Protein 5XGU (pdb70)

Nearest PDB structures (foldseek):
  5xgu-assembly2_B  TM=1.002E+00  e=0.000E+00  Escherichia coli DEC6A
  5xgu-assembly1_A  TM=9.906E-01  e=0.000E+00  Escherichia coli DEC6A
  7tuv-assembly1_A  TM=8.312E-01  e=2.327E-43  Trypanosoma brucei
  5c0w-assembly1_J  TM=7.962E-01  e=3.388E-43  Saccharomyces cerevisiae S288C
  7aju-assembly1_EK  TM=7.962E-01  e=3.575E-43  Saccharomyces cerevisiae S288C

Sequence (1250 aa):
GTVIGHRDGYGFLRDLYLSSEQMKTCIHGDQVLAEARIVRVLVPKTSQIVGRYFTEAGVGFVVPDDSRLSFDILIPPDQIMGARMGFVVVVELTQRPTRRTKAVGKIVEVLGDNMGTGMAVDIALRTHEIPYIWPQAVEQQVAGLKEEVPEEAKAGRVDLRDLPLVTIDGEDARDFDDAVYCEKKRGGGWRLWVAIADVSYYVRPSTPLDREARNRGTSVYFPSQVIPMLPEVLSNGLCSLNPQVDRLCMVCEMTVSSKGRLTGYKFYEAVMSSHARLTYTKVWHILQGDQDLREQYAPLVKHLEELHNLYKVLDKAREERGGISEEAKFIFNAERRIERIEQTQRNDAHKLIEECMILANISAARFVEKAKEPALFRIHDKPSTEAITSFRSVLAELGLELPGGNKPEPRDYAELLESVADRPDAEMLQTMLLRSMKQAIYDPENRGHFGLALQSYAHFTSPIRRYPDLTLHRAIKYLLAKEQGHQGNTTETGGYHYSMEEMLQLGQHCSMAERRADEATRDVADWLKCDFMLDQVGNVFKGVISSVTGFGFFVRLDDLFIDGLVHVSSLDNDYYRFDQVGQRLMGESSGQTYRLGDRVEVRVEAVNMDERKIDFSLIHHHHHHGTVIGHRDGYGFLRVDLYLSSEQMKTCIHGDQVLAQPLGVREARIVRVLVPKTSQIVGRYFTEAGVGFVVPDDSRLSFDILIPPDQIMGARMGFVVVVELTQRPTRRTKAVGKIVEVLGDNMGTGMAVDIALRTHEIPYIWPQAVEQQVAGLKEEVPEEAKAGRVDLRDLPLVTIDGEDARDFDDAVYCEKKRGGGWRLWVAIADVSYYVRPSTPLDREARNRGTSVYFPSQVIPMLPEVLSNGLCSLNPQVDRLCMVCEMTVSSKGRLTGYKFYEAVMSSHARLTYTKVWHILQGDQDLREQYAPLVKHLEELHNLYKVLDKAREERGGIEEAKFIFNAERRIERIEQTQRNDAHKLIEECMILANISAARFVEKAKEPALFRIHDKPSTEAITSFRSVLAELGLELPGGNKPEPRDYAELLESVADRPDAEMLQTMLLRSMKQAIYDPENRGHFGLALQSYAHFTSPIRRYPDLTLHRAIKYLLAKEQGHQGNTTETGGYHYSMEEMLQLGQHCSMAERRADEATRDVADWLKCDFMLDQVGNVFKGVISSVTGFGFFVRLDDLFIDGLVHVSSLDNDYYRFDQVGQRLMGESSGQTYRLGDRVEVRVEAVNMDERKIDFSLI

Radius of gyration: 38.17 Å; Cα contacts (8 Å, |Δi|>4): 2650; chains: 2; bounding box: 74×113×99 Å

Solvent-accessible surface area: 60170 Å² total; per-residue (Å²): 20,45,0,59,2,40,116,99,21,55,0,63,17,189,138,84,82,0,31,53,85,29,19,83,63,3,5,29,13,0,84,0,105,47,150,22,186,28,110,179,54,101,77,64,78,116,24,87,13,5,0,73,12,44,62,115,105,70,75,4,31,0,60,10,60,28,37,95,24,47,40,53,0,57,2,49,114,116,63,38,109,57,8,162,125,11,27,4,0,0,0,65,34,75,106,72,12,66,144,217,80,125,0,29,1,69,6,54,58,46,41,12,94,120,74,10,3,23,17,2,1,52,13,2,6,35,48,36,92,6,26,71,124,53,54,130,45,1,95,114,50,21,82,64,65,130,160,135,9,44,120,127,17,25,80,90,28,66,87,18,76,137,26,25,0,3,0,1,20,28,98,125,28,139,43,10,8,16,0,1,8,1,69,148,67,235,90,40,9,26,75,0,23,0,0,0,0,0,0,0,50,26,0,75,37,79,30,30,2,11,135,13,0,84,68,7,2,21,9,6,118,9,25,49,69,69,14,16,1,0,8,86,95,1,6,63,20,17,0,0,0,30,52,142,61,38,14,1,0,0,0,0,25,1,27,1,30,61,155,5,108,25,86,24,50,116,11,28,42,0,2,0,18,0,67,9,48,0,12,38,58,67,0,71,73,0,32,116,44,57,129,106,25,72,120,117,28,57,114,14,14,164,49,2,57,21,3,26,70,0,14,116,36,7,61,111,13,24,112,129,71,1,7,35,129,165,119,34,90,32,38,64,55,102,110,76,65,11,97,114,20,63,82,44,140,135,25,28,0,48,63,0,14,56,11,1,19,12,11,0,5,10,0,0,0,69,21,1,53,91,49,157,12,19,3,6,14,23,0,18,35,95,2,41,108,112,13,6,77,24,8,63,54,6,0,68,111,46,68,37,148,7,47,43,49,138,92,0,61,11,99,18,1,24,97,7,30,142,75,1,66,131,72,144,31,7,134,14,2,70,42,8,4,130,132,23,27,86,141,28,44,10,30,17,101,36,97,10,20,10,15,24,18,21,126,9,13,0,23,0,6,8,0,5,85,35,5,5,0,0,2,4,0,0,1,0,3,21,18,35,20,69,117,151,60,50,162,42,80,79,17,132,33,1,1,53,54,11,38,79,118,67,1,94,113,6,1,134,36,2,7,65,1,50,106,36,8,90,98,0,24,169,48,0,17,52,19,0,33,4,21,36,0,78,118,40,72,35,69,77,41,148,1,51,1,18,38,16,30,45,95,0,0,64,0,91,1,62,119,27,23,0,46,0,24,0,74,40,92,57,20,86,159,27,173,29,141,61,22,132,63,4,49,44,0,53,8,136,99,50,60,55,61,30,27,4,26,53,210,16,79,0,98,1,83,41,25,72,48,102,75,50,91,10,64,5,24,41,141,164,179,120,45,47,92,4,49,0,50,4,36,134,96,23,58,0,64,0,115,97,113,21,81,0,29,60,96,36,19,106,53,4,0,26,29,0,61,0,22,1,49,46,63,43,154,141,60,3,119,28,60,145,55,74,79,66,23,70,39,68,2,4,0,83,16,43,59,119,98,72,72,4,35,0,62,10,47,28,33,81,15,49,41,50,0,58,2,50,124,118,63,25,114,60,12,161,125,17,28,14,0,1,0,73,13,83,103,72,11,60,151,221,78,120,0,25,1,65,3,60,60,50,44,13,103,131,78,14,4,30,16,0,2,51,8,1,5,15,31,24,81,7,23,74,122,51,52,132,37,2,99,119,63,24,86,62,62,148,152,138,11,66,114,147,11,28,79,92,27,66,87,17,85,132,28,24,0,4,0,1,19,28,97,134,30,136,29,10,6,14,0,1,10,1,71,152,68,232,89,37,9,23,72,0,24,0,0,0,0,0,0,0,54,31,0,77,31,84,34,31,4,3,129,10,0,75,66,6,2,18,6,5,95,12,21,112,65,67,14,15,1,0,11,84,63,1,3,56,20,10,0,0,0,32,53,126,60,37,18,2,0,0,0,0,27,0,26,1,31,70,143,5,92,17,30,25,66,117,10,28,34,0,3,0,19,1,58,8,50,0,12,43,57,66,0,57,73,0,31,113,45,56,130,107,24,69,118,118,29,43,104,14,7,119,50,2,64,19,2,22,57,0,15,107,31,6,64,112,8,37,117,110,63,0,8,59,165,117,35,96,41,39,71,48,98,119,66,83,15,101,128,19,60,79,56,114,127,7,34,0,45,66,1,13,54,10,0,19,10,11,0,5,8,0,0,0,106,30,1,58,100,32,144,10,17,3,7,12,23,0,19,31,105,8,39,98,126,27,18,81,46,8,63,58,8,0,68,133,47,71,34,146,7,45,40,52,126,166,4,77,12,130,23,2,17,86,7,39,124,74,2,63,131,71,147,33,9,97,7,2,63,34,12,1,107,139,14,29,88,109,19,50,10,29,16,101,36,98,10,22,7,12,22,16,18,134,8,13,0,22,0,5,8,0,1,80,32,0,5,0,0,2,4,0,0,1,0,5,19,4,45,24,90,120,158,57,82,176,33,79,77,24,157,29,1,1,54,51,2,46,91,129,58,0,93,122,3,1,133,56,2,6,63,0,44,101,34,9,71,64,0,37,132,47,1,24,47,5,1,34,4,19,48,0,83,118,45,75,33,68,69,39,144,1,20,1,21,37,13,29,46,95,0,0,55,0,93,2,62,104,28,12,1,61,3,30,0,76,33,94,59,18,94,157,28,155,44,124,76,63,134,73,13,51,14,2,80,3,107,101,57,55,58,77,22,50,4,20,48,217,23,86,0,100,1,87,41,20,73,48,87,63,36,110,8,64,5,22,36,134

Secondary structure (DSSP, 8-state):
-TT-EEEEEEE-TTS-EEEE--EEE-TTGGGT--TT-EEEEEE----BEEEEEEEE---S-EEEEEEEETTEEEEEESSTTS-S-EEE-GGG-TT--TT-EEEEEEEE---SSS-EEEEEEEEEES--SHHHHHHHHHHHTT---SPPHHHHHHHHT--SS--HHHHTTSEE-TTS--BEEE-TT-----EEEEEEEPTTSSEEEEEEEE-HHHHS-TTSHHHHHHHHH-B-EEETTEEE-SS-HHIIIIISS--BTSEEEEEEEEEEE-TTS-EEEEEEEEEEEEBS-EEEHHHHHHHHHT-HHHHHHTHHHHHHHHHHHHHHHHHHHHHHHHT----EEEEE-TTSSEEEEEE----HHHHHHHHHHHHHHHHHHHHHHHTT----EEEBPPPPHHHHHHHHHHHHHTT----STTS--HHHHHHHHHHTTTSTTHHHHHHHHHHHSPPPEEESS---BTTTTBSS----S-TTTBHHHHHHHHHHHHHHHHHTT--SSB-TTS-BPPPHHHHHHHHHHHHHHHHHHHHHHHHHHHHHHHHHTGGGTT-EEEEEEEEEETTEEEEEETTT--EEEEEGGGSPSS-EEEETTTTEEEETTT--EEETT-EEEEEEEEEETTTTEEEEEE-/-BEEE-TTS-EEE--EEEPTTGGGT--TT-EEE------EEEE-----EEEEEEEETTEEEEEESSTTS-S-EEE-GGGSTT--TT-EEEEEEEE---SSS-EEEEEEEEEES--SHHHHHHHHHHHTT---SPPHHHHHHHHT--SS--HHHHTTSEE-TTS--BEEE-TT-----EEEEEEEPTTSSEEEEEEEE-HHHHS-TTSHHHHHHHHH-B-EEETTEEE-SS-HHHHTTTTS--BTSEEEEEEEEEEE-TTS-EEEEEEEEEEEEBS-EEEHHHHHHHHHT-HHHHHHTHHHHHHHHHHHHHHHHHHHHHHHHT-----EEEEE-TTSSEEEEEEPP--HHHHHHHHHHHHHHHHHHHHHHHHT----EEEBPPPPHHHHHHHHHHHHHTT----STTS--HHHHHHHHHHHTTSTTHHHHHHHHHHTSPPPEEESS---BTTTTBSS----S-TTTBHHHHHHHHHHHHHHHHHTT--SSB-TTS-BPPPHHHHHHHHHHHHHHHHHHHHHHHHHHHHHHHHHHGGGTT-EEEEEEEEEETTEEEEEETTT--EEEEEGGGS-SS-EEEETTTTEEEETTT--EEETT-EEEEEEEEEETTTTEEEEEE-

B-factor: mean 28.17, std 14.7, range [9.32, 106.05]

Structure (mmCIF, N/CA/C/O backbone):
data_5XGU
#
_entry.id   5XGU
#
_cell.length_a   73.691
_cell.length_b   120.863
_cell.length_c   83.626
_cell.angle_alpha   90.00
_cell.angle_beta   91.61
_cell.angle_gamma   90.00
#
_symmetry.space_group_name_H-M   'P 1 21 1'
#
loop_
_entity.id
_entity.type
_entity.pdbx_description
1 polymer 'Ribonuclease R'
2 non-polymer 'MAGNESIUM ION'
3 water water
#
loop_
_atom_site.group_PDB
_atom_site.id
_atom_site.type_symbol
_atom_site.label_atom_id
_atom_site.label_alt_id
_atom_site.label_comp_id
_atom_site.label_asym_id
_atom_site.label_entity_id
_atom_site.label_seq_id
_atom_site.pdbx_PDB_ins_code
_atom_site.Cartn_x
_atom_site.Cartn_y
_atom_site.Cartn_z
_atom_site.occupancy
_atom_site.B_iso_or_equiv
_atom_site.auth_seq_id
_atom_site.auth_comp_id
_atom_site.auth_asym_id
_atom_site.auth_atom_id
_atom_site.pdbx_PDB_model_num
ATOM 1 N N . GLY A 1 7 ? -30.318 19.460 -57.955 1.00 44.86 1 GLY B N 1
ATOM 2 C CA . GLY A 1 7 ? -30.560 19.899 -56.594 1.00 42.14 1 GLY B CA 1
ATOM 3 C C . GLY A 1 7 ? -30.233 18.838 -55.562 1.00 44.91 1 GLY B C 1
ATOM 4 O O . GLY A 1 7 ? -30.127 17.655 -55.887 1.00 44.57 1 GLY B O 1
ATOM 5 N N . THR A 1 8 ? -30.070 19.263 -54.312 1.00 43.36 2 THR B N 1
ATOM 6 C CA . THR A 1 8 ? -29.757 18.368 -53.206 1.00 45.75 2 THR B CA 1
ATOM 7 C C . THR A 1 8 ? -30.879 18.429 -52.182 1.00 44.27 2 THR B C 1
ATOM 8 O O . THR A 1 8 ? -31.351 19.518 -51.835 1.00 45.00 2 THR B O 1
ATOM 12 N N . VAL A 1 9 ? -31.305 17.264 -51.709 1.00 36.63 3 VAL B N 1
ATOM 13 C CA . VAL A 1 9 ? -32.413 17.173 -50.767 1.00 30.99 3 VAL B CA 1
ATOM 14 C C . VAL A 1 9 ? -31.914 1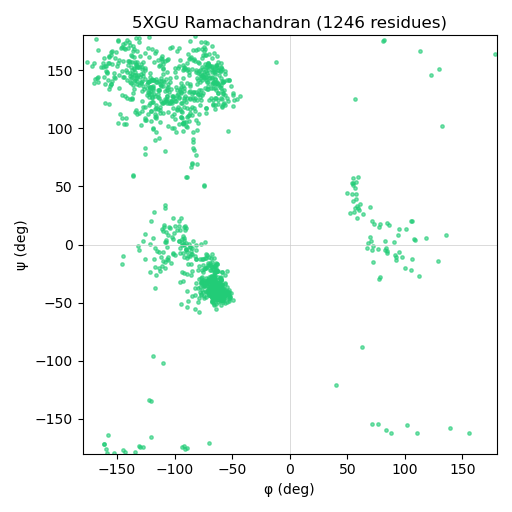7.498 -49.365 1.00 35.23 3 VAL B C 1
ATOM 15 O O . VAL A 1 9 ? -30.913 16.940 -48.901 1.00 34.43 3 VAL B O 1
ATOM 19 N N . ILE A 1 10 ? -32.611 18.406 -48.691 1.00 36.94 4 ILE B N 1
ATOM 20 C CA . ILE A 1 10 ? -32.355 18.736 -47.295 1.00 31.26 4 ILE B CA 1
ATOM 21 C C . ILE A 1 10 ? -33.565 18.270 -46.499 1.00 29.75 4 ILE B C 1
ATOM 22 O O . ILE A 1 10 ? -34.670 18.801 -46.664 1.00 32.68 4 ILE B O 1
ATOM 27 N N . GLY A 1 11 ? -33.366 17.272 -45.648 1.00 27.77 5 GLY B N 1
ATOM 28 C CA . GLY A 1 11 ? -34.453 16.742 -44.857 1.00 29.94 5 GLY B CA 1
ATOM 29 C C . GLY A 1 11 ? -34.847 17.670 -43.726 1.00 32.06 5 GLY B C 1
ATOM 30 O O . GLY A 1 11 ? -34.152 18.625 -43.379 1.00 30.13 5 GLY B O 1
ATOM 31 N N . HIS A 1 12 ? -36.008 17.378 -43.148 1.00 35.44 6 HIS B N 1
ATOM 32 C CA . HIS A 1 12 ? -36.500 18.086 -41.977 1.00 34.87 6 HIS B CA 1
ATOM 33 C C . HIS A 1 12 ? -37.251 17.096 -41.105 1.00 36.28 6 HIS B C 1
ATOM 34 O O . HIS A 1 12 ? -37.928 16.200 -41.616 1.00 31.50 6 HIS B O 1
ATOM 41 N N . ARG A 1 13 ? -37.132 17.263 -39.786 1.00 37.19 7 ARG B N 1
ATOM 42 C CA . ARG A 1 13 ? -37.696 16.280 -38.869 1.00 39.99 7 ARG B CA 1
ATOM 43 C C . ARG A 1 13 ? -39.217 16.223 -38.930 1.00 44.41 7 ARG B C 1
ATOM 44 O O . ARG A 1 13 ? -39.804 15.227 -38.494 1.00 49.32 7 ARG B O 1
ATOM 52 N N . ASP A 1 14 ? -39.871 17.250 -39.467 1.00 44.62 8 ASP B N 1
ATOM 53 C CA . ASP A 1 14 ? -41.326 17.272 -39.534 1.00 47.48 8 ASP B CA 1
ATOM 54 C C . ASP A 1 14 ? -41.885 16.578 -40.771 1.00 44.50 8 ASP B C 1
ATOM 55 O O . ASP A 1 14 ? -43.110 16.503 -40.916 1.00 44.73 8 ASP B O 1
ATOM 60 N N . GLY A 1 15 ? -41.033 16.071 -41.666 1.00 33.35 9 GLY B N 1
ATOM 61 C CA . GLY A 1 15 ? -41.454 15.230 -42.769 1.00 24.09 9 GLY B CA 1
ATOM 62 C C . GLY A 1 15 ? -41.287 15.858 -44.139 1.00 33.17 9 GLY B C 1
ATOM 63 O O . GLY A 1 15 ? -41.140 15.130 -45.127 1.00 43.81 9 GLY B O 1
ATOM 64 N N . TYR A 1 16 ? -41.326 17.182 -44.225 1.00 32.52 10 TYR B N 1
ATOM 65 C CA . TYR A 1 16 ? -41.112 17.859 -45.493 1.00 34.77 10 TYR B CA 1
ATOM 66 C C . TYR A 1 16 ? -39.620 18.084 -45.723 1.00 35.73 10 TYR B C 1
ATOM 67 O O . TYR A 1 16 ? -38.781 17.797 -44.866 1.00 33.87 10 TYR B O 1
ATOM 76 N N . GLY A 1 17 ? -39.287 18.605 -46.904 1.00 26.18 11 GLY B N 1
ATOM 77 C CA . GLY A 1 17 ? -37.903 18.807 -47.273 1.00 27.93 11 GLY B CA 1
ATOM 78 C C . GLY A 1 17 ? -37.712 20.081 -48.071 1.00 41.59 11 GLY B C 1
ATOM 79 O O . GLY A 1 17 ? -38.656 20.832 -48.320 1.00 45.62 11 GLY B O 1
ATOM 80 N N . PHE A 1 18 ? -36.461 20.308 -48.460 1.00 28.38 12 PHE B N 1
ATOM 81 C CA . PHE A 1 18 ? -36.087 21.430 -49.303 1.00 34.32 12 PHE B CA 1
ATOM 82 C C . PHE A 1 18 ? -35.157 20.939 -50.402 1.00 37.02 12 PHE B C 1
ATOM 83 O O . PHE A 1 18 ? -34.498 19.904 -50.272 1.00 36.61 12 PHE B O 1
ATOM 91 N N . LEU A 1 19 ? -35.114 21.695 -51.494 1.00 32.98 13 LEU B N 1
ATOM 92 C CA . LEU A 1 19 ? -34.179 21.452 -52.580 1.00 43.40 13 LEU B CA 1
ATOM 93 C C . LEU A 1 19 ? -33.176 22.595 -52.633 1.00 50.58 13 LEU B C 1
ATOM 94 O O . LEU A 1 19 ? -33.548 23.763 -52.473 1.00 54.70 13 LEU B O 1
ATOM 99 N N . ARG A 1 20 ? -31.907 22.249 -52.850 1.00 51.03 14 ARG B N 1
ATOM 100 C CA . ARG A 1 20 ? -30.787 23.189 -52.754 1.00 54.15 14 ARG B CA 1
ATOM 101 C C . ARG A 1 20 ? -30.658 23.741 -51.338 1.00 57.22 14 ARG B C 1
ATOM 102 O O . ARG A 1 20 ? -29.857 24.642 -51.083 1.00 57.37 14 ARG B O 1
ATOM 110 N N . ASP A 1 27 ? -34.161 28.145 -51.778 1.00 63.74 21 ASP B N 1
ATOM 111 C CA . ASP A 1 27 ? -34.615 26.766 -51.640 1.00 63.41 21 ASP B CA 1
ATOM 112 C C . ASP A 1 27 ? -36.050 26.596 -52.119 1.00 63.95 21 ASP B C 1
ATOM 113 O O . ASP A 1 27 ? -36.860 27.518 -52.032 1.00 68.73 21 ASP B O 1
ATOM 118 N N . LEU A 1 28 ? -36.357 25.406 -52.625 1.00 57.29 22 LEU B N 1
ATOM 119 C CA . LEU A 1 28 ? -37.705 25.045 -53.030 1.00 51.65 22 LEU B CA 1
ATOM 120 C C . LEU A 1 28 ? -38.264 24.013 -52.059 1.00 48.12 22 LEU B C 1
ATOM 121 O O . LEU A 1 28 ? -37.517 23.247 -51.446 1.00 44.79 22 LEU B O 1
ATOM 126 N N . TYR A 1 29 ? -39.586 24.002 -51.920 1.00 47.66 23 TYR B N 1
ATOM 127 C CA . TYR A 1 29 ? -40.251 23.200 -50.901 1.00 49.40 23 TYR B CA 1
ATOM 128 C C . TYR A 1 29 ? -40.575 21.810 -51.436 1.00 52.30 23 TYR B C 1
ATOM 129 O O . TYR A 1 29 ? -41.218 21.673 -52.482 1.00 55.66 23 TYR B O 1
ATOM 138 N N . LEU A 1 30 ? -40.125 20.786 -50.716 1.00 47.43 24 LEU B N 1
ATOM 139 C CA . LEU A 1 30 ? -40.481 19.401 -50.996 1.00 41.26 24 LEU B CA 1
ATOM 140 C C . LEU A 1 30 ? -41.512 18.955 -49.968 1.00 38.29 24 LEU B C 1
ATOM 141 O O . LEU A 1 30 ? -41.245 18.995 -48.761 1.00 37.63 24 LEU B O 1
ATOM 146 N N . SER A 1 31 ? -42.681 18.535 -50.442 1.00 38.89 25 SER B N 1
ATOM 147 C CA . SER A 1 31 ? -43.758 18.151 -49.543 1.00 42.17 25 SER B CA 1
ATOM 148 C C . SER A 1 31 ? -43.423 16.850 -48.817 1.00 42.09 25 SER B C 1
ATOM 149 O O . SER A 1 31 ? -42.518 16.104 -49.201 1.00 40.44 25 SER B O 1
ATOM 152 N N . SER A 1 32 ? -44.178 16.585 -47.746 1.00 47.03 26 SER B N 1
ATOM 153 C CA . SER A 1 32 ? -44.015 15.333 -47.015 1.00 48.91 26 SER B CA 1
ATOM 154 C C . SER A 1 32 ? -44.279 14.128 -47.906 1.00 45.83 26 SER B C 1
ATOM 155 O O . SER A 1 32 ? -43.693 13.060 -47.696 1.00 46.46 26 SER B O 1
ATOM 158 N N . GLU A 1 33 ? -45.156 14.277 -48.901 1.00 51.22 27 GLU B N 1
ATOM 159 C CA . GLU A 1 33 ? -45.387 13.198 -49.855 1.00 57.47 27 GLU B CA 1
ATOM 160 C C . GLU A 1 33 ? -44.166 12.977 -50.738 1.00 52.54 27 GLU B C 1
ATOM 161 O O . GLU A 1 33 ? -43.805 11.833 -51.037 1.00 46.65 27 GLU B O 1
ATOM 167 N N . GLN A 1 34 ? -43.523 14.065 -51.165 1.00 49.45 28 GLN B N 1
ATOM 168 C CA . GLN A 1 34 ? -42.275 13.954 -51.909 1.00 44.24 28 GLN B CA 1
ATOM 169 C C . GLN A 1 34 ? -41.204 13.249 -51.089 1.00 34.93 28 GLN B C 1
ATOM 170 O O . GLN A 1 34 ? -40.459 12.411 -51.612 1.00 34.34 28 GLN B O 1
ATOM 176 N N . MET A 1 35 ? -41.113 13.576 -49.803 1.00 27.83 29 MET B N 1
ATOM 177 C CA . MET A 1 35 ? -40.102 13.001 -48.927 1.00 26.63 29 MET B CA 1
ATOM 178 C C . MET A 1 35 ? -40.432 11.583 -48.485 1.00 30.43 29 MET B C 1
ATOM 179 O O . MET A 1 35 ? -39.653 10.995 -47.727 1.00 35.11 29 MET B O 1
ATOM 184 N N . LYS A 1 36 ? -41.560 11.022 -48.927 1.00 32.98 30 LYS B N 1
ATOM 185 C CA . LYS A 1 36 ? -41.859 9.631 -48.606 1.00 39.36 30 LYS B CA 1
ATOM 186 C C . LYS A 1 36 ? -40.868 8.682 -49.266 1.00 38.49 30 LYS B C 1
ATOM 187 O O . LYS A 1 36 ? -40.639 7.578 -48.761 1.00 43.41 30 LYS B O 1
ATOM 193 N N . THR A 1 37 ? -40.271 9.092 -50.386 1.00 25.85 31 THR B N 1
ATOM 194 C CA . THR A 1 37 ? -39.259 8.296 -51.063 1.00 30.88 31 THR B CA 1
ATOM 195 C C . THR A 1 37 ? -37.895 8.970 -51.128 1.00 30.56 31 THR B C 1
ATOM 196 O O . THR A 1 37 ? -36.913 8.299 -51.467 1.00 39.47 31 THR B O 1
ATOM 200 N N . CYS A 1 38 ? -37.803 10.261 -50.824 1.00 30.91 32 CYS B N 1
ATOM 201 C CA . CYS A 1 38 ? -36.523 10.953 -50.765 1.00 28.91 32 CYS B CA 1
ATOM 202 C C . CYS A 1 38 ? -35.963 10.907 -49.352 1.00 28.81 32 CYS B C 1
ATOM 203 O O . CYS A 1 38 ? -36.707 10.854 -48.369 1.00 34.22 32 CYS B O 1
ATOM 206 N N . ILE A 1 39 ? -34.635 10.933 -49.254 1.00 23.17 33 ILE B N 1
ATOM 207 C CA . ILE A 1 39 ? -33.975 11.021 -47.963 1.00 22.27 33 ILE B CA 1
ATOM 208 C C . ILE A 1 39 ? -32.963 12.155 -48.003 1.00 21.14 33 ILE B C 1
ATOM 209 O O . ILE A 1 39 ? -32.477 12.558 -49.063 1.00 25.58 33 ILE B O 1
ATOM 214 N N . HIS A 1 40 ? -32.665 12.674 -46.814 1.00 16.50 34 HIS B N 1
ATOM 215 C CA . HIS A 1 40 ? -31.731 13.781 -46.636 1.00 20.21 34 HIS B CA 1
ATOM 216 C C . HIS A 1 40 ? -30.428 13.540 -47.388 1.00 23.40 34 HIS B C 1
ATOM 217 O O . HIS A 1 40 ? -29.776 12.507 -47.211 1.00 29.82 34 HIS B O 1
ATOM 224 N N . GLY A 1 41 ? -30.070 14.489 -48.251 1.00 28.19 35 GLY B N 1
ATOM 225 C CA . GLY A 1 41 ? -28.833 14.434 -48.997 1.00 28.51 35 GLY B CA 1
ATOM 226 C C . GLY A 1 41 ? -28.945 13.903 -50.412 1.00 31.40 35 GLY B C 1
ATOM 227 O O . GLY A 1 41 ? -27.966 14.003 -51.165 1.00 31.92 35 GLY B O 1
ATOM 228 N N . ASP A 1 42 ? -30.091 13.335 -50.794 1.00 30.11 36 ASP B N 1
ATOM 229 C CA . ASP A 1 42 ? -30.272 12.846 -52.158 1.00 30.08 36 ASP B CA 1
ATOM 230 C C . ASP A 1 42 ? -29.982 13.947 -53.172 1.00 28.48 36 ASP B C 1
ATOM 231 O O . ASP A 1 42 ? -30.319 15.114 -52.960 1.00 30.88 36 ASP B O 1
ATOM 236 N N . GLN A 1 43 ? -29.350 13.566 -54.281 1.00 32.12 37 GLN B N 1
ATOM 237 C CA . GLN A 1 43 ? -29.149 14.457 -55.419 1.00 38.03 37 GLN B CA 1
ATOM 238 C C . GLN A 1 43 ? -30.177 14.108 -56.489 1.00 32.90 37 GLN B C 1
ATOM 239 O O . GLN A 1 43 ? -30.180 12.988 -57.011 1.00 29.54 37 GLN B O 1
ATOM 245 N N . VAL A 1 44 ? -31.051 15.060 -56.807 1.00 28.32 38 VAL B N 1
ATOM 246 C CA . VAL A 1 44 ? -32.211 14.813 -57.647 1.00 42.97 38 VAL B CA 1
ATOM 247 C C . VAL A 1 44 ? -32.324 15.922 -58.688 1.00 53.61 38 VAL B C 1
ATOM 248 O O . VAL A 1 44 ? -31.499 16.832 -58.757 1.00 52.44 38 VAL B O 1
ATOM 252 N N . LEU A 1 45 ? -33.367 15.822 -59.507 1.00 56.88 39 LEU B N 1
ATOM 253 C CA . LEU A 1 45 ? -33.831 16.927 -60.331 1.00 54.69 39 LEU B CA 1
ATOM 254 C C . LEU A 1 45 ? -35.348 16.972 -60.244 1.00 51.04 39 LEU B C 1
ATOM 255 O O . LEU A 1 45 ? -36.010 15.931 -60.284 1.00 42.27 39 LEU B O 1
ATOM 260 N N . ALA A 1 46 ? -35.889 18.178 -60.114 1.00 52.40 40 ALA B N 1
ATOM 261 C CA . ALA A 1 46 ? -37.315 18.349 -59.870 1.00 49.57 40 ALA B CA 1
ATOM 262 C C . ALA A 1 46 ? -37.986 19.202 -60.944 1.00 48.06 40 ALA B C 1
ATOM 263 O O . ALA A 1 46 ? -37.324 19.942 -61.672 1.00 43.70 40 ALA B O 1
ATOM 265 N N . GLU A 1 58 ? -43.220 25.001 -54.520 1.00 60.73 52 GLU B N 1
ATOM 266 C CA . GLU A 1 58 ? -43.074 23.554 -54.409 1.00 63.01 52 GLU B CA 1
ATOM 267 C C . GLU A 1 58 ? -42.488 22.950 -55.679 1.00 65.64 52 GLU B C 1
ATOM 268 O O . GLU A 1 58 ? -42.581 23.533 -56.760 1.00 64.38 52 GLU B O 1
ATOM 274 N N . ALA A 1 59 ? -41.885 21.772 -55.538 1.00 63.15 53 ALA B N 1
ATOM 275 C CA . ALA A 1 59 ? -41.325 21.045 -56.666 1.00 57.06 53 ALA B CA 1
ATOM 276 C C . ALA A 1 59 ? -41.715 19.579 -56.553 1.00 55.26 53 ALA B C 1
ATOM 277 O O . ALA A 1 59 ? -42.106 19.100 -55.485 1.00 51.17 53 ALA B O 1
ATOM 279 N N . ARG A 1 60 ? -41.612 18.869 -57.674 1.00 56.71 54 ARG B N 1
ATOM 280 C CA . ARG A 1 60 ? -41.861 17.434 -57.724 1.00 62.22 54 ARG B CA 1
ATOM 281 C C . ARG A 1 60 ? -40.595 16.735 -58.196 1.00 60.23 54 ARG B C 1
ATOM 282 O O . ARG A 1 60 ? -40.089 17.035 -59.282 1.00 58.90 54 ARG B O 1
ATOM 290 N N . ILE A 1 61 ? -40.088 15.805 -57.380 1.00 54.26 55 ILE B N 1
ATOM 291 C CA . ILE A 1 61 ? -38.909 15.039 -57.766 1.00 51.81 55 ILE B CA 1
ATOM 292 C C . ILE A 1 61 ? -39.202 14.277 -59.046 1.00 48.49 55 ILE B C 1
ATOM 293 O O . ILE A 1 61 ? -40.184 13.530 -59.136 1.00 44.07 55 ILE B O 1
ATOM 298 N N . VAL A 1 62 ? -38.353 14.471 -60.049 1.00 45.92 56 VAL B N 1
ATOM 299 C CA . VAL A 1 62 ? -38.507 13.763 -61.314 1.00 50.86 56 VAL B CA 1
ATOM 300 C C . VAL A 1 62 ? -37.663 12.499 -61.340 1.00 49.82 56 VAL B C 1
ATOM 301 O O . VAL A 1 62 ? -38.166 11.412 -61.631 1.00 57.77 56 VAL B O 1
ATOM 305 N N . ARG A 1 63 ? -36.376 12.616 -61.020 1.00 38.57 57 ARG B N 1
ATOM 306 C CA . ARG A 1 63 ? -35.471 11.475 -61.043 1.00 43.43 57 ARG B CA 1
ATOM 307 C C . ARG A 1 63 ? -34.403 11.665 -59.978 1.00 44.38 57 ARG B C 1
ATOM 308 O O . ARG A 1 63 ? -33.846 12.758 -59.847 1.00 43.99 57 ARG B O 1
ATOM 316 N N . VAL A 1 64 ? -34.127 10.607 -59.218 1.00 42.23 58 VAL B N 1
ATOM 317 C CA . VAL A 1 64 ? -32.970 10.617 -58.332 1.00 45.33 58 VAL B CA 1
ATOM 318 C C . VAL A 1 64 ? -31.715 10.500 -59.185 1.00 49.07 58 VAL B C 1
ATOM 319 O O . VAL A 1 64 ? -31.515 9.502 -59.886 1.00 49.85 58 VAL B O 1
ATOM 323 N N . LEU A 1 65 ? -30.872 11.531 -59.143 1.00 45.50 59 LEU B N 1
ATOM 324 C CA . LEU A 1 65 ? -29.603 11.484 -59.862 1.00 46.59 59 LEU B CA 1
ATOM 325 C C . LEU A 1 65 ? -28.575 10.669 -59.087 1.00 43.51 59 LEU B C 1
ATOM 326 O O . LEU A 1 65 ? -28.040 9.676 -59.591 1.00 43.10 59 LEU B O 1
ATOM 331 N N . VAL A 1 66 ? -28.293 11.079 -57.854 1.00 39.41 60 VAL B N 1
ATOM 332 C CA . VAL A 1 66 ? -27.375 10.360 -56.976 1.00 38.33 60 VAL B CA 1
ATOM 333 C C . VAL A 1 66 ? -28.093 10.064 -55.666 1.00 31.20 60 VAL B C 1
ATOM 334 O O . VAL A 1 66 ? -28.357 10.991 -54.886 1.00 34.42 60 VAL B O 1
ATOM 338 N N . PRO A 1 67 ? -28.439 8.810 -55.384 1.00 32.36 61 PRO B N 1
ATOM 339 C CA . PRO A 1 67 ? -28.999 8.491 -54.067 1.00 35.94 61 PRO B CA 1
ATOM 340 C C . PRO A 1 67 ? -27.948 8.669 -52.985 1.00 34.91 61 PRO B C 1
ATOM 341 O O . PRO A 1 67 ? -26.761 8.411 -53.198 1.00 34.80 61 PRO B O 1
ATOM 345 N N . LYS A 1 68 ? -28.392 9.136 -51.821 1.00 34.74 62 LYS B N 1
ATOM 346 C CA . LYS A 1 68 ? -27.509 9.333 -50.673 1.00 37.74 62 LYS B CA 1
ATOM 347 C C . LYS A 1 68 ? -27.291 7.978 -50.013 1.00 35.39 62 LYS B C 1
ATOM 348 O O . LYS A 1 68 ? -28.171 7.465 -49.320 1.00 32.52 62 LYS B O 1
ATOM 354 N N . THR A 1 69 ? -26.113 7.390 -50.226 1.00 28.69 63 THR B N 1
ATOM 355 C CA . THR A 1 69 ? -25.824 6.038 -49.763 1.00 31.32 63 THR B CA 1
ATOM 356 C C . THR A 1 69 ? -24.802 5.998 -48.632 1.00 31.71 63 THR B C 1
ATOM 357 O O . THR A 1 69 ? -24.290 4.920 -48.312 1.00 36.90 63 THR B O 1
ATOM 361 N N . SER A 1 70 ? -24.502 7.136 -48.013 1.00 22.90 64 SER B N 1
ATOM 362 C CA . SER A 1 70 ? -23.556 7.155 -46.908 1.00 25.47 64 SER B CA 1
ATOM 363 C C . SER A 1 70 ? -24.125 6.417 -45.696 1.00 29.71 64 SER B C 1
ATOM 364 O O . SER A 1 70 ? -25.333 6.198 -45.576 1.00 29.28 64 SER B O 1
ATOM 367 N N . GLN A 1 71 ? -23.228 6.025 -44.793 1.00 23.38 65 GLN B N 1
ATOM 368 C CA . GLN A 1 71 ? -23.638 5.335 -43.580 1.00 22.31 65 GLN B CA 1
ATOM 369 C C . GLN A 1 71 ? -24.371 6.292 -42.648 1.00 23.28 65 GLN B C 1
ATOM 370 O O . GLN A 1 71 ? -24.171 7.509 -42.686 1.00 27.70 65 GLN B O 1
ATOM 376 N N . ILE A 1 72 ? -25.228 5.728 -41.802 1.00 18.26 66 ILE B N 1
ATOM 377 C CA . ILE A 1 72 ? -26.134 6.499 -40.958 1.00 15.56 66 ILE B CA 1
ATOM 378 C C . ILE A 1 72 ? -25.871 6.128 -39.505 1.00 15.46 66 ILE B C 1
ATOM 379 O O . ILE A 1 72 ? -26.007 4.959 -39.123 1.00 15.70 66 ILE B O 1
ATOM 384 N N . VAL A 1 73 ? -25.499 7.118 -38.698 1.00 15.10 67 VAL B N 1
ATOM 385 C CA . VAL A 1 73 ? -25.297 6.919 -37.267 1.00 14.99 67 VAL B CA 1
ATOM 386 C C . VAL A 1 73 ? -26.631 7.088 -36.557 1.00 15.20 67 VAL B C 1
ATOM 387 O O . VAL A 1 73 ? -27.394 8.013 -36.852 1.00 15.22 67 VAL B O 1
ATOM 391 N N . GLY A 1 74 ? -26.915 6.196 -35.618 1.00 15.37 68 GLY B N 1
ATOM 392 C CA . GLY A 1 74 ? -28.143 6.290 -34.866 1.00 15.59 68 GLY B CA 1
ATOM 393 C C . GLY A 1 74 ? -28.064 5.481 -33.592 1.00 15.64 68 GLY B C 1
ATOM 394 O O . GLY A 1 74 ? -27.005 4.971 -33.221 1.00 18.94 68 GLY B O 1
ATOM 395 N N . ARG A 1 75 ? -29.209 5.366 -32.923 1.00 15.89 69 ARG B N 1
ATOM 396 C CA . ARG A 1 75 ? -29.322 4.599 -31.693 1.00 16.44 69 ARG B CA 1
ATOM 397 C C . ARG A 1 75 ? -30.319 3.464 -31.879 1.00 16.48 69 ARG B C 1
ATOM 398 O O . ARG A 1 75 ? -31.402 3.659 -32.443 1.00 16.76 69 ARG B O 1
ATOM 406 N N . TYR A 1 76 ? -29.945 2.287 -31.387 1.00 16.60 70 TYR B N 1
ATOM 407 C CA . TYR A 1 76 ? -30.715 1.065 -31.576 1.00 17.57 70 TYR B CA 1
ATOM 408 C C . TYR A 1 76 ? -31.733 0.884 -30.456 1.00 22.35 70 TYR B C 1
ATOM 409 O O . TYR A 1 76 ? -31.441 1.140 -29.285 1.00 22.88 70 TYR B O 1
ATOM 418 N N . PHE A 1 77 ? -32.933 0.444 -30.832 1.00 20.08 71 PHE B N 1
ATOM 419 C CA . PHE A 1 77 ? -33.995 0.117 -29.891 1.00 21.49 71 PHE B CA 1
ATOM 420 C C . PHE A 1 77 ? -34.763 -1.080 -30.430 1.00 24.11 71 PHE B C 1
ATOM 421 O O . PHE A 1 77 ? -34.585 -1.490 -31.579 1.00 19.20 71 PHE B O 1
ATOM 429 N N . THR A 1 78 ? -35.629 -1.647 -29.592 1.00 25.04 72 THR B N 1
ATOM 430 C CA . THR A 1 78 ? -36.497 -2.730 -30.022 1.00 25.98 72 THR B CA 1
ATOM 431 C C . THR A 1 78 ? -37.949 -2.387 -29.723 1.00 37.29 72 THR B C 1
ATOM 432 O O . THR A 1 78 ? -38.254 -1.634 -28.794 1.00 38.29 72 THR B O 1
ATOM 436 N N . GLU A 1 79 ? -38.836 -2.955 -30.536 1.00 39.50 73 GLU B N 1
ATOM 437 C CA . GLU A 1 79 ? -40.274 -2.721 -30.442 1.00 44.62 73 GLU B CA 1
ATOM 438 C C . GLU A 1 79 ? -40.952 -4.014 -30.866 1.00 41.82 73 GLU B C 1
ATOM 439 O O . GLU A 1 79 ? -40.853 -4.405 -32.034 1.00 38.23 73 GLU B O 1
ATOM 445 N N . ALA A 1 80 ? -41.620 -4.680 -29.922 1.00 45.14 74 ALA B N 1
ATOM 446 C CA . ALA A 1 80 ? -42.211 -5.998 -30.163 1.00 39.39 74 ALA B CA 1
ATOM 447 C C . ALA A 1 80 ? -41.164 -6.972 -30.698 1.00 36.82 74 ALA B C 1
ATOM 448 O O . ALA A 1 80 ? -41.404 -7.723 -31.645 1.00 36.15 74 ALA B O 1
ATOM 450 N N . GLY A 1 81 ? -39.979 -6.948 -30.089 1.00 44.98 75 GLY B N 1
ATOM 451 C CA . GLY A 1 81 ? -38.862 -7.741 -30.556 1.00 47.41 75 GLY B CA 1
ATOM 452 C C . GLY A 1 81 ? -38.220 -7.261 -31.837 1.00 46.96 75 GLY B C 1
ATOM 453 O O . GLY A 1 81 ? -37.108 -7.703 -32.153 1.00 43.85 75 GLY B O 1
ATOM 454 N N . VAL A 1 82 ? -38.874 -6.379 -32.588 1.00 39.81 76 VAL B N 1
ATOM 455 C CA . VAL A 1 82 ? -38.309 -5.846 -33.823 1.00 24.67 76 VAL B CA 1
ATOM 456 C C . VAL A 1 82 ? -37.336 -4.729 -33.473 1.00 23.53 76 VAL B C 1
ATOM 457 O O . VAL A 1 82 ? -37.701 -3.761 -32.797 1.00 26.74 76 VAL B O 1
ATOM 461 N N . GLY A 1 83 ? -36.097 -4.863 -33.931 1.00 21.13 77 GLY B N 1
ATOM 462 C CA . GLY A 1 83 ? -35.100 -3.839 -33.714 1.00 20.90 77 GLY B CA 1
ATOM 463 C C . GLY A 1 83 ? -35.168 -2.754 -34.771 1.00 19.51 77 GLY B C 1
ATOM 464 O O . GLY A 1 83 ? -35.574 -2.987 -35.908 1.00 19.81 77 GLY B O 1
ATOM 465 N N . PHE A 1 84 ? -34.769 -1.549 -34.378 1.00 19.05 78 PHE B N 1
ATOM 466 C CA . PHE A 1 84 ? -34.763 -0.425 -35.301 1.00 18.86 78 PHE B CA 1
ATOM 467 C C . PHE A 1 84 ? -33.775 0.610 -34.791 1.00 18.28 78 PHE B C 1
ATOM 468 O O . PHE A 1 84 ? -33.378 0.596 -33.622 1.00 18.07 78 PHE B O 1
ATOM 476 N N . VAL A 1 85 ? -33.377 1.507 -35.684 1.00 18.04 79 VAL B N 1
ATOM 477 C CA . VAL A 1 85 ? -32.404 2.541 -35.364 1.00 18.69 79 VAL B CA 1
ATOM 478 C C . VAL A 1 85 ? -33.031 3.899 -35.644 1.00 21.44 79 VAL B C 1
ATOM 479 O O . VAL A 1 85 ? -33.629 4.110 -36.705 1.00 17.61 79 VAL B O 1
ATOM 483 N N . VAL A 1 86 ? -32.914 4.801 -34.680 1.00 17.11 80 VAL B N 1
ATOM 484 C CA . VAL A 1 86 ? -33.356 6.184 -34.813 1.00 16.96 80 VAL B CA 1
ATOM 485 C C . VAL A 1 86 ? -32.150 7.012 -35.233 1.00 16.50 80 VAL B C 1
ATOM 486 O O . VAL A 1 86 ? -31.172 7.082 -34.475 1.00 16.72 80 VAL B O 1
ATOM 490 N N . PRO A 1 87 ? -32.162 7.620 -36.418 1.00 16.47 81 PRO B N 1
ATOM 491 C CA . PRO A 1 87 ? -30.995 8.395 -36.864 1.00 16.04 81 PRO B CA 1
ATOM 492 C C . PRO A 1 87 ? -30.640 9.523 -35.904 1.00 19.64 81 PRO B C 1
ATOM 493 O O . PRO A 1 87 ? -31.518 10.200 -35.364 1.00 20.64 81 PRO B O 1
ATOM 497 N N . ASP A 1 88 ? -29.335 9.711 -35.700 1.00 18.97 82 ASP B N 1
ATOM 498 C CA . ASP A 1 88 ? -28.856 10.816 -34.875 1.00 20.45 82 ASP B CA 1
ATOM 499 C C . ASP A 1 88 ? -29.229 12.162 -35.480 1.00 21.24 82 ASP B C 1
ATOM 500 O O . ASP A 1 88 ? -29.539 13.109 -34.748 1.00 20.43 82 ASP B O 1
ATOM 505 N N . ASP A 1 89 ? -29.211 12.261 -36.808 1.00 19.48 83 ASP B N 1
ATOM 506 C CA . ASP A 1 89 ? -29.620 13.466 -37.525 1.00 20.27 83 ASP B CA 1
ATOM 507 C C . ASP A 1 89 ? -31.127 13.397 -37.750 1.00 23.22 83 ASP B C 1
ATOM 508 O O . ASP A 1 89 ? -31.605 12.567 -38.529 1.00 17.72 83 ASP B O 1
ATOM 513 N N . SER A 1 90 ? -31.875 14.275 -37.073 1.00 26.06 84 SER B N 1
ATOM 514 C CA . SER A 1 90 ? -33.332 14.234 -37.146 1.00 24.23 84 SER B CA 1
ATOM 515 C C . SER A 1 90 ? -33.867 14.604 -38.525 1.00 22.68 84 SER B C 1
ATOM 516 O O . SER A 1 90 ? -35.043 14.347 -38.807 1.00 24.15 84 SER B O 1
ATOM 519 N N . ARG A 1 91 ? -33.042 15.209 -39.385 1.00 20.88 85 ARG B N 1
ATOM 520 C CA . ARG A 1 91 ? -33.465 15.464 -40.756 1.00 22.05 85 ARG B CA 1
ATOM 521 C C . ARG A 1 91 ? -33.633 14.177 -41.549 1.00 22.85 85 ARG B C 1
ATOM 522 O O . ARG A 1 91 ? -34.306 14.183 -42.585 1.00 20.97 85 ARG B O 1
ATOM 530 N N . LEU A 1 92 ? -33.025 13.082 -41.091 1.00 23.65 86 LEU B N 1
ATOM 531 C CA . LEU A 1 92 ? -33.333 11.740 -41.584 1.00 23.68 86 LEU B CA 1
ATOM 532 C C . LEU A 1 92 ? -34.553 11.272 -40.796 1.00 23.46 86 LEU B C 1
ATOM 533 O O . LEU A 1 92 ? -34.462 10.566 -39.789 1.00 19.01 86 LEU B O 1
ATOM 538 N N . SER A 1 93 ? -35.722 11.696 -41.270 1.00 23.78 87 SER B N 1
ATOM 539 C CA . SER A 1 93 ? -36.945 11.702 -40.466 1.00 24.79 87 SER B CA 1
ATOM 540 C C . SER A 1 93 ? -37.714 10.386 -40.600 1.00 22.27 87 SER B C 1
ATOM 541 O O . SER A 1 93 ? -38.885 10.353 -40.973 1.00 26.29 87 SER B O 1
ATOM 544 N N . PHE A 1 94 ? -37.041 9.290 -40.257 1.00 18.04 88 PHE B N 1
ATOM 545 C CA . PHE A 1 94 ? -37.657 7.973 -40.358 1.00 18.33 88 PHE B CA 1
ATOM 546 C C . PHE A 1 94 ? -36.865 6.981 -39.520 1.00 23.26 88 PHE B C 1
ATOM 547 O O . PHE A 1 94 ? -35.677 7.174 -39.256 1.00 18.97 88 PHE B O 1
ATOM 555 N N . ASP A 1 95 ? -37.545 5.912 -39.109 1.00 18.61 89 ASP B N 1
ATOM 556 C CA . ASP A 1 95 ? -36.906 4.800 -38.421 1.00 19.49 89 ASP B CA 1
ATOM 557 C C . ASP A 1 95 ? -36.390 3.787 -39.435 1.00 18.74 89 ASP B C 1
ATOM 558 O O . ASP A 1 95 ? -36.939 3.643 -40.530 1.00 19.05 89 ASP B O 1
ATOM 563 N N . ILE A 1 96 ? -35.329 3.079 -39.057 1.00 18.55 90 ILE B N 1
ATOM 564 C CA . ILE A 1 96 ? -34.690 2.081 -39.912 1.00 18.68 90 ILE B CA 1
ATOM 565 C C . ILE A 1 96 ? -34.825 0.729 -39.227 1.00 18.98 90 ILE B C 1
ATOM 566 O O . ILE A 1 96 ? -34.207 0.495 -38.182 1.00 18.75 90 ILE B O 1
ATOM 571 N N . LEU A 1 97 ? -35.612 -0.168 -39.813 1.00 19.50 91 LEU B N 1
ATOM 572 C CA . LEU A 1 97 ? -35.726 -1.511 -39.262 1.00 19.82 91 LEU B CA 1
ATOM 573 C C . LEU A 1 97 ? -34.432 -2.282 -39.487 1.00 19.66 91 LEU B C 1
ATOM 574 O O . LEU A 1 97 ? -33.841 -2.233 -40.567 1.00 19.60 91 LEU B O 1
ATOM 579 N N . ILE A 1 98 ? -33.990 -2.998 -38.460 1.00 19.62 92 ILE B N 1
ATOM 580 C CA . ILE A 1 98 ? -32.815 -3.854 -38.543 1.00 19.52 92 ILE B CA 1
ATOM 581 C C . ILE A 1 98 ? -33.263 -5.291 -38.301 1.00 20.03 92 ILE B C 1
ATOM 582 O O . ILE A 1 98 ? -33.752 -5.605 -37.210 1.00 20.13 92 ILE B O 1
ATOM 587 N N . PRO A 1 99 ? -33.134 -6.193 -39.273 1.00 20.37 93 PRO B N 1
ATOM 588 C CA . PRO A 1 99 ? -33.490 -7.590 -39.025 1.00 20.86 93 PRO B CA 1
ATOM 589 C C . PRO A 1 99 ? -32.576 -8.191 -37.977 1.00 20.65 93 PRO B C 1
ATOM 590 O O . PRO A 1 99 ? -31.411 -7.766 -37.817 1.00 20.19 93 PRO B O 1
ATOM 594 N N . PRO A 1 100 ? -33.050 -9.209 -37.249 1.00 23.61 94 PRO B N 1
ATOM 595 C CA . PRO A 1 100 ? -32.303 -9.686 -36.071 1.00 26.28 94 PRO B CA 1
ATOM 596 C C . PRO A 1 100 ? -30.943 -10.291 -36.374 1.00 29.65 94 PRO B C 1
ATOM 597 O O . PRO A 1 100 ? -30.091 -10.327 -35.475 1.00 27.40 94 PRO B O 1
ATOM 601 N N . ASP A 1 101 ? -30.710 -10.781 -37.586 1.00 20.91 95 ASP B N 1
ATOM 602 C CA . ASP A 1 101 ? -29.400 -11.315 -37.937 1.00 33.74 95 ASP B CA 1
ATOM 603 C C . ASP A 1 101 ? -28.425 -10.229 -38.370 1.00 32.93 95 ASP B C 1
ATOM 604 O O . ASP A 1 101 ? -27.286 -10.544 -38.734 1.00 32.20 95 ASP B O 1
ATOM 609 N N . GLN A 1 102 ? -28.838 -8.960 -38.319 1.00 29.88 96 GLN B N 1
ATOM 610 C CA . GLN A 1 102 ? -28.040 -7.848 -38.821 1.00 25.38 96 GLN B CA 1
ATOM 611 C C . GLN A 1 102 ? -27.710 -6.823 -37.743 1.00 22.23 96 GLN B C 1
ATOM 612 O O . GLN A 1 102 ? -27.395 -5.675 -38.072 1.00 21.68 96 GLN B O 1
ATOM 618 N N . ILE A 1 103 ? -27.780 -7.191 -36.461 1.00 22.00 97 ILE B N 1
ATOM 619 C CA . ILE A 1 103 ? -27.618 -6.193 -35.406 1.00 20.30 97 ILE B CA 1
ATOM 620 C C . ILE A 1 103 ? -26.234 -6.197 -34.770 1.00 24.92 97 ILE B C 1
ATOM 621 O O . ILE A 1 103 ? -25.944 -5.303 -33.960 1.00 26.92 97 ILE B O 1
ATOM 626 N N . MET A 1 104 ? -25.375 -7.165 -35.096 1.00 24.43 98 MET B N 1
ATOM 627 C CA . MET A 1 104 ? -23.994 -7.179 -34.606 1.00 25.42 98 MET B CA 1
ATOM 628 C C . MET A 1 104 ? -23.920 -7.141 -33.082 1.00 28.61 98 MET B C 1
ATOM 629 O O . MET A 1 104 ? -22.986 -6.571 -32.513 1.00 33.79 98 MET B O 1
ATOM 634 N N . GLY A 1 105 ? -24.905 -7.723 -32.404 1.00 28.52 99 GLY B N 1
ATOM 635 C CA . GLY A 1 105 ? -24.908 -7.686 -30.956 1.00 32.04 99 GLY B CA 1
ATOM 636 C C . GLY A 1 105 ? -25.210 -6.335 -30.352 1.00 36.45 99 GLY B C 1
ATOM 637 O O . GLY A 1 105 ? -24.877 -6.101 -29.187 1.00 39.40 99 GLY B O 1
ATOM 638 N N . ALA A 1 106 ? -25.825 -5.430 -31.112 1.00 33.51 100 ALA B N 1
ATOM 639 C CA . ALA A 1 106 ? -26.229 -4.144 -30.562 1.00 25.28 100 ALA B CA 1
ATOM 640 C C . ALA A 1 106 ? -27.244 -4.343 -29.443 1.00 25.54 100 ALA B C 1
ATOM 641 O O . ALA A 1 106 ? -28.010 -5.310 -29.431 1.00 27.11 100 ALA B O 1
ATOM 643 N N . ARG A 1 107 ? -27.239 -3.417 -28.491 1.00 25.67 101 ARG B N 1
ATOM 644 C CA . ARG A 1 107 ? -28.151 -3.463 -27.362 1.00 25.86 101 ARG B CA 1
ATOM 645 C C . ARG A 1 107 ? -28.972 -2.184 -27.305 1.00 24.44 101 ARG B C 1
ATOM 646 O O . ARG A 1 107 ? -28.609 -1.160 -27.891 1.00 25.91 101 ARG B O 1
ATOM 654 N N . MET A 1 108 ? -30.088 -2.269 -26.583 1.00 25.01 102 MET B N 1
ATOM 655 C CA . MET A 1 108 ? -30.970 -1.128 -26.367 1.00 22.73 102 MET B CA 1
ATOM 656 C C . MET A 1 108 ? -30.179 0.118 -25.989 1.00 30.60 102 MET B C 1
ATOM 657 O O . MET A 1 108 ? -29.389 0.105 -25.041 1.00 31.15 102 MET B O 1
ATOM 662 N N . GLY A 1 109 ? -30.388 1.195 -26.746 1.00 23.72 103 GLY B N 1
ATOM 663 C CA . GLY A 1 109 ? -29.752 2.465 -26.467 1.00 27.32 103 GLY B CA 1
ATOM 664 C C . GLY A 1 109 ? -28.345 2.630 -26.998 1.00 24.60 103 GLY B C 1
ATOM 665 O O . GLY A 1 109 ? -27.771 3.716 -26.848 1.00 25.45 103 GLY B O 1
ATOM 666 N N . PHE A 1 110 ? -27.766 1.601 -27.612 1.00 21.96 104 PHE B N 1
ATOM 667 C CA . PHE A 1 110 ? -26.414 1.722 -28.140 1.00 20.18 104 PHE B CA 1
ATOM 668 C C . PHE A 1 110 ? -26.387 2.637 -29.358 1.00 22.66 104 PHE B C 1
ATOM 669 O O . PHE A 1 110 ? -27.313 2.640 -30.173 1.00 20.28 104 PHE B O 1
ATOM 677 N N . VAL A 1 111 ? -25.316 3.415 -29.482 1.00 21.18 105 VAL B N 1
ATOM 678 C CA . VAL A 1 111 ? -25.054 4.139 -30.721 1.00 17.83 105 VAL B CA 1
ATOM 679 C C . VAL A 1 111 ? -24.445 3.167 -31.721 1.00 16.35 105 VAL B C 1
ATOM 680 O O . VAL A 1 111 ? -23.502 2.433 -31.398 1.00 16.24 105 VAL B O 1
ATOM 684 N N . VAL A 1 112 ? -25.001 3.135 -32.932 1.00 16.71 106 VAL B N 1
ATOM 685 C CA . VAL A 1 112 ? -24.586 2.191 -33.961 1.00 15.57 106 VAL B CA 1
ATOM 686 C C . VAL A 1 112 ? -24.469 2.926 -35.290 1.00 16.82 106 VAL B C 1
ATOM 687 O O . VAL A 1 112 ? -24.937 4.055 -35.450 1.00 15.36 106 VAL B O 1
ATOM 691 N N . VAL A 1 113 ? -23.831 2.260 -36.249 1.00 17.05 107 VAL B N 1
ATOM 692 C CA . VAL A 1 113 ? -23.665 2.762 -37.607 1.00 15.55 107 VAL B CA 1
ATOM 693 C C . VAL A 1 113 ? -24.389 1.808 -38.545 1.00 16.01 107 VAL B C 1
ATOM 694 O O . VAL A 1 113 ? -24.159 0.594 -38.499 1.00 16.25 107 VAL B O 1
ATOM 698 N N . VAL A 1 114 ? -25.264 2.354 -39.388 1.00 17.76 108 VAL B N 1
ATOM 699 C CA . VAL A 1 114 ? -26.160 1.564 -40.226 1.00 16.62 108 VAL B CA 1
ATOM 700 C C . VAL A 1 114 ? -25.817 1.795 -41.690 1.00 16.63 108 VAL B C 1
ATOM 701 O O . VAL A 1 114 ? -25.527 2.922 -42.102 1.00 16.34 108 VAL B O 1
ATOM 705 N N . GLU A 1 115 ? -25.851 0.725 -42.477 1.00 16.99 109 GLU B N 1
ATOM 706 C CA . GLU A 1 115 ? -25.857 0.829 -43.928 1.00 17.13 109 GLU B CA 1
ATOM 707 C C . GLU A 1 115 ? -27.245 0.441 -44.414 1.00 17.60 109 GLU B C 1
ATOM 708 O O . GLU A 1 115 ? -27.741 -0.641 -44.083 1.00 17.97 109 GLU B O 1
ATOM 714 N N . LEU A 1 116 ? -27.871 1.329 -45.182 1.00 17.61 110 LEU B N 1
ATOM 715 C CA . LEU A 1 116 ? -29.213 1.080 -45.690 1.00 22.13 110 LEU B CA 1
ATOM 716 C C . LEU A 1 116 ? -29.215 -0.104 -46.644 1.00 24.19 110 LEU B C 1
ATOM 717 O O . LEU A 1 116 ? -28.353 -0.209 -47.523 1.00 22.39 110 LEU B O 1
ATOM 722 N N . THR A 1 117 ? -30.193 -0.992 -46.475 1.00 18.97 111 THR B N 1
ATOM 723 C CA . THR A 1 117 ? -30.452 -2.042 -47.447 1.00 19.67 111 THR B CA 1
ATOM 724 C C . THR A 1 117 ? -31.735 -1.822 -48.234 1.00 26.01 111 THR B C 1
ATOM 725 O O . THR A 1 117 ? -31.878 -2.391 -49.320 1.00 26.98 111 THR B O 1
ATOM 729 N N . GLN A 1 118 ? -32.660 -1.013 -47.719 1.00 20.33 112 GLN B N 1
ATOM 730 C CA . GLN A 1 118 ? -33.869 -0.636 -48.443 1.00 20.13 112 GLN B CA 1
ATOM 731 C C . GLN A 1 118 ? -34.242 0.790 -48.072 1.00 20.76 112 GLN B C 1
ATOM 732 O O . GLN A 1 118 ? -34.337 1.122 -46.887 1.00 21.55 112 GLN B O 1
ATOM 738 N N . ARG A 1 119 ? -34.452 1.625 -49.082 1.00 21.80 113 ARG B N 1
ATOM 739 C CA . ARG A 1 119 ? -34.915 2.974 -48.833 1.00 21.79 113 ARG B CA 1
ATOM 740 C C . ARG A 1 119 ? -36.380 2.951 -48.405 1.00 21.19 113 ARG B C 1
ATOM 741 O O . ARG A 1 119 ? -37.125 2.032 -48.755 1.00 21.21 113 ARG B O 1
ATOM 749 N N . PRO A 1 120 ? -36.815 3.943 -47.634 1.00 20.94 114 PRO B N 1
ATOM 750 C CA . PRO A 1 120 ? -38.237 4.021 -47.278 1.00 22.09 114 PRO B CA 1
ATOM 751 C C . PRO A 1 120 ? -39.089 4.287 -48.508 1.00 20.45 114 PRO B C 1
ATOM 752 O O . PRO A 1 120 ? -38.648 4.918 -49.471 1.00 22.62 114 PRO B O 1
ATOM 756 N N . THR A 1 121 ? -40.314 3.765 -48.480 1.00 20.99 115 THR B N 1
ATOM 757 C CA . THR A 1 121 ? -41.292 4.088 -49.514 1.00 25.77 115 THR B CA 1
ATOM 758 C C . THR A 1 121 ? -42.582 4.559 -48.861 1.00 25.21 115 THR B C 1
ATOM 759 O O . THR A 1 121 ? -42.640 4.722 -47.638 1.00 26.12 115 THR B O 1
ATOM 763 N N . ARG A 1 122 ? -43.621 4.777 -49.669 1.00 30.96 116 ARG B N 1
ATOM 764 C CA . ARG A 1 122 ? -44.902 5.207 -49.122 1.00 28.20 116 ARG B CA 1
ATOM 765 C C . ARG A 1 122 ? -45.483 4.173 -48.167 1.00 30.40 116 ARG B C 1
ATOM 766 O O . ARG A 1 122 ? -46.148 4.533 -47.189 1.00 30.09 116 ARG B O 1
ATOM 774 N N . ARG A 1 123 ? -45.227 2.891 -48.417 1.00 25.17 117 ARG B N 1
ATOM 775 C CA . ARG A 1 123 ? -45.890 1.816 -47.697 1.00 25.12 117 ARG B CA 1
ATOM 776 C C . ARG A 1 123 ? -44.947 0.954 -46.872 1.00 26.02 117 ARG B C 1
ATOM 777 O O . ARG A 1 123 ? -45.413 0.037 -46.186 1.00 33.63 117 ARG B O 1
ATOM 785 N N . THR A 1 124 ? -43.642 1.205 -46.925 1.00 23.78 118 THR B N 1
ATOM 786 C CA . THR A 1 124 ? -42.678 0.406 -46.186 1.00 22.99 118 THR B CA 1
ATOM 787 C C . THR A 1 124 ? -41.653 1.323 -45.538 1.00 21.73 118 THR B C 1
ATOM 788 O O . THR A 1 124 ? -41.350 2.404 -46.049 1.00 21.40 118 THR B O 1
ATOM 792 N N . LYS A 1 125 ? -41.120 0.878 -44.407 1.00 21.52 119 LYS B N 1
ATOM 793 C CA . LYS A 1 125 ? -40.076 1.618 -43.719 1.00 22.99 119 LYS B CA 1
ATOM 794 C C . LYS A 1 125 ? -38.708 1.256 -44.285 1.00 21.75 119 LYS B C 1
ATOM 795 O O . LYS A 1 125 ? -38.533 0.232 -44.951 1.00 20.89 119 LYS B O 1
ATOM 801 N N . ALA A 1 126 ? -37.739 2.128 -44.023 1.00 20.03 120 ALA B N 1
ATOM 802 C CA . ALA A 1 126 ? -36.359 1.841 -44.381 1.00 19.71 120 ALA B CA 1
ATOM 803 C C . ALA A 1 126 ? -35.862 0.615 -43.625 1.00 19.79 120 ALA B C 1
ATOM 804 O O . ALA A 1 126 ? -36.304 0.321 -42.512 1.00 19.88 120 ALA B O 1
ATOM 806 N N . VAL A 1 127 ? -34.940 -0.110 -44.250 1.00 19.78 121 VAL B N 1
ATOM 807 C CA . VAL A 1 127 ? -34.307 -1.276 -43.649 1.00 19.83 121 VAL B CA 1
ATOM 808 C C . VAL A 1 127 ? -32.800 -1.097 -43.754 1.00 19.37 121 VAL B C 1
ATOM 809 O O . VAL A 1 127 ? -32.300 -0.531 -44.731 1.00 19.19 121 VAL B O 1
ATOM 813 N N . GLY A 1 128 ? -32.077 -1.575 -42.746 1.00 19.18 122 GLY B N 1
ATOM 814 C CA . GLY A 1 128 ? -30.637 -1.453 -42.758 1.00 18.76 122 GLY B CA 1
ATOM 815 C C . GLY A 1 128 ? -29.982 -2.608 -42.035 1.00 18.82 122 GLY B C 1
ATOM 816 O O . GLY A 1 128 ? -30.646 -3.481 -41.471 1.00 19.17 122 GLY B O 1
ATOM 817 N N . LYS A 1 129 ? -28.656 -2.609 -42.075 1.00 19.57 123 LYS B N 1
ATOM 818 C CA . LYS A 1 129 ? -27.840 -3.526 -41.296 1.00 18.46 123 LYS B CA 1
ATOM 819 C C . LYS A 1 129 ? -26.854 -2.709 -40.480 1.00 17.91 123 LYS B C 1
ATOM 820 O O . LYS A 1 129 ? -26.350 -1.686 -40.948 1.00 18.04 123 LYS B O 1
ATOM 826 N N . ILE A 1 130 ? -26.598 -3.146 -39.256 1.00 18.81 124 ILE B N 1
ATOM 827 C CA . ILE A 1 130 ? -25.609 -2.480 -38.418 1.00 17.34 124 ILE B CA 1
ATOM 828 C C . ILE A 1 130 ? -24.228 -2.996 -38.794 1.00 19.29 124 ILE B C 1
ATOM 829 O O . ILE A 1 130 ? -23.985 -4.210 -38.822 1.00 22.17 124 ILE B O 1
ATOM 834 N N . VAL A 1 131 ? -23.329 -2.070 -39.118 1.00 21.38 125 VAL B N 1
ATOM 835 C CA . VAL A 1 131 ? -21.972 -2.404 -39.534 1.00 20.47 125 VAL B CA 1
ATOM 836 C C . VAL A 1 131 ? -20.932 -1.981 -38.514 1.00 22.29 125 VAL B C 1
ATOM 837 O O . VAL A 1 131 ? -19.766 -2.389 -38.636 1.00 24.76 125 VAL B O 1
ATOM 841 N N . GLU A 1 132 ? -21.309 -1.188 -37.515 1.00 19.91 126 GLU B N 1
ATOM 842 C CA . GLU A 1 132 ? -20.394 -0.768 -36.467 1.00 24.79 126 GLU B CA 1
ATOM 843 C C . GLU A 1 132 ? -21.215 -0.421 -35.235 1.00 20.55 126 GLU B C 1
ATOM 844 O O . GLU A 1 132 ? -22.274 0.202 -35.346 1.00 20.16 126 GLU B O 1
ATOM 850 N N . VAL A 1 133 ? -20.732 -0.841 -34.069 1.00 17.00 127 VAL B N 1
ATOM 851 C CA . VAL A 1 133 ? -21.379 -0.558 -32.794 1.00 15.46 127 VAL B CA 1
ATOM 852 C C . VAL A 1 133 ? -20.431 0.303 -31.972 1.00 26.89 127 VAL B C 1
ATOM 853 O O . VAL A 1 133 ? -19.304 -0.113 -31.679 1.00 26.14 127 VAL B O 1
ATOM 857 N N . LEU A 1 134 ? -20.885 1.500 -31.607 1.00 21.90 128 LEU B N 1
ATOM 858 C CA . LEU A 1 134 ? -20.071 2.419 -30.822 1.00 20.54 128 LEU B CA 1
ATOM 859 C C . LEU A 1 134 ? -20.313 2.298 -29.326 1.00 22.43 128 LEU B C 1
ATOM 860 O O . LEU A 1 134 ? -19.432 2.662 -28.539 1.00 24.20 128 LEU B O 1
ATOM 865 N N . GLY A 1 135 ? -21.478 1.806 -28.915 1.00 26.19 129 GLY B N 1
ATOM 866 C CA . GLY A 1 135 ? -21.730 1.572 -27.508 1.00 25.47 129 GLY B CA 1
ATOM 867 C C . GLY A 1 135 ? -22.577 2.632 -26.838 1.00 24.32 129 GLY B C 1
ATOM 868 O O . GLY A 1 135 ? -23.344 3.342 -27.496 1.00 22.02 129 GLY B O 1
ATOM 869 N N . ASP A 1 136 ? -22.431 2.757 -25.517 1.00 19.23 130 ASP B N 1
ATOM 870 C CA . ASP A 1 136 ? -23.318 3.589 -24.717 1.00 21.56 130 ASP B CA 1
ATOM 871 C C . ASP A 1 136 ? -22.585 4.621 -23.865 1.00 17.15 130 ASP B C 1
ATOM 872 O O . ASP A 1 136 ? -23.217 5.265 -23.020 1.00 23.73 130 ASP B O 1
ATOM 877 N N . ASN A 1 137 ? -21.279 4.796 -24.056 1.00 20.86 131 ASN B N 1
ATOM 878 C CA . ASN A 1 137 ? -20.519 5.808 -23.318 1.00 21.46 131 ASN B CA 1
ATOM 879 C C . ASN A 1 137 ? -20.673 7.140 -24.043 1.00 16.61 131 ASN B C 1
ATOM 880 O O . ASN A 1 137 ? -19.862 7.509 -24.894 1.00 19.36 131 ASN B O 1
ATOM 885 N N . MET A 1 138 ? -21.726 7.879 -23.685 1.00 18.73 132 MET B N 1
ATOM 886 C CA . MET A 1 138 ? -22.104 9.114 -24.376 1.00 26.54 132 MET B CA 1
ATOM 887 C C . MET A 1 138 ? -21.246 10.268 -23.865 1.00 26.94 132 MET B C 1
ATOM 888 O O . MET A 1 138 ? -21.682 11.119 -23.085 1.00 32.46 132 MET B O 1
ATOM 893 N N . GLY A 1 139 ? -20.003 10.307 -24.335 1.00 21.91 133 GLY B N 1
ATOM 894 C CA . GLY A 1 139 ? -19.083 11.351 -23.928 1.00 15.90 133 GLY B CA 1
ATOM 895 C C . GLY A 1 139 ? -18.569 12.180 -25.087 1.00 14.65 133 GLY B C 1
ATOM 896 O O . GLY A 1 139 ? -19.114 12.117 -26.191 1.00 12.39 133 GLY B O 1
ATOM 897 N N . THR A 1 140 ? -17.512 12.960 -24.846 1.00 14.03 134 THR B N 1
ATOM 898 C CA . THR A 1 140 ? -16.973 13.824 -25.893 1.00 13.81 134 THR B CA 1
ATOM 899 C C . THR A 1 140 ? -16.395 13.004 -27.039 1.00 15.37 134 THR B C 1
ATOM 900 O O . THR A 1 140 ? -16.574 13.351 -28.212 1.00 15.60 134 THR B O 1
ATOM 904 N N . GLY A 1 141 ? -15.686 11.918 -26.717 1.00 11.91 135 GLY B N 1
ATOM 905 C CA . GLY A 1 141 ? -15.161 11.054 -27.764 1.00 11.99 135 GLY B CA 1
ATOM 906 C C . GLY A 1 141 ? -16.255 10.487 -28.647 1.00 15.72 135 GLY B C 1
ATOM 907 O O . GLY A 1 141 ? -16.106 10.418 -29.870 1.00 14.37 135 GLY B O 1
ATOM 908 N N . MET A 1 142 ? -17.373 10.081 -28.038 1.00 13.47 136 MET B N 1
ATOM 909 C CA . MET A 1 142 ? -18.520 9.608 -28.808 1.00 17.12 136 MET B CA 1
ATOM 910 C C . MET A 1 142 ? -19.054 10.698 -29.731 1.00 14.92 136 MET B C 1
ATOM 911 O O . MET A 1 142 ? -19.370 10.433 -30.897 1.00 13.27 136 MET B O 1
ATOM 916 N N . ALA A 1 143 ? -19.164 11.931 -29.227 1.00 13.13 137 ALA B N 1
ATOM 917 C CA . ALA A 1 143 ? -19.650 13.025 -30.062 1.00 12.67 137 ALA B CA 1
ATOM 918 C C . ALA A 1 143 ? -18.736 13.249 -31.260 1.00 14.68 137 ALA B C 1
ATOM 919 O O . ALA A 1 143 ? -19.214 13.483 -32.377 1.00 12.44 137 ALA B O 1
ATOM 921 N N . VAL A 1 144 ? -17.420 13.172 -31.052 1.00 12.29 138 VAL B N 1
ATOM 922 C CA . VAL A 1 144 ? -16.482 13.295 -32.164 1.00 12.23 138 VAL B CA 1
ATOM 923 C C . VAL A 1 144 ? -16.637 12.119 -33.121 1.00 12.26 138 VAL B C 1
ATOM 924 O O . VAL A 1 144 ? -16.683 12.297 -34.345 1.00 14.52 138 VAL B O 1
ATOM 928 N N . ASP A 1 145 ? -16.723 10.899 -32.578 1.00 14.49 139 ASP B N 1
ATOM 929 C CA . ASP A 1 145 ? -16.934 9.717 -33.414 1.00 12.70 139 ASP B CA 1
ATOM 930 C C . ASP A 1 145 ? -18.195 9.852 -34.260 1.00 13.32 139 ASP B C 1
ATOM 931 O O . ASP A 1 145 ? -18.204 9.487 -35.442 1.00 13.06 139 ASP B O 1
ATOM 936 N N . ILE A 1 146 ? -19.272 10.366 -33.666 1.00 14.40 140 ILE B N 1
ATOM 937 C CA . ILE A 1 146 ? -20.520 10.541 -34.403 1.00 16.42 140 ILE B CA 1
ATOM 938 C C . ILE A 1 146 ? -20.350 11.586 -35.499 1.00 14.30 140 ILE B C 1
ATOM 939 O O . ILE A 1 146 ? -20.760 11.378 -36.647 1.00 13.88 140 ILE B O 1
ATOM 944 N N . ALA A 1 147 ? -19.724 12.718 -35.164 1.00 12.76 141 ALA B N 1
ATOM 945 C CA . ALA A 1 147 ? -19.569 13.797 -36.135 1.00 12.63 141 ALA B CA 1
ATOM 946 C C . ALA A 1 147 ? -18.697 13.373 -37.310 1.00 14.13 141 ALA B C 1
ATOM 947 O O . ALA A 1 147 ? -18.960 13.758 -38.456 1.00 14.56 141 ALA B O 1
ATOM 949 N N . LEU A 1 148 ? -17.645 12.591 -37.048 1.00 12.54 142 LEU B N 1
ATOM 950 C CA . LEU A 1 148 ? -16.783 12.124 -38.131 1.00 14.38 142 LEU B CA 1
ATOM 951 C C . LEU A 1 148 ? -17.559 11.271 -39.124 1.00 15.32 142 LEU B C 1
ATOM 952 O O . LEU A 1 148 ? -17.389 11.407 -40.341 1.00 16.40 142 LEU B O 1
ATOM 957 N N . ARG A 1 149 ? -18.415 10.385 -38.621 1.00 13.13 143 ARG B N 1
ATOM 958 C CA . ARG A 1 149 ? -19.163 9.495 -39.500 1.00 13.48 143 ARG B CA 1
ATOM 959 C C . ARG A 1 149 ? -20.338 10.207 -40.158 1.00 15.21 143 ARG B C 1
ATOM 960 O O . ARG A 1 149 ? -20.593 10.008 -41.352 1.00 16.51 143 ARG B O 1
ATOM 968 N N . THR A 1 150 ? -21.056 11.043 -39.406 1.00 13.73 144 THR B N 1
ATOM 969 C CA . THR A 1 150 ? -22.184 11.771 -39.980 1.00 14.29 144 THR B CA 1
ATOM 970 C C . THR A 1 150 ? -21.729 12.675 -41.121 1.00 18.08 144 THR B C 1
ATOM 971 O O . THR A 1 150 ? -22.353 12.714 -42.186 1.00 14.16 144 THR B O 1
ATOM 975 N N . HIS A 1 151 ? -20.629 13.397 -40.923 1.00 13.89 145 HIS B N 1
ATOM 976 C CA . HIS A 1 151 ? -20.148 14.343 -41.920 1.00 14.40 145 HIS B CA 1
ATOM 977 C C . HIS A 1 151 ? -19.145 13.734 -42.891 1.00 14.00 145 HIS B C 1
ATOM 978 O O . HIS A 1 151 ? -18.660 14.443 -43.781 1.00 15.77 145 HIS B O 1
ATOM 985 N N . GLU A 1 152 ? -18.832 12.444 -42.744 1.00 13.18 146 GLU B N 1
ATOM 986 C CA . GLU A 1 152 ? -17.939 11.721 -43.652 1.00 13.19 146 GLU B CA 1
ATOM 987 C C . GLU A 1 152 ? -16.571 12.393 -43.749 1.00 21.87 146 GLU B C 1
ATOM 988 O O . GLU A 1 152 ? -16.032 12.615 -44.836 1.00 17.35 146 GLU B O 1
ATOM 994 N N . ILE A 1 153 ? -16.001 12.708 -42.595 1.00 13.87 147 ILE B N 1
ATOM 995 C CA . ILE A 1 153 ? -14.687 13.335 -42.516 1.00 13.27 147 ILE B CA 1
ATOM 996 C C . ILE A 1 153 ? -13.646 12.226 -42.385 1.00 16.43 147 ILE B C 1
ATOM 997 O O . ILE A 1 153 ? -13.763 11.390 -41.474 1.00 14.79 147 ILE B O 1
ATOM 1002 N N . PRO A 1 154 ? -12.649 12.168 -43.264 1.00 12.59 148 PRO B N 1
ATOM 1003 C CA . PRO A 1 154 ? -11.649 11.095 -43.175 1.00 15.75 148 PRO B CA 1
ATOM 1004 C C . PRO A 1 154 ? -10.815 11.230 -41.911 1.00 12.21 148 PRO B C 1
ATOM 1005 O O . PRO A 1 154 ? -10.419 12.331 -41.524 1.00 16.17 148 PRO B O 1
ATOM 1009 N N . TYR A 1 155 ? -10.545 10.096 -41.263 1.00 12.34 149 TYR B N 1
ATOM 1010 C CA . TYR A 1 155 ? -9.756 10.136 -40.036 1.00 12.17 149 TYR B CA 1
ATOM 1011 C C . TYR A 1 155 ? -8.862 8.913 -39.869 1.00 16.28 149 TYR B C 1
ATOM 1012 O O . TYR A 1 155 ? -7.929 8.938 -39.059 1.00 19.24 149 TYR B O 1
ATOM 1021 N N . ILE A 1 156 ? -9.132 7.840 -40.608 1.00 13.74 150 ILE B N 1
ATOM 1022 C CA . ILE A 1 156 ? -8.272 6.660 -40.573 1.00 13.86 150 ILE B CA 1
ATOM 1023 C C . ILE A 1 156 ? -7.114 6.861 -41.540 1.00 16.04 150 ILE B C 1
ATOM 1024 O O . ILE A 1 156 ? -7.321 7.198 -42.710 1.00 19.25 150 ILE B O 1
ATOM 1029 N N . TRP A 1 157 ? -5.893 6.642 -41.062 1.00 13.93 151 TRP B N 1
ATOM 1030 C CA . TRP A 1 157 ? -4.729 6.719 -41.939 1.00 13.41 151 TRP B CA 1
ATOM 1031 C C . TRP A 1 157 ? -4.641 5.453 -42.779 1.00 17.34 151 TRP B C 1
ATOM 1032 O O . TRP A 1 157 ? -4.625 4.348 -42.218 1.00 17.15 151 TRP B O 1
ATOM 1043 N N . PRO A 1 158 ? -4.609 5.559 -44.106 1.00 17.51 152 PRO B N 1
ATOM 1044 C CA . PRO A 1 158 ? -4.365 4.370 -44.935 1.00 19.90 152 PRO B CA 1
ATOM 1045 C C . PRO A 1 158 ? -3.019 3.732 -44.620 1.00 21.99 152 PRO B C 1
ATOM 1046 O O . PRO A 1 158 ? -2.060 4.408 -44.240 1.00 17.32 152 PRO B O 1
ATOM 1050 N N . GLN A 1 159 ? -2.958 2.409 -44.787 1.00 21.45 153 GLN B N 1
ATOM 1051 C CA . GLN A 1 159 ? -1.713 1.692 -44.532 1.00 22.67 153 GLN B CA 1
ATOM 1052 C C . GLN A 1 159 ? -0.578 2.209 -45.408 1.00 21.70 153 GLN B C 1
ATOM 1053 O O . GLN A 1 159 ? 0.576 2.244 -44.969 1.00 24.55 153 GLN B O 1
ATOM 1059 N N . ALA A 1 160 ? -0.885 2.631 -46.639 1.00 18.27 154 ALA B N 1
ATOM 1060 C CA . ALA A 1 160 ? 0.154 3.160 -47.516 1.00 23.88 154 ALA B CA 1
ATOM 1061 C C . ALA A 1 160 ? 0.707 4.481 -47.001 1.00 19.97 154 ALA B C 1
ATOM 1062 O O . ALA A 1 160 ? 1.878 4.797 -47.243 1.00 18.67 154 ALA B O 1
ATOM 1064 N N . VAL A 1 161 ? -0.109 5.267 -46.298 1.00 18.97 155 VAL B N 1
ATOM 1065 C CA . VAL A 1 161 ? 0.393 6.501 -45.701 1.00 15.40 155 VAL B CA 1
ATOM 1066 C C . VAL A 1 161 ? 1.289 6.182 -44.512 1.00 22.95 155 VAL B C 1
ATOM 1067 O O . VAL A 1 161 ? 2.381 6.745 -44.368 1.00 18.17 155 VAL B O 1
ATOM 1071 N N . GLU A 1 162 ? 0.843 5.263 -43.648 1.00 23.02 156 GLU B N 1
ATOM 1072 C CA . GLU A 1 162 ? 1.671 4.817 -42.531 1.00 28.03 156 GLU B CA 1
ATOM 1073 C C . GLU A 1 162 ? 3.029 4.324 -43.011 1.00 28.37 156 GLU B C 1
ATOM 1074 O O . GLU A 1 162 ? 4.063 4.625 -42.402 1.00 28.74 156 GLU B O 1
ATOM 1080 N N . GLN A 1 163 ? 3.044 3.565 -44.108 1.00 24.60 157 GLN B N 1
ATOM 1081 C CA . GLN A 1 163 ? 4.302 3.056 -44.643 1.00 30.49 157 GLN B CA 1
ATOM 1082 C C . GLN A 1 163 ? 5.167 4.182 -45.197 1.00 30.89 157 GLN B C 1
ATOM 1083 O O . GLN A 1 163 ? 6.395 4.154 -45.052 1.00 27.11 157 GLN B O 1
ATOM 1089 N N . GLN A 1 164 ? 4.551 5.183 -45.833 1.00 26.07 158 GLN B N 1
ATOM 1090 C CA . GLN A 1 164 ? 5.339 6.280 -46.385 1.00 22.18 158 GLN B CA 1
ATOM 1091 C C . GLN A 1 164 ? 5.995 7.105 -45.282 1.00 21.88 158 GLN B C 1
ATOM 1092 O O . GLN A 1 164 ? 7.168 7.479 -45.397 1.00 28.03 158 GLN B O 1
ATOM 1098 N N . VAL A 1 165 ? 5.261 7.397 -44.204 1.00 21.89 159 VAL B N 1
ATOM 1099 C CA . VAL A 1 165 ? 5.837 8.188 -43.123 1.00 24.24 159 VAL B CA 1
ATOM 1100 C C . VAL A 1 165 ? 6.834 7.379 -42.305 1.00 27.32 159 VAL B C 1
ATOM 1101 O O . VAL A 1 165 ? 7.680 7.961 -41.617 1.00 28.65 159 VAL B O 1
ATOM 1105 N N . ALA A 1 166 ? 6.767 6.046 -42.369 1.00 29.87 160 ALA B N 1
ATOM 1106 C CA . ALA A 1 166 ? 7.714 5.223 -41.625 1.00 33.36 160 ALA B CA 1
ATOM 1107 C C . ALA A 1 166 ? 9.118 5.314 -42.208 1.00 37.24 160 ALA B C 1
ATOM 1108 O O . ALA A 1 166 ? 10.102 5.142 -41.480 1.00 37.17 160 ALA B O 1
ATOM 1110 N N . GLY A 1 167 ? 9.234 5.584 -43.506 1.00 33.91 161 GLY B N 1
ATOM 1111 C CA . GLY A 1 167 ? 10.523 5.694 -44.155 1.00 36.09 161 GLY B CA 1
ATOM 1112 C C . GLY A 1 167 ? 11.230 7.019 -43.997 1.00 35.02 161 GLY B C 1
ATOM 1113 O O . GLY A 1 167 ? 12.335 7.182 -44.520 1.00 36.24 161 GLY B O 1
ATOM 1114 N N . LEU A 1 168 ? 10.632 7.974 -43.288 1.00 28.26 162 LEU B N 1
ATOM 1115 C CA . LEU A 1 168 ? 11.238 9.287 -43.121 1.00 27.08 162 LEU B CA 1
ATOM 1116 C C . LEU A 1 168 ? 12.312 9.260 -42.041 1.00 25.19 162 LEU B C 1
ATOM 1117 O O . LEU A 1 168 ? 12.164 8.599 -41.010 1.00 25.92 162 LEU B O 1
ATOM 1122 N N . LYS A 1 169 ? 13.396 9.992 -42.287 1.00 30.13 163 LYS B N 1
ATOM 1123 C CA . LYS A 1 169 ? 14.472 10.126 -41.320 1.00 32.64 163 LYS B CA 1
ATOM 1124 C C . LYS A 1 169 ? 14.148 11.230 -40.315 1.00 33.11 163 LYS B C 1
ATOM 1125 O O . LYS A 1 169 ? 13.235 12.038 -40.505 1.00 33.37 163 LYS B O 1
ATOM 1131 N N . GLU A 1 170 ? 14.931 11.266 -39.234 1.00 26.52 164 GLU B N 1
ATOM 1132 C CA . GLU A 1 170 ? 14.698 12.233 -38.167 1.00 29.49 164 GLU B CA 1
ATOM 1133 C C . GLU A 1 170 ? 15.224 13.620 -38.512 1.00 23.53 164 GLU B C 1
ATOM 1134 O O . GLU A 1 170 ? 14.682 14.621 -38.030 1.00 27.02 164 GLU B O 1
ATOM 1140 N N . GLU A 1 171 ? 16.277 13.700 -39.319 1.00 26.79 165 GLU B N 1
ATOM 1141 C CA . GLU A 1 171 ? 16.941 14.958 -39.610 1.00 29.63 165 GLU B CA 1
ATOM 1142 C C . GLU A 1 171 ? 17.045 15.160 -41.113 1.00 28.63 165 GLU B C 1
ATOM 1143 O O . GLU A 1 171 ? 17.003 14.209 -41.898 1.00 29.46 165 GLU B O 1
ATOM 1149 N N . VAL A 1 172 ? 17.188 16.423 -41.499 1.00 23.05 166 VAL B N 1
ATOM 1150 C CA . VAL A 1 172 ? 17.411 16.795 -42.891 1.00 24.40 166 VAL B CA 1
ATOM 1151 C C . VAL A 1 172 ? 18.835 16.407 -43.271 1.00 27.82 166 VAL B C 1
ATOM 1152 O O . VAL A 1 172 ? 19.793 16.923 -42.678 1.00 24.94 166 VAL B O 1
ATOM 1156 N N . PRO A 1 173 ? 19.024 15.509 -44.234 1.00 23.75 167 PRO B N 1
ATOM 1157 C CA . PRO A 1 173 ? 20.384 15.168 -44.658 1.00 28.33 167 PRO B CA 1
ATOM 1158 C C . PRO A 1 173 ? 21.031 16.328 -45.396 1.00 27.57 167 PRO B C 1
ATOM 1159 O O . PRO A 1 173 ? 20.356 17.172 -45.989 1.00 22.78 167 PRO B O 1
ATOM 1163 N N . GLU A 1 174 ? 22.366 16.359 -45.349 1.00 25.79 168 GLU B N 1
ATOM 1164 C CA . GLU A 1 174 ? 23.104 17.476 -45.929 1.00 23.32 168 GLU B CA 1
ATOM 1165 C C . GLU A 1 174 ? 22.814 17.642 -47.415 1.00 22.82 168 GLU B C 1
ATOM 1166 O O . GLU A 1 174 ? 22.775 18.772 -47.915 1.00 28.69 168 GLU B O 1
ATOM 1172 N N . GLU A 1 175 ? 22.599 16.537 -48.136 1.00 25.78 169 GLU B N 1
ATOM 1173 C CA . GLU A 1 175 ? 22.385 16.627 -49.577 1.00 25.92 169 GLU B CA 1
ATOM 1174 C C . GLU A 1 175 ? 21.099 17.372 -49.916 1.00 28.27 169 GLU B C 1
ATOM 1175 O O . GLU A 1 175 ? 21.014 18.011 -50.970 1.00 26.50 169 GLU B O 1
ATOM 1181 N N . ALA A 1 176 ? 20.093 17.309 -49.041 1.00 27.42 170 ALA B N 1
ATOM 1182 C CA . ALA A 1 176 ? 18.855 18.040 -49.285 1.00 27.23 170 ALA B CA 1
ATOM 1183 C C . ALA A 1 176 ? 19.026 19.542 -49.106 1.00 28.49 170 ALA B C 1
ATOM 1184 O O . ALA A 1 176 ? 18.205 20.312 -49.614 1.00 30.48 170 ALA B O 1
ATOM 1186 N N . LYS A 1 177 ? 20.070 19.975 -48.400 1.00 25.36 171 LYS B N 1
ATOM 1187 C CA . LYS A 1 177 ? 20.311 21.394 -48.179 1.00 21.98 171 LYS B CA 1
ATOM 1188 C C . LYS A 1 177 ? 21.092 22.047 -49.309 1.00 28.11 171 LYS B C 1
ATOM 1189 O O . LYS A 1 177 ? 21.094 23.280 -49.409 1.00 23.33 171 LYS B O 1
ATOM 1195 N N . ALA A 1 178 ? 21.747 21.258 -50.159 1.00 28.78 172 ALA B N 1
ATOM 1196 C CA . ALA A 1 178 ? 22.579 21.820 -51.214 1.00 33.43 172 ALA B CA 1
ATOM 1197 C C . ALA A 1 178 ? 21.742 22.626 -52.200 1.00 30.25 172 ALA B C 1
ATOM 1198 O O . ALA A 1 178 ? 20.638 22.226 -52.579 1.00 28.77 172 ALA B O 1
ATOM 1200 N N . GLY A 1 179 ? 22.280 23.772 -52.614 1.00 25.64 173 GLY B N 1
ATOM 1201 C CA . GLY A 1 179 ? 21.620 24.627 -53.576 1.00 27.65 173 GLY B CA 1
ATOM 1202 C C . GLY A 1 179 ? 20.573 25.556 -53.006 1.00 30.92 173 GLY B C 1
ATOM 1203 O O . GLY A 1 179 ? 20.031 26.381 -53.752 1.00 37.07 173 GLY B O 1
ATOM 1204 N N . ARG A 1 180 ? 20.268 25.455 -51.718 1.00 28.18 174 ARG B N 1
ATOM 1205 C CA . ARG A 1 180 ? 19.259 26.303 -51.106 1.00 24.56 174 ARG B CA 1
ATOM 1206 C C . ARG A 1 180 ? 19.889 27.559 -50.521 1.00 25.07 174 ARG B C 1
ATOM 1207 O O . ARG A 1 180 ? 21.064 27.575 -50.145 1.00 26.21 174 ARG B O 1
ATOM 1215 N N . VAL A 1 181 ? 19.087 28.623 -50.461 1.00 22.45 175 VAL B N 1
ATOM 1216 C CA . VAL A 1 181 ? 19.502 29.831 -49.763 1.00 20.17 175 VAL B CA 1
ATOM 1217 C C . VAL A 1 181 ? 19.713 29.505 -48.293 1.00 21.11 175 VAL B C 1
ATOM 1218 O O . VAL A 1 181 ? 18.857 28.889 -47.647 1.00 22.33 175 VAL B O 1
ATOM 1222 N N . ASP A 1 182 ? 20.862 29.907 -47.756 1.00 15.46 176 ASP B N 1
ATOM 1223 C CA . ASP A 1 182 ? 21.220 29.600 -46.375 1.00 19.98 176 ASP B CA 1
ATOM 1224 C C . ASP A 1 182 ? 20.743 30.736 -45.474 1.00 20.58 176 ASP B C 1
ATOM 1225 O O . ASP A 1 182 ? 21.347 31.813 -45.448 1.00 17.66 176 ASP B O 1
ATOM 1230 N N . LEU A 1 183 ? 19.665 30.490 -44.728 1.00 17.45 177 LEU B N 1
ATOM 1231 C CA . LEU A 1 183 ? 19.130 31.454 -43.772 1.00 20.66 177 LEU B CA 1
ATOM 1232 C C . LEU A 1 183 ? 19.358 31.024 -42.326 1.00 20.93 177 LEU B C 1
ATOM 1233 O O . LEU A 1 183 ? 18.708 31.551 -41.418 1.00 19.74 177 LEU B O 1
ATOM 1238 N N . ARG A 1 184 ? 20.271 30.081 -42.090 1.00 15.53 178 ARG B N 1
ATOM 1239 C CA . ARG A 1 184 ? 20.417 29.521 -40.751 1.00 17.67 178 ARG B CA 1
ATOM 1240 C C . ARG A 1 184 ? 20.966 30.528 -39.746 1.00 16.45 178 ARG B C 1
ATOM 1241 O O . ARG A 1 184 ? 20.810 30.321 -38.538 1.00 20.66 178 ARG B O 1
ATOM 1249 N N . ASP A 1 185 ? 21.587 31.611 -40.207 1.00 19.98 179 ASP B N 1
ATOM 1250 C CA . ASP A 1 185 ? 22.050 32.671 -39.322 1.00 24.64 179 ASP B CA 1
ATOM 1251 C C . ASP A 1 185 ? 21.055 33.817 -39.199 1.00 23.53 179 ASP B C 1
ATOM 1252 O O . ASP A 1 185 ? 21.307 34.761 -38.445 1.00 23.11 179 ASP B O 1
ATOM 1257 N N . LEU A 1 186 ? 19.944 33.760 -39.921 1.00 21.19 180 LEU B N 1
ATOM 1258 C CA . LEU A 1 186 ? 18.901 34.771 -39.798 1.00 18.24 180 LEU B CA 1
ATOM 1259 C C . LEU A 1 186 ? 18.072 34.499 -38.546 1.00 15.46 180 LEU B C 1
ATOM 1260 O O . LEU A 1 186 ? 17.673 33.354 -38.314 1.00 15.67 180 LEU B O 1
ATOM 1265 N N . PRO A 1 187 ? 17.796 35.521 -37.705 1.00 14.75 181 PRO B N 1
ATOM 1266 C CA . PRO A 1 187 ? 17.057 35.312 -36.453 1.00 18.73 181 PRO B CA 1
ATOM 1267 C C . PRO A 1 187 ? 15.558 35.071 -36.639 1.00 19.27 181 PRO B C 1
ATOM 1268 O O . PRO A 1 187 ? 14.724 35.702 -35.992 1.00 14.97 181 PRO B O 1
ATOM 1272 N N . LEU A 1 188 ? 15.216 34.141 -37.528 1.00 14.02 182 LEU B N 1
ATOM 1273 C CA . LEU A 1 188 ? 13.828 33.718 -37.660 1.00 12.54 182 LEU B CA 1
ATOM 1274 C C . LEU A 1 188 ? 13.365 33.032 -36.383 1.00 10.74 182 LEU B C 1
ATOM 1275 O O . LEU A 1 188 ? 14.099 32.242 -35.783 1.00 15.56 182 LEU B O 1
ATOM 1280 N N . VAL A 1 189 ? 12.136 33.339 -35.964 1.00 14.92 183 VAL B N 1
ATOM 1281 C CA . VAL A 1 189 ? 11.533 32.720 -34.792 1.00 10.30 183 VAL B CA 1
ATOM 1282 C C . VAL A 1 189 ? 10.125 32.271 -35.153 1.00 9.65 183 VAL B C 1
ATOM 1283 O O . VAL A 1 189 ? 9.504 32.781 -36.088 1.00 11.60 183 VAL B O 1
ATOM 1287 N N . THR A 1 190 ? 9.626 31.300 -34.395 1.00 9.96 184 THR B N 1
ATOM 1288 C CA . THR A 1 190 ? 8.238 30.871 -34.494 1.00 11.12 184 THR B CA 1
ATOM 1289 C C . THR A 1 190 ? 7.460 31.424 -33.309 1.00 10.54 184 THR B C 1
ATOM 1290 O O . THR A 1 190 ? 7.990 31.528 -32.199 1.00 13.71 184 THR B O 1
ATOM 1294 N N . ILE A 1 191 ? 6.213 31.809 -33.554 1.00 9.66 185 ILE B N 1
ATOM 1295 C CA . ILE A 1 191 ? 5.342 32.354 -32.520 1.00 9.45 185 ILE B CA 1
ATOM 1296 C C . ILE A 1 191 ? 4.007 31.636 -32.651 1.00 18.10 185 ILE B C 1
ATOM 1297 O O . ILE A 1 191 ? 3.295 31.815 -33.649 1.00 12.81 185 ILE B O 1
ATOM 1302 N N . ASP A 1 192 ? 3.672 30.818 -31.656 1.00 14.51 186 ASP B N 1
ATOM 1303 C CA . ASP A 1 192 ? 2.488 29.971 -31.702 1.00 15.16 186 ASP B CA 1
ATOM 1304 C C . ASP A 1 192 ? 1.917 29.841 -30.300 1.00 20.33 186 ASP B C 1
ATOM 1305 O O . ASP A 1 192 ? 2.545 30.228 -29.315 1.00 21.51 186 ASP B O 1
ATOM 1310 N N . GLY A 1 193 ? 0.718 29.272 -30.218 1.00 14.73 187 GLY B N 1
ATOM 1311 C CA . GLY A 1 193 ? 0.127 28.998 -28.924 1.00 18.82 187 GLY B CA 1
ATOM 1312 C C . GLY A 1 193 ? 0.935 27.994 -28.123 1.00 15.96 187 GLY B C 1
ATOM 1313 O O . GLY A 1 193 ? 1.768 27.254 -28.649 1.00 20.78 187 GLY B O 1
ATOM 1314 N N . GLU A 1 194 ? 0.665 27.971 -26.813 1.00 21.77 188 GLU B N 1
ATOM 1315 C CA . GLU A 1 194 ? 1.381 27.068 -25.915 1.00 23.32 188 GLU B CA 1
ATOM 1316 C C . GLU A 1 194 ? 1.192 25.610 -26.317 1.00 19.40 188 GLU B C 1
ATOM 1317 O O . GLU A 1 194 ? 2.113 24.796 -26.180 1.00 20.91 188 GLU B O 1
ATOM 1323 N N . ASP A 1 195 ? 0.010 25.263 -26.817 1.00 22.90 189 ASP B N 1
ATOM 1324 C CA . ASP A 1 195 ? -0.337 23.876 -27.094 1.00 29.55 189 ASP B CA 1
ATOM 1325 C C . ASP A 1 195 ? 0.023 23.435 -28.506 1.00 29.87 189 ASP B C 1
ATOM 1326 O O . ASP A 1 195 ? -0.141 22.254 -28.829 1.00 25.40 189 ASP B O 1
ATOM 1331 N N . ALA A 1 196 ? 0.515 24.339 -29.348 1.00 25.40 190 ALA B N 1
ATOM 1332 C CA . ALA A 1 196 ? 0.888 23.970 -30.705 1.00 24.18 190 ALA B CA 1
ATOM 1333 C C . ALA A 1 196 ? 2.159 23.127 -30.711 1.00 21.40 190 ALA B C 1
ATOM 1334 O O . ALA A 1 196 ? 3.045 23.289 -29.869 1.00 24.75 190 ALA B O 1
ATOM 1336 N N . ARG A 1 197 ? 2.237 22.211 -31.680 1.00 22.23 191 ARG B N 1
ATOM 1337 C CA . ARG A 1 197 ? 3.436 21.418 -31.910 1.00 20.30 191 ARG B CA 1
ATOM 1338 C C . ARG A 1 197 ? 3.856 21.390 -33.372 1.00 23.55 191 ARG B C 1
ATOM 1339 O O . ARG A 1 197 ? 4.874 20.769 -33.696 1.00 26.69 191 ARG B O 1
ATOM 1347 N N . ASP A 1 198 ? 3.105 22.035 -34.260 1.00 24.68 192 ASP B N 1
ATOM 1348 C CA . ASP A 1 198 ? 3.431 22.114 -35.681 1.00 24.90 192 ASP B CA 1
ATOM 1349 C C . ASP A 1 198 ? 3.621 23.587 -36.033 1.00 28.56 192 ASP B C 1
ATOM 1350 O O . ASP A 1 198 ? 2.646 24.317 -36.242 1.00 33.53 192 ASP B O 1
ATOM 1355 N N . PHE A 1 199 ? 4.873 24.028 -36.090 1.00 18.71 193 PHE B N 1
ATOM 1356 C CA . PHE A 1 199 ? 5.203 25.416 -36.408 1.00 15.27 193 PHE B CA 1
ATOM 1357 C C . PHE A 1 199 ? 5.618 25.463 -37.872 1.00 20.82 193 PHE B C 1
ATOM 1358 O O . PHE A 1 199 ? 6.751 25.119 -38.216 1.00 26.62 193 PHE B O 1
ATOM 1366 N N . ASP A 1 200 ? 4.703 25.881 -38.743 1.00 18.84 194 ASP B N 1
ATOM 1367 C CA . ASP A 1 200 ? 5.017 25.924 -40.164 1.00 26.67 194 ASP B CA 1
ATOM 1368 C C . ASP A 1 200 ? 5.210 27.342 -40.688 1.00 17.46 194 ASP B C 1
ATOM 1369 O O . ASP A 1 200 ? 5.304 27.530 -41.904 1.00 15.12 194 ASP B O 1
ATOM 1374 N N . ASP A 1 201 ? 5.305 28.342 -39.807 1.00 15.42 195 ASP B N 1
ATOM 1375 C CA . ASP A 1 201 ? 5.717 29.675 -40.230 1.00 11.12 195 ASP B CA 1
ATOM 1376 C C . ASP A 1 201 ? 6.687 30.277 -39.222 1.00 11.60 195 ASP B C 1
ATOM 1377 O O . ASP A 1 201 ? 6.566 30.061 -38.012 1.00 14.19 195 ASP B O 1
ATOM 1382 N N . ALA A 1 202 ? 7.663 31.020 -39.741 1.00 10.85 196 ALA B N 1
ATOM 1383 C CA . ALA A 1 202 ? 8.616 31.756 -38.927 1.00 11.11 196 ALA B CA 1
ATOM 1384 C C . ALA A 1 202 ? 8.811 33.128 -39.550 1.00 13.38 196 ALA B C 1
ATOM 1385 O O . ALA A 1 202 ? 8.636 33.300 -40.759 1.00 13.38 196 ALA B O 1
ATOM 1387 N N . VAL A 1 203 ? 9.170 34.107 -38.720 1.00 10.72 197 VAL B N 1
ATOM 1388 C CA . VAL A 1 203 ? 9.227 35.495 -39.163 1.00 13.84 197 VAL B CA 1
ATOM 1389 C C . VAL A 1 203 ? 10.502 36.167 -38.678 1.00 9.63 197 VAL B C 1
ATOM 1390 O O . VAL A 1 203 ? 11.067 35.814 -37.637 1.00 12.68 197 VAL B O 1
ATOM 1394 N N . TYR A 1 204 ? 10.936 37.163 -39.447 1.00 12.19 198 TYR B N 1
ATOM 1395 C CA . TYR A 1 204 ? 12.036 38.051 -39.103 1.00 11.61 198 TYR B CA 1
ATOM 1396 C C . TYR A 1 204 ? 11.913 39.293 -39.971 1.00 11.20 198 TYR B C 1
ATOM 1397 O O . TYR A 1 204 ? 11.511 39.205 -41.133 1.00 13.97 198 TYR B O 1
ATOM 1406 N N . CYS A 1 205 ? 12.259 40.451 -39.410 1.00 15.27 199 CYS B N 1
ATOM 1407 C CA . CYS A 1 205 ? 12.229 41.658 -40.223 1.00 11.68 199 CYS B CA 1
ATOM 1408 C C . CYS A 1 205 ? 13.293 42.639 -39.751 1.00 10.02 199 CYS B C 1
ATOM 1409 O O . CYS A 1 205 ? 13.736 42.609 -38.600 1.00 15.87 199 CYS B O 1
ATOM 1412 N N . GLU A 1 206 ? 13.697 43.509 -40.678 1.00 15.36 200 GLU B N 1
ATOM 1413 C CA . GLU A 1 206 ? 14.681 44.556 -40.448 1.00 18.81 200 GLU B CA 1
ATOM 1414 C C . GLU A 1 206 ? 14.165 45.867 -41.016 1.00 14.84 200 GLU B C 1
ATOM 1415 O O . GLU A 1 206 ? 13.352 45.888 -41.943 1.00 15.98 200 GLU B O 1
ATOM 1421 N N . LYS A 1 207 ? 14.671 46.969 -40.469 1.00 22.57 201 LYS B N 1
ATOM 1422 C CA . LYS A 1 207 ? 14.445 48.263 -41.094 1.00 25.47 201 LYS B CA 1
ATOM 1423 C C . LYS A 1 207 ? 15.149 48.311 -42.443 1.00 25.59 201 LYS B C 1
ATOM 1424 O O . LYS A 1 207 ? 16.265 47.807 -42.598 1.00 21.14 201 LYS B O 1
ATOM 1430 N N . LYS A 1 208 ? 14.487 48.914 -43.425 1.00 23.71 202 LYS B N 1
ATOM 1431 C CA . LYS A 1 208 ? 15.032 49.007 -44.771 1.00 25.58 202 LYS B CA 1
ATOM 1432 C C . LYS A 1 208 ? 15.761 50.333 -44.945 1.00 28.93 202 LYS B C 1
ATOM 1433 O O . LYS A 1 208 ? 15.301 51.374 -44.468 1.00 31.01 202 LYS B O 1
ATOM 1439 N N . ARG A 1 209 ? 16.909 50.281 -45.617 1.00 41.14 203 ARG B N 1
ATOM 1440 C CA . ARG A 1 209 ? 17.701 51.481 -45.858 1.00 46.57 203 ARG B CA 1
ATOM 1441 C C . ARG A 1 209 ? 16.873 52.508 -46.620 1.00 41.72 203 ARG B C 1
ATOM 1442 O O . ARG A 1 209 ? 16.384 52.233 -47.719 1.00 42.35 203 ARG B O 1
ATOM 1450 N N . GLY A 1 210 ? 16.702 53.686 -46.024 1.00 46.05 204 GLY B N 1
ATOM 1451 C CA . GLY A 1 210 ? 15.915 54.740 -46.624 1.00 47.06 204 GLY B CA 1
ATOM 1452 C C . GLY A 1 210 ? 14.446 54.737 -46.262 1.00 46.25 204 GLY B C 1
ATOM 1453 O O . GLY A 1 210 ? 13.700 55.585 -46.770 1.00 48.52 204 GLY B O 1
ATOM 1454 N N . GLY A 1 211 ? 14.002 53.818 -45.409 1.00 39.58 205 GLY B N 1
ATOM 1455 C CA . GLY A 1 211 ? 12.612 53.785 -44.999 1.00 30.04 205 GLY B CA 1
ATOM 1456 C C . GLY A 1 211 ? 11.927 52.463 -45.279 1.00 29.77 205 GLY B C 1
ATOM 1457 O O . GLY A 1 211 ? 12.226 51.795 -46.273 1.00 24.18 205 GLY B O 1
ATOM 1458 N N . GLY A 1 212 ? 11.005 52.077 -44.409 1.00 24.37 206 GLY B N 1
ATOM 1459 C CA . GLY A 1 212 ? 10.289 50.833 -44.581 1.00 22.72 206 GLY B CA 1
ATOM 1460 C C . GLY A 1 212 ? 11.009 49.654 -43.956 1.00 21.14 206 GLY B C 1
ATOM 1461 O O . GLY A 1 212 ? 11.905 49.797 -43.118 1.00 20.63 206 GLY B O 1
ATOM 1462 N N . TRP A 1 213 ? 10.608 48.460 -44.388 1.00 19.00 207 TRP B N 1
ATOM 1463 C CA . TRP A 1 213 ? 11.086 47.227 -43.784 1.00 19.17 207 TRP B CA 1
ATOM 1464 C C . TRP A 1 213 ? 11.376 46.186 -44.852 1.00 15.63 207 TRP B C 1
ATOM 1465 O O . TRP A 1 213 ? 10.840 46.228 -45.963 1.00 19.21 207 TRP B O 1
ATOM 1476 N N . ARG A 1 214 ? 12.242 45.245 -44.492 1.00 18.75 208 ARG B N 1
ATOM 1477 C CA . ARG A 1 214 ? 12.412 43.994 -45.214 1.00 15.75 208 ARG B CA 1
ATOM 1478 C C . ARG A 1 214 ? 11.941 42.867 -44.306 1.00 17.52 208 ARG B C 1
ATOM 1479 O O . ARG A 1 214 ? 12.395 42.759 -43.163 1.00 16.51 208 ARG B O 1
ATOM 1487 N N . LEU A 1 215 ? 11.022 42.045 -44.805 1.00 13.58 209 LEU B N 1
ATOM 1488 C CA . LEU A 1 215 ? 10.376 41.007 -44.013 1.00 14.17 209 LEU B CA 1
ATOM 1489 C C . LEU A 1 215 ? 10.606 39.647 -44.654 1.00 9.92 209 LEU B C 1
ATOM 1490 O O . LEU A 1 215 ? 10.390 39.483 -45.858 1.00 13.32 209 LEU B O 1
ATOM 1495 N N . TRP A 1 216 ? 11.038 38.681 -43.844 1.00 11.42 210 TRP B N 1
ATOM 1496 C CA . TRP A 1 216 ? 11.157 37.286 -44.248 1.00 11.30 210 TRP B CA 1
ATOM 1497 C C . TRP A 1 216 ? 10.041 36.481 -43.596 1.00 13.84 210 TRP B C 1
ATOM 1498 O O . TRP A 1 216 ? 9.897 36.498 -42.368 1.00 13.05 210 TRP B O 1
ATOM 1509 N N . VAL A 1 217 ? 9.263 35.774 -44.409 1.00 13.52 211 VAL B N 1
ATOM 1510 C CA . VAL A 1 217 ? 8.275 34.816 -43.927 1.00 10.59 211 VAL B CA 1
ATOM 1511 C C . VAL A 1 217 ? 8.699 33.452 -44.450 1.00 10.77 211 VAL B C 1
ATOM 1512 O O . VAL A 1 217 ? 8.636 33.197 -45.660 1.00 13.39 211 VAL B O 1
ATOM 1516 N N . ALA A 1 218 ? 9.152 32.585 -43.550 1.00 11.05 212 ALA B N 1
ATOM 1517 C CA . ALA A 1 218 ? 9.614 31.251 -43.906 1.00 9.68 212 ALA B CA 1
ATOM 1518 C C . ALA A 1 218 ? 8.540 30.232 -43.553 1.00 14.97 212 ALA B C 1
ATOM 1519 O O . ALA A 1 218 ? 8.062 30.200 -42.416 1.00 12.43 212 ALA B O 1
ATOM 1521 N N . ILE A 1 219 ? 8.172 29.400 -44.525 1.00 11.22 213 ILE B N 1
ATOM 1522 C CA . ILE A 1 219 ? 7.105 28.420 -44.373 1.00 12.06 213 ILE B CA 1
ATOM 1523 C C . ILE A 1 219 ? 7.699 27.026 -44.502 1.00 15.11 213 ILE B C 1
ATOM 1524 O O . ILE A 1 219 ? 8.570 26.793 -45.346 1.00 14.96 213 ILE B O 1
ATOM 1529 N N . ALA A 1 220 ? 7.233 26.102 -43.659 1.00 10.63 214 ALA B N 1
ATOM 1530 C CA . ALA A 1 220 ? 7.646 24.709 -43.767 1.00 11.73 214 ALA B CA 1
ATOM 1531 C C . ALA A 1 220 ? 7.472 24.209 -45.196 1.00 15.06 214 ALA B C 1
ATOM 1532 O O . ALA A 1 220 ? 6.458 24.474 -45.848 1.00 13.65 214 ALA B O 1
ATOM 1534 N N . ASP A 1 221 ? 8.482 23.486 -45.685 1.00 12.90 215 ASP B N 1
ATOM 1535 C CA . ASP A 1 221 ? 8.526 23.052 -47.083 1.00 13.94 215 ASP B CA 1
ATOM 1536 C C . ASP A 1 221 ? 7.742 21.748 -47.240 1.00 15.34 215 ASP B C 1
ATOM 1537 O O . ASP A 1 221 ? 8.287 20.674 -47.502 1.00 12.87 215 ASP B O 1
ATOM 1542 N N . VAL A 1 222 ? 6.420 21.865 -47.092 1.00 13.20 216 VAL B N 1
ATOM 1543 C CA . VAL A 1 222 ? 5.572 20.676 -47.062 1.00 11.29 216 VAL B CA 1
ATOM 1544 C C . VAL A 1 222 ? 5.544 19.995 -48.425 1.00 13.84 216 VAL B C 1
ATOM 1545 O O . VAL A 1 222 ? 5.563 18.762 -48.511 1.00 15.13 216 VAL B O 1
ATOM 1549 N N . SER A 1 223 ? 5.528 20.777 -49.511 1.00 11.29 217 SER B N 1
ATOM 1550 C CA . SER A 1 223 ? 5.480 20.174 -50.841 1.00 12.59 217 SER B CA 1
ATOM 1551 C C . SER A 1 223 ? 6.773 19.453 -51.197 1.00 18.27 217 SER B C 1
ATOM 1552 O O . SER A 1 223 ? 6.772 18.628 -52.118 1.00 18.67 217 SER B O 1
ATOM 1555 N N . TYR A 1 224 ? 7.870 19.737 -50.494 1.00 14.38 218 TYR B N 1
ATOM 1556 C CA . TYR A 1 224 ? 9.072 18.932 -50.673 1.00 18.47 218 TYR B CA 1
ATOM 1557 C C . TYR A 1 224 ? 8.863 17.521 -50.141 1.00 16.22 218 TYR B C 1
ATOM 1558 O O . TYR A 1 224 ? 9.355 16.550 -50.727 1.00 16.63 218 TYR B O 1
ATOM 1567 N N . TYR A 1 225 ? 8.133 17.388 -49.034 1.00 14.07 219 TYR B N 1
ATOM 1568 C CA . TYR A 1 225 ? 7.930 16.094 -48.400 1.00 18.25 219 TYR B CA 1
ATOM 1569 C C . TYR A 1 225 ? 6.674 15.382 -48.879 1.00 15.61 219 TYR B C 1
ATOM 1570 O O . TYR A 1 225 ? 6.616 14.149 -48.806 1.00 18.66 219 TYR B O 1
ATOM 1579 N N . VAL A 1 226 ? 5.682 16.118 -49.371 1.00 12.44 220 VAL B N 1
ATOM 1580 C CA . VAL A 1 226 ? 4.423 15.553 -49.844 1.00 15.28 220 VAL B CA 1
ATOM 1581 C C . VAL A 1 226 ? 4.346 15.847 -51.338 1.00 19.37 220 VAL B C 1
ATOM 1582 O O . VAL A 1 226 ? 3.951 16.948 -51.742 1.00 15.63 220 VAL B O 1
ATOM 1586 N N . ARG A 1 227 ? 4.747 14.833 -52.197 1.00 14.77 221 ARG B N 1
ATOM 1587 C CA . ARG A 1 227 ? 4.814 14.920 -53.650 1.00 18.40 221 ARG B CA 1
ATOM 1588 C C . ARG A 1 227 ? 3.494 14.474 -54.275 1.00 16.81 221 ARG B C 1
ATOM 1589 O O . ARG A 1 227 ? 2.772 13.656 -53.696 1.00 18.93 221 ARG B O 1
ATOM 1597 N N . PRO A 1 228 ? 3.153 14.996 -55.456 1.00 20.71 222 PRO B N 1
ATOM 1598 C CA . PRO A 1 228 ? 1.854 14.670 -56.060 1.00 17.07 222 PRO B CA 1
ATOM 1599 C C . PRO A 1 228 ? 1.663 13.172 -56.261 1.00 19.86 222 PRO B C 1
ATOM 1600 O O . PRO A 1 228 ? 2.592 12.449 -56.630 1.00 17.61 222 PRO B O 1
ATOM 1604 N N . SER A 1 229 ? 0.439 12.716 -55.988 1.00 23.67 223 SER B N 1
ATOM 1605 C CA . SER A 1 229 ? -0.048 11.354 -56.202 1.00 26.44 223 SER B CA 1
ATOM 1606 C C . SER A 1 229 ? 0.580 10.325 -55.269 1.00 29.89 223 SER B C 1
ATOM 1607 O O . SER A 1 229 ? 0.337 9.124 -55.437 1.00 27.90 223 SER B O 1
ATOM 1610 N N . THR A 1 230 ? 1.377 10.752 -54.294 1.00 18.62 224 THR B N 1
ATOM 1611 C CA . THR A 1 230 ? 1.848 9.846 -53.261 1.00 17.94 224 THR B CA 1
ATOM 1612 C C . THR A 1 230 ? 0.716 9.560 -52.276 1.00 16.94 224 THR B C 1
ATOM 1613 O O . THR A 1 230 ? -0.280 10.286 -52.241 1.00 17.21 224 THR B O 1
ATOM 1617 N N . PRO A 1 231 ? 0.838 8.499 -51.467 1.00 18.64 225 PRO B N 1
ATOM 1618 C CA . PRO A 1 231 ? -0.185 8.262 -50.434 1.00 17.07 225 PRO B CA 1
ATOM 1619 C C . PRO A 1 231 ? -0.434 9.468 -49.543 1.00 14.33 225 PRO B C 1
ATOM 1620 O O . PRO A 1 231 ? -1.593 9.800 -49.266 1.00 15.70 225 PRO B O 1
ATOM 1624 N N . LEU A 1 232 ? 0.632 10.137 -49.095 1.00 15.41 226 LEU B N 1
ATOM 1625 C CA . LEU A 1 232 ? 0.474 11.338 -48.281 1.00 12.07 226 LEU B CA 1
ATOM 1626 C C . LEU A 1 232 ? -0.331 12.405 -49.010 1.00 14.18 226 LEU B C 1
ATOM 1627 O O . LEU A 1 232 ? -1.201 13.050 -48.413 1.00 13.19 226 LEU B O 1
ATOM 1632 N N . ASP A 1 233 ? -0.057 12.602 -50.303 1.00 14.43 227 ASP B N 1
ATOM 1633 C CA . ASP A 1 233 ? -0.763 13.627 -51.065 1.00 16.13 227 ASP B CA 1
ATOM 1634 C C . ASP A 1 233 ? -2.231 13.266 -51.248 1.00 14.39 227 ASP B C 1
ATOM 1635 O O . ASP A 1 233 ? -3.115 14.112 -51.063 1.00 14.18 227 ASP B O 1
ATOM 1640 N N . ARG A 1 234 ? -2.508 12.016 -51.627 1.00 13.45 228 ARG B N 1
ATOM 1641 C CA . ARG A 1 234 ? -3.887 11.610 -51.871 1.00 16.08 228 ARG B CA 1
ATOM 1642 C C . ARG A 1 234 ? -4.730 11.752 -50.613 1.00 16.92 228 ARG B C 1
ATOM 1643 O O . ARG A 1 234 ? -5.886 12.186 -50.677 1.00 13.78 228 ARG B O 1
ATOM 1651 N N . GLU A 1 235 ? -4.166 11.413 -49.453 1.00 12.31 229 GLU B N 1
ATOM 1652 C CA . GLU A 1 235 ? -4.933 11.540 -48.222 1.00 13.67 229 GLU B CA 1
ATOM 1653 C C . GLU A 1 235 ? -5.018 12.988 -47.756 1.00 13.19 229 GLU B C 1
ATOM 1654 O O . GLU A 1 235 ? -6.032 13.384 -47.172 1.00 13.81 229 GLU B O 1
ATOM 1660 N N . ALA A 1 236 ? -3.984 13.793 -48.016 1.00 13.44 230 ALA B N 1
ATOM 1661 C CA . ALA A 1 236 ? -4.072 15.221 -47.724 1.00 13.51 230 ALA B CA 1
ATOM 1662 C C . ALA A 1 236 ? -5.177 15.872 -48.545 1.00 14.86 230 ALA B C 1
ATOM 1663 O O . ALA A 1 236 ? -5.980 16.653 -48.020 1.00 13.80 230 ALA B O 1
ATOM 1665 N N . ARG A 1 237 ? -5.234 15.556 -49.842 1.00 13.89 231 ARG B N 1
ATOM 1666 C CA . ARG A 1 237 ? -6.305 16.073 -50.689 1.00 11.69 231 ARG B CA 1
ATOM 1667 C C . ARG A 1 237 ? -7.664 15.596 -50.196 1.00 19.13 231 ARG B C 1
ATOM 1668 O O . ARG A 1 237 ? -8.618 16.379 -50.112 1.00 16.71 231 ARG B O 1
ATOM 1676 N N . ASN A 1 238 ? -7.766 14.302 -49.873 1.00 12.03 232 ASN B N 1
ATOM 1677 C CA . ASN A 1 238 ? -9.000 13.734 -49.336 1.00 12.33 232 ASN B CA 1
ATOM 1678 C C . ASN A 1 238 ? -9.504 14.541 -48.143 1.00 13.12 232 ASN B C 1
ATOM 1679 O O . ASN A 1 238 ? -10.692 14.873 -48.053 1.00 12.65 232 ASN B O 1
ATOM 1684 N N . ARG A 1 239 ? -8.601 14.889 -47.228 1.00 11.78 233 ARG B N 1
ATOM 1685 C CA . ARG A 1 239 ? -8.999 15.642 -46.044 1.00 11.60 233 ARG B CA 1
ATOM 1686 C C . ARG A 1 239 ? -9.215 17.120 -46.352 1.00 11.41 233 ARG B C 1
ATOM 1687 O O . ARG A 1 239 ? -10.116 17.744 -45.783 1.00 12.31 233 ARG B O 1
ATOM 1695 N N . GLY A 1 240 ? -8.403 17.697 -47.237 1.00 14.01 234 GLY B N 1
ATOM 1696 C CA . GLY A 1 240 ? -8.572 19.082 -47.646 1.00 11.16 234 GLY B CA 1
ATOM 1697 C C . GLY A 1 240 ? -8.076 20.109 -46.647 1.00 13.12 234 GLY B C 1
ATOM 1698 O O . GLY A 1 240 ? -7.651 21.207 -47.028 1.00 10.76 234 GLY B O 1
ATOM 1699 N N . THR A 1 241 ? -8.125 19.760 -45.364 1.00 11.96 235 THR B N 1
ATOM 1700 C CA . THR A 1 241 ? -7.792 20.664 -44.272 1.00 11.31 235 THR B CA 1
ATOM 1701 C C . THR A 1 241 ? -7.756 19.866 -42.978 1.00 10.71 235 THR B C 1
ATOM 1702 O O . THR A 1 241 ? -8.419 18.832 -42.857 1.00 10.88 235 THR B O 1
ATOM 1706 N N . SER A 1 242 ? -6.975 20.352 -42.019 1.00 12.55 236 SER B N 1
ATOM 1707 C CA . SER A 1 242 ? -7.087 19.846 -40.661 1.00 15.19 236 SER B CA 1
ATOM 1708 C C . SER A 1 242 ? -8.448 20.223 -40.085 1.00 14.44 236 SER B C 1
ATOM 1709 O O . SER A 1 242 ? -9.044 21.237 -40.458 1.00 11.31 236 SER B O 1
ATOM 1712 N N . VAL A 1 243 ? -8.946 19.389 -39.176 1.00 10.68 237 VAL B N 1
ATOM 1713 C CA . VAL A 1 243 ? -10.234 19.602 -38.521 1.00 11.14 237 VAL B CA 1
ATOM 1714 C C . VAL A 1 243 ? -9.977 19.749 -37.028 1.00 11.43 237 VAL B C 1
ATOM 1715 O O . VAL A 1 243 ? -9.411 18.846 -36.401 1.00 13.16 237 VAL B O 1
ATOM 1719 N N . TYR A 1 244 ? -10.400 20.875 -36.457 1.00 12.52 238 TYR B N 1
ATOM 1720 C CA . TYR A 1 244 ? -10.095 21.206 -35.065 1.00 14.69 238 TYR B CA 1
ATOM 1721 C C . TYR A 1 244 ? -11.362 21.075 -34.224 1.00 10.68 238 TYR B C 1
ATOM 1722 O O . TYR A 1 244 ? -12.035 22.059 -33.913 1.00 12.66 238 TYR B O 1
ATOM 1731 N N . PHE A 1 245 ? -11.687 19.836 -33.858 1.00 11.14 239 PHE B N 1
ATOM 1732 C CA . PHE A 1 245 ? -12.725 19.616 -32.867 1.00 10.83 239 PHE B CA 1
ATOM 1733 C C . PHE A 1 245 ? -12.264 20.172 -31.523 1.00 15.41 239 PHE B C 1
ATOM 1734 O O . PHE A 1 245 ? -11.065 20.192 -31.230 1.00 14.89 239 PHE B O 1
ATOM 1742 N N . PRO A 1 246 ? -13.191 20.624 -30.683 1.00 14.81 240 PRO B N 1
ATOM 1743 C CA . PRO A 1 246 ? -12.829 20.880 -29.284 1.00 14.71 240 PRO B CA 1
ATOM 1744 C C . PRO A 1 246 ? -12.307 19.598 -28.654 1.00 10.71 240 PRO B C 1
ATOM 1745 O O . PRO A 1 246 ? -13.005 18.582 -28.605 1.00 17.01 240 PRO B O 1
ATOM 1749 N N . SER A 1 247 ? -11.051 19.645 -28.211 1.00 13.85 241 SER B N 1
ATOM 1750 C CA . SER A 1 247 ? -10.291 18.591 -27.534 1.00 18.65 241 SER B CA 1
ATOM 1751 C C . SER A 1 247 ? -9.662 17.578 -28.487 1.00 18.78 241 SER B C 1
ATOM 1752 O O . SER A 1 247 ? -9.045 16.624 -27.997 1.00 16.95 241 SER B O 1
ATOM 1755 N N . GLN A 1 248 ? -9.776 17.732 -29.807 1.00 13.84 242 GLN B N 1
ATOM 1756 C CA . GLN A 1 248 ? -9.209 16.720 -30.701 1.00 13.10 242 GLN B CA 1
ATOM 1757 C C . GLN A 1 248 ? -9.015 17.294 -32.094 1.00 18.07 242 GLN B C 1
ATOM 1758 O O . GLN A 1 248 ? -9.983 17.725 -32.725 1.00 15.54 242 GLN B O 1
ATOM 1764 N N . VAL A 1 249 ? -7.780 17.263 -32.588 1.00 16.18 243 VAL B N 1
ATOM 1765 C CA . VAL A 1 249 ? -7.467 17.689 -33.947 1.00 14.77 243 VAL B CA 1
ATOM 1766 C C . VAL A 1 249 ? -7.381 16.458 -34.841 1.00 13.36 243 VAL B C 1
ATOM 1767 O O . VAL A 1 249 ? -6.753 15.453 -34.479 1.00 12.41 243 VAL B O 1
ATOM 1771 N N . ILE A 1 250 ? -8.037 16.523 -35.995 1.00 10.82 244 ILE B N 1
ATOM 1772 C CA . ILE A 1 250 ? -7.851 15.528 -37.048 1.00 12.40 244 ILE B CA 1
ATOM 1773 C C . ILE A 1 250 ? -6.956 16.175 -38.095 1.00 10.88 244 ILE B C 1
ATOM 1774 O O . ILE A 1 250 ? -7.439 16.973 -38.910 1.00 13.64 244 ILE B O 1
ATOM 1779 N N . PRO A 1 251 ? -5.663 15.876 -38.108 1.00 12.05 245 PRO B N 1
ATOM 1780 C CA . PRO A 1 251 ? -4.743 16.632 -38.959 1.00 12.88 245 PRO B CA 1
ATOM 1781 C C . PRO A 1 251 ? -4.794 16.187 -40.410 1.00 10.86 245 PRO B C 1
ATOM 1782 O O . PRO A 1 251 ? -5.058 15.025 -40.729 1.00 11.06 245 PRO B O 1
ATOM 1786 N N . MET A 1 252 ? -4.529 17.149 -41.294 1.00 11.12 246 MET B N 1
ATOM 1787 C CA . MET A 1 252 ? -4.450 16.849 -42.718 1.00 10.88 246 MET B CA 1
ATOM 1788 C C . MET A 1 252 ? -3.288 15.919 -43.029 1.00 12.19 246 MET B C 1
ATOM 1789 O O . MET A 1 252 ? -3.379 15.104 -43.953 1.00 12.67 246 MET B O 1
ATOM 1794 N N . LEU A 1 253 ? -2.199 16.018 -42.271 1.00 10.88 247 LEU B N 1
ATOM 1795 C CA . LEU A 1 253 ? -1.006 15.205 -42.447 1.00 11.33 247 LEU B CA 1
ATOM 1796 C C . LEU A 1 253 ? -0.657 14.519 -41.136 1.00 13.60 247 LEU B C 1
ATOM 1797 O O . LEU A 1 253 ? -0.949 15.051 -40.059 1.00 11.56 247 LEU B O 1
ATOM 1802 N N . PRO A 1 254 ? -0.046 13.331 -41.195 1.00 12.21 248 PRO B N 1
ATOM 1803 C CA . PRO A 1 254 ? 0.266 12.597 -39.961 1.00 15.07 248 PRO B CA 1
ATOM 1804 C C . PRO A 1 254 ? 1.110 13.406 -38.988 1.00 17.27 248 PRO B C 1
ATOM 1805 O O . PRO A 1 254 ? 1.965 14.206 -39.377 1.00 16.01 248 PRO B O 1
ATOM 1809 N N . GLU A 1 255 ? 0.867 13.163 -37.697 1.00 16.19 249 GLU B N 1
ATOM 1810 C CA . GLU A 1 255 ? 1.505 13.943 -36.642 1.00 18.24 249 GLU B CA 1
ATOM 1811 C C . GLU A 1 255 ? 3.025 13.816 -36.667 1.00 17.17 249 GLU B C 1
ATOM 1812 O O . GLU A 1 255 ? 3.731 14.775 -36.336 1.00 22.00 249 GLU B O 1
ATOM 1818 N N . VAL A 1 256 ? 3.550 12.651 -37.057 1.00 19.39 250 VAL B N 1
ATOM 1819 C CA . VAL A 1 256 ? 5.001 12.477 -37.083 1.00 18.00 250 VAL B CA 1
ATOM 1820 C C . VAL A 1 256 ? 5.637 13.391 -38.125 1.00 21.07 250 VAL B C 1
ATOM 1821 O O . VAL A 1 256 ? 6.767 13.863 -37.944 1.00 18.46 250 VAL B O 1
ATOM 1825 N N . LEU A 1 257 ? 4.925 13.673 -39.215 1.00 17.92 251 LEU B N 1
ATOM 1826 C CA . LEU A 1 257 ? 5.432 14.596 -40.224 1.00 16.82 251 LEU B CA 1
ATOM 1827 C C . LEU A 1 257 ? 5.183 16.047 -39.831 1.00 14.23 251 LEU B C 1
ATOM 1828 O O . LEU A 1 257 ? 6.074 16.892 -39.974 1.00 13.34 251 LEU B O 1
ATOM 1833 N N . SER A 1 258 ? 3.981 16.347 -39.327 1.00 13.68 252 SER B N 1
ATOM 1834 C CA . SER A 1 258 ? 3.622 17.723 -39.002 1.00 17.27 252 SER B CA 1
ATOM 1835 C C . SER A 1 258 ? 4.485 18.272 -37.874 1.00 20.72 252 SER B C 1
ATOM 1836 O O . SER A 1 258 ? 4.831 19.458 -37.871 1.00 24.84 252 SER B O 1
ATOM 1839 N N . ASN A 1 259 ? 4.838 17.427 -36.910 1.00 15.70 253 ASN B N 1
ATOM 1840 C CA . ASN A 1 259 ? 5.623 17.852 -35.761 1.00 19.59 253 ASN B CA 1
ATOM 1841 C C . ASN A 1 259 ? 7.119 17.659 -35.958 1.00 21.39 253 ASN B C 1
ATOM 1842 O O . ASN A 1 259 ? 7.900 18.112 -35.113 1.00 22.54 253 ASN B O 1
ATOM 1847 N N . GLY A 1 260 ? 7.535 17.012 -37.044 1.00 19.78 254 GLY B N 1
ATOM 1848 C CA . GLY A 1 260 ? 8.938 16.733 -37.278 1.00 18.12 254 GLY B CA 1
ATOM 1849 C C . GLY A 1 260 ? 9.560 17.521 -38.413 1.00 17.97 254 GLY B C 1
ATOM 1850 O O . GLY A 1 260 ? 9.887 18.700 -38.251 1.00 17.57 254 GLY B O 1
ATOM 1851 N N . LEU A 1 261 ? 9.739 16.876 -39.569 1.00 17.01 255 LEU B N 1
ATOM 1852 C CA . LEU A 1 261 ? 10.430 17.516 -40.684 1.00 15.39 255 LEU B CA 1
ATOM 1853 C C . LEU A 1 261 ? 9.664 18.707 -41.251 1.00 15.64 255 LEU B C 1
ATOM 1854 O O . LEU A 1 261 ? 10.283 19.588 -41.859 1.00 18.99 255 LEU B O 1
ATOM 1859 N N . CYS A 1 262 ? 8.343 18.757 -41.073 1.00 16.52 256 CYS B N 1
ATOM 1860 C CA . CYS A 1 262 ? 7.534 19.872 -41.551 1.00 18.03 256 CYS B CA 1
ATOM 1861 C C . CYS A 1 262 ? 7.197 20.865 -40.446 1.00 21.41 256 CYS B C 1
ATOM 1862 O O . CYS A 1 262 ? 6.282 21.679 -40.609 1.00 23.60 256 CYS B O 1
ATOM 1865 N N . SER A 1 263 ? 7.900 20.804 -39.322 1.00 17.69 257 SER B N 1
ATOM 1866 C CA . SER A 1 263 ? 7.777 21.800 -38.271 1.00 19.38 257 SER B CA 1
ATOM 1867 C C . SER A 1 263 ? 9.092 22.555 -38.162 1.00 20.02 257 SER B C 1
ATOM 1868 O O . SER A 1 263 ? 10.165 21.943 -38.142 1.00 18.33 257 SER B O 1
ATOM 1871 N N . LEU A 1 264 ? 9.007 23.882 -38.101 1.00 18.10 258 LEU B N 1
ATOM 1872 C CA . LEU A 1 264 ? 10.196 24.723 -37.970 1.00 16.71 258 LEU B CA 1
ATOM 1873 C C . LEU A 1 264 ? 10.631 24.743 -36.503 1.00 18.43 258 LEU B C 1
ATOM 1874 O O . LEU A 1 264 ? 10.536 25.747 -35.793 1.00 18.03 258 LEU B O 1
ATOM 1879 N N . ASN A 1 265 ? 11.127 23.592 -36.056 1.00 19.28 259 ASN B N 1
ATOM 1880 C CA . ASN A 1 265 ? 11.460 23.408 -34.655 1.00 19.76 259 ASN B CA 1
ATOM 1881 C C . ASN A 1 265 ? 12.719 24.200 -34.293 1.00 17.85 259 ASN B C 1
ATOM 1882 O O . ASN A 1 265 ? 13.551 24.490 -35.158 1.00 22.27 259 ASN B O 1
ATOM 1887 N N . PRO A 1 266 ? 12.872 24.575 -33.021 1.00 18.30 260 PRO B N 1
ATOM 1888 C CA . PRO A 1 266 ? 13.958 25.496 -32.648 1.00 21.66 260 PRO B CA 1
ATOM 1889 C C . PRO A 1 266 ? 15.330 24.840 -32.738 1.00 25.67 260 PRO B C 1
ATOM 1890 O O . PRO A 1 266 ? 15.532 23.716 -32.272 1.00 21.66 260 PRO B O 1
ATOM 1894 N N . GLN A 1 267 ? 16.270 25.563 -33.351 1.00 20.64 261 GLN B N 1
ATOM 1895 C CA . GLN A 1 267 ? 17.691 25.210 -33.351 1.00 21.88 261 GLN B CA 1
ATOM 1896 C C . GLN A 1 267 ? 17.946 23.853 -34.004 1.00 25.93 261 GLN B C 1
ATOM 1897 O O . GLN A 1 267 ? 18.830 23.098 -33.592 1.00 24.03 261 GLN B O 1
ATOM 1903 N N . VAL A 1 268 ? 17.165 23.542 -35.034 1.00 19.77 262 VAL B N 1
ATOM 1904 C CA . VAL A 1 268 ? 17.421 22.399 -35.903 1.00 22.71 262 VAL B CA 1
ATOM 1905 C C . VAL A 1 268 ? 17.252 22.856 -37.344 1.00 18.31 262 VAL B C 1
ATOM 1906 O O . VAL A 1 268 ? 16.369 23.666 -37.651 1.00 18.14 262 VAL B O 1
ATOM 1910 N N . ASP A 1 269 ? 18.111 22.349 -38.226 1.00 18.02 263 ASP B N 1
ATOM 1911 C CA . ASP A 1 269 ? 18.025 22.704 -39.635 1.00 18.28 263 ASP B CA 1
ATOM 1912 C C . ASP A 1 269 ? 16.715 22.204 -40.228 1.00 19.13 263 ASP B C 1
ATOM 1913 O O . ASP A 1 269 ? 16.323 21.052 -40.022 1.00 18.90 263 ASP B O 1
ATOM 1918 N N . ARG A 1 270 ? 16.035 23.082 -40.961 1.00 17.06 264 ARG B N 1
ATOM 1919 C CA . ARG A 1 270 ? 14.762 22.757 -41.584 1.00 15.06 264 ARG B CA 1
ATOM 1920 C C . ARG A 1 270 ? 14.724 23.338 -42.988 1.00 19.18 264 ARG B C 1
ATOM 1921 O O . ARG A 1 270 ? 15.190 24.457 -43.219 1.00 16.69 264 ARG B O 1
ATOM 1929 N N . LEU A 1 271 ? 14.179 22.565 -43.921 1.00 17.21 265 LEU B N 1
ATOM 1930 C CA . LEU A 1 271 ? 13.879 23.084 -45.244 1.00 14.62 265 LEU B CA 1
ATOM 1931 C C . LEU A 1 271 ? 12.646 23.972 -45.173 1.00 21.36 265 LEU B C 1
ATOM 1932 O O . LEU A 1 271 ? 11.714 23.713 -44.407 1.00 18.75 265 LEU B O 1
ATOM 1937 N N . CYS A 1 272 ? 12.647 25.033 -45.973 1.00 17.07 266 CYS B N 1
ATOM 1938 C CA . CYS A 1 272 ? 11.537 25.972 -45.923 1.00 14.77 266 CYS B CA 1
ATOM 1939 C C . CYS A 1 272 ? 11.365 26.638 -47.280 1.00 16.06 266 CYS B C 1
ATOM 1940 O O . CYS A 1 272 ? 12.264 26.619 -48.126 1.00 17.08 266 CYS B O 1
ATOM 1943 N N . MET A 1 273 ? 10.176 27.198 -47.489 1.00 16.05 267 MET B N 1
ATOM 1944 C CA . MET A 1 273 ? 9.885 28.045 -48.638 1.00 13.03 267 MET B CA 1
ATOM 1945 C C . MET A 1 273 ? 9.666 29.457 -48.122 1.00 16.28 267 MET B C 1
ATOM 1946 O O . MET A 1 273 ? 8.808 29.683 -47.261 1.00 18.18 267 MET B O 1
ATOM 1951 N N . VAL A 1 274 ? 10.445 30.400 -48.643 1.00 16.79 268 VAL B N 1
ATOM 1952 C CA . VAL A 1 274 ? 10.557 31.738 -48.078 1.00 16.62 268 VAL B CA 1
ATOM 1953 C C . VAL A 1 274 ? 9.926 32.740 -49.030 1.00 16.83 268 VAL B C 1
ATOM 1954 O O . VAL A 1 274 ? 10.118 32.665 -50.250 1.00 16.54 268 VAL B O 1
ATOM 1958 N N . CYS A 1 275 ? 9.169 33.674 -48.470 1.00 12.54 269 CYS B N 1
ATOM 1959 C CA . CYS A 1 275 ? 8.742 34.871 -49.179 1.00 16.13 269 CYS B CA 1
ATOM 1960 C C . CYS A 1 275 ? 9.440 36.051 -48.516 1.00 20.10 269 CYS B C 1
ATOM 1961 O O . CYS A 1 275 ? 9.229 36.311 -47.327 1.00 15.37 269 CYS B O 1
ATOM 1964 N N . GLU A 1 276 ? 10.305 36.728 -49.265 1.00 19.19 270 GLU B N 1
ATOM 1965 C CA . GLU A 1 276 ? 11.082 37.855 -48.760 1.00 13.22 270 GLU B CA 1
ATOM 1966 C C . GLU A 1 276 ? 10.541 39.129 -49.392 1.00 13.59 270 GLU B C 1
ATOM 1967 O O . GLU A 1 276 ? 10.507 39.249 -50.621 1.00 15.60 270 GLU B O 1
ATOM 1973 N N . MET A 1 277 ? 10.121 40.075 -48.555 1.00 13.95 271 MET B N 1
ATOM 1974 C CA . MET A 1 277 ? 9.323 41.203 -49.004 1.00 13.41 271 MET B CA 1
ATOM 1975 C C . MET A 1 277 ? 9.932 42.514 -48.538 1.00 16.56 271 MET B C 1
ATOM 1976 O O . MET A 1 277 ? 10.583 42.583 -47.493 1.00 16.93 271 MET B O 1
ATOM 1981 N N . THR A 1 278 ? 9.705 43.559 -49.325 1.00 17.82 272 THR B N 1
ATOM 1982 C CA . THR A 1 278 ? 9.985 44.920 -48.901 1.00 18.41 272 THR B CA 1
ATOM 1983 C C . THR A 1 278 ? 8.667 45.653 -48.703 1.00 15.12 272 THR B C 1
ATOM 1984 O O . THR A 1 278 ? 7.711 45.455 -49.461 1.00 17.11 272 THR B O 1
ATOM 1988 N N . VAL A 1 279 ? 8.618 46.471 -47.656 1.00 16.59 273 VAL B N 1
ATOM 1989 C CA . VAL A 1 279 ? 7.418 47.180 -47.240 1.00 15.77 273 VAL B CA 1
ATOM 1990 C C . VAL A 1 279 ? 7.785 48.647 -47.078 1.00 15.46 273 VAL B C 1
ATOM 1991 O O . VAL A 1 279 ? 8.863 48.967 -46.568 1.00 16.84 273 VAL B O 1
ATOM 1995 N N . SER A 1 280 ? 6.900 49.536 -47.521 1.00 19.97 274 SER B N 1
ATOM 1996 C CA . SER A 1 280 ? 7.173 50.961 -47.417 1.00 25.59 274 SER B CA 1
ATOM 1997 C C . SER A 1 280 ? 7.014 51.433 -45.974 1.00 29.76 274 SER B C 1
ATOM 1998 O O . SER A 1 280 ? 6.507 50.719 -45.105 1.00 20.76 274 SER B O 1
ATOM 2001 N N . SER A 1 281 ? 7.445 52.673 -45.728 1.00 24.27 275 SER B N 1
ATOM 2002 C CA . SER A 1 281 ? 7.251 53.274 -44.414 1.00 25.13 275 SER B CA 1
ATOM 2003 C C . SER A 1 281 ? 5.775 53.445 -44.079 1.00 22.36 275 SER B C 1
ATOM 2004 O O . SER A 1 281 ? 5.435 53.634 -42.905 1.00 25.85 275 SER B O 1
ATOM 2007 N N . LYS A 1 282 ? 4.896 53.381 -45.078 1.00 18.80 276 LYS B N 1
ATOM 2008 C CA . LYS A 1 282 ? 3.457 53.471 -44.876 1.00 28.58 276 LYS B CA 1
ATOM 2009 C C . LYS A 1 282 ? 2.775 52.108 -44.910 1.00 23.71 276 LYS B C 1
ATOM 2010 O O . LYS A 1 282 ? 1.542 52.042 -44.934 1.00 22.60 276 LYS B O 1
ATOM 2016 N N . GLY A 1 283 ? 3.546 51.023 -44.903 1.00 21.76 277 GLY B N 1
ATOM 2017 C CA . GLY A 1 283 ? 2.968 49.702 -44.770 1.00 17.79 277 GLY B CA 1
ATOM 2018 C C . GLY A 1 283 ? 2.479 49.078 -46.052 1.00 23.78 277 GLY B C 1
ATOM 2019 O O . GLY A 1 283 ? 1.677 48.141 -46.003 1.00 20.74 277 GLY B O 1
ATOM 2020 N N . ARG A 1 284 ? 2.938 49.565 -47.201 1.00 22.42 278 ARG B N 1
ATOM 2021 C CA . ARG A 1 284 ? 2.538 49.028 -48.492 1.00 22.28 278 ARG B CA 1
ATOM 2022 C C . ARG A 1 284 ? 3.606 48.076 -49.012 1.00 13.65 278 ARG B C 1
ATOM 2023 O O . ARG A 1 284 ? 4.804 48.365 -48.935 1.00 18.54 278 ARG B O 1
ATOM 2031 N N . LEU A 1 285 ? 3.161 46.937 -49.531 1.00 12.33 279 LEU B N 1
ATOM 2032 C CA . LEU A 1 285 ? 4.070 45.983 -50.151 1.00 19.08 279 LEU B CA 1
ATOM 2033 C C . LEU A 1 285 ? 4.702 46.602 -51.391 1.00 19.89 279 LEU B C 1
ATOM 2034 O O . LEU A 1 285 ? 3.998 46.994 -52.327 1.00 23.67 279 LEU B O 1
ATOM 2039 N N . THR A 1 286 ? 6.032 46.711 -51.394 1.00 20.44 280 THR B N 1
ATOM 2040 C CA . THR A 1 286 ? 6.747 47.276 -52.529 1.00 23.49 280 THR B CA 1
ATOM 2041 C C . THR A 1 286 ? 7.469 46.235 -53.371 1.00 27.13 280 THR B C 1
ATOM 2042 O O . THR A 1 286 ? 7.932 46.566 -54.466 1.00 26.52 280 THR B O 1
ATOM 2046 N N . GLY A 1 287 ? 7.573 44.999 -52.904 1.00 21.30 281 GLY B N 1
ATOM 2047 C CA . GLY A 1 287 ? 8.246 43.973 -53.676 1.00 19.84 281 GLY B CA 1
ATOM 2048 C C . GLY A 1 287 ? 8.276 42.672 -52.905 1.00 21.22 281 GLY B C 1
ATOM 2049 O O . GLY A 1 287 ? 8.061 42.638 -51.688 1.00 17.76 281 GLY B O 1
ATOM 2050 N N . TYR A 1 288 ? 8.554 41.598 -53.638 1.00 17.97 282 TYR B N 1
ATOM 2051 C CA . TYR A 1 288 ? 8.586 40.269 -53.046 1.00 18.53 282 TYR B CA 1
ATOM 2052 C C . TYR A 1 288 ? 9.448 39.354 -53.901 1.00 18.85 282 TYR B C 1
ATOM 2053 O O . TYR A 1 288 ? 9.638 39.585 -55.100 1.00 19.31 282 TYR B O 1
ATOM 2062 N N . LYS A 1 289 ? 9.967 38.309 -53.258 1.00 16.71 283 LYS B N 1
ATOM 2063 C CA . LYS A 1 289 ? 10.675 37.225 -53.924 1.00 26.56 283 LYS B CA 1
ATOM 2064 C C . LYS A 1 289 ? 10.384 35.930 -53.183 1.00 24.13 283 LYS B C 1
ATOM 2065 O O . LYS A 1 289 ? 10.174 35.927 -51.967 1.00 20.37 283 LYS B O 1
ATOM 2071 N N . PHE A 1 290 ? 10.376 34.827 -53.925 1.00 17.35 284 PHE B N 1
ATOM 2072 C CA . PHE A 1 290 ? 10.212 33.496 -53.358 1.00 14.48 284 PHE B CA 1
ATOM 2073 C C . PHE A 1 290 ? 11.455 32.670 -53.645 1.00 19.25 284 PHE B C 1
ATOM 2074 O O . PHE A 1 290 ? 12.037 32.770 -54.731 1.00 20.97 284 PHE B O 1
ATOM 2082 N N . TYR A 1 291 ? 11.862 31.859 -52.672 1.00 14.76 285 TYR B N 1
ATOM 2083 C CA . TYR A 1 291 ? 12.974 30.947 -52.892 1.00 16.86 285 TYR B CA 1
ATOM 2084 C C . TYR A 1 291 ? 12.942 29.831 -51.861 1.00 20.64 285 TYR B C 1
ATOM 2085 O O . TYR A 1 291 ? 12.405 29.990 -50.760 1.00 19.63 285 TYR B O 1
ATOM 2094 N N . GLU A 1 292 ? 13.518 28.695 -52.244 1.00 20.51 286 GLU B N 1
ATOM 2095 C CA . GLU A 1 292 ? 13.713 27.585 -51.327 1.00 19.93 286 GLU B CA 1
ATOM 2096 C C . GLU A 1 292 ? 14.949 27.837 -50.478 1.00 20.78 286 GLU B C 1
ATOM 2097 O O . GLU A 1 292 ? 15.976 28.307 -50.977 1.00 21.24 286 GLU B O 1
ATOM 2103 N N . ALA A 1 293 ? 14.850 27.524 -49.190 1.00 16.54 287 ALA B N 1
ATOM 2104 C CA . ALA A 1 293 ? 15.918 27.840 -48.259 1.00 16.68 287 ALA B CA 1
ATOM 2105 C C . ALA A 1 293 ? 16.061 26.731 -47.229 1.00 16.92 287 ALA B C 1
ATOM 2106 O O . ALA A 1 293 ? 15.275 25.782 -47.177 1.00 19.34 287 ALA B O 1
ATOM 2108 N N . VAL A 1 294 ? 17.107 26.858 -46.418 1.00 15.86 288 VAL B N 1
ATOM 2109 C CA . VAL A 1 294 ? 17.277 26.079 -45.201 1.00 15.24 288 VAL B CA 1
ATOM 2110 C C . VAL A 1 294 ? 17.444 27.070 -44.059 1.00 19.14 288 VAL B C 1
ATOM 2111 O O . VAL A 1 294 ? 18.120 28.095 -44.209 1.00 20.66 288 VAL B O 1
ATOM 2115 N N . MET A 1 295 ? 16.798 26.789 -42.933 1.00 19.14 289 MET B N 1
ATOM 2116 C CA . MET A 1 295 ? 16.781 27.716 -41.814 1.00 18.02 289 MET B CA 1
ATOM 2117 C C . MET A 1 295 ? 17.015 26.956 -40.520 1.00 15.00 289 MET B C 1
ATOM 2118 O O . MET A 1 295 ? 17.007 25.723 -40.481 1.00 17.91 289 MET B O 1
ATOM 2123 N N . SER A 1 296 ? 17.219 27.718 -39.448 1.00 16.47 290 SER B N 1
ATOM 2124 C CA . SER A 1 296 ? 17.313 27.175 -38.094 1.00 17.67 290 SER B CA 1
ATOM 2125 C C . SER A 1 296 ? 16.624 28.182 -37.180 1.00 16.90 290 SER B C 1
ATOM 2126 O O . SER A 1 296 ? 17.184 29.245 -36.892 1.00 18.66 290 SER B O 1
ATOM 2129 N N . SER A 1 297 ? 15.407 27.855 -36.747 1.00 16.86 291 SER B N 1
ATOM 2130 C CA . SER A 1 297 ? 14.657 28.759 -35.885 1.00 17.74 291 SER B CA 1
ATOM 2131 C C . SER A 1 297 ? 15.462 29.095 -34.639 1.00 17.38 291 SER B C 1
ATOM 2132 O O . SER A 1 297 ? 15.973 28.205 -33.953 1.00 22.02 291 SER B O 1
ATOM 2135 N N . HIS A 1 298 ? 15.581 30.390 -34.356 1.00 13.45 292 HIS B N 1
ATOM 2136 C CA . HIS A 1 298 ? 16.357 30.840 -33.210 1.00 17.68 292 HIS B CA 1
ATOM 2137 C C . HIS A 1 298 ? 15.589 30.755 -31.899 1.00 21.23 292 HIS B C 1
ATOM 2138 O O . HIS A 1 298 ? 16.208 30.872 -30.836 1.00 15.19 292 HIS B O 1
ATOM 2145 N N . ALA A 1 299 ? 14.272 30.549 -31.944 1.00 17.20 293 ALA B N 1
ATOM 2146 C CA . ALA A 1 299 ? 13.489 30.373 -30.728 1.00 16.75 293 ALA B CA 1
ATOM 2147 C C . ALA A 1 299 ? 12.090 29.898 -31.084 1.00 15.95 293 ALA B C 1
ATOM 2148 O O . ALA A 1 299 ? 11.518 30.335 -32.087 1.00 14.74 293 ALA B O 1
ATOM 2150 N N . ARG A 1 300 ? 11.552 29.003 -30.257 1.00 12.10 294 ARG B N 1
ATOM 2151 C CA . ARG A 1 300 ? 10.129 28.684 -30.257 1.00 15.26 294 ARG B CA 1
ATOM 2152 C C . ARG A 1 300 ? 9.474 29.559 -29.195 1.00 15.65 294 ARG B C 1
ATOM 2153 O O . ARG A 1 300 ? 9.688 29.357 -27.994 1.00 16.28 294 ARG B O 1
ATOM 2161 N N . LEU A 1 301 ? 8.689 30.537 -29.632 1.00 9.66 295 LEU B N 1
ATOM 2162 C CA . LEU A 1 301 ? 8.051 31.484 -28.734 1.00 11.12 295 LEU B CA 1
ATOM 2163 C C . LEU A 1 301 ? 6.545 31.269 -28.727 1.00 13.75 295 LEU B C 1
ATOM 2164 O O . LEU A 1 301 ? 5.976 30.656 -29.634 1.00 17.22 295 LEU B O 1
ATOM 2169 N N . THR A 1 302 ? 5.905 31.767 -27.676 1.00 12.30 296 THR B N 1
ATOM 2170 C CA . THR A 1 302 ? 4.455 31.819 -27.602 1.00 13.50 296 THR B CA 1
ATOM 2171 C C . THR A 1 302 ? 3.991 33.253 -27.798 1.00 17.67 296 THR B C 1
ATOM 2172 O O . THR A 1 302 ? 4.761 34.204 -27.640 1.00 11.51 296 THR B O 1
ATOM 2176 N N . TYR A 1 303 ? 2.717 33.401 -28.165 1.00 10.56 297 TYR B N 1
ATOM 2177 C CA . TYR A 1 303 ? 2.139 34.737 -28.243 1.00 11.91 297 TYR B CA 1
ATOM 2178 C C . TYR A 1 303 ? 2.228 35.439 -26.897 1.00 13.64 297 TYR B C 1
ATOM 2179 O O . TYR A 1 303 ? 2.528 36.638 -26.829 1.00 12.78 297 TYR B O 1
ATOM 2188 N N . THR A 1 304 ? 1.979 34.698 -25.815 1.00 14.85 298 THR B N 1
ATOM 2189 C CA . THR A 1 304 ? 2.043 35.266 -24.473 1.00 13.61 298 THR B CA 1
ATOM 2190 C C . THR A 1 304 ? 3.433 35.816 -24.177 1.00 14.02 298 THR B C 1
ATOM 2191 O O . THR A 1 304 ? 3.577 36.938 -23.678 1.00 15.28 298 THR B O 1
ATOM 2195 N N . LYS A 1 305 ? 4.472 35.039 -24.495 1.00 13.34 299 LYS B N 1
ATOM 2196 C CA . LYS A 1 305 ? 5.838 35.488 -24.245 1.00 12.48 299 LYS B CA 1
ATOM 2197 C C . LYS A 1 305 ? 6.177 36.724 -25.069 1.00 12.87 299 LYS B C 1
ATOM 2198 O O . LYS A 1 305 ? 6.779 37.673 -24.554 1.00 10.83 299 LYS B O 1
ATOM 2204 N N . VAL A 1 306 ? 5.798 36.734 -26.349 1.00 10.70 300 VAL B N 1
ATOM 2205 C CA . VAL A 1 306 ? 6.124 37.876 -27.199 1.00 9.78 300 VAL B CA 1
ATOM 2206 C C . VAL A 1 306 ? 5.411 39.130 -26.705 1.00 11.76 300 VAL B C 1
ATOM 2207 O O . VAL A 1 306 ? 6.006 40.210 -26.637 1.00 9.94 300 VAL B O 1
ATOM 2211 N N . TRP A 1 307 ? 4.132 39.009 -26.336 1.00 13.28 301 TRP B N 1
ATOM 2212 C CA . TRP A 1 307 ? 3.405 40.178 -25.848 1.00 11.01 301 TRP B CA 1
ATOM 2213 C C . TRP A 1 307 ? 4.016 40.715 -24.558 1.00 10.81 301 TRP B C 1
ATOM 2214 O O . TRP A 1 307 ? 4.164 41.931 -24.393 1.00 14.08 301 TRP B O 1
ATOM 2225 N N . HIS A 1 308 ? 4.393 39.825 -23.638 1.00 11.19 302 HIS B N 1
ATOM 2226 C CA . HIS A 1 308 ? 5.027 40.269 -22.399 1.00 11.06 302 HIS B CA 1
ATOM 2227 C C . HIS A 1 308 ? 6.358 40.956 -22.675 1.00 10.27 302 HIS B C 1
ATOM 2228 O O . HIS A 1 308 ? 6.693 41.956 -22.031 1.00 11.74 302 HIS B O 1
ATOM 2235 N N . ILE A 1 309 ? 7.130 40.433 -23.635 1.00 10.98 303 ILE B N 1
ATOM 2236 C CA . ILE A 1 309 ? 8.386 41.072 -24.024 1.00 12.01 303 ILE B CA 1
ATOM 2237 C C . ILE A 1 309 ? 8.126 42.484 -24.534 1.00 14.84 303 ILE B C 1
ATOM 2238 O O . ILE A 1 309 ? 8.801 43.442 -24.137 1.00 15.41 303 ILE B O 1
ATOM 2243 N N . LEU A 1 310 ? 7.131 42.638 -25.411 1.00 14.22 304 LEU B N 1
ATOM 2244 C CA . LEU A 1 310 ? 6.825 43.958 -25.953 1.00 13.25 304 LEU B CA 1
ATOM 2245 C C . LEU A 1 310 ? 6.315 44.907 -24.877 1.00 12.75 304 LEU B C 1
ATOM 2246 O O . LEU A 1 310 ? 6.503 46.125 -24.988 1.00 15.35 304 LEU B O 1
ATOM 2251 N N . GLN A 1 311 ? 5.677 44.374 -23.834 1.00 13.33 305 GLN B N 1
ATOM 2252 C CA . GLN A 1 311 ? 5.219 45.184 -22.714 1.00 16.70 305 GLN B CA 1
ATOM 2253 C C . GLN A 1 311 ? 6.337 45.562 -21.752 1.00 20.24 305 GLN B C 1
ATOM 2254 O O . GLN A 1 311 ? 6.122 46.423 -20.891 1.00 22.05 305 GLN B O 1
ATOM 2260 N N . GLY A 1 312 ? 7.502 44.941 -21.860 1.00 12.40 306 GLY B N 1
ATOM 2261 C CA . GLY A 1 312 ? 8.643 45.276 -21.040 1.00 14.41 306 GLY B CA 1
ATOM 2262 C C . GLY A 1 312 ? 9.008 44.292 -19.935 1.00 18.20 306 GLY B C 1
ATOM 2263 O O . GLY A 1 312 ? 9.717 44.687 -18.999 1.00 16.61 306 GLY B O 1
ATOM 2264 N N . ASP A 1 313 ? 8.566 43.038 -20.017 1.00 14.18 307 ASP B N 1
ATOM 2265 C CA . ASP A 1 313 ? 8.820 42.086 -18.941 1.00 13.94 307 ASP B CA 1
ATOM 2266 C C . ASP A 1 313 ? 10.314 41.824 -18.791 1.00 15.94 307 ASP B C 1
ATOM 2267 O O . ASP A 1 313 ? 10.992 41.453 -19.752 1.00 16.55 307 ASP B O 1
ATOM 2272 N N . GLN A 1 314 ? 10.822 42.000 -17.570 1.00 13.45 308 GLN B N 1
ATOM 2273 C CA . GLN A 1 314 ? 12.265 41.944 -17.353 1.00 14.43 308 GLN B CA 1
ATOM 2274 C C . GLN A 1 314 ? 12.818 40.542 -17.585 1.00 13.26 308 GLN B C 1
ATOM 2275 O O . GLN A 1 314 ? 13.816 40.371 -18.295 1.00 15.62 308 GLN B O 1
ATOM 2281 N N . ASP A 1 315 ? 12.188 39.526 -16.987 1.00 16.32 309 ASP B N 1
ATOM 2282 C CA . ASP A 1 315 ? 12.738 38.175 -17.057 1.00 18.18 309 ASP B CA 1
ATOM 2283 C C . ASP A 1 315 ? 12.777 37.663 -18.492 1.00 20.15 309 ASP B C 1
ATOM 2284 O O . ASP A 1 315 ? 13.778 37.080 -18.926 1.00 14.52 309 ASP B O 1
ATOM 2289 N N . LEU A 1 316 ? 11.695 37.869 -19.247 1.00 16.46 310 LEU B N 1
ATOM 2290 C CA . LEU A 1 316 ? 11.672 37.398 -20.630 1.00 15.72 310 LEU B CA 1
ATOM 2291 C C . LEU A 1 316 ? 12.617 38.206 -21.512 1.00 15.65 310 LEU B C 1
ATOM 2292 O O . LEU A 1 316 ? 13.279 37.646 -22.395 1.00 14.39 310 LEU B O 1
ATOM 2297 N N . ARG A 1 317 ? 12.702 39.520 -21.290 1.00 12.05 311 ARG B N 1
ATOM 2298 C CA . ARG A 1 317 ? 13.625 40.324 -22.086 1.00 14.32 311 ARG B CA 1
ATOM 2299 C C . ARG A 1 317 ? 15.078 39.993 -21.764 1.00 14.25 311 ARG B C 1
ATOM 2300 O O . ARG A 1 317 ? 15.951 40.161 -22.621 1.00 16.75 311 ARG B O 1
ATOM 2308 N N . GLU A 1 318 ? 15.358 39.517 -20.551 1.00 16.77 312 GLU B N 1
ATOM 2309 C CA . GLU A 1 318 ? 16.706 39.044 -20.254 1.00 14.70 312 GLU B CA 1
ATOM 2310 C C . GLU A 1 318 ? 16.954 37.667 -20.856 1.00 15.15 312 GLU B C 1
ATOM 2311 O O . GLU A 1 318 ? 18.021 37.420 -21.429 1.00 19.12 312 GLU B O 1
ATOM 2317 N N . GLN A 1 319 ? 15.977 36.763 -20.743 1.00 15.79 313 GLN B N 1
ATOM 2318 C CA . GLN A 1 319 ? 16.148 35.411 -21.269 1.00 17.91 313 GLN B CA 1
ATOM 2319 C C . GLN A 1 319 ? 16.319 35.418 -22.783 1.00 18.69 313 GLN B C 1
ATOM 2320 O O . GLN A 1 319 ? 17.145 34.675 -23.326 1.00 17.74 313 GLN B O 1
ATOM 2326 N N . TYR A 1 320 ? 15.546 36.249 -23.480 1.00 14.53 314 TYR B N 1
ATOM 2327 C CA . TYR A 1 320 ? 15.578 36.323 -24.936 1.00 12.88 314 TYR B CA 1
ATOM 2328 C C . TYR A 1 320 ? 16.232 37.611 -25.424 1.00 11.93 314 TYR B C 1
ATOM 2329 O O . TYR A 1 320 ? 15.856 38.147 -26.468 1.00 13.91 314 TYR B O 1
ATOM 2338 N N . ALA A 1 321 ? 17.225 38.101 -24.681 1.00 16.21 315 ALA B N 1
ATOM 2339 C CA . ALA A 1 321 ? 17.850 39.393 -24.965 1.00 15.61 315 ALA B CA 1
ATOM 2340 C C . ALA A 1 321 ? 18.268 39.588 -26.419 1.00 15.64 315 ALA B C 1
ATOM 2341 O O . ALA A 1 321 ? 17.957 40.651 -26.983 1.00 15.13 315 ALA B O 1
ATOM 2343 N N . PRO A 1 322 ? 18.949 38.643 -27.083 1.00 15.65 316 PRO B N 1
ATOM 2344 C CA . PRO A 1 322 ? 19.371 38.896 -28.473 1.00 19.92 316 PRO B CA 1
ATOM 2345 C C . PRO A 1 322 ? 18.219 39.056 -29.447 1.00 15.81 316 PRO B C 1
ATOM 2346 O O . PRO A 1 322 ? 18.432 39.571 -30.552 1.00 14.91 316 PRO B O 1
ATOM 2350 N N . LEU A 1 323 ? 17.013 38.623 -29.085 1.00 15.61 317 LEU B N 1
ATOM 2351 C CA . LEU A 1 323 ? 15.861 38.687 -29.971 1.00 14.03 317 LEU B CA 1
ATOM 2352 C C . LEU A 1 323 ? 14.943 39.869 -29.690 1.00 15.19 317 LEU B C 1
ATOM 2353 O O . LEU A 1 323 ? 14.035 40.121 -30.487 1.00 14.15 317 LEU B O 1
ATOM 2358 N N . VAL A 1 324 ? 15.163 40.599 -28.593 1.00 16.22 318 VAL B N 1
ATOM 2359 C CA . VAL A 1 324 ? 14.224 41.644 -28.186 1.00 14.89 318 VAL B CA 1
ATOM 2360 C C . VAL A 1 324 ? 14.085 42.703 -29.275 1.00 15.13 318 VAL B C 1
ATOM 2361 O O . VAL A 1 324 ? 12.970 43.086 -29.651 1.00 13.94 318 VAL B O 1
ATOM 2365 N N . LYS A 1 325 ? 15.212 43.181 -29.814 1.00 13.03 319 LYS B N 1
ATOM 2366 C CA . LYS A 1 325 ? 15.138 44.219 -30.837 1.00 14.85 319 LYS B CA 1
ATOM 2367 C C . LYS A 1 325 ? 14.449 43.719 -32.100 1.00 12.47 319 LYS B C 1
ATOM 2368 O O . LYS A 1 325 ? 13.768 44.493 -32.782 1.00 15.89 319 LYS B O 1
ATOM 2374 N N . HIS A 1 326 ? 14.598 42.434 -32.419 1.00 11.52 320 HIS B N 1
ATOM 2375 C CA . HIS A 1 326 ? 13.924 41.879 -33.587 1.00 12.94 320 HIS B CA 1
ATOM 2376 C C . HIS A 1 326 ? 12.429 41.701 -33.359 1.00 14.07 320 HIS B C 1
ATOM 2377 O O . HIS A 1 326 ? 11.639 41.874 -34.295 1.00 11.04 320 HIS B O 1
ATOM 2384 N N . LEU A 1 327 ? 12.025 41.352 -32.135 1.00 14.24 321 LEU B N 1
ATOM 2385 C CA . LEU A 1 327 ? 10.602 41.289 -31.826 1.00 17.10 321 LEU B CA 1
ATOM 2386 C C . LEU A 1 327 ? 9.983 42.682 -31.824 1.00 15.25 321 LEU B C 1
ATOM 2387 O O . LEU A 1 327 ? 8.861 42.870 -32.309 1.00 11.11 321 LEU B O 1
ATOM 2392 N N . GLU A 1 328 ? 10.708 43.675 -31.302 1.00 11.67 322 GLU B N 1
ATOM 2393 C CA . GLU A 1 328 ? 10.203 45.043 -31.332 1.00 13.40 322 GLU B CA 1
ATOM 2394 C C . GLU A 1 328 ? 10.104 45.570 -32.758 1.00 12.89 322 GLU B C 1
ATOM 2395 O O . GLU A 1 328 ? 9.203 46.359 -33.062 1.00 15.52 322 GLU B O 1
ATOM 2401 N N . GLU A 1 329 ? 10.996 45.133 -33.651 1.00 11.37 323 GLU B N 1
ATOM 2402 C CA . GLU A 1 329 ? 10.915 45.588 -35.036 1.00 14.48 323 GLU B CA 1
ATOM 2403 C C . GLU A 1 329 ? 9.704 44.992 -35.743 1.00 15.56 323 GLU B C 1
ATOM 2404 O O . GLU A 1 329 ? 9.033 45.682 -36.520 1.00 13.12 323 GLU B O 1
ATOM 2410 N N . LEU A 1 330 ? 9.414 43.710 -35.497 1.00 13.24 324 LEU B N 1
ATOM 2411 C CA . LEU A 1 330 ? 8.188 43.116 -36.022 1.00 11.04 324 LEU B CA 1
ATOM 2412 C C . LEU A 1 330 ? 6.966 43.876 -35.532 1.00 13.16 324 LEU B C 1
ATOM 2413 O O . LEU A 1 330 ? 5.997 44.068 -36.277 1.00 14.79 324 LEU B O 1
ATOM 2418 N N . HIS A 1 331 ? 6.992 44.309 -34.272 1.00 9.88 325 HIS B N 1
ATOM 2419 C CA . HIS A 1 331 ? 5.873 45.070 -33.732 1.00 10.98 325 HIS B CA 1
ATOM 2420 C C . HIS A 1 331 ? 5.763 46.431 -34.406 1.00 12.84 325 HIS B C 1
ATOM 2421 O O . HIS A 1 331 ? 4.657 46.890 -34.712 1.00 11.89 325 HIS B O 1
ATOM 2428 N N . ASN A 1 332 ? 6.904 47.085 -34.648 1.00 12.61 326 ASN B N 1
ATOM 2429 C CA . ASN A 1 332 ? 6.907 48.341 -35.395 1.00 16.03 326 ASN B CA 1
ATOM 2430 C C . ASN A 1 332 ? 6.284 48.159 -36.770 1.00 17.83 326 ASN B C 1
ATOM 2431 O O . ASN A 1 332 ? 5.449 48.963 -37.201 1.00 15.88 326 ASN B O 1
ATOM 2436 N N . LEU A 1 333 ? 6.699 47.109 -37.480 1.00 13.70 327 LEU B N 1
ATOM 2437 C CA . LEU A 1 333 ? 6.121 46.813 -38.783 1.00 13.79 327 LEU B CA 1
ATOM 2438 C C . LEU A 1 333 ? 4.624 46.568 -38.669 1.00 14.65 327 LEU B C 1
ATOM 2439 O O . LEU A 1 333 ? 3.842 47.070 -39.485 1.00 14.85 327 LEU B O 1
ATOM 2444 N N . TYR A 1 334 ? 4.208 45.806 -37.653 1.00 12.31 328 TYR B N 1
ATOM 2445 C CA . TYR A 1 334 ? 2.791 45.497 -37.481 1.00 10.80 328 TYR B CA 1
ATOM 2446 C C . TYR A 1 334 ? 1.950 46.764 -37.385 1.00 10.30 328 TYR B C 1
ATOM 2447 O O . TYR A 1 334 ? 0.883 46.860 -38.003 1.00 15.90 328 TYR B O 1
ATOM 2456 N N . LYS A 1 335 ? 2.401 47.735 -36.585 1.00 11.43 329 LYS B N 1
ATOM 2457 C CA . LYS A 1 335 ? 1.622 48.954 -36.377 1.00 20.17 329 LYS B CA 1
ATOM 2458 C C . LYS A 1 335 ? 1.307 49.643 -37.697 1.00 22.13 329 LYS B C 1
ATOM 2459 O O . LYS A 1 335 ? 0.185 50.122 -37.909 1.00 17.03 329 LYS B O 1
ATOM 2465 N N . VAL A 1 336 ? 2.285 49.700 -38.597 1.00 19.44 330 VAL B N 1
ATOM 2466 C CA . VAL A 1 336 ? 2.067 50.343 -39.883 1.00 21.07 330 VAL B CA 1
ATOM 2467 C C . VAL A 1 336 ? 1.238 49.451 -40.807 1.00 18.85 330 VAL B C 1
ATOM 2468 O O . VAL A 1 336 ? 0.456 49.955 -41.623 1.00 18.17 330 VAL B O 1
ATOM 2472 N N . LEU A 1 337 ? 1.371 48.126 -40.687 1.00 13.09 331 LEU B N 1
ATOM 2473 C CA . LEU A 1 337 ? 0.529 47.228 -41.474 1.00 12.71 331 LEU B CA 1
ATOM 2474 C C . LEU A 1 337 ? -0.928 47.308 -41.037 1.00 16.47 331 LEU B C 1
ATOM 2475 O O . LEU A 1 337 ? -1.836 47.246 -41.873 1.00 15.97 331 LEU B O 1
ATOM 2480 N N . ASP A 1 338 ? -1.170 47.436 -39.731 1.00 18.41 332 ASP B N 1
ATOM 2481 C CA . ASP A 1 338 ? -2.540 47.573 -39.248 1.00 15.71 332 ASP B CA 1
ATOM 2482 C C . ASP A 1 338 ? -3.147 48.897 -39.692 1.00 20.28 332 ASP B C 1
ATOM 2483 O O . ASP A 1 338 ? -4.329 48.955 -40.053 1.00 23.80 332 ASP B O 1
ATOM 2488 N N . LYS A 1 339 ? -2.354 49.969 -39.680 1.00 16.87 333 LYS B N 1
ATOM 2489 C CA . LYS A 1 339 ? -2.846 51.251 -40.173 1.00 21.39 333 LYS B CA 1
ATOM 2490 C C . LYS A 1 339 ? -3.106 51.196 -41.674 1.00 18.24 333 LYS B C 1
ATOM 2491 O O . LYS A 1 339 ? -4.068 51.796 -42.166 1.00 23.70 333 LYS B O 1
ATOM 2497 N N . ALA A 1 340 ? -2.263 50.472 -42.414 1.00 17.04 334 ALA B N 1
ATOM 2498 C CA . ALA A 1 340 ? -2.464 50.342 -43.855 1.00 17.27 334 ALA B CA 1
ATOM 2499 C C . ALA A 1 340 ? -3.756 49.596 -44.171 1.00 21.96 334 ALA B C 1
ATOM 2500 O O . ALA A 1 340 ? -4.479 49.963 -45.105 1.00 21.70 334 ALA B O 1
ATOM 2502 N N . ARG A 1 341 ? -4.061 48.540 -43.411 1.00 14.34 335 ARG B N 1
ATOM 2503 C CA . ARG A 1 341 ? -5.322 47.833 -43.616 1.00 14.37 335 ARG B CA 1
ATOM 2504 C C . ARG A 1 341 ? -6.509 48.745 -43.339 1.00 18.73 335 ARG B C 1
ATOM 2505 O O . ARG A 1 341 ? -7.519 48.701 -44.051 1.00 20.23 335 ARG B O 1
ATOM 2513 N N . GLU A 1 342 ? -6.403 49.574 -42.300 1.00 18.48 336 GLU B N 1
ATOM 2514 C CA . GLU A 1 342 ? -7.457 50.536 -41.992 1.00 22.18 336 GLU B CA 1
ATOM 2515 C C . GLU A 1 342 ? -7.678 51.500 -43.152 1.00 26.10 336 GLU B C 1
ATOM 2516 O O . GLU A 1 342 ? -8.809 51.686 -43.615 1.00 26.63 336 GLU B O 1
ATOM 2522 N N . GLU A 1 343 ? -6.599 52.125 -43.632 1.00 30.82 337 GLU B N 1
ATOM 2523 C CA . GLU A 1 343 ? -6.699 53.055 -44.753 1.00 33.10 337 GLU B CA 1
ATOM 2524 C C . GLU A 1 343 ? -7.185 52.358 -46.016 1.00 30.29 337 GLU B C 1
ATOM 2525 O O . GLU A 1 343 ? -7.881 52.967 -46.838 1.00 28.60 337 GLU B O 1
ATOM 2531 N N . ARG A 1 344 ? -6.837 51.080 -46.179 1.00 22.17 338 ARG B N 1
ATOM 2532 C CA . ARG A 1 344 ? -7.289 50.292 -47.318 1.00 21.04 338 ARG B CA 1
ATOM 2533 C C . ARG A 1 344 ? -8.801 50.120 -47.337 1.00 25.81 338 ARG B C 1
ATOM 2534 O O . ARG A 1 344 ? -9.376 49.867 -48.403 1.00 23.51 338 ARG B O 1
ATOM 2542 N N . GLY A 1 345 ? -9.454 50.257 -46.189 1.00 23.58 339 GLY B N 1
ATOM 2543 C CA . GLY A 1 345 ? -10.863 49.965 -46.071 1.00 20.95 339 GLY B CA 1
ATOM 2544 C C . GLY A 1 345 ? -11.173 48.573 -45.581 1.00 22.30 339 GLY B C 1
ATOM 2545 O O . GLY A 1 345 ? -12.323 48.134 -45.701 1.00 25.58 339 GLY B O 1
ATOM 2546 N N . GLY A 1 346 ? -10.182 47.859 -45.052 1.00 18.44 340 GLY B N 1
ATOM 2547 C CA . GLY A 1 346 ? -10.443 46.535 -44.521 1.00 17.81 340 GLY B CA 1
ATOM 2548 C C . GLY A 1 346 ? -11.472 46.589 -43.406 1.00 28.90 340 GLY B C 1
ATOM 2549 O O . GLY A 1 346 ? -11.448 47.478 -42.552 1.00 29.77 340 GLY B O 1
ATOM 2550 N N . ILE A 1 347 ? -12.392 45.631 -43.429 1.00 25.62 341 ILE B N 1
ATOM 2551 C CA . ILE A 1 347 ? -13.497 45.587 -42.481 1.00 25.20 341 ILE B CA 1
ATOM 2552 C C . ILE A 1 347 ? -13.037 44.797 -41.262 1.00 33.62 341 ILE B C 1
ATOM 2553 O O . ILE A 1 347 ? -12.847 43.581 -41.336 1.00 34.01 341 ILE B O 1
ATOM 2558 N N . SER A 1 348 ? -12.851 45.491 -40.144 1.00 40.90 342 SER B N 1
ATOM 2559 C CA . SER A 1 348 ? -12.409 44.863 -38.907 1.00 52.85 342 SER B CA 1
ATOM 2560 C C . SER A 1 348 ? -13.288 45.288 -37.735 1.00 55.32 342 SER B C 1
ATOM 2561 O O . SER A 1 348 ? -13.606 44.481 -36.862 1.00 54.28 342 SER B O 1
ATOM 2564 N N . GLU A 1 352 ? -13.324 38.043 -30.584 1.00 65.82 346 GLU B N 1
ATOM 2565 C CA . GLU A 1 352 ? -13.747 37.666 -29.240 1.00 66.28 346 GLU B CA 1
ATOM 2566 C C . GLU A 1 352 ? -14.393 36.285 -29.266 1.00 52.60 346 GLU B C 1
ATOM 2567 O O . GLU A 1 352 ? -15.551 36.140 -29.657 1.00 51.62 346 GLU B O 1
ATOM 2573 N N . GLU A 1 353 ? -13.637 35.272 -28.847 1.00 41.28 347 GLU B N 1
ATOM 2574 C CA . GLU A 1 353 ? -14.031 33.883 -29.021 1.00 36.04 347 GLU B CA 1
ATOM 2575 C C . GLU A 1 353 ? -13.902 33.121 -27.709 1.00 31.83 347 GLU B C 1
ATOM 2576 O O . GLU A 1 353 ? -13.219 33.549 -26.776 1.00 28.28 347 GLU B O 1
ATOM 2582 N N . ALA A 1 354 ? -14.565 31.970 -27.661 1.00 31.20 348 ALA B N 1
ATOM 2583 C CA . ALA A 1 354 ? -14.539 31.120 -26.482 1.00 28.21 348 ALA B CA 1
ATOM 2584 C C . ALA A 1 354 ? -13.253 30.307 -26.424 1.00 25.60 348 ALA B C 1
ATOM 2585 O O . ALA A 1 354 ? -12.680 29.928 -27.449 1.00 26.16 348 ALA B O 1
ATOM 2587 N N . LYS A 1 355 ? -12.801 30.047 -25.200 1.00 23.58 349 LYS B N 1
ATOM 2588 C CA . LYS A 1 355 ? -11.729 29.098 -24.933 1.00 22.92 349 LYS B CA 1
ATOM 2589 C C . LYS A 1 355 ? -12.244 28.102 -23.907 1.00 14.33 349 LYS B C 1
ATOM 2590 O O . LYS A 1 355 ? -12.592 28.489 -22.787 1.00 19.13 349 LYS B O 1
ATOM 2596 N N . PHE A 1 356 ? -12.308 26.831 -24.291 1.00 15.89 350 PHE B N 1
ATOM 2597 C CA . PHE A 1 356 ? -12.763 25.779 -23.393 1.00 16.34 350 PHE B CA 1
ATOM 2598 C C . PHE A 1 356 ? -11.591 25.266 -22.568 1.00 14.41 350 PHE B C 1
ATOM 2599 O O . PHE A 1 356 ? -10.524 24.968 -23.114 1.00 16.14 350 PHE B O 1
ATOM 2607 N N . ILE A 1 357 ? -11.793 25.157 -21.258 1.00 15.65 351 ILE B N 1
ATOM 2608 C CA . ILE A 1 357 ? -10.873 24.451 -20.373 1.00 14.20 351 ILE B CA 1
ATOM 2609 C C . ILE A 1 357 ? -11.493 23.097 -20.059 1.00 10.95 351 ILE B C 1
ATOM 2610 O O . ILE A 1 357 ? -12.614 23.029 -19.541 1.00 13.56 351 ILE B O 1
ATOM 2615 N N . PHE A 1 358 ? -10.778 22.019 -20.376 1.00 13.56 352 PHE B N 1
ATOM 2616 C CA . PHE A 1 358 ? -11.316 20.668 -20.268 1.00 11.80 352 PHE B CA 1
ATOM 2617 C C . PHE A 1 358 ? -10.869 19.993 -18.976 1.00 15.94 352 PHE B C 1
ATOM 2618 O O . PHE A 1 358 ? -9.743 20.196 -18.514 1.00 18.50 352 PHE B O 1
ATOM 2626 N N . ASN A 1 359 ? -11.758 19.181 -18.402 1.00 13.67 353 ASN B N 1
ATOM 2627 C CA . ASN A 1 359 ? -11.409 18.351 -17.259 1.00 15.87 353 ASN B CA 1
ATOM 2628 C C . ASN A 1 359 ? -10.931 16.986 -17.762 1.00 13.88 353 ASN B C 1
ATOM 2629 O O . ASN A 1 359 ? -10.767 16.768 -18.965 1.00 12.87 353 ASN B O 1
ATOM 2634 N N . ALA A 1 360 ? -10.700 16.048 -16.839 1.00 12.33 354 ALA B N 1
ATOM 2635 C CA . ALA A 1 360 ? -10.171 14.740 -17.217 1.00 15.19 354 ALA B CA 1
ATOM 2636 C C . ALA A 1 360 ? -11.133 13.946 -18.092 1.00 18.53 354 ALA B C 1
ATOM 2637 O O . ALA A 1 360 ? -10.689 13.063 -18.835 1.00 17.62 354 ALA B O 1
ATOM 2639 N N . GLU A 1 361 ? -12.430 14.235 -18.025 1.00 17.37 355 GLU B N 1
ATOM 2640 C CA . GLU A 1 361 ? -13.435 13.551 -18.828 1.00 12.03 355 GLU B CA 1
ATOM 2641 C C . GLU A 1 361 ? -13.686 14.231 -20.167 1.00 17.13 355 GLU B C 1
ATOM 2642 O O . GLU A 1 361 ? -14.690 13.926 -20.822 1.00 14.19 355 GLU B O 1
ATOM 2648 N N . ARG A 1 362 ? -12.805 15.139 -20.582 1.00 13.88 356 ARG B N 1
ATOM 2649 C CA . ARG A 1 362 ? -12.959 15.921 -21.808 1.00 13.61 356 ARG B CA 1
ATOM 2650 C C . ARG A 1 362 ? -14.247 16.738 -21.824 1.00 14.01 356 ARG B C 1
ATOM 2651 O O . ARG A 1 362 ? -14.748 17.084 -22.900 1.00 16.23 356 ARG B O 1
ATOM 2659 N N . ARG A 1 363 ? -14.808 17.041 -20.659 1.00 12.04 357 ARG B N 1
ATOM 2660 C CA . ARG A 1 363 ? -15.934 17.958 -20.559 1.00 11.34 357 ARG B CA 1
ATOM 2661 C C . ARG A 1 363 ? -15.422 19.355 -20.235 1.00 13.95 357 ARG B C 1
ATOM 2662 O O . ARG A 1 363 ? -14.315 19.531 -19.721 1.00 13.10 357 ARG B O 1
ATOM 2670 N N . ILE A 1 364 ? -16.247 20.356 -20.545 1.00 12.85 358 ILE B N 1
ATOM 2671 C CA . ILE A 1 364 ? -15.893 21.734 -20.227 1.00 11.04 358 ILE B CA 1
ATOM 2672 C C . ILE A 1 364 ? -15.864 21.902 -18.716 1.00 13.25 358 ILE B C 1
ATOM 2673 O O . ILE A 1 364 ? -16.873 21.683 -18.034 1.00 15.29 358 ILE B O 1
ATOM 2678 N N . GLU A 1 365 ? -14.705 22.287 -18.184 1.00 15.32 359 GLU B N 1
ATOM 2679 C CA . GLU A 1 365 ? -14.613 22.654 -16.777 1.00 16.15 359 GLU B CA 1
ATOM 2680 C C . GLU A 1 365 ? -14.992 24.113 -16.561 1.00 15.35 359 GLU B C 1
ATOM 2681 O O . GLU A 1 365 ? -15.740 24.435 -15.631 1.00 15.86 359 GLU B O 1
ATOM 2687 N N . ARG A 1 366 ? -14.501 24.999 -17.418 1.00 17.71 360 ARG B N 1
ATOM 2688 C CA . ARG A 1 366 ? -14.922 26.392 -17.398 1.00 20.66 360 ARG B CA 1
ATOM 2689 C C . ARG A 1 366 ? -14.692 26.968 -18.785 1.00 16.77 360 ARG B C 1
ATOM 2690 O O . ARG A 1 366 ? -14.000 26.380 -19.619 1.00 14.72 360 ARG B O 1
ATOM 2698 N N . ILE A 1 367 ? -15.288 28.131 -19.021 1.00 14.57 361 ILE B N 1
ATOM 2699 C CA . ILE A 1 367 ? -15.201 28.817 -20.301 1.00 13.28 361 ILE B CA 1
ATOM 2700 C C . ILE A 1 367 ? -14.549 30.171 -20.069 1.00 15.33 361 ILE B C 1
ATOM 2701 O O . ILE A 1 367 ? -14.996 30.944 -19.213 1.00 19.27 361 ILE B O 1
ATOM 2706 N N . GLU A 1 368 ? -13.490 30.448 -20.817 1.00 17.35 362 GLU B N 1
ATOM 2707 C CA . GLU A 1 368 ? -12.816 31.733 -20.778 1.00 20.92 362 GLU B CA 1
ATOM 2708 C C . GLU A 1 368 ? -12.949 32.411 -22.135 1.00 20.50 362 GLU B C 1
ATOM 2709 O O . GLU A 1 368 ? -13.338 31.795 -23.131 1.00 22.90 362 GLU B O 1
ATOM 2715 N N . GLN A 1 369 ? -12.631 33.700 -22.163 1.00 24.16 363 GLN B N 1
ATOM 2716 C CA . GLN A 1 369 ? -12.547 34.444 -23.410 1.00 34.19 363 GLN B CA 1
ATOM 2717 C C . GLN A 1 369 ? -11.113 34.388 -23.918 1.00 40.32 363 GLN B C 1
ATOM 2718 O O . GLN A 1 369 ? -10.170 34.608 -23.151 1.00 43.65 363 GLN B O 1
ATOM 2724 N N . THR A 1 370 ? -10.950 34.074 -25.201 1.00 42.64 364 THR B N 1
ATOM 2725 C CA . THR A 1 370 ? -9.616 34.030 -25.783 1.00 46.71 364 THR B CA 1
ATOM 2726 C C . THR A 1 370 ? -8.953 35.396 -25.677 1.00 50.90 364 THR B C 1
ATOM 2727 O O . THR A 1 370 ? -9.576 36.431 -25.933 1.00 47.24 364 THR B O 1
ATOM 2731 N N . GLN A 1 371 ? -7.688 35.396 -25.273 1.00 64.19 365 GLN B N 1
ATOM 2732 C CA . GLN A 1 371 ? -6.897 36.615 -25.221 1.00 68.24 365 GLN B CA 1
ATOM 2733 C C . GLN A 1 371 ? -6.248 36.838 -26.579 1.00 53.99 365 GLN B C 1
ATOM 2734 O O . GLN A 1 371 ? -5.659 35.916 -27.152 1.00 53.17 365 GLN B O 1
ATOM 2740 N N . ARG A 1 372 ? -6.373 38.056 -27.096 1.00 39.20 366 ARG B N 1
ATOM 2741 C CA . ARG A 1 372 ? -5.922 38.384 -28.445 1.00 33.05 366 ARG B CA 1
ATOM 2742 C C . ARG A 1 372 ? -5.161 39.699 -28.378 1.00 27.16 366 ARG B C 1
ATOM 2743 O O . ARG A 1 372 ? -5.748 40.741 -28.074 1.00 28.28 366 ARG B O 1
ATOM 2751 N N . ASN A 1 373 ? -3.859 39.653 -28.656 1.00 15.09 367 ASN B N 1
ATOM 2752 C CA . ASN A 1 373 ? -3.015 40.824 -28.458 1.00 15.07 367 ASN B CA 1
ATOM 2753 C C . ASN A 1 373 ? -2.169 41.119 -29.691 1.00 16.52 367 ASN B C 1
ATOM 2754 O O . ASN A 1 373 ? -2.317 40.462 -30.727 1.00 13.96 367 ASN B O 1
ATOM 2759 N N . ASP A 1 374 ? -1.270 42.100 -29.581 1.00 13.92 368 ASP B N 1
ATOM 2760 C CA . ASP A 1 374 ? -0.469 42.514 -30.727 1.00 16.28 368 ASP B CA 1
ATOM 2761 C C . ASP A 1 374 ? 0.451 41.411 -31.237 1.00 12.93 368 ASP B C 1
ATOM 2762 O O . ASP A 1 374 ? 0.850 41.450 -32.406 1.00 14.29 368 ASP B O 1
ATOM 2767 N N . ALA A 1 375 ? 0.799 40.431 -30.397 1.00 10.61 369 ALA B N 1
ATOM 2768 C CA . ALA A 1 375 ? 1.603 39.314 -30.883 1.00 9.59 369 ALA B CA 1
ATOM 2769 C C . ALA A 1 375 ? 0.809 38.447 -31.854 1.00 13.68 369 ALA B C 1
ATOM 2770 O O . ALA A 1 375 ? 1.337 38.029 -32.892 1.00 12.92 369 ALA B O 1
ATOM 2772 N N . HIS A 1 376 ? -0.460 38.166 -31.536 1.00 13.05 370 HIS B N 1
ATOM 2773 C CA . HIS A 1 376 ? -1.318 37.466 -32.489 1.00 10.67 370 HIS B CA 1
ATOM 2774 C C . HIS A 1 376 ? -1.457 38.260 -33.777 1.00 11.33 370 HIS B C 1
ATOM 2775 O O . HIS A 1 376 ? -1.403 37.698 -34.877 1.00 12.44 370 HIS B O 1
ATOM 2782 N N . LYS A 1 377 ? -1.633 39.574 -33.655 1.00 11.24 371 LYS B N 1
ATOM 2783 C CA . LYS A 1 377 ? -1.956 40.405 -34.803 1.00 10.67 371 LYS B CA 1
ATOM 2784 C C . LYS A 1 377 ? -0.743 40.668 -35.686 1.00 13.51 371 LYS B C 1
ATOM 2785 O O . LYS A 1 377 ? -0.892 40.783 -36.906 1.00 11.80 371 LYS B O 1
ATOM 2791 N N . LEU A 1 378 ? 0.459 40.754 -35.108 1.00 12.09 372 LEU B N 1
ATOM 2792 C CA . LEU A 1 378 ? 1.636 40.937 -35.950 1.00 11.49 372 LEU B CA 1
ATOM 2793 C C . LEU A 1 378 ? 1.883 39.706 -36.812 1.00 11.81 372 LEU B C 1
ATOM 2794 O O . LEU A 1 378 ? 2.255 39.829 -37.985 1.00 13.05 372 LEU B O 1
ATOM 2799 N N . ILE A 1 379 ? 1.664 38.511 -36.260 1.00 10.55 373 ILE B N 1
ATOM 2800 C CA . ILE A 1 379 ? 1.772 37.299 -37.068 1.00 11.36 373 ILE B CA 1
ATOM 2801 C C . ILE A 1 379 ? 0.739 37.326 -38.186 1.00 10.75 373 ILE B C 1
ATOM 2802 O O . ILE A 1 379 ? 1.048 37.044 -39.349 1.00 12.57 373 ILE B O 1
ATOM 2807 N N . GLU A 1 380 ? -0.498 37.703 -37.851 1.00 9.35 374 GLU B N 1
ATOM 2808 C CA . GLU A 1 380 ? -1.572 37.706 -38.838 1.00 11.41 374 GLU B CA 1
ATOM 2809 C C . GLU A 1 380 ? -1.239 38.623 -40.011 1.00 9.71 374 GLU B C 1
ATOM 2810 O O . GLU A 1 380 ? -1.376 38.234 -41.178 1.00 11.32 374 GLU B O 1
ATOM 2816 N N . GLU A 1 381 ? -0.787 39.846 -39.720 1.00 11.90 375 GLU B N 1
ATOM 2817 C CA . GLU A 1 381 ? -0.482 40.782 -40.799 1.00 14.84 375 GLU B CA 1
ATOM 2818 C C . GLU A 1 381 ? 0.749 40.354 -41.584 1.00 14.66 375 GLU B C 1
ATOM 2819 O O . GLU A 1 381 ? 0.824 40.603 -42.792 1.00 11.73 375 GLU B O 1
ATOM 2825 N N . CYS A 1 382 ? 1.719 39.715 -40.926 1.00 11.81 376 CYS B N 1
ATOM 2826 C CA . CYS A 1 382 ? 2.884 39.210 -41.648 1.00 11.27 376 CYS B CA 1
ATOM 2827 C C . CYS A 1 382 ? 2.497 38.094 -42.610 1.00 11.53 376 CYS B C 1
ATOM 2828 O O . CYS A 1 382 ? 3.012 38.030 -43.734 1.00 12.95 376 CYS B O 1
ATOM 2831 N N . MET A 1 383 ? 1.602 37.196 -42.188 1.00 10.75 377 MET B N 1
ATOM 2832 C CA . MET A 1 383 ? 1.155 36.142 -43.095 1.00 10.99 377 MET B CA 1
ATOM 2833 C C . MET A 1 383 ? 0.330 36.704 -44.243 1.00 11.48 377 MET B C 1
ATOM 2834 O O . MET A 1 383 ? 0.400 36.187 -45.365 1.00 9.32 377 MET B O 1
ATOM 2839 N N . ILE A 1 384 ? -0.452 37.753 -43.984 1.00 11.49 378 ILE B N 1
ATOM 2840 C CA . ILE A 1 384 ? -1.266 38.354 -45.036 1.00 12.98 378 ILE B CA 1
ATOM 2841 C C . ILE A 1 384 ? -0.380 38.917 -46.144 1.00 10.63 378 ILE B C 1
ATOM 2842 O O . ILE A 1 384 ? -0.707 38.805 -47.333 1.00 12.12 378 ILE B O 1
ATOM 2847 N N . LEU A 1 385 ? 0.762 39.505 -45.781 1.00 10.06 379 LEU B N 1
ATOM 2848 C CA . LEU A 1 385 ? 1.676 40.039 -46.789 1.00 12.54 379 LEU B CA 1
ATOM 2849 C C . LEU A 1 385 ? 2.215 38.934 -47.689 1.00 12.79 379 LEU B C 1
ATOM 2850 O O . LEU A 1 385 ? 2.253 39.079 -48.916 1.00 13.21 379 LEU B O 1
ATOM 2855 N N . ALA A 1 386 ? 2.662 37.827 -47.092 1.00 13.78 380 ALA B N 1
ATOM 2856 C CA . ALA A 1 386 ? 3.146 36.707 -47.894 1.00 9.35 380 ALA B CA 1
ATOM 2857 C C . ALA A 1 386 ? 2.027 36.130 -48.749 1.00 10.77 380 ALA B C 1
ATOM 2858 O O . ALA A 1 386 ? 2.249 35.735 -49.901 1.00 12.96 380 ALA B O 1
ATOM 2860 N N . ASN A 1 387 ? 0.812 36.083 -48.201 1.00 9.70 381 ASN B N 1
ATOM 2861 C CA . ASN A 1 387 ? -0.336 35.601 -48.962 1.00 9.40 381 ASN B CA 1
ATOM 2862 C C . ASN A 1 387 ? -0.609 36.483 -50.176 1.00 14.04 381 ASN B C 1
ATOM 2863 O O . ASN A 1 387 ? -0.918 35.977 -51.263 1.00 12.06 381 ASN B O 1
ATOM 2868 N N . ILE A 1 388 ? -0.526 37.804 -50.004 1.00 12.85 382 ILE B N 1
ATOM 2869 C CA . ILE A 1 388 ? -0.702 38.721 -51.129 1.00 14.31 382 ILE B CA 1
ATOM 2870 C C . ILE A 1 388 ? 0.383 38.489 -52.172 1.00 11.98 382 ILE B C 1
ATOM 2871 O O . ILE A 1 388 ? 0.108 38.402 -53.375 1.00 13.22 382 ILE B O 1
ATOM 2876 N N . SER A 1 389 ? 1.638 38.399 -51.722 1.00 13.46 383 SER B N 1
ATOM 2877 C CA . SER A 1 389 ? 2.752 38.196 -52.643 1.00 14.35 383 SER B CA 1
ATOM 2878 C C . SER A 1 389 ? 2.568 36.929 -53.466 1.00 16.65 383 SER B C 1
ATOM 2879 O O . SER A 1 389 ? 2.808 36.927 -54.679 1.00 13.20 383 SER B O 1
ATOM 2882 N N . ALA A 1 390 ? 2.140 35.841 -52.822 1.00 15.90 384 ALA B N 1
ATOM 2883 C CA . ALA A 1 390 ? 1.939 34.586 -53.538 1.00 13.03 384 ALA B CA 1
ATOM 2884 C C . ALA A 1 390 ? 0.847 34.720 -54.590 1.00 11.97 384 ALA B C 1
ATOM 2885 O O . ALA A 1 390 ? 0.996 34.232 -55.718 1.00 12.76 384 ALA B O 1
ATOM 2887 N N . ALA A 1 391 ? -0.261 35.378 -54.240 1.00 11.79 385 ALA B N 1
ATOM 2888 C CA . ALA A 1 391 ? -1.337 35.573 -55.205 1.00 12.71 385 ALA B CA 1
ATOM 2889 C C . ALA A 1 391 ? -0.883 36.445 -56.368 1.00 14.65 385 ALA B C 1
ATOM 2890 O O . ALA A 1 391 ? -1.177 36.139 -57.529 1.00 16.62 385 ALA B O 1
ATOM 2892 N N . ARG A 1 392 ? -0.166 37.536 -56.077 1.00 14.84 386 ARG B N 1
ATOM 2893 C CA . ARG A 1 392 ? 0.371 38.373 -57.147 1.00 12.92 386 ARG B CA 1
ATOM 2894 C C . ARG A 1 392 ? 1.333 37.591 -58.027 1.00 13.73 386 ARG B C 1
ATOM 2895 O O . ARG A 1 392 ? 1.384 37.806 -59.244 1.00 15.46 386 ARG B O 1
ATOM 2903 N N . PHE A 1 393 ? 2.079 36.663 -57.427 1.00 13.59 387 PHE B N 1
ATOM 2904 C CA . PHE A 1 393 ? 3.077 35.890 -58.157 1.00 13.04 387 PHE B CA 1
ATOM 2905 C C . PHE A 1 393 ? 2.432 34.978 -59.195 1.00 19.67 387 PHE B C 1
ATOM 2906 O O . PHE A 1 393 ? 2.820 34.990 -60.371 1.00 17.87 387 PHE B O 1
ATOM 2914 N N . VAL A 1 394 ? 1.449 34.172 -58.781 1.00 16.71 388 VAL B N 1
ATOM 2915 C CA . VAL A 1 394 ? 0.806 33.268 -59.730 1.00 13.72 388 VAL B CA 1
ATOM 2916 C C . VAL A 1 394 ? -0.096 34.036 -60.687 1.00 15.30 388 VAL B C 1
ATOM 2917 O O . VAL A 1 394 ? -0.297 33.616 -61.832 1.00 18.20 388 VAL B O 1
ATOM 2921 N N . GLU A 1 395 ? -0.650 35.169 -60.247 1.00 15.56 389 GLU B N 1
ATOM 2922 C CA . GLU A 1 395 ? -1.500 35.953 -61.136 1.00 19.15 389 GLU B CA 1
ATOM 2923 C C . GLU A 1 395 ? -0.684 36.580 -62.258 1.00 18.01 389 GLU B C 1
ATOM 2924 O O . GLU A 1 395 ? -1.127 36.615 -63.412 1.00 22.20 389 GLU B O 1
ATOM 2930 N N . LYS A 1 396 ? 0.516 37.069 -61.936 1.00 15.66 390 LYS B N 1
ATOM 2931 C CA . LYS A 1 396 ? 1.395 37.622 -62.961 1.00 19.35 390 LYS B CA 1
ATOM 2932 C C . LYS A 1 396 ? 1.743 36.574 -64.010 1.00 23.02 390 LYS B C 1
ATOM 2933 O O . LYS A 1 396 ? 1.791 36.875 -65.208 1.00 19.56 390 LYS B O 1
ATOM 2939 N N . ALA A 1 397 ? 1.983 35.337 -63.580 1.00 16.42 391 ALA B N 1
ATOM 2940 C CA . ALA A 1 397 ? 2.331 34.258 -64.493 1.00 18.72 391 ALA B CA 1
ATOM 2941 C C . ALA A 1 397 ? 1.114 33.587 -65.112 1.00 19.72 391 ALA B C 1
ATOM 2942 O O . ALA A 1 397 ? 1.286 32.702 -65.959 1.00 20.62 391 ALA B O 1
ATOM 2944 N N . LYS A 1 398 ? -0.097 33.990 -64.720 1.00 14.72 392 LYS B N 1
ATOM 2945 C CA . LYS A 1 398 ? -1.329 33.330 -65.149 1.00 21.41 392 LYS B CA 1
ATOM 2946 C C . LYS A 1 398 ? -1.221 31.822 -64.939 1.00 22.72 392 LYS B C 1
ATOM 2947 O O . LYS A 1 398 ? -1.564 31.016 -65.808 1.00 22.70 392 LYS B O 1
ATOM 2953 N N . GLU A 1 399 ? -0.705 31.447 -63.774 1.00 19.44 393 GLU B N 1
ATOM 2954 C CA . GLU A 1 399 ? -0.507 30.050 -63.424 1.00 15.41 393 GLU B CA 1
ATOM 2955 C C . GLU A 1 399 ? -1.735 29.537 -62.686 1.00 19.64 393 GLU B C 1
ATOM 2956 O O . GLU A 1 399 ? -2.138 30.147 -61.688 1.00 18.04 393 GLU B O 1
ATOM 2962 N N . PRO A 1 400 ? -2.360 28.439 -63.134 1.00 20.22 394 PRO B N 1
ATOM 2963 C CA . PRO A 1 400 ? -3.556 27.936 -62.441 1.00 18.86 394 PRO B CA 1
ATOM 2964 C C . PRO A 1 400 ? -3.311 27.714 -60.958 1.00 15.03 394 PRO B C 1
ATOM 2965 O O . PRO A 1 400 ? -2.395 26.984 -60.571 1.00 17.76 394 PRO B O 1
ATOM 2969 N N . ALA A 1 401 ? -4.118 28.362 -60.123 1.00 15.39 395 ALA B N 1
ATOM 2970 C CA . ALA A 1 401 ? -3.941 28.296 -58.681 1.00 11.11 395 ALA B CA 1
ATOM 2971 C C . ALA A 1 401 ? -5.236 28.733 -58.014 1.00 19.09 395 ALA B C 1
ATOM 2972 O O . ALA A 1 401 ? -6.076 29.399 -58.624 1.00 19.85 395 ALA B O 1
ATOM 2974 N N . LEU A 1 402 ? -5.383 28.351 -56.749 1.00 10.42 396 LEU B N 1
ATOM 2975 C CA . LEU A 1 402 ? -6.564 28.699 -55.969 1.00 14.38 396 LEU B CA 1
ATOM 2976 C C . LEU A 1 402 ? -6.348 30.066 -55.333 1.00 14.60 396 LEU B C 1
ATOM 2977 O O . LEU A 1 402 ? -5.480 30.225 -54.470 1.00 13.35 396 LEU B O 1
ATOM 2982 N N . PHE A 1 403 ? -7.124 31.055 -55.763 1.00 14.14 397 PHE B N 1
ATOM 2983 C CA . PHE A 1 403 ? -7.176 32.310 -55.035 1.00 10.30 397 PHE B CA 1
ATOM 2984 C C . PHE A 1 403 ? -8.128 32.167 -53.855 1.00 12.38 397 PHE B C 1
ATOM 2985 O O . PHE A 1 403 ? -9.090 31.399 -53.900 1.00 10.26 397 PHE B O 1
ATOM 2993 N N . ARG A 1 404 ? -7.828 32.884 -52.777 1.00 11.31 398 ARG B N 1
ATOM 2994 C CA . ARG A 1 404 ? -8.743 32.967 -51.640 1.00 10.03 398 ARG B CA 1
ATOM 2995 C C . ARG A 1 404 ? -9.600 34.202 -51.869 1.00 10.05 398 ARG B C 1
ATOM 2996 O O . ARG A 1 404 ? -9.138 35.332 -51.695 1.00 15.44 398 ARG B O 1
ATOM 3004 N N . ILE A 1 405 ? -10.838 33.995 -52.294 1.00 11.16 399 ILE B N 1
ATOM 3005 C CA . ILE A 1 405 ? -11.680 35.100 -52.720 1.00 13.84 399 ILE B CA 1
ATOM 3006 C C . ILE A 1 405 ? -12.831 35.260 -51.744 1.00 11.32 399 ILE B C 1
ATOM 3007 O O . ILE A 1 405 ? -13.242 34.320 -51.055 1.00 13.98 399 ILE B O 1
ATOM 3012 N N . HIS A 1 406 ? -13.348 36.483 -51.688 1.00 13.41 400 HIS B N 1
ATOM 3013 C CA . HIS A 1 406 ? -14.431 36.858 -50.778 1.00 12.58 400 HIS B CA 1
ATOM 3014 C C . HIS A 1 406 ? -15.294 37.848 -51.551 1.00 10.57 400 HIS B C 1
ATOM 3015 O O . HIS A 1 406 ? -14.910 39.008 -51.728 1.00 14.40 400 HIS B O 1
ATOM 3022 N N . ASP A 1 407 ? -16.440 37.376 -52.028 1.00 11.36 401 ASP B N 1
ATOM 3023 C CA . ASP A 1 407 ? -17.221 38.125 -52.999 1.00 11.61 401 ASP B CA 1
ATOM 3024 C C . ASP A 1 407 ? -17.875 39.349 -52.369 1.00 20.48 401 ASP B C 1
ATOM 3025 O O . ASP A 1 407 ? -18.097 39.423 -51.157 1.00 15.36 401 ASP B O 1
ATOM 3030 N N . LYS A 1 408 ? -18.178 40.321 -53.228 1.00 18.45 402 LYS B N 1
ATOM 3031 C CA . LYS A 1 408 ? -18.936 41.492 -52.823 1.00 21.74 402 LYS B CA 1
ATOM 3032 C C . LYS A 1 408 ? -20.305 41.073 -52.289 1.00 17.60 402 LYS B C 1
ATOM 3033 O O . LYS A 1 408 ? -20.847 40.037 -52.689 1.00 20.24 402 LYS B O 1
ATOM 3039 N N . PRO A 1 409 ? -20.893 41.865 -51.392 1.00 17.00 403 PRO B N 1
ATOM 3040 C CA . PRO A 1 409 ? -22.205 41.504 -50.842 1.00 20.51 403 PRO B CA 1
ATOM 3041 C C . PRO A 1 409 ? -23.275 41.500 -51.923 1.00 17.38 403 PRO B C 1
ATOM 3042 O O . PRO A 1 409 ? -23.164 42.185 -52.943 1.00 19.65 403 PRO B O 1
ATOM 3046 N N . SER A 1 410 ? -24.320 40.712 -51.689 1.00 19.36 404 SER B N 1
ATOM 3047 C CA . SER A 1 410 ? -25.393 40.604 -52.664 1.00 19.87 404 SER B CA 1
ATOM 3048 C C . SER A 1 410 ? -26.244 41.872 -52.671 1.00 25.83 404 SER B C 1
ATOM 3049 O O . SER A 1 410 ? -26.191 42.695 -51.753 1.00 20.49 404 SER B O 1
ATOM 3052 N N . THR A 1 411 ? -27.021 42.030 -53.746 1.00 23.75 405 THR B N 1
ATOM 3053 C CA . THR A 1 411 ? -27.943 43.158 -53.848 1.00 20.81 405 THR B CA 1
ATOM 3054 C C . THR A 1 411 ? -28.890 43.167 -52.673 1.00 18.10 405 THR B C 1
ATOM 3055 O O . THR A 1 411 ? -29.148 44.206 -52.050 1.00 18.74 405 THR B O 1
ATOM 3059 N N . GLU A 1 412 ? -29.408 41.996 -52.350 1.00 17.97 406 GLU B N 1
ATOM 3060 C CA . GLU A 1 412 ? -30.382 41.919 -51.291 1.00 22.45 406 GLU B CA 1
ATOM 3061 C C . GLU A 1 412 ? -29.736 42.187 -49.936 1.00 24.73 406 GLU B C 1
ATOM 3062 O O . GLU A 1 412 ? -30.352 42.803 -49.060 1.00 19.82 406 GLU B O 1
ATOM 3068 N N . ALA A 1 413 ? -28.498 41.718 -49.741 1.00 20.05 407 ALA B N 1
ATOM 3069 C CA . ALA A 1 413 ? -27.780 42.003 -48.501 1.00 19.16 407 ALA B CA 1
ATOM 3070 C C . ALA A 1 413 ? -27.587 43.502 -48.311 1.00 16.59 407 ALA B C 1
ATOM 3071 O O . ALA A 1 413 ? -27.733 44.020 -47.197 1.00 17.67 407 ALA B O 1
ATOM 3073 N N . ILE A 1 414 ? -27.255 44.215 -49.389 1.00 18.22 408 ILE B N 1
ATOM 3074 C CA . ILE A 1 414 ? -27.092 45.662 -49.303 1.00 19.34 408 ILE B CA 1
ATOM 3075 C C . ILE A 1 414 ? -28.430 46.331 -49.017 1.00 18.51 408 ILE B C 1
ATOM 3076 O O . ILE A 1 414 ? -28.518 47.251 -48.195 1.00 14.14 408 ILE B O 1
ATOM 3081 N N . THR A 1 415 ? -29.496 45.865 -49.668 1.00 14.54 409 THR B N 1
ATOM 3082 C CA . THR A 1 415 ? -30.805 46.489 -49.494 1.00 17.29 409 THR B CA 1
ATOM 3083 C C . THR A 1 415 ? -31.324 46.313 -48.071 1.00 18.69 409 THR B C 1
ATOM 3084 O O . THR A 1 415 ? -31.818 47.266 -47.459 1.00 16.95 409 THR B O 1
ATOM 3088 N N . SER A 1 416 ? -31.225 45.098 -47.528 1.00 18.97 410 SER B N 1
ATOM 3089 C CA . SER A 1 416 ? -31.772 44.847 -46.198 1.00 13.93 410 SER B CA 1
ATOM 3090 C C . SER A 1 416 ? -30.971 45.571 -45.124 1.00 14.56 410 SER B C 1
ATOM 3091 O O . SER A 1 416 ? -31.546 46.087 -44.159 1.00 16.33 410 SER B O 1
ATOM 3094 N N . PHE A 1 417 ? -29.644 45.617 -45.269 1.00 14.65 411 PHE B N 1
ATOM 3095 C CA . PHE A 1 417 ? -28.832 46.373 -44.322 1.00 17.03 411 PHE B CA 1
ATOM 3096 C C . PHE A 1 417 ? -29.195 47.852 -44.365 1.00 21.22 411 PHE B C 1
ATOM 3097 O O . PHE A 1 417 ? -29.354 48.493 -43.320 1.00 16.56 411 PHE B O 1
ATOM 3105 N N . ARG A 1 418 ? -29.373 48.402 -45.567 1.00 17.38 412 ARG B N 1
ATOM 3106 C CA . ARG A 1 418 ? -29.738 49.810 -45.686 1.00 16.57 412 ARG B CA 1
ATOM 3107 C C . ARG A 1 418 ? -31.135 50.085 -45.144 1.00 15.25 412 ARG B C 1
ATOM 3108 O O . ARG A 1 418 ? -31.409 51.202 -44.692 1.00 17.19 412 ARG B O 1
ATOM 3116 N N . SER A 1 419 ? -32.029 49.091 -45.177 1.00 14.25 413 SER B N 1
ATOM 3117 C CA . SER A 1 419 ? -33.341 49.275 -44.564 1.00 17.51 413 SER B CA 1
ATOM 3118 C C . SER A 1 419 ? -33.223 49.407 -43.052 1.00 17.12 413 SER B C 1
ATOM 3119 O O . SER A 1 419 ? -33.850 50.285 -42.449 1.00 20.02 413 SER B O 1
ATOM 3122 N N . VAL A 1 420 ? -32.426 48.538 -42.424 1.00 14.38 414 VAL B N 1
ATOM 3123 C CA . VAL A 1 420 ? -32.186 48.645 -40.988 1.00 14.37 414 VAL B CA 1
ATOM 3124 C C . VAL A 1 420 ? -31.545 49.987 -40.658 1.00 14.45 414 VAL B C 1
ATOM 3125 O O . VAL A 1 420 ? -31.936 50.660 -39.696 1.00 16.90 414 VAL B O 1
ATOM 3129 N N . LEU A 1 421 ? -30.566 50.406 -41.464 1.00 14.81 415 LEU B N 1
ATOM 3130 C CA . LEU A 1 421 ? -29.891 51.680 -41.228 1.00 14.04 415 LEU B CA 1
ATOM 3131 C C . LEU A 1 421 ? -30.851 52.852 -41.356 1.00 14.56 415 LEU B C 1
ATOM 3132 O O . LEU A 1 421 ? -30.811 53.788 -40.548 1.00 14.54 415 LEU B O 1
ATOM 3137 N N . ALA A 1 422 ? -31.717 52.820 -42.372 1.00 16.27 416 ALA B N 1
ATOM 3138 C CA . ALA A 1 422 ? -32.598 53.954 -42.633 1.00 14.95 416 ALA B CA 1
ATOM 3139 C C . ALA A 1 422 ? -33.562 54.183 -41.481 1.00 20.16 416 ALA B C 1
ATOM 3140 O O . ALA A 1 422 ? -33.842 55.330 -41.114 1.00 16.85 416 ALA B O 1
ATOM 3142 N N . GLU A 1 423 ? -34.078 53.105 -40.890 1.00 15.34 417 GLU B N 1
ATOM 3143 C CA . GLU A 1 423 ? -35.008 53.265 -39.779 1.00 16.11 417 GLU B CA 1
ATOM 3144 C C . GLU A 1 423 ? -34.327 53.920 -38.582 1.00 15.62 417 GLU B C 1
ATOM 3145 O O . GLU A 1 423 ? -34.995 54.545 -37.750 1.00 15.93 417 GLU B O 1
ATOM 3151 N N . LEU A 1 424 ? -33.000 53.833 -38.504 1.00 15.24 418 LEU B N 1
ATOM 3152 C CA . LEU A 1 424 ? -32.222 54.480 -37.455 1.00 19.96 418 LEU B CA 1
ATOM 3153 C C . LEU A 1 424 ? -31.747 55.876 -37.840 1.00 18.10 418 LEU B C 1
ATOM 3154 O O . LEU A 1 424 ? -31.083 56.533 -37.031 1.00 19.37 418 LEU B O 1
ATOM 3159 N N . GLY A 1 425 ? -32.064 56.343 -39.043 1.00 17.58 419 GLY B N 1
ATOM 3160 C CA . GLY A 1 425 ? -31.532 57.606 -39.509 1.00 15.30 419 GLY B CA 1
ATOM 3161 C C . GLY A 1 425 ? -30.108 57.537 -40.003 1.00 15.24 419 GLY B C 1
ATOM 3162 O O . GLY A 1 425 ? -29.446 58.575 -40.108 1.00 16.22 419 GLY B O 1
ATOM 3163 N N . LEU A 1 426 ? -29.616 56.342 -40.313 1.00 14.94 420 LEU B N 1
ATOM 3164 C CA . LEU A 1 426 ? -28.248 56.124 -40.752 1.00 14.20 420 LEU B CA 1
ATOM 3165 C C . LEU A 1 426 ? -28.218 55.712 -42.217 1.00 16.58 420 LEU B C 1
ATOM 3166 O O . LEU A 1 426 ? -29.199 55.201 -42.764 1.00 16.12 420 LEU B O 1
ATOM 3171 N N . GLU A 1 427 ? -27.067 55.931 -42.848 1.00 16.40 421 GLU B N 1
ATOM 3172 C CA . GLU A 1 427 ? -26.891 55.608 -44.254 1.00 15.22 421 GLU B CA 1
ATOM 3173 C C . GLU A 1 427 ? -25.543 54.939 -44.472 1.00 13.89 421 GLU B C 1
ATOM 3174 O O . GLU A 1 427 ? -24.558 55.244 -43.793 1.00 16.42 421 GLU B O 1
ATOM 3180 N N . LEU A 1 428 ? -25.516 54.017 -45.435 1.00 17.66 422 LEU B N 1
ATOM 3181 C CA . LEU A 1 428 ? -24.288 53.367 -45.866 1.00 16.00 422 LEU B CA 1
ATOM 3182 C C . LEU A 1 428 ? -23.778 54.061 -47.118 1.00 17.04 422 LEU B C 1
ATOM 3183 O O . LEU A 1 428 ? -24.472 54.038 -48.147 1.00 17.61 422 LEU B O 1
ATOM 3188 N N . PRO A 1 429 ? -22.603 54.686 -47.088 1.00 23.83 423 PRO B N 1
ATOM 3189 C CA . PRO A 1 429 ? -22.116 55.413 -48.268 1.00 33.12 423 PRO B CA 1
ATOM 3190 C C . PRO A 1 429 ? -21.788 54.466 -49.413 1.00 30.33 423 PRO B C 1
ATOM 3191 O O . PRO A 1 429 ? -21.780 53.243 -49.273 1.00 23.29 423 PRO B O 1
ATOM 3195 N N . GLY A 1 430 ? -21.522 55.059 -50.575 1.00 23.49 424 GLY B N 1
ATOM 3196 C CA . GLY A 1 430 ? -20.946 54.337 -51.691 1.00 23.63 424 GLY B CA 1
ATOM 3197 C C . GLY A 1 430 ? -21.856 54.041 -52.865 1.00 26.83 424 GLY B C 1
ATOM 3198 O O . GLY A 1 430 ? -21.426 53.342 -53.790 1.00 27.22 424 GLY B O 1
ATOM 3199 N N . GLY A 1 431 ? -23.091 54.536 -52.869 1.00 30.93 425 GLY B N 1
ATOM 3200 C CA . GLY A 1 431 ? -23.935 54.277 -54.019 1.00 26.54 425 GLY B CA 1
ATOM 3201 C C . GLY A 1 431 ? -24.494 52.864 -54.026 1.00 26.85 425 GLY B C 1
ATOM 3202 O O . GLY A 1 431 ? -24.637 52.210 -52.988 1.00 30.36 425 GLY B O 1
ATOM 3203 N N . ASN A 1 432 ? -24.804 52.381 -55.233 1.00 29.81 426 ASN B N 1
ATOM 3204 C CA . ASN A 1 432 ? -25.510 51.110 -55.371 1.00 35.81 426 ASN B CA 1
ATOM 3205 C C . ASN A 1 432 ? -24.639 49.919 -54.985 1.00 33.96 426 ASN B C 1
ATOM 3206 O O . ASN A 1 432 ? -25.161 48.907 -54.503 1.00 37.81 426 ASN B O 1
ATOM 3211 N N . LYS A 1 433 ? -23.327 50.009 -55.188 1.00 32.57 427 LYS B N 1
ATOM 3212 C CA . LYS A 1 433 ? -22.399 48.927 -54.857 1.00 30.59 427 LYS B CA 1
ATOM 3213 C C . LYS A 1 433 ? -21.307 49.475 -53.949 1.00 27.36 427 LYS B C 1
ATOM 3214 O O . LYS A 1 433 ? -20.215 49.832 -54.412 1.00 25.48 427 LYS B O 1
ATOM 3220 N N . PRO A 1 434 ? -21.570 49.560 -52.645 1.00 23.54 428 PRO B N 1
ATOM 3221 C CA . PRO A 1 434 ? -20.555 50.083 -51.723 1.00 17.83 428 PRO B CA 1
ATOM 3222 C C . PRO A 1 434 ? -19.332 49.181 -51.661 1.00 20.47 428 PRO B C 1
ATOM 3223 O O . PRO A 1 434 ? -19.422 47.958 -51.789 1.00 23.10 428 PRO B O 1
ATOM 3227 N N . GLU A 1 435 ? -18.183 49.807 -51.469 1.00 18.05 429 GLU B N 1
ATOM 3228 C CA . GLU A 1 435 ? -16.891 49.148 -51.377 1.00 19.20 429 GLU B CA 1
ATOM 3229 C C . GLU A 1 435 ? -16.522 48.922 -49.918 1.00 13.30 429 GLU B C 1
ATOM 3230 O O . GLU A 1 435 ? -17.184 49.435 -49.012 1.00 18.02 429 GLU B O 1
ATOM 3236 N N . PRO A 1 436 ? -15.474 48.129 -49.643 1.00 17.79 430 PRO B N 1
ATOM 3237 C CA . PRO A 1 436 ? -15.092 47.899 -48.237 1.00 15.85 430 PRO B CA 1
ATOM 3238 C C . PRO A 1 436 ? -14.898 49.176 -47.433 1.00 17.56 430 PRO B C 1
ATOM 3239 O O . PRO A 1 436 ? -15.324 49.235 -46.272 1.00 17.11 430 PRO B O 1
ATOM 3243 N N . ARG A 1 437 ? -14.282 50.206 -48.025 1.00 16.66 431 ARG B N 1
ATOM 3244 C CA . ARG A 1 437 ? -14.115 51.484 -47.335 1.00 20.51 431 ARG B CA 1
ATOM 3245 C C . ARG A 1 437 ? -15.445 52.063 -46.875 1.00 15.04 431 ARG B C 1
ATOM 3246 O O . ARG A 1 437 ? -15.501 52.745 -45.846 1.00 20.51 431 ARG B O 1
ATOM 3254 N N . ASP A 1 438 ? -16.516 51.837 -47.639 1.00 17.64 432 ASP B N 1
ATOM 3255 C CA . ASP A 1 438 ? -17.812 52.396 -47.272 1.00 18.21 432 ASP B CA 1
ATOM 3256 C C . ASP A 1 438 ? -18.377 51.704 -46.039 1.00 19.31 432 ASP B C 1
ATOM 3257 O O . ASP A 1 438 ? -18.907 52.364 -45.137 1.00 16.76 432 ASP B O 1
ATOM 3262 N N . TYR A 1 439 ? -18.273 50.375 -45.983 1.00 15.40 433 TYR B N 1
ATOM 3263 C CA . TYR A 1 439 ? -18.663 49.661 -44.773 1.00 18.06 433 TYR B CA 1
ATOM 3264 C C . TYR A 1 439 ? -17.783 50.061 -43.596 1.00 16.03 433 TYR B C 1
ATOM 3265 O O . TYR A 1 439 ? -18.274 50.239 -42.474 1.00 17.04 433 TYR B O 1
ATOM 3274 N N . ALA A 1 440 ? -16.479 50.221 -43.837 1.00 18.73 434 ALA B N 1
ATOM 3275 C CA . ALA A 1 440 ? -15.565 50.609 -42.767 1.00 17.94 434 ALA B CA 1
ATOM 3276 C C . ALA A 1 440 ? -15.890 51.998 -42.232 1.00 16.40 434 ALA B C 1
ATOM 3277 O O . ALA A 1 440 ? -15.850 52.228 -41.017 1.00 19.77 434 ALA B O 1
ATOM 3279 N N . GLU A 1 441 ? -16.206 52.940 -43.123 1.00 19.17 435 GLU B N 1
ATOM 3280 C CA . GLU A 1 441 ? -16.590 54.276 -42.679 1.00 19.72 435 GLU B CA 1
ATOM 3281 C C . GLU A 1 441 ? -17.856 54.228 -41.835 1.00 23.68 435 GLU B C 1
ATOM 3282 O O . GLU A 1 441 ? -17.965 54.930 -40.823 1.00 21.52 435 GLU B O 1
ATOM 3288 N N . LEU A 1 442 ? -18.822 53.400 -42.234 1.00 23.05 436 LEU B N 1
ATOM 3289 C CA . LEU A 1 442 ? -20.050 53.265 -41.458 1.00 20.38 436 LEU B CA 1
ATOM 3290 C C . LEU A 1 442 ? -19.762 52.698 -40.074 1.00 20.61 436 LEU B C 1
ATOM 3291 O O . LEU A 1 442 ? -20.250 53.218 -39.065 1.00 22.17 436 LEU B O 1
ATOM 3296 N N . LEU A 1 443 ? -18.964 51.627 -40.012 1.00 18.14 437 LEU B N 1
ATOM 3297 C CA . LEU A 1 443 ? -18.613 51.030 -38.725 1.00 17.13 437 LEU B CA 1
ATOM 3298 C C . LEU A 1 443 ? -17.971 52.054 -37.799 1.00 17.27 437 LEU B C 1
ATOM 3299 O O . LEU A 1 443 ? -18.282 52.103 -36.603 1.00 21.15 437 LEU B O 1
ATOM 3304 N N . GLU A 1 444 ? -17.075 52.884 -38.333 1.00 17.09 438 GLU B N 1
ATOM 3305 C CA . GLU A 1 444 ? -16.449 53.912 -37.510 1.00 22.72 438 GLU B CA 1
ATOM 3306 C C . GLU A 1 444 ? -17.471 54.940 -37.047 1.00 23.17 438 GLU B C 1
ATOM 3307 O O . GLU A 1 444 ? -17.386 55.446 -35.922 1.00 21.86 438 GLU B O 1
ATOM 3313 N N . SER A 1 445 ? -18.453 55.252 -37.897 1.00 24.09 439 SER B N 1
ATOM 3314 C CA . SER A 1 445 ? -19.457 56.252 -37.548 1.00 19.54 439 SER B CA 1
ATOM 3315 C C . SER A 1 445 ? -20.344 55.794 -36.398 1.00 20.81 439 SER B C 1
ATOM 3316 O O . SER A 1 445 ? -20.817 56.626 -35.615 1.00 24.05 439 SER B O 1
ATOM 3319 N N . VAL A 1 446 ? -20.585 54.487 -36.278 1.00 19.00 440 VAL B N 1
ATOM 3320 C CA . VAL A 1 446 ? -21.536 53.962 -35.304 1.00 20.48 440 VAL B CA 1
ATOM 3321 C C . VAL A 1 446 ? -20.858 53.389 -34.069 1.00 23.65 440 VAL B C 1
ATOM 3322 O O . VAL A 1 446 ? -21.549 52.858 -33.189 1.00 22.28 440 VAL B O 1
ATOM 3326 N N . ALA A 1 447 ? -19.529 53.503 -33.963 1.00 25.09 441 ALA B N 1
ATOM 3327 C CA . ALA A 1 447 ? -18.789 52.769 -32.939 1.00 32.67 441 ALA B CA 1
ATOM 3328 C C . ALA A 1 447 ? -19.234 53.124 -31.524 1.00 27.44 441 ALA B C 1
ATOM 3329 O O . ALA A 1 447 ? -19.174 52.274 -30.628 1.00 31.11 441 ALA B O 1
ATOM 3331 N N . ASP A 1 448 ? -19.685 54.355 -31.298 1.00 29.72 442 ASP B N 1
ATOM 3332 C CA . ASP A 1 448 ? -20.075 54.796 -29.966 1.00 40.47 442 ASP B CA 1
ATOM 3333 C C . ASP A 1 448 ? -21.572 54.681 -29.705 1.00 40.89 442 ASP B C 1
ATOM 3334 O O . ASP A 1 448 ? -22.031 55.080 -28.631 1.00 37.99 442 ASP B O 1
ATOM 3339 N N . ARG A 1 449 ? -22.342 54.148 -30.654 1.00 28.50 443 ARG B N 1
ATOM 3340 C CA . ARG A 1 449 ? -23.768 53.959 -30.440 1.00 22.29 443 ARG B CA 1
ATOM 3341 C C . ARG A 1 449 ? -24.018 52.769 -29.515 1.00 22.11 443 ARG B C 1
ATOM 3342 O O . ARG A 1 449 ? -23.219 51.829 -29.471 1.00 22.46 443 ARG B O 1
ATOM 3350 N N . PRO A 1 450 ? -25.122 52.789 -28.763 1.00 22.04 444 PRO B N 1
ATOM 3351 C CA . PRO A 1 450 ? -25.454 51.620 -27.933 1.00 24.61 444 PRO B CA 1
ATOM 3352 C C . PRO A 1 450 ? -25.775 50.380 -28.745 1.00 28.02 444 PRO B C 1
ATOM 3353 O O . PRO A 1 450 ? -25.584 49.264 -28.247 1.00 26.16 444 PRO B O 1
ATOM 3357 N N . ASP A 1 451 ? -26.262 50.537 -29.978 1.00 18.07 445 ASP B N 1
ATOM 3358 C CA . ASP A 1 451 ? -26.537 49.409 -30.859 1.00 18.07 445 ASP B CA 1
ATOM 3359 C C . ASP A 1 451 ? -25.384 49.127 -31.817 1.00 20.50 445 ASP B C 1
ATOM 3360 O O . ASP A 1 451 ? -25.589 48.477 -32.848 1.00 17.49 445 ASP B O 1
ATOM 3365 N N . ALA A 1 452 ? -24.178 49.604 -31.495 1.00 18.52 446 ALA B N 1
ATOM 3366 C CA . ALA A 1 452 ? -23.031 49.387 -32.371 1.00 17.18 446 ALA B CA 1
ATOM 3367 C C . ALA A 1 452 ? -22.799 47.904 -32.627 1.00 21.12 446 ALA B C 1
ATOM 3368 O O . ALA A 1 452 ? -22.565 47.494 -33.768 1.00 20.38 446 ALA B O 1
ATOM 3370 N N . GLU A 1 453 ? -22.873 47.081 -31.579 1.00 20.00 447 GLU B N 1
ATOM 3371 C CA . GLU A 1 453 ? -22.594 45.660 -31.751 1.00 18.61 447 GLU B CA 1
ATOM 3372 C C . GLU A 1 453 ? -23.688 44.962 -32.551 1.00 16.46 447 GLU B C 1
ATOM 3373 O O . GLU A 1 453 ? -23.395 44.028 -33.307 1.00 18.82 447 GLU B O 1
ATOM 3379 N N . MET A 1 454 ? -24.943 45.398 -32.412 1.00 15.27 448 MET B N 1
ATOM 3380 C CA . MET A 1 454 ? -26.004 44.876 -33.268 1.00 18.00 448 MET B CA 1
ATOM 3381 C C . MET A 1 454 ? -25.717 45.183 -34.732 1.00 13.70 448 MET B C 1
ATOM 3382 O O . MET A 1 454 ? -25.833 44.308 -35.597 1.00 14.65 448 MET B O 1
ATOM 3387 N N . LEU A 1 455 ? -25.340 46.430 -35.027 1.00 12.75 449 LEU B N 1
ATOM 3388 C CA . LEU A 1 455 ? -25.060 46.809 -36.409 1.00 15.25 449 LEU B CA 1
ATOM 3389 C C . LEU A 1 455 ? -23.842 46.069 -36.945 1.00 15.80 449 LEU B C 1
ATOM 3390 O O . LEU A 1 455 ? -23.826 45.646 -38.106 1.00 14.76 449 LEU B O 1
ATOM 3395 N N . GLN A 1 456 ? -22.812 45.904 -36.111 1.00 13.54 450 GLN B N 1
ATOM 3396 C CA . GLN A 1 456 ? -21.647 45.125 -36.517 1.00 12.67 450 GLN B CA 1
ATOM 3397 C C . GLN A 1 456 ? -22.039 43.699 -36.875 1.00 13.42 450 GLN B C 1
ATOM 3398 O O . GLN A 1 456 ? -21.552 43.142 -37.868 1.00 13.27 450 GLN B O 1
ATOM 3404 N N . THR A 1 457 ? -22.927 43.096 -36.080 1.00 15.29 451 THR B N 1
ATOM 3405 C CA . THR A 1 457 ? -23.343 41.719 -36.325 1.00 18.26 451 THR B CA 1
ATOM 3406 C C . THR A 1 457 ? -24.114 41.601 -37.634 1.00 15.44 451 THR B C 1
ATOM 3407 O O . THR A 1 457 ? -23.863 40.695 -38.437 1.00 13.66 451 THR B O 1
ATOM 3411 N N . MET A 1 458 ? -25.062 42.512 -37.870 1.00 13.24 452 MET B N 1
ATOM 3412 C CA . MET A 1 458 ? -25.822 42.457 -39.114 1.00 12.46 452 MET B CA 1
ATOM 3413 C C . MET A 1 458 ? -24.919 42.685 -40.318 1.00 12.67 452 MET B C 1
ATOM 3414 O O . MET A 1 458 ? -25.068 42.020 -41.349 1.00 16.29 452 MET B O 1
ATOM 3419 N N . LEU A 1 459 ? -23.979 43.625 -40.207 1.00 14.71 453 LEU B N 1
ATOM 3420 C CA . LEU A 1 459 ? -23.023 43.845 -41.287 1.00 16.01 453 LEU B CA 1
ATOM 3421 C C . LEU A 1 459 ? -22.249 42.569 -41.586 1.00 15.90 453 LEU B C 1
ATOM 3422 O O . LEU A 1 459 ? -22.146 42.145 -42.744 1.00 17.68 453 LEU B O 1
ATOM 3427 N N . LEU A 1 460 ? -21.712 41.931 -40.542 1.00 15.25 454 LEU B N 1
ATOM 3428 C CA . LEU A 1 460 ? -20.903 40.731 -40.735 1.00 18.26 454 LEU B CA 1
ATOM 3429 C C . LEU A 1 460 ? -21.725 39.596 -41.330 1.00 22.52 454 LEU B C 1
ATOM 3430 O O . LEU A 1 460 ? -21.243 38.860 -42.199 1.00 19.07 454 LEU B O 1
ATOM 3435 N N . ARG A 1 461 ? -22.967 39.435 -40.878 1.00 17.81 455 ARG B N 1
ATOM 3436 C CA . ARG A 1 461 ? -23.811 38.371 -41.403 1.00 17.80 455 ARG B CA 1
ATOM 3437 C C . ARG A 1 461 ? -24.352 38.673 -42.794 1.00 20.42 455 ARG B C 1
ATOM 3438 O O . ARG A 1 461 ? -24.876 37.763 -43.446 1.00 23.05 455 ARG B O 1
ATOM 3446 N N . SER A 1 462 ? -24.233 39.914 -43.270 1.00 18.39 456 SER B N 1
ATOM 3447 C CA . SER A 1 462 ? -24.616 40.232 -44.640 1.00 16.45 456 SER B CA 1
ATOM 3448 C C . SER A 1 462 ? -23.501 39.953 -45.639 1.00 28.07 456 SER B C 1
ATOM 3449 O O . SER A 1 462 ? -23.741 40.031 -46.849 1.00 30.24 456 SER B O 1
ATOM 3452 N N . MET A 1 463 ? -22.301 39.630 -45.166 1.00 19.75 457 MET B N 1
ATOM 3453 C CA . MET A 1 463 ? -21.178 39.358 -46.047 1.00 22.38 457 MET B CA 1
ATOM 3454 C C . MET A 1 463 ? -21.265 37.943 -46.611 1.00 24.00 457 MET B C 1
ATOM 3455 O O . MET A 1 463 ? -21.911 37.055 -46.048 1.00 16.69 457 MET B O 1
ATOM 3460 N N . LYS A 1 464 ? -20.599 37.743 -47.745 1.00 20.08 458 LYS B N 1
ATOM 3461 C CA . LYS A 1 464 ? -20.506 36.420 -48.340 1.00 22.83 458 LYS B CA 1
ATOM 3462 C C . LYS A 1 464 ? -19.550 35.545 -47.531 1.00 18.89 458 LYS B C 1
ATOM 3463 O O . LYS A 1 464 ? -18.890 35.998 -46.592 1.00 17.87 458 LYS B O 1
ATOM 3469 N N . GLN A 1 465 ? -19.482 34.271 -47.907 1.00 19.30 459 GLN B N 1
ATOM 3470 C CA . GLN A 1 465 ? -18.517 33.330 -47.351 1.00 22.71 459 GLN B CA 1
ATOM 3471 C C . GLN A 1 465 ? -17.305 33.256 -48.271 1.00 13.02 459 GLN B C 1
ATOM 3472 O O . GLN A 1 465 ? -17.457 33.155 -49.492 1.00 20.55 459 GLN B O 1
ATOM 3478 N N . ALA A 1 466 ? -16.108 33.310 -47.689 1.00 14.64 460 ALA B N 1
ATOM 3479 C CA . ALA A 1 466 ? -14.894 33.214 -48.490 1.00 12.93 460 ALA B CA 1
ATOM 3480 C C . ALA A 1 466 ? -14.698 31.783 -48.976 1.00 17.52 460 ALA B C 1
ATOM 3481 O O . ALA A 1 466 ? -15.022 30.823 -48.272 1.00 15.15 460 ALA B O 1
ATOM 3483 N N . ILE A 1 467 ? -14.172 31.639 -50.194 1.00 13.92 461 ILE B N 1
ATOM 3484 C CA . ILE A 1 467 ? -14.014 30.338 -50.834 1.00 13.00 461 ILE B CA 1
ATOM 3485 C C . ILE A 1 467 ? -12.681 30.298 -51.571 1.00 13.18 461 ILE B C 1
ATOM 3486 O O . ILE A 1 467 ? -12.008 31.314 -51.749 1.00 13.91 461 ILE B O 1
ATOM 3491 N N . TYR A 1 468 ? -12.310 29.094 -51.998 1.00 13.93 462 TYR B N 1
ATOM 3492 C CA . TYR A 1 468 ? -11.170 28.877 -52.877 1.00 11.30 462 TYR B CA 1
ATOM 3493 C C . TYR A 1 468 ? -11.672 28.755 -54.307 1.00 10.76 462 TYR B C 1
ATOM 3494 O O . TYR A 1 468 ? -12.578 27.962 -54.581 1.00 12.44 462 TYR B O 1
ATOM 3503 N N . ASP A 1 469 ? -11.074 29.528 -55.217 1.00 11.21 463 ASP B N 1
ATOM 3504 C CA . ASP A 1 469 ? -11.570 29.558 -56.585 1.00 11.78 463 ASP B CA 1
ATOM 3505 C C . ASP A 1 469 ? -10.446 29.976 -57.514 1.00 10.72 463 ASP B C 1
ATOM 3506 O O . ASP A 1 469 ? -9.692 30.896 -57.171 1.00 13.08 463 ASP B O 1
ATOM 3511 N N . PRO A 1 470 ? -10.297 29.340 -58.679 1.00 12.37 464 PRO B N 1
ATOM 3512 C CA . PRO A 1 470 ? -9.230 29.750 -59.606 1.00 13.80 464 PRO B CA 1
ATOM 3513 C C . PRO A 1 470 ? -9.486 31.083 -60.299 1.00 16.50 464 PRO B C 1
ATOM 3514 O O . PRO A 1 470 ? -8.572 31.591 -60.961 1.00 17.28 464 PRO B O 1
ATOM 3518 N N . GLU A 1 471 ? -10.678 31.666 -60.173 1.00 18.25 465 GLU B N 1
ATOM 3519 C CA . GLU A 1 471 ? -10.958 32.998 -60.702 1.00 16.54 465 GLU B CA 1
ATOM 3520 C C . GLU A 1 471 ? -10.796 34.017 -59.580 1.00 17.33 465 GLU B C 1
ATOM 3521 O O . GLU A 1 471 ? -11.528 33.969 -58.585 1.00 14.87 465 GLU B O 1
ATOM 3527 N N . ASN A 1 472 ? -9.852 34.942 -59.743 1.00 15.24 466 ASN B N 1
ATOM 3528 C CA . ASN A 1 472 ? -9.564 35.927 -58.701 1.00 14.25 466 ASN B CA 1
ATOM 3529 C C . ASN A 1 472 ? -10.590 37.051 -58.771 1.00 23.34 466 ASN B C 1
ATOM 3530 O O . ASN A 1 472 ? -10.462 37.980 -59.571 1.00 23.73 466 ASN B O 1
ATOM 3535 N N . ARG A 1 473 ? -11.604 36.979 -57.913 1.00 18.02 467 ARG B N 1
ATOM 3536 C CA . ARG A 1 473 ? -12.581 38.048 -57.779 1.00 16.53 467 ARG B CA 1
ATOM 3537 C C . ARG A 1 473 ? -12.273 38.970 -56.605 1.00 15.14 467 ARG B C 1
ATOM 3538 O O . ARG A 1 473 ? -13.122 39.783 -56.224 1.00 16.57 467 ARG B O 1
ATOM 3546 N N . GLY A 1 474 ? -11.075 38.869 -56.032 1.00 17.13 468 GLY B N 1
ATOM 3547 C CA . GLY A 1 474 ? -10.679 39.741 -54.946 1.00 14.87 468 GLY B CA 1
ATOM 3548 C C . GLY A 1 474 ? -11.208 39.269 -53.607 1.00 12.78 468 GLY B C 1
ATOM 3549 O O . GLY A 1 474 ? -11.948 38.290 -53.496 1.00 13.57 468 GLY B O 1
ATOM 3550 N N . HIS A 1 475 ? -10.806 39.991 -52.561 1.00 15.07 469 HIS B N 1
ATOM 3551 C CA . HIS A 1 475 ? -11.208 39.688 -51.191 1.00 12.52 469 HIS B CA 1
ATOM 3552 C C . HIS A 1 475 ? -11.823 40.941 -50.586 1.00 10.10 469 HIS B C 1
ATOM 3553 O O . HIS A 1 475 ? -11.108 41.896 -50.265 1.00 11.41 469 HIS B O 1
ATOM 3560 N N . PHE A 1 476 ? -13.146 40.923 -50.422 1.00 14.05 470 PHE B N 1
ATOM 3561 C CA . PHE A 1 476 ? -13.872 42.102 -49.956 1.00 13.10 470 PHE B CA 1
ATOM 3562 C C . PHE A 1 476 ? -13.526 42.435 -48.507 1.00 17.09 470 PHE B C 1
ATOM 3563 O O . PHE A 1 476 ? -13.211 43.586 -48.181 1.00 14.29 470 PHE B O 1
ATOM 3571 N N . GLY A 1 477 ? -13.566 41.434 -47.626 1.00 14.68 471 GLY B N 1
ATOM 3572 C CA . GLY A 1 477 ? -13.382 41.698 -46.206 1.00 16.20 471 GLY B CA 1
ATOM 3573 C C . GLY A 1 477 ? -12.004 42.234 -45.869 1.00 16.44 471 GLY B C 1
ATOM 3574 O O . GLY A 1 477 ? -11.852 43.054 -44.960 1.00 16.30 471 GLY B O 1
ATOM 3575 N N . LEU A 1 478 ? -10.983 41.775 -46.584 1.00 11.94 472 LEU B N 1
ATOM 3576 C CA . LEU A 1 478 ? -9.635 42.292 -46.403 1.00 11.63 472 LEU B CA 1
ATOM 3577 C C . LEU A 1 478 ? -9.329 43.471 -47.315 1.00 12.08 472 LEU B C 1
ATOM 3578 O O . LEU A 1 478 ? -8.254 44.067 -47.188 1.00 12.86 472 LEU B O 1
ATOM 3583 N N . ALA A 1 479 ? -10.256 43.830 -48.205 1.00 12.07 473 ALA B N 1
ATOM 3584 C CA . ALA A 1 479 ? -10.078 44.921 -49.163 1.00 16.61 473 ALA B CA 1
ATOM 3585 C C . ALA A 1 479 ? -8.799 44.731 -49.975 1.00 15.30 473 ALA B C 1
ATOM 3586 O O . ALA A 1 479 ? -7.948 45.619 -50.064 1.00 15.74 473 ALA B O 1
ATOM 3588 N N . LEU A 1 480 ? -8.670 43.550 -50.574 1.00 16.10 474 LEU B N 1
ATOM 3589 C CA . LEU A 1 480 ? -7.496 43.183 -51.351 1.00 17.39 474 LEU B CA 1
ATOM 3590 C C . LEU A 1 480 ? -7.903 42.807 -52.767 1.00 11.89 474 LEU B C 1
ATOM 3591 O O . LEU A 1 480 ? -8.918 42.133 -52.978 1.00 13.37 474 LEU B O 1
ATOM 3596 N N . GLN A 1 481 ? -7.098 43.236 -53.738 1.00 14.82 475 GLN B N 1
ATOM 3597 C CA . GLN A 1 481 ? -7.355 42.856 -55.121 1.00 12.50 475 GLN B CA 1
ATOM 3598 C C . GLN A 1 481 ? -6.966 41.407 -55.402 1.00 11.22 475 GLN B C 1
ATOM 3599 O O . GLN A 1 481 ? -7.646 40.736 -56.184 1.00 12.55 475 GLN B O 1
ATOM 3605 N N . SER A 1 482 ? -5.895 40.909 -54.780 1.00 13.79 476 SER B N 1
ATOM 3606 C CA . SER A 1 482 ? -5.415 39.551 -55.021 1.00 10.39 476 SER B CA 1
ATOM 3607 C C . SER A 1 482 ? -4.890 38.948 -53.726 1.00 12.98 476 SER B C 1
ATOM 3608 O O . SER A 1 482 ? -4.043 39.546 -53.053 1.00 14.59 476 SER B O 1
ATOM 3611 N N . TYR A 1 483 ? -5.382 37.756 -53.397 1.00 13.27 477 TYR B N 1
ATOM 3612 C CA . TYR A 1 483 ? -5.118 37.128 -52.110 1.00 11.58 477 TYR B CA 1
ATOM 3613 C C . TYR A 1 483 ? -5.190 35.621 -52.295 1.00 10.76 477 TYR B C 1
ATOM 3614 O O . TYR A 1 483 ? -6.013 35.128 -53.068 1.00 12.67 477 TYR B O 1
ATOM 3623 N N . ALA A 1 484 ? -4.322 34.895 -51.597 1.00 11.22 478 ALA B N 1
ATOM 3624 C CA . ALA A 1 484 ? -4.292 33.441 -51.694 1.00 9.71 478 ALA B CA 1
ATOM 3625 C C . ALA A 1 484 ? -3.614 32.895 -50.450 1.00 14.17 478 ALA B C 1
ATOM 3626 O O . ALA A 1 484 ? -2.729 33.537 -49.887 1.00 12.56 478 ALA B O 1
ATOM 3628 N N . HIS A 1 485 ? -4.027 31.702 -50.033 1.00 10.67 479 HIS B N 1
ATOM 3629 C CA . HIS A 1 485 ? -3.536 31.104 -48.795 1.00 9.75 479 HIS B CA 1
ATOM 3630 C C . HIS A 1 485 ? -2.226 30.375 -49.062 1.00 10.82 479 HIS B C 1
ATOM 3631 O O . HIS A 1 485 ? -2.206 29.330 -49.722 1.00 10.75 479 HIS B O 1
ATOM 3638 N N . PHE A 1 486 ? -1.141 30.919 -48.521 1.00 9.61 480 PHE B N 1
ATOM 3639 C CA . PHE A 1 486 ? 0.205 30.425 -48.747 1.00 10.26 480 PHE B CA 1
ATOM 3640 C C . PHE A 1 486 ? 0.894 29.906 -47.491 1.00 13.93 480 PHE B C 1
ATOM 3641 O O . PHE A 1 486 ? 1.749 29.025 -47.598 1.00 12.60 480 PHE B O 1
ATOM 3649 N N . THR A 1 487 ? 0.517 30.389 -46.307 1.00 9.54 481 THR B N 1
ATOM 3650 C CA . THR A 1 487 ? 1.363 30.274 -45.122 1.00 9.51 481 THR B CA 1
ATOM 3651 C C . THR A 1 487 ? 1.087 29.058 -44.238 1.00 12.19 481 THR B C 1
ATOM 3652 O O . THR A 1 487 ? 1.773 28.903 -43.221 1.00 14.35 481 THR B O 1
ATOM 3656 N N . SER A 1 488 ? 0.121 28.199 -44.564 1.00 10.21 482 SER B N 1
ATOM 3657 C CA . SER A 1 488 ? -0.202 27.046 -43.715 1.00 9.69 482 SER B CA 1
ATOM 3658 C C . SER A 1 488 ? -0.415 25.771 -44.529 1.00 11.27 482 SER B C 1
ATOM 3659 O O . SER A 1 488 ? -1.467 25.132 -44.442 1.00 11.94 482 SER B O 1
ATOM 3662 N N . PRO A 1 489 ? 0.596 25.339 -45.292 1.00 11.22 483 PRO B N 1
ATOM 3663 C CA . PRO A 1 489 ? 0.453 24.103 -46.081 1.00 11.80 483 PRO B CA 1
ATOM 3664 C C . PRO A 1 489 ? 0.413 22.836 -45.245 1.00 12.18 483 PRO B C 1
ATOM 3665 O O . PRO A 1 489 ? 0.105 21.769 -45.790 1.00 14.58 483 PRO B O 1
ATOM 3669 N N . ILE A 1 490 ? 0.722 22.906 -43.949 1.00 11.27 484 ILE B N 1
ATOM 3670 C CA . ILE A 1 490 ? 0.614 21.707 -43.125 1.00 15.99 484 ILE B CA 1
ATOM 3671 C C . ILE A 1 490 ? -0.836 21.377 -42.797 1.00 14.92 484 ILE B C 1
ATOM 3672 O O . ILE A 1 490 ? -1.154 20.210 -42.533 1.00 14.51 484 ILE B O 1
ATOM 3677 N N . ARG A 1 491 ? -1.734 22.364 -42.828 1.00 11.61 485 ARG B N 1
ATOM 3678 C CA . ARG A 1 491 ? -3.109 22.146 -42.413 1.00 12.41 485 ARG B CA 1
ATOM 3679 C C . ARG A 1 491 ? -4.147 22.587 -43.436 1.00 13.92 485 ARG B C 1
ATOM 3680 O O . ARG A 1 491 ? -5.344 22.488 -43.151 1.00 11.24 485 ARG B O 1
ATOM 3688 N N . ARG A 1 492 ? -3.734 23.063 -44.608 1.00 11.74 486 ARG B N 1
ATOM 3689 C CA . ARG A 1 492 ? -4.669 23.433 -45.665 1.00 10.24 486 ARG B CA 1
ATOM 3690 C C . ARG A 1 492 ? -4.114 22.953 -46.996 1.00 10.34 486 ARG B C 1
ATOM 3691 O O . ARG A 1 492 ? -2.978 23.282 -47.351 1.00 10.75 486 ARG B O 1
ATOM 3699 N N . TYR A 1 493 ? -4.911 22.179 -47.727 1.00 10.51 487 TYR B N 1
ATOM 3700 C CA . TYR A 1 493 ? -4.448 21.637 -48.998 1.00 11.60 487 TYR B CA 1
ATOM 3701 C C . TYR A 1 493 ? -4.234 22.721 -50.054 1.00 12.50 487 TYR B C 1
ATOM 3702 O O . TYR A 1 493 ? -3.279 22.616 -50.833 1.00 10.57 487 TYR B O 1
ATOM 3711 N N . PRO A 1 494 ? -5.081 23.760 -50.143 1.00 10.48 488 PRO B N 1
ATOM 3712 C CA . PRO A 1 494 ? -4.783 24.834 -51.108 1.00 10.40 488 PRO B CA 1
ATOM 3713 C C . PRO A 1 494 ? -3.381 25.405 -50.975 1.00 14.04 488 PRO B C 1
ATOM 3714 O O . PRO A 1 494 ? -2.688 25.550 -51.991 1.00 12.62 488 PRO B O 1
ATOM 3718 N N . ASP A 1 495 ? -2.937 25.719 -49.751 1.00 10.14 489 ASP B N 1
ATOM 3719 C CA . ASP A 1 495 ? -1.576 26.215 -49.553 1.00 10.04 489 ASP B CA 1
ATOM 3720 C C . ASP A 1 495 ? -0.547 25.256 -50.139 1.00 16.50 489 ASP B C 1
ATOM 3721 O O . ASP A 1 495 ? 0.454 25.684 -50.727 1.00 10.11 489 ASP B O 1
ATOM 3726 N N . LEU A 1 496 ? -0.772 23.953 -49.970 1.00 10.44 490 LEU B N 1
ATOM 3727 C CA . LEU A 1 496 ? 0.145 22.952 -50.506 1.00 10.41 490 LEU B CA 1
ATOM 3728 C C . LEU A 1 496 ? 0.242 23.057 -52.024 1.00 14.58 490 LEU B C 1
ATOM 3729 O O . LEU A 1 496 ? 1.342 23.033 -52.590 1.00 14.11 490 LEU B O 1
ATOM 3734 N N . THR A 1 497 ? -0.904 23.176 -52.703 1.00 13.39 491 THR B N 1
ATOM 3735 C CA . THR A 1 497 ? -0.882 23.323 -54.155 1.00 15.07 491 THR B CA 1
ATOM 3736 C C . THR A 1 497 ? -0.242 24.640 -54.571 1.00 13.84 491 THR B C 1
ATOM 3737 O O . THR A 1 497 ? 0.371 24.719 -55.641 1.00 14.93 491 THR B O 1
ATOM 3741 N N . LEU A 1 498 ? -0.363 25.679 -53.740 1.00 10.69 492 LEU B N 1
ATOM 3742 C CA . LEU A 1 498 ? 0.240 26.965 -54.078 1.00 12.91 492 LEU B CA 1
ATOM 3743 C C . LEU A 1 498 ? 1.762 26.895 -54.024 1.00 15.17 492 LEU B C 1
ATOM 3744 O O . LEU A 1 498 ? 2.446 27.475 -54.877 1.00 13.59 492 LEU B O 1
ATOM 3749 N N . HIS A 1 499 ? 2.312 26.196 -53.026 1.00 11.58 493 HIS B N 1
ATOM 3750 C CA . HIS A 1 499 ? 3.756 25.983 -52.979 1.00 10.83 493 HIS B CA 1
ATOM 3751 C C . H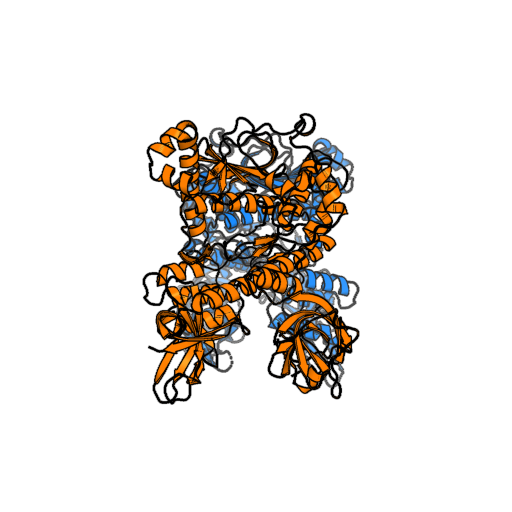IS A 1 499 ? 4.246 25.266 -54.230 1.00 11.87 493 HIS B C 1
ATOM 3752 O O . HIS A 1 499 ? 5.292 25.616 -54.789 1.00 12.23 493 HIS B O 1
ATOM 3759 N N . ARG A 1 500 ? 3.504 24.249 -54.674 1.00 10.52 494 ARG B N 1
ATOM 3760 C CA . ARG A 1 500 ? 3.886 23.518 -55.877 1.00 11.14 494 ARG B CA 1
ATOM 3761 C C . ARG A 1 500 ? 3.932 24.437 -57.091 1.00 13.68 494 ARG B C 1
ATOM 3762 O O . ARG A 1 500 ? 4.873 24.373 -57.892 1.00 17.92 494 ARG B O 1
ATOM 3770 N N . ALA A 1 501 ? 2.928 25.302 -57.239 1.00 13.29 495 ALA B N 1
ATOM 3771 C CA . ALA A 1 501 ? 2.910 26.232 -58.364 1.00 14.56 495 ALA B CA 1
ATOM 3772 C C . ALA A 1 501 ? 4.087 27.198 -58.303 1.00 18.21 495 ALA B C 1
ATOM 3773 O O . ALA A 1 501 ? 4.737 27.463 -59.321 1.00 20.84 495 ALA B O 1
ATOM 3775 N N . ILE A 1 502 ? 4.377 27.732 -57.114 1.00 14.45 496 ILE B N 1
ATOM 3776 C CA . ILE A 1 502 ? 5.473 28.686 -56.967 1.00 12.35 496 ILE B CA 1
ATOM 3777 C C . ILE A 1 502 ? 6.815 28.024 -57.271 1.00 15.50 496 ILE B C 1
ATOM 3778 O O . ILE A 1 502 ? 7.681 28.620 -57.922 1.00 17.15 496 ILE B O 1
ATOM 3783 N N . LYS A 1 503 ? 7.011 26.782 -56.815 1.00 13.18 497 LYS B N 1
ATOM 3784 C CA . LYS A 1 503 ? 8.238 26.063 -57.149 1.00 15.54 497 LYS B CA 1
ATOM 3785 C C . LYS A 1 503 ? 8.357 25.840 -58.649 1.00 17.68 497 LYS B C 1
ATOM 3786 O O . LYS A 1 503 ? 9.446 25.967 -59.222 1.00 16.80 497 LYS B O 1
ATOM 3792 N N . TYR A 1 504 ? 7.250 25.467 -59.292 1.00 20.19 498 TYR B N 1
ATOM 3793 C CA . TYR A 1 504 ? 7.261 25.264 -60.736 1.00 23.41 498 TYR B CA 1
ATOM 3794 C C . TYR A 1 504 ? 7.632 26.545 -61.470 1.00 24.73 498 TYR B C 1
ATOM 3795 O O . TYR A 1 504 ? 8.430 26.521 -62.414 1.00 23.46 498 TYR B O 1
ATOM 3804 N N . LEU A 1 505 ? 7.069 27.678 -61.044 1.00 15.62 499 LEU B N 1
ATOM 3805 C CA . LEU A 1 505 ? 7.365 28.944 -61.707 1.00 22.69 499 LEU B CA 1
ATOM 3806 C C . LEU A 1 505 ? 8.809 29.373 -61.474 1.00 22.02 499 LEU B C 1
ATOM 3807 O O . LEU A 1 505 ? 9.452 29.917 -62.380 1.00 23.63 499 LEU B O 1
ATOM 3812 N N . LEU A 1 506 ? 9.338 29.138 -60.269 1.00 15.98 500 LEU B N 1
ATOM 3813 C CA . LEU A 1 506 ? 10.724 29.500 -59.987 1.00 21.04 500 LEU B CA 1
ATOM 3814 C C . LEU A 1 506 ? 11.690 28.692 -60.843 1.00 27.89 500 LEU B C 1
ATOM 3815 O O . LEU A 1 506 ? 12.684 29.228 -61.348 1.00 22.57 500 LEU B O 1
ATOM 3820 N N . ALA A 1 507 ? 11.423 27.396 -61.008 1.00 20.75 501 ALA B N 1
ATOM 3821 C CA . ALA A 1 507 ? 12.265 26.579 -61.875 1.00 27.54 501 ALA B CA 1
ATOM 3822 C C . ALA A 1 507 ? 12.127 27.007 -63.330 1.00 26.33 501 ALA B C 1
ATOM 3823 O O . ALA A 1 507 ? 13.108 26.994 -64.083 1.00 25.72 501 ALA B O 1
ATOM 3825 N N . LYS A 1 508 ? 10.918 27.402 -63.740 1.00 22.46 502 LYS B N 1
ATOM 3826 C CA . LYS A 1 508 ? 10.712 27.869 -65.107 1.00 30.01 502 LYS B CA 1
ATOM 3827 C C . LYS A 1 508 ? 11.509 29.137 -65.386 1.00 34.76 502 LYS B C 1
ATOM 3828 O O . LYS A 1 508 ? 12.008 29.331 -66.501 1.00 35.98 502 LYS B O 1
ATOM 3834 N N . GLU A 1 509 ? 11.634 30.016 -64.388 1.00 28.50 503 GLU B N 1
ATOM 3835 C CA . GLU A 1 509 ? 12.491 31.188 -64.544 1.00 31.04 503 GLU B CA 1
ATOM 3836 C C . GLU A 1 509 ? 13.930 30.788 -64.835 1.00 33.64 503 GLU B C 1
ATOM 3837 O O . GLU A 1 509 ? 14.652 31.519 -65.523 1.00 37.09 503 GLU B O 1
ATOM 3843 N N . GLN A 1 510 ? 14.363 29.635 -64.325 1.00 32.16 504 GLN B N 1
ATOM 3844 C CA . GLN A 1 510 ? 15.708 29.127 -64.549 1.00 33.44 504 GLN B CA 1
ATOM 3845 C C . GLN A 1 510 ? 15.782 28.155 -65.723 1.00 36.02 504 GLN B C 1
ATOM 3846 O O . GLN A 1 510 ? 16.706 27.336 -65.780 1.00 44.93 504 GLN B O 1
ATOM 3852 N N . GLY A 1 511 ? 14.829 28.221 -66.650 1.00 40.02 505 GLY B N 1
ATOM 3853 C CA . GLY A 1 511 ? 14.895 27.398 -67.842 1.00 40.49 505 GLY B CA 1
ATOM 3854 C C . GLY A 1 511 ? 14.596 25.932 -67.639 1.00 40.11 505 GLY B C 1
ATOM 3855 O O . GLY A 1 511 ? 14.949 25.117 -68.496 1.00 35.01 505 GLY B O 1
ATOM 3856 N N . HIS A 1 512 ? 13.963 25.564 -66.528 1.00 32.99 506 HIS B N 1
ATOM 3857 C CA . HIS A 1 512 ? 13.560 24.178 -66.332 1.00 34.28 506 HIS B CA 1
ATOM 3858 C C . HIS A 1 512 ? 12.511 23.785 -67.364 1.00 30.73 506 HIS B C 1
ATOM 3859 O O . HIS A 1 512 ? 11.653 24.589 -67.739 1.00 29.83 506 HIS B O 1
ATOM 3866 N N . GLN A 1 513 ? 12.595 22.544 -67.833 1.00 33.23 507 GLN B N 1
ATOM 3867 C CA . GLN A 1 513 ? 11.626 21.975 -68.758 1.00 36.04 507 GLN B CA 1
ATOM 3868 C C . GLN A 1 513 ? 10.843 20.875 -68.055 1.00 37.21 507 GLN B C 1
ATOM 3869 O O . GLN A 1 513 ? 11.419 20.055 -67.333 1.00 41.36 507 GLN B O 1
ATOM 3875 N N . GLY A 1 514 ? 9.536 20.860 -68.265 1.00 30.58 508 GLY B N 1
ATOM 3876 C CA . GLY A 1 514 ? 8.687 19.844 -67.680 1.00 33.69 508 GLY B CA 1
ATOM 3877 C C . GLY A 1 514 ? 7.735 20.425 -66.646 1.00 29.67 508 GLY B C 1
ATOM 3878 O O . GLY A 1 514 ? 7.883 21.557 -66.177 1.00 29.67 508 GLY B O 1
ATOM 3879 N N . ASN A 1 515 ? 6.742 19.615 -66.281 1.00 25.33 509 ASN B N 1
ATOM 3880 C CA . ASN A 1 515 ? 5.683 20.060 -65.385 1.00 24.41 509 ASN B CA 1
ATOM 3881 C C . ASN A 1 515 ? 5.967 19.776 -63.916 1.00 25.39 509 ASN B C 1
ATOM 3882 O O . ASN A 1 515 ? 5.236 20.280 -63.055 1.00 25.05 509 ASN B O 1
ATOM 3887 N N . THR A 1 516 ? 6.989 18.986 -63.603 1.00 18.97 510 THR B N 1
ATOM 3888 C CA . THR A 1 516 ? 7.345 18.695 -62.223 1.00 24.92 510 THR B CA 1
ATOM 3889 C C . THR A 1 516 ? 8.743 19.219 -61.924 1.00 28.27 510 THR B C 1
ATOM 3890 O O . THR A 1 516 ? 9.519 19.540 -62.829 1.00 32.74 510 THR B O 1
ATOM 3894 N N . THR A 1 517 ? 9.057 19.294 -60.634 1.00 25.51 511 THR B N 1
ATOM 3895 C CA . THR A 1 517 ? 10.312 19.848 -60.153 1.00 24.41 511 THR B CA 1
ATOM 3896 C C . THR A 1 517 ? 10.945 18.879 -59.163 1.00 24.47 511 THR B C 1
ATOM 3897 O O . THR A 1 517 ? 10.241 18.205 -58.405 1.00 26.75 511 THR B O 1
ATOM 3901 N N . GLU A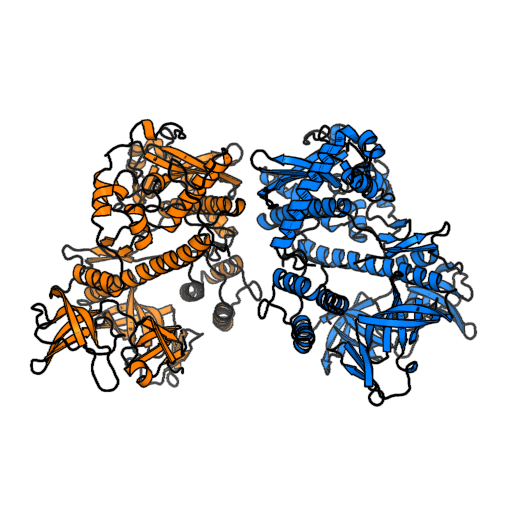 1 518 ? 12.280 18.802 -59.191 1.00 19.94 512 GLU B N 1
ATOM 3902 C CA . GLU A 1 518 ? 13.021 17.892 -58.323 1.00 26.69 512 GLU B CA 1
ATOM 3903 C C . GLU A 1 518 ? 12.715 18.106 -56.845 1.00 24.87 512 GLU B C 1
ATOM 3904 O O . GLU A 1 518 ? 12.862 17.171 -56.053 1.00 21.87 512 GLU B O 1
ATOM 3910 N N . THR A 1 519 ? 12.305 19.311 -56.453 1.00 21.31 513 THR B N 1
ATOM 3911 C CA . THR A 1 519 ? 12.013 19.611 -55.057 1.00 18.93 513 THR B CA 1
ATOM 3912 C C . THR A 1 519 ? 10.516 19.699 -54.773 1.00 18.80 513 THR B C 1
ATOM 3913 O O . THR A 1 519 ? 10.120 20.218 -53.723 1.00 19.88 513 THR B O 1
ATOM 3917 N N . GLY A 1 520 ? 9.675 19.211 -55.684 1.00 20.13 514 GLY B N 1
ATOM 3918 C CA . GLY A 1 520 ? 8.252 19.095 -55.425 1.00 20.95 514 GLY B CA 1
ATOM 3919 C C . GLY A 1 520 ? 7.359 20.066 -56.167 1.00 20.05 514 GLY B C 1
ATOM 3920 O O . GLY A 1 520 ? 6.146 20.066 -55.924 1.00 16.06 514 GLY B O 1
ATOM 3921 N N . GLY A 1 521 ? 7.900 20.891 -57.058 1.00 14.31 515 GLY B N 1
ATOM 3922 C CA . GLY A 1 521 ? 7.056 21.771 -57.840 1.00 13.91 515 GLY B CA 1
ATOM 3923 C C . GLY A 1 521 ? 6.177 21.003 -58.807 1.00 13.91 515 GLY B C 1
ATOM 3924 O O . GLY A 1 521 ? 6.509 19.906 -59.261 1.00 19.87 515 GLY B O 1
ATOM 3925 N N . TYR A 1 522 ? 5.029 21.596 -59.130 1.00 15.48 516 TYR B N 1
ATOM 3926 C CA . TYR A 1 522 ? 4.061 20.922 -59.982 1.00 12.28 516 TYR B CA 1
ATOM 3927 C C . TYR A 1 522 ? 3.163 21.951 -60.650 1.00 19.83 516 TYR B C 1
ATOM 3928 O O . TYR A 1 522 ? 2.664 22.866 -59.989 1.00 16.80 516 TYR B O 1
ATOM 3937 N N . HIS A 1 523 ? 2.957 21.786 -61.952 1.00 14.43 517 HIS B N 1
ATOM 3938 C CA . HIS A 1 523 ? 2.098 22.655 -62.746 1.00 15.15 517 HIS B CA 1
ATOM 3939 C C . HIS A 1 523 ? 0.732 21.996 -62.906 1.00 18.47 517 HIS B C 1
ATOM 3940 O O . HIS A 1 523 ? 0.624 20.927 -63.517 1.00 23.35 517 HIS B O 1
ATOM 3947 N N . TYR A 1 524 ? -0.304 22.627 -62.359 1.00 15.40 518 TYR B N 1
ATOM 3948 C CA . TYR A 1 524 ? -1.663 22.118 -62.474 1.00 17.37 518 TYR B CA 1
ATOM 3949 C C . TYR A 1 524 ? -2.375 22.730 -63.672 1.00 19.53 518 TYR B C 1
ATOM 3950 O O . TYR A 1 524 ? -2.055 23.836 -64.114 1.00 18.92 518 TYR B O 1
ATOM 3959 N N . SER A 1 525 ? -3.358 21.999 -64.184 1.00 19.61 519 SER B N 1
ATOM 3960 C CA . SER A 1 525 ? -4.226 22.498 -65.236 1.00 23.12 519 SER B CA 1
ATOM 3961 C C . SER A 1 525 ? -5.389 23.276 -64.631 1.00 25.77 519 SER B C 1
ATOM 3962 O O . SER A 1 525 ? -5.716 23.137 -63.450 1.00 19.94 519 SER B O 1
ATOM 3965 N N . MET A 1 526 ? -6.011 24.116 -65.461 1.00 20.41 520 MET B N 1
ATOM 3966 C CA . MET A 1 526 ? -7.173 24.865 -64.998 1.00 21.46 520 MET B CA 1
ATOM 3967 C C . MET A 1 526 ? -8.339 23.941 -64.663 1.00 21.77 520 MET B C 1
ATOM 3968 O O . MET A 1 526 ? -9.129 24.246 -63.762 1.00 17.84 520 MET B O 1
ATOM 3973 N N . GLU A 1 527 ? -8.460 22.811 -65.366 1.00 21.22 521 GLU B N 1
ATOM 3974 C CA . GLU A 1 527 ? -9.516 21.855 -65.046 1.00 19.57 521 GLU B CA 1
ATOM 3975 C C . GLU A 1 527 ? -9.307 21.248 -63.665 1.00 20.07 521 GLU B C 1
ATOM 3976 O O . GLU A 1 527 ? -10.262 21.114 -62.891 1.00 17.31 521 GLU B O 1
ATOM 3982 N N . GLU A 1 528 ? -8.068 20.860 -63.345 1.00 17.45 522 GLU B N 1
ATOM 3983 C CA . GLU A 1 528 ? -7.771 20.360 -62.005 1.00 21.21 522 GLU B CA 1
ATOM 3984 C C . GLU A 1 528 ? -8.087 21.405 -60.947 1.00 14.96 522 GLU B C 1
ATOM 3985 O O . GLU A 1 528 ? -8.649 21.084 -59.892 1.00 16.24 522 GLU B O 1
ATOM 3991 N N . MET A 1 529 ? -7.719 22.662 -61.206 1.00 15.68 523 MET B N 1
ATOM 3992 C CA . MET A 1 529 ? -7.905 23.710 -60.210 1.00 15.45 523 MET B CA 1
ATOM 3993 C C . MET A 1 529 ? -9.377 24.027 -59.985 1.00 21.11 523 MET B C 1
ATOM 3994 O O . MET A 1 529 ? -9.761 24.408 -58.873 1.00 17.59 523 MET B O 1
ATOM 3999 N N . LEU A 1 530 ? -10.215 23.876 -61.012 1.00 16.12 524 LEU B N 1
ATOM 4000 C CA . LEU A 1 530 ? -11.647 24.073 -60.813 1.00 13.99 524 LEU B CA 1
ATOM 4001 C C . LEU A 1 530 ? -12.213 23.026 -59.861 1.00 14.58 524 LEU B C 1
ATOM 4002 O O . LEU A 1 530 ? -12.977 23.353 -58.945 1.00 21.86 524 LEU B O 1
ATOM 4007 N N . GLN A 1 531 ? -11.840 21.760 -60.057 1.00 16.77 525 GLN B N 1
ATOM 4008 C CA . GLN A 1 531 ? -12.308 20.707 -59.162 1.00 15.28 525 GLN B CA 1
ATOM 4009 C C . GLN A 1 531 ? -11.698 20.856 -57.774 1.00 17.25 525 GLN B C 1
ATOM 4010 O O . GLN A 1 531 ? -12.376 20.637 -56.763 1.00 17.66 525 GLN B O 1
ATOM 4016 N N . LEU A 1 532 ? -10.417 21.224 -57.710 1.00 14.90 526 LEU B N 1
ATOM 4017 C CA . LEU A 1 532 ? -9.753 21.427 -56.425 1.00 13.42 526 LEU B CA 1
ATOM 4018 C C . LEU A 1 532 ? -10.412 22.551 -55.635 1.00 17.10 526 LEU B C 1
ATOM 4019 O O . LEU A 1 532 ? -10.582 22.447 -54.414 1.00 16.18 526 LEU B O 1
ATOM 4024 N N . GLY A 1 533 ? -10.781 23.641 -56.314 1.00 14.11 527 GLY B N 1
ATOM 4025 C CA . GLY A 1 533 ? -11.438 24.740 -55.624 1.00 12.15 527 GLY B CA 1
ATOM 4026 C C . GLY A 1 533 ? -12.765 24.332 -55.017 1.00 14.43 527 GLY B C 1
ATOM 4027 O O . GLY A 1 533 ? -13.081 24.700 -53.882 1.00 17.92 527 GLY B O 1
ATOM 4028 N N . GLN A 1 534 ? -13.559 23.565 -55.763 1.00 14.53 528 GLN B N 1
ATOM 4029 C CA . GLN A 1 534 ? -14.825 23.079 -55.232 1.00 15.56 528 GLN B CA 1
ATOM 4030 C C . GLN A 1 534 ? -14.590 22.128 -54.068 1.00 17.50 528 GLN B C 1
ATOM 4031 O O . GLN A 1 534 ? -15.249 22.225 -53.025 1.00 15.90 528 GLN B O 1
ATOM 4037 N N . HIS A 1 535 ? -13.636 21.207 -54.227 1.00 11.88 529 HIS B N 1
ATOM 4038 C CA . HIS A 1 535 ? -13.369 20.221 -53.185 1.00 13.14 529 HIS B CA 1
ATOM 4039 C C . HIS A 1 535 ? -12.846 20.880 -51.916 1.00 13.55 529 HIS B C 1
ATOM 4040 O O . HIS A 1 535 ? -13.312 20.583 -50.810 1.00 12.51 529 HIS B O 1
ATOM 4047 N N . CYS A 1 536 ? -11.877 21.787 -52.058 1.00 11.60 530 CYS B N 1
ATOM 4048 C CA . CYS A 1 536 ? -11.238 22.365 -50.881 1.00 11.91 530 CYS B CA 1
ATOM 4049 C C . CYS A 1 536 ? -12.163 23.324 -50.143 1.00 13.25 530 CYS B C 1
ATOM 4050 O O . CYS A 1 536 ? -12.094 23.426 -48.912 1.00 13.53 530 CYS B O 1
ATOM 4053 N N . SER A 1 537 ? -13.040 24.024 -50.865 1.00 13.06 531 SER B N 1
ATOM 4054 C CA . SER A 1 537 ? -14.041 24.848 -50.196 1.00 12.44 531 SER B CA 1
ATOM 4055 C C . SER A 1 537 ? -15.061 23.981 -49.467 1.00 11.61 531 SER B C 1
ATOM 4056 O O . SER A 1 537 ? -15.497 24.319 -48.361 1.00 15.78 531 SER B O 1
ATOM 4059 N N . MET A 1 538 ? -15.442 22.854 -50.071 1.00 14.37 532 MET B N 1
ATOM 4060 C CA . MET A 1 538 ? -16.351 21.924 -49.409 1.00 13.77 532 MET B CA 1
ATOM 4061 C C . MET A 1 538 ? -15.750 21.403 -48.110 1.00 12.84 532 MET B C 1
ATOM 4062 O O . MET A 1 538 ? -16.421 21.372 -47.070 1.00 13.00 532 MET B O 1
ATOM 4067 N N . ALA A 1 539 ? -14.483 20.980 -48.155 1.00 12.20 533 ALA B N 1
ATOM 4068 C CA . ALA A 1 539 ? -13.838 20.426 -46.967 1.00 17.59 533 ALA B CA 1
ATOM 4069 C C . ALA A 1 539 ? -13.784 21.447 -45.840 1.00 15.32 533 ALA B C 1
ATOM 4070 O O . ALA A 1 539 ? -13.918 21.092 -44.663 1.00 15.00 533 ALA B O 1
ATOM 4072 N N . GLU A 1 540 ? -13.587 22.722 -46.180 1.00 11.13 534 GLU B N 1
ATOM 4073 C CA . GLU A 1 540 ? -13.547 23.766 -45.163 1.00 16.98 534 GLU B CA 1
ATOM 4074 C C . GLU A 1 540 ? -14.897 23.913 -44.468 1.00 19.94 534 GLU B C 1
ATOM 4075 O O . GLU A 1 540 ? -14.967 24.005 -43.236 1.00 12.17 534 GLU B O 1
ATOM 4081 N N . ARG A 1 541 ? -15.985 23.936 -45.242 1.00 13.17 535 ARG B N 1
ATOM 4082 C CA . ARG A 1 541 ? -17.311 24.040 -44.640 1.00 13.88 535 ARG B CA 1
ATOM 4083 C C . ARG A 1 541 ? -17.676 22.768 -43.891 1.00 11.58 535 ARG B C 1
ATOM 4084 O O . ARG A 1 541 ? -18.284 22.826 -42.816 1.00 16.02 535 ARG B O 1
ATOM 4092 N N . ARG A 1 542 ? -17.319 21.614 -44.453 1.00 11.68 536 ARG B N 1
ATOM 4093 C CA . ARG A 1 542 ? -17.596 20.343 -43.795 1.00 11.84 536 ARG B CA 1
ATOM 4094 C C . ARG A 1 542 ? -16.924 20.274 -42.433 1.00 18.17 536 ARG B C 1
ATOM 4095 O O . ARG A 1 542 ? -17.521 19.801 -41.457 1.00 16.92 536 ARG B O 1
ATOM 4103 N N . ALA A 1 543 ? -15.680 20.749 -42.346 1.00 12.05 537 ALA B N 1
ATOM 4104 C CA . ALA A 1 543 ? -14.990 20.781 -41.062 1.00 12.08 537 ALA B CA 1
ATOM 4105 C C . ALA A 1 543 ? -15.711 21.686 -40.073 1.00 14.85 537 ALA B C 1
ATOM 4106 O O . ALA A 1 543 ? -15.886 21.325 -38.903 1.00 12.93 537 ALA B O 1
ATOM 4108 N N . ASP A 1 544 ? -16.152 22.863 -40.525 1.00 14.94 538 ASP B N 1
ATOM 4109 C CA . ASP A 1 544 ? -16.809 23.799 -39.616 1.00 15.61 538 ASP B CA 1
ATOM 4110 C C . ASP A 1 544 ? -18.127 23.237 -39.098 1.00 16.25 538 ASP B C 1
ATOM 4111 O O . ASP A 1 544 ? -18.466 23.418 -37.922 1.00 18.24 538 ASP B O 1
ATOM 4116 N N . GLU A 1 545 ? -18.881 22.549 -39.955 1.00 12.91 539 GLU B N 1
ATOM 4117 C CA . GLU A 1 545 ? -20.159 21.991 -39.525 1.00 14.48 539 GLU B CA 1
ATOM 4118 C C . GLU A 1 545 ? -19.964 20.877 -38.503 1.00 18.71 539 GLU B C 1
ATOM 4119 O O . GLU A 1 545 ? -20.709 20.791 -37.520 1.00 16.09 539 GLU B O 1
ATOM 4125 N N . ALA A 1 546 ? -18.959 20.024 -38.710 1.00 14.90 540 ALA B N 1
ATOM 4126 C CA . ALA A 1 546 ? -18.727 18.917 -37.789 1.00 11.90 540 ALA B CA 1
ATOM 4127 C C . ALA A 1 546 ? -18.215 19.407 -36.440 1.00 13.77 540 ALA B C 1
ATOM 4128 O O . ALA A 1 546 ? -18.634 18.901 -35.391 1.00 13.50 540 ALA B O 1
ATOM 4130 N N . THR A 1 547 ? -17.296 20.379 -36.439 1.00 11.72 541 THR B N 1
ATOM 4131 C CA . THR A 1 547 ? -16.774 20.866 -35.166 1.00 14.18 541 THR B CA 1
ATOM 4132 C C . THR A 1 547 ? -17.841 21.605 -34.376 1.00 17.71 541 THR B C 1
ATOM 4133 O O . THR A 1 547 ? -17.859 21.535 -33.142 1.00 15.87 541 THR B O 1
ATOM 4137 N N . ARG A 1 548 ? -18.746 22.299 -35.059 1.00 11.83 542 ARG B N 1
ATOM 4138 C CA . ARG A 1 548 ? -19.819 22.961 -34.336 1.00 11.59 542 ARG B CA 1
ATOM 4139 C C . ARG A 1 548 ? -20.768 21.959 -33.695 1.00 12.63 542 ARG B C 1
ATOM 4140 O O . ARG A 1 548 ? -21.289 22.206 -32.601 1.00 16.34 542 ARG B O 1
ATOM 4148 N N . ASP A 1 549 ? -21.014 20.830 -34.365 1.00 13.97 543 ASP B N 1
ATOM 4149 C CA . ASP A 1 549 ? -21.784 19.746 -33.761 1.00 14.11 543 ASP B CA 1
ATOM 4150 C C . ASP A 1 549 ? -21.213 19.360 -32.403 1.00 13.70 543 ASP B C 1
ATOM 4151 O O . ASP A 1 549 ? -21.945 19.228 -31.415 1.00 12.47 543 ASP B O 1
ATOM 4156 N N . VAL A 1 550 ? -19.896 19.166 -32.342 1.00 11.89 544 VAL B N 1
ATOM 4157 C CA . VAL A 1 550 ? -19.269 18.721 -31.104 1.00 11.79 544 VAL B CA 1
ATOM 4158 C C . VAL A 1 550 ? -19.251 19.847 -30.078 1.00 11.67 544 VAL B C 1
ATOM 4159 O O . VAL A 1 550 ? -19.478 19.620 -28.884 1.00 11.71 544 VAL B O 1
ATOM 4163 N N . ALA A 1 551 ? -18.979 21.076 -30.522 1.00 11.53 545 ALA B N 1
ATOM 4164 C CA . ALA A 1 551 ? -19.046 22.213 -29.612 1.00 11.45 545 ALA B CA 1
ATOM 4165 C C . ALA A 1 551 ? -20.443 22.358 -29.023 1.00 11.67 545 ALA B C 1
ATOM 4166 O O . ALA A 1 551 ? -20.592 22.634 -27.828 1.00 11.67 545 ALA B O 1
ATOM 4168 N N . ASP A 1 552 ? -21.480 22.157 -29.845 1.00 12.43 546 ASP B N 1
ATOM 4169 C CA . ASP A 1 552 ? -22.854 22.213 -29.348 1.00 12.70 546 ASP B CA 1
ATOM 4170 C C . ASP A 1 552 ? -23.085 21.182 -28.250 1.00 12.24 546 ASP B C 1
ATOM 4171 O O . ASP A 1 552 ? -23.660 21.494 -27.201 1.00 12.32 546 ASP B O 1
ATOM 4176 N N . TRP A 1 553 ? -22.656 19.937 -28.480 1.00 12.25 547 TRP B N 1
ATOM 4177 C CA . TRP A 1 553 ? -22.823 18.907 -27.459 1.00 14.27 547 TRP B CA 1
ATOM 4178 C C . TRP A 1 553 ? -22.108 19.292 -26.170 1.00 14.56 547 TRP B C 1
ATOM 4179 O O . TRP A 1 553 ? -22.661 19.140 -25.074 1.00 12.28 547 TRP B O 1
ATOM 4190 N N . LEU A 1 554 ? -20.879 19.800 -26.285 1.00 11.91 548 LEU B N 1
ATOM 4191 C CA . LEU A 1 554 ? -20.113 20.186 -25.102 1.00 12.62 548 LEU B CA 1
ATOM 4192 C C . LEU A 1 554 ? -20.791 21.313 -24.336 1.00 13.58 548 LEU B C 1
ATOM 4193 O O . LEU A 1 554 ? -20.807 21.309 -23.100 1.00 11.80 548 LEU B O 1
ATOM 4198 N N . LYS A 1 555 ? -21.343 22.297 -25.053 1.00 13.48 549 LYS B N 1
ATOM 4199 C CA . LYS A 1 555 ? -22.011 23.413 -24.386 1.00 12.32 549 LYS B CA 1
ATOM 4200 C C . LYS A 1 555 ? -23.288 22.965 -23.690 1.00 12.72 549 LYS B C 1
ATOM 4201 O O . LYS A 1 555 ? -23.605 23.446 -22.596 1.00 13.99 549 LYS B O 1
ATOM 4207 N N . CYS A 1 556 ? -24.051 22.069 -24.317 1.00 15.05 550 CYS B N 1
ATOM 4208 C CA . CYS A 1 556 ? -25.238 21.532 -23.661 1.00 12.65 550 CYS B CA 1
ATOM 4209 C C . CYS A 1 556 ? -24.863 20.760 -22.408 1.00 16.16 550 CYS B C 1
ATOM 4210 O O . CYS A 1 556 ? -25.490 20.919 -21.354 1.00 13.80 550 CYS B O 1
ATOM 4213 N N . ASP A 1 557 ? -23.853 19.892 -22.521 1.00 12.47 551 ASP B N 1
ATOM 4214 C CA . ASP A 1 557 ? -23.352 19.163 -21.362 1.00 12.42 551 ASP B CA 1
ATOM 4215 C C . ASP A 1 557 ? -22.942 20.118 -20.252 1.00 17.19 551 ASP B C 1
ATOM 4216 O O . ASP A 1 557 ? -23.230 19.877 -19.074 1.00 16.55 551 ASP B O 1
ATOM 4221 N N . PHE A 1 558 ? -22.290 21.225 -20.616 1.00 12.67 552 PHE B N 1
ATOM 4222 C CA . PHE A 1 558 ? -21.851 22.201 -19.623 1.00 13.17 552 PHE B CA 1
ATOM 4223 C C . PHE A 1 558 ? -23.025 22.845 -18.893 1.00 15.27 552 PHE B C 1
ATOM 4224 O O . PHE A 1 558 ? -22.907 23.185 -17.709 1.00 15.57 552 PHE B O 1
ATOM 4232 N N . MET A 1 559 ? -24.155 23.030 -19.574 1.00 12.41 553 MET B N 1
ATOM 4233 C CA . MET A 1 559 ? -25.318 23.685 -18.986 1.00 12.65 553 MET B CA 1
ATOM 4234 C C . MET A 1 559 ? -26.230 22.726 -18.238 1.00 13.00 553 MET B C 1
ATOM 4235 O O . MET A 1 559 ? -27.222 23.171 -17.649 1.00 17.24 553 MET B O 1
ATOM 4240 N N . LEU A 1 560 ? -25.906 21.430 -18.235 1.00 12.87 554 LEU B N 1
ATOM 4241 C CA . LEU A 1 560 ? -26.752 20.443 -17.571 1.00 19.42 554 LEU B CA 1
ATOM 4242 C C . LEU A 1 560 ? -26.951 20.783 -16.098 1.00 22.62 554 LEU B C 1
ATOM 4243 O O . LEU A 1 560 ? -28.068 20.688 -15.577 1.00 24.66 554 LEU B O 1
ATOM 4248 N N . ASP A 1 561 ? -25.884 21.195 -15.415 1.00 19.82 555 ASP B N 1
ATOM 4249 C CA . ASP A 1 561 ? -25.955 21.522 -13.997 1.00 27.84 555 ASP B CA 1
ATOM 4250 C C . ASP A 1 561 ? -26.261 22.994 -13.743 1.00 28.47 555 ASP B C 1
ATOM 4251 O O . ASP A 1 561 ? -26.121 23.456 -12.605 1.00 23.29 555 ASP B O 1
ATOM 4256 N N . GLN A 1 562 ? -26.673 23.734 -14.772 1.00 20.28 556 GLN B N 1
ATOM 4257 C CA . GLN A 1 562 ? -27.061 25.131 -14.641 1.00 18.39 556 GLN B CA 1
ATOM 4258 C C . GLN A 1 562 ? -28.561 25.337 -14.766 1.00 23.77 556 GLN B C 1
ATOM 4259 O O . GLN A 1 562 ? -29.022 26.483 -14.727 1.00 23.65 556 GLN B O 1
ATOM 4265 N N . VAL A 1 563 ? -29.330 24.259 -14.934 1.00 20.56 557 VAL B N 1
ATOM 4266 C CA . VAL A 1 563 ? -30.776 24.385 -15.048 1.00 21.65 557 VAL B CA 1
ATOM 4267 C C . VAL A 1 563 ? -31.321 25.043 -13.791 1.00 26.84 557 VAL B C 1
ATOM 4268 O O . VAL A 1 563 ? -30.960 24.672 -12.667 1.00 27.36 557 VAL B O 1
ATOM 4272 N N . GLY A 1 564 ? -32.180 26.044 -13.979 1.00 23.68 558 GLY B N 1
ATOM 4273 C CA . GLY A 1 564 ? -32.719 26.814 -12.882 1.00 25.45 558 GLY B CA 1
ATOM 4274 C C . GLY A 1 564 ? -31.946 28.068 -12.538 1.00 29.24 558 GLY B C 1
ATOM 4275 O O . GLY A 1 564 ? -32.464 28.909 -11.793 1.00 35.39 558 GLY B O 1
ATOM 4276 N N . ASN A 1 565 ? -30.730 28.223 -13.051 1.00 21.74 559 ASN B N 1
ATOM 4277 C CA . ASN A 1 565 ? -29.930 29.408 -12.785 1.00 17.36 559 ASN B CA 1
ATOM 4278 C C . ASN A 1 565 ? -30.238 30.501 -13.808 1.00 20.36 559 ASN B C 1
ATOM 4279 O O . ASN A 1 565 ? -30.836 30.253 -14.858 1.00 19.47 559 ASN B O 1
ATOM 4284 N N . VAL A 1 566 ? -29.833 31.727 -13.479 1.00 26.19 560 VAL B N 1
ATOM 4285 C CA . VAL A 1 566 ? -30.191 32.911 -14.251 1.00 18.81 560 VAL B CA 1
ATOM 4286 C C . VAL A 1 566 ? -28.921 33.578 -14.760 1.00 20.31 560 VAL B C 1
ATOM 4287 O O . VAL A 1 566 ? -27.903 33.615 -14.059 1.00 22.14 560 VAL B O 1
ATOM 4291 N N . PHE A 1 567 ? -28.986 34.104 -15.985 1.00 18.34 561 PHE B N 1
ATOM 4292 C CA . PHE A 1 567 ? -27.826 34.656 -16.668 1.00 23.59 561 PHE B CA 1
ATOM 4293 C C . PHE A 1 567 ? -28.217 35.909 -17.436 1.00 21.97 561 PHE B C 1
ATOM 4294 O O . PHE A 1 567 ? -29.342 36.030 -17.928 1.00 20.15 561 PHE B O 1
ATOM 4302 N N . LYS A 1 568 ? -27.268 36.836 -17.537 1.00 20.12 562 LYS B N 1
ATOM 4303 C CA . LYS A 1 568 ? -27.368 37.926 -18.498 1.00 21.52 562 LYS B CA 1
ATOM 4304 C C . LYS A 1 568 ? -27.017 37.411 -19.885 1.00 21.82 562 LYS B C 1
ATOM 4305 O O . LYS A 1 568 ? -26.140 36.557 -20.040 1.00 16.24 562 LYS B O 1
ATOM 4311 N N . GLY A 1 569 ? -27.693 37.943 -20.901 1.00 15.93 563 GLY B N 1
ATOM 4312 C CA . GLY A 1 569 ? -27.441 37.504 -22.256 1.00 14.82 563 GLY B CA 1
ATOM 4313 C C . GLY A 1 569 ? -27.746 38.592 -23.263 1.00 17.07 563 GLY B C 1
ATOM 4314 O O . GLY A 1 569 ? -28.127 39.709 -22.912 1.00 15.16 563 GLY B O 1
ATOM 4315 N N . VAL A 1 570 ? -27.554 38.250 -24.534 1.00 16.32 564 VAL B N 1
ATOM 4316 C CA . VAL A 1 570 ? -27.831 39.140 -25.655 1.00 13.56 564 VAL B CA 1
ATOM 4317 C C . VAL A 1 570 ? -28.565 38.340 -26.719 1.00 13.29 564 VAL B C 1
ATOM 4318 O O . VAL A 1 570 ? -28.169 37.212 -27.035 1.00 14.50 564 VAL B O 1
ATOM 4322 N N . ILE A 1 571 ? -29.640 38.911 -27.262 1.00 13.56 565 ILE B N 1
ATOM 4323 C CA . ILE A 1 571 ? -30.354 38.239 -28.342 1.00 13.66 565 ILE B CA 1
ATOM 4324 C C . ILE A 1 571 ? -29.415 38.097 -29.531 1.00 16.90 565 ILE B C 1
ATOM 4325 O O . ILE A 1 571 ? -28.898 39.090 -30.058 1.00 14.31 565 ILE B O 1
ATOM 4330 N N . SER A 1 572 ? -29.179 36.853 -29.949 1.00 13.25 566 SER B N 1
ATOM 4331 C CA . SER A 1 572 ? -28.177 36.542 -30.960 1.00 13.26 566 SER B CA 1
ATOM 4332 C C . SER A 1 572 ? -28.770 36.140 -32.301 1.00 15.50 566 SER B C 1
ATOM 4333 O O . SER A 1 572 ? -28.040 36.116 -33.298 1.00 15.68 566 SER B O 1
ATOM 4336 N N . SER A 1 573 ? -30.060 35.823 -32.349 1.00 18.13 567 SER B N 1
ATOM 4337 C CA . SER A 1 573 ? -30.735 35.384 -33.560 1.00 17.94 567 SER B CA 1
ATOM 4338 C C . SER A 1 573 ? -32.231 35.435 -33.304 1.00 18.39 567 SER B C 1
ATOM 4339 O O . SER A 1 573 ? -32.682 35.085 -32.212 1.00 19.45 567 SER B O 1
ATOM 4342 N N . VAL A 1 574 ? -32.991 35.878 -34.302 1.00 16.30 568 VAL B N 1
ATOM 4343 C CA . VAL A 1 574 ? -34.443 35.973 -34.200 1.00 16.35 568 VAL B CA 1
ATOM 4344 C C . VAL A 1 574 ? -35.067 35.128 -35.301 1.00 16.86 568 VAL B C 1
ATOM 4345 O O . VAL A 1 574 ? -34.630 35.175 -36.457 1.00 18.02 568 VAL B O 1
ATOM 4349 N N . THR A 1 575 ? -36.086 34.353 -34.938 1.00 21.69 569 THR B N 1
ATOM 4350 C CA . THR A 1 575 ? -36.793 33.484 -35.869 1.00 23.95 569 THR B CA 1
ATOM 4351 C C . THR A 1 575 ? -38.293 33.709 -35.721 1.00 25.10 569 THR B C 1
ATOM 4352 O O . THR A 1 575 ? -38.750 34.484 -34.875 1.00 23.48 569 THR B O 1
ATOM 4356 N N . GLY A 1 576 ? -39.067 33.011 -36.553 1.00 26.97 570 GLY B N 1
ATOM 4357 C CA . GLY A 1 576 ? -40.511 33.081 -36.445 1.00 26.43 570 GLY B CA 1
ATOM 4358 C C . GLY A 1 576 ? -41.071 32.387 -35.222 1.00 26.80 570 GLY B C 1
ATOM 4359 O O . GLY A 1 576 ? -42.216 32.655 -34.842 1.00 27.79 570 GLY B O 1
ATOM 4360 N N . PHE A 1 577 ? -40.293 31.506 -34.594 1.00 27.51 571 PHE B N 1
ATOM 4361 C CA . PHE A 1 577 ? -40.755 30.750 -33.439 1.00 32.95 571 PHE B CA 1
ATOM 4362 C C . PHE A 1 577 ? -40.122 31.201 -32.131 1.00 20.68 571 PHE B C 1
ATOM 4363 O O . PHE A 1 577 ? -40.407 30.608 -31.086 1.00 26.37 571 PHE B O 1
ATOM 4371 N N . GLY A 1 578 ? -39.282 32.227 -32.153 1.00 21.82 572 GLY B N 1
ATOM 4372 C CA . GLY A 1 578 ? -38.631 32.684 -30.939 1.00 16.98 572 GLY B CA 1
ATOM 4373 C C . GLY A 1 578 ? -37.337 33.402 -31.278 1.00 19.70 572 GLY B C 1
ATOM 4374 O O . GLY A 1 578 ? -37.123 33.816 -32.415 1.00 25.17 572 GLY B O 1
ATOM 4375 N N . PHE A 1 579 ? -36.487 33.543 -30.264 1.00 18.59 573 PHE B N 1
ATOM 4376 C CA . PHE A 1 579 ? -35.178 34.144 -30.467 1.00 16.69 573 PHE B CA 1
ATOM 4377 C C . PHE A 1 579 ? -34.152 33.459 -29.581 1.00 16.31 573 PHE B C 1
ATOM 4378 O O . PHE A 1 579 ? -34.456 33.052 -28.456 1.00 17.45 573 PHE B O 1
ATOM 4386 N N . PHE A 1 580 ? -32.938 33.324 -30.101 1.00 16.78 574 PHE B N 1
ATOM 4387 C CA . PHE A 1 580 ? -31.846 32.745 -29.339 1.00 19.22 574 PHE B CA 1
ATOM 4388 C C . PHE A 1 580 ? -31.134 33.825 -28.539 1.00 14.57 574 PHE B C 1
ATOM 4389 O O . PHE A 1 580 ? -31.030 34.978 -28.966 1.00 17.50 574 PHE B O 1
ATOM 4397 N N . VAL A 1 581 ? -30.658 33.440 -27.361 1.00 13.62 575 VAL B N 1
ATOM 4398 C CA . VAL A 1 581 ? -29.937 34.331 -26.461 1.00 13.48 575 VAL B CA 1
ATOM 4399 C C . VAL A 1 581 ? -28.548 33.755 -26.241 1.00 16.97 575 VAL B C 1
ATOM 4400 O O . VAL A 1 581 ? -28.411 32.583 -25.876 1.00 16.36 575 VAL B O 1
ATOM 4404 N N . ARG A 1 582 ? -27.521 34.571 -26.469 1.00 12.90 576 ARG B N 1
ATOM 4405 C CA . ARG A 1 582 ? -26.150 34.172 -26.179 1.00 12.60 576 ARG B CA 1
ATOM 4406 C C . ARG A 1 582 ? -25.790 34.656 -24.780 1.00 19.30 576 ARG B C 1
ATOM 4407 O O . ARG A 1 582 ? -25.868 35.855 -24.493 1.00 15.52 576 ARG B O 1
ATOM 4415 N N . LEU A 1 583 ? -25.409 33.726 -23.909 1.00 13.64 577 LEU B N 1
ATOM 4416 C CA . LEU A 1 583 ? -25.109 34.079 -22.529 1.00 14.33 577 LEU B CA 1
ATOM 4417 C C . LEU A 1 583 ? -23.781 34.820 -22.437 1.00 14.65 577 LEU B C 1
ATOM 4418 O O . LEU A 1 583 ? -22.786 34.426 -23.054 1.00 16.47 577 LEU B O 1
ATOM 4423 N N . ASP A 1 584 ? -23.775 35.903 -21.660 1.00 18.50 578 ASP B N 1
ATOM 4424 C CA . ASP A 1 584 ? -22.578 36.720 -21.514 1.00 18.41 578 ASP B CA 1
ATOM 4425 C C . ASP A 1 584 ? -21.426 35.896 -20.952 1.00 17.84 578 ASP B C 1
ATOM 4426 O O . ASP A 1 584 ? -21.600 35.127 -20.001 1.00 19.05 578 ASP B O 1
ATOM 4431 N N . ASP A 1 585 ? -20.250 36.056 -21.558 1.00 20.68 579 ASP B N 1
ATOM 4432 C CA . ASP A 1 585 ? -18.986 35.440 -21.162 1.00 21.27 579 ASP B CA 1
ATOM 4433 C C . ASP A 1 585 ? -18.956 33.930 -21.368 1.00 21.65 579 ASP B C 1
ATOM 4434 O O . ASP A 1 585 ? -17.937 33.304 -21.057 1.00 20.60 579 ASP B O 1
ATOM 4439 N N . LEU A 1 586 ? -20.022 33.319 -21.890 1.00 18.40 580 LEU B N 1
ATOM 4440 C CA . LEU A 1 586 ? -20.075 31.872 -22.045 1.00 15.56 580 LEU B CA 1
ATOM 4441 C C . LEU A 1 586 ? -20.181 31.397 -23.486 1.00 15.80 580 LEU B C 1
ATOM 4442 O O . LEU A 1 586 ? -19.866 30.231 -23.750 1.00 16.29 580 LEU B O 1
ATOM 4447 N N . PHE A 1 587 ? -20.602 32.256 -24.418 1.00 14.28 581 PHE B N 1
ATOM 4448 C CA . PHE A 1 587 ? -20.694 31.906 -25.838 1.00 14.99 581 PHE B CA 1
ATOM 4449 C C . PHE A 1 587 ? -21.631 30.723 -26.063 1.00 11.86 581 PHE B C 1
ATOM 4450 O O . PHE A 1 587 ? -21.438 29.926 -26.986 1.00 18.31 581 PHE B O 1
ATOM 4458 N N . ILE A 1 588 ? -22.648 30.606 -25.214 1.00 13.64 582 ILE B N 1
ATOM 4459 C CA . ILE A 1 588 ? -23.625 29.525 -25.270 1.00 12.53 582 ILE B CA 1
ATOM 4460 C C . ILE A 1 588 ? -24.977 30.131 -25.609 1.00 13.73 582 ILE B C 1
ATOM 4461 O O . ILE A 1 588 ? -25.403 31.102 -24.974 1.00 16.81 582 ILE B O 1
ATOM 4466 N N . ASP A 1 589 ? -25.641 29.564 -26.612 1.00 12.44 583 ASP B N 1
ATOM 4467 C CA . ASP A 1 589 ? -26.935 30.040 -27.076 1.00 12.71 583 ASP B CA 1
ATOM 4468 C C . ASP A 1 589 ? -28.039 29.095 -26.620 1.00 15.24 583 ASP B C 1
ATOM 4469 O O . ASP A 1 589 ? -27.880 27.871 -26.659 1.00 17.13 583 ASP B O 1
ATOM 4474 N N . GLY A 1 590 ? -29.152 29.678 -26.179 1.00 15.78 584 GLY B N 1
ATOM 4475 C CA . GLY A 1 590 ? -30.352 28.917 -25.902 1.00 16.98 584 GLY B CA 1
ATOM 4476 C C . GLY A 1 590 ? -31.557 29.657 -26.445 1.00 18.23 584 GLY B C 1
ATOM 4477 O O . GLY A 1 590 ? -31.502 30.859 -26.716 1.00 18.47 584 GLY B O 1
ATOM 4478 N N . LEU A 1 591 ? -32.654 28.921 -26.599 1.00 21.32 585 LEU B N 1
ATOM 4479 C CA . LEU A 1 591 ? -33.839 29.429 -27.278 1.00 17.20 585 LEU B CA 1
ATOM 4480 C C . LEU A 1 591 ? -34.884 29.901 -26.276 1.00 22.28 585 LEU B C 1
ATOM 4481 O O . LEU A 1 591 ? -35.279 29.150 -25.378 1.00 19.69 585 LEU B O 1
ATOM 4486 N N . VAL A 1 592 ? -35.324 31.146 -26.435 1.00 18.42 586 VAL B N 1
ATOM 4487 C CA . VAL A 1 592 ? -36.548 31.633 -25.809 1.00 19.25 586 VAL B CA 1
ATOM 4488 C C . VAL A 1 592 ? -37.667 31.431 -26.823 1.00 21.68 586 VAL B C 1
ATOM 4489 O O . VAL A 1 592 ? -37.762 32.164 -27.810 1.00 17.10 586 VAL B O 1
ATOM 4493 N N . HIS A 1 593 ? -38.505 30.426 -26.597 1.00 26.36 587 HIS B N 1
ATOM 4494 C CA . HIS A 1 593 ? -39.567 30.123 -27.544 1.00 25.36 587 HIS B CA 1
ATOM 4495 C C . HIS A 1 593 ? -40.711 31.117 -27.393 1.00 20.52 587 HIS B C 1
ATOM 4496 O O . HIS A 1 593 ? -41.042 31.543 -26.283 1.00 22.91 587 HIS B O 1
ATOM 4503 N N . VAL A 1 594 ? -41.316 31.483 -28.527 1.00 20.95 588 VAL B N 1
ATOM 4504 C CA . VAL A 1 594 ? -42.395 32.464 -28.526 1.00 31.32 588 VAL B CA 1
ATOM 4505 C C . VAL A 1 594 ? -43.556 32.020 -27.646 1.00 32.88 588 VAL B C 1
ATOM 4506 O O . VAL A 1 594 ? -44.321 32.860 -27.160 1.00 32.57 588 VAL B O 1
ATOM 4510 N N . SER A 1 595 ? -43.692 30.712 -27.405 1.00 30.61 589 SER B N 1
ATOM 4511 C CA . SER A 1 595 ? -44.725 30.219 -26.503 1.00 33.58 589 SER B CA 1
ATOM 4512 C C . SER A 1 595 ? -44.457 30.602 -25.053 1.00 33.28 589 SER B C 1
ATOM 4513 O O . SER A 1 595 ? -45.393 30.621 -24.248 1.00 37.68 589 SER B O 1
ATOM 4516 N N . SER A 1 596 ? -43.208 30.906 -24.704 1.00 27.47 590 SER B N 1
ATOM 4517 C CA . SER A 1 596 ? -42.855 31.297 -23.347 1.00 23.30 590 SER B CA 1
ATOM 4518 C C . SER A 1 596 ? -43.050 32.782 -23.084 1.00 24.39 590 SER B C 1
ATOM 4519 O O . SER A 1 596 ? -42.912 33.214 -21.935 1.00 32.91 590 SER B O 1
ATOM 4522 N N . LEU A 1 597 ? -43.350 33.571 -24.111 1.00 24.31 591 LEU B N 1
ATOM 4523 C CA . LEU A 1 597 ? -43.514 35.006 -23.949 1.00 28.06 591 LEU B CA 1
ATOM 4524 C C . LEU A 1 597 ? -44.920 35.321 -23.445 1.00 34.05 591 LEU B C 1
ATOM 4525 O O . LEU A 1 597 ? -45.752 34.433 -23.238 1.00 35.73 591 LEU B O 1
ATOM 4530 N N . ASP A 1 598 ? -45.187 36.609 -23.241 1.00 32.04 592 ASP B N 1
ATOM 4531 C CA . ASP A 1 598 ? -46.498 37.031 -22.770 1.00 28.14 592 ASP B CA 1
ATOM 4532 C C . ASP A 1 598 ? -47.574 36.686 -23.793 1.00 25.15 592 ASP B C 1
ATOM 4533 O O . ASP A 1 598 ? -47.312 36.568 -24.992 1.00 28.93 592 ASP B O 1
ATOM 4538 N N . ASN A 1 599 ? -48.797 36.518 -23.295 1.00 25.10 593 ASN B N 1
ATOM 4539 C CA . ASN A 1 599 ? -49.968 36.236 -24.117 1.00 29.78 593 ASN B CA 1
ATOM 4540 C C . ASN A 1 599 ? -50.133 37.278 -25.219 1.00 29.79 593 ASN B C 1
ATOM 4541 O O . ASN A 1 599 ? -50.680 38.360 -24.979 1.00 35.73 593 ASN B O 1
ATOM 4546 N N . ASP A 1 600 ? -49.665 36.966 -26.426 1.00 23.62 594 ASP B N 1
ATOM 4547 C CA . ASP A 1 600 ? -49.735 37.901 -27.544 1.00 24.43 594 ASP B CA 1
ATOM 4548 C C . ASP A 1 600 ? -49.441 37.144 -28.833 1.00 23.74 594 ASP B C 1
ATOM 4549 O O . ASP A 1 600 ? -48.984 35.998 -28.813 1.00 28.99 594 ASP B O 1
ATOM 4554 N N . TYR A 1 601 ? -49.722 37.800 -29.957 1.00 21.13 595 TYR B N 1
ATOM 4555 C CA . TYR A 1 601 ? -49.307 37.331 -31.275 1.00 23.03 595 TYR B CA 1
ATOM 4556 C C . TYR A 1 601 ? -48.063 38.106 -31.686 1.00 26.83 595 TYR B C 1
ATOM 4557 O O . TYR A 1 601 ? -48.086 39.340 -31.735 1.00 27.41 595 TYR B O 1
ATOM 4566 N N . TYR A 1 602 ? -46.984 37.390 -31.983 1.00 23.54 596 TYR B N 1
ATOM 4567 C CA . TYR A 1 602 ? -45.701 38.005 -32.295 1.00 25.58 596 TYR B CA 1
ATOM 4568 C C . TYR A 1 602 ? -45.416 37.862 -33.784 1.00 24.11 596 TYR B C 1
ATOM 4569 O O . TYR A 1 602 ? -45.414 36.747 -34.317 1.00 27.34 596 TYR B O 1
ATOM 4578 N N . ARG A 1 603 ? -45.184 38.993 -34.446 1.00 22.85 597 ARG B N 1
ATOM 4579 C CA . ARG A 1 603 ? -44.905 39.040 -35.875 1.00 28.52 597 ARG B CA 1
ATOM 4580 C C . ARG A 1 603 ? -43.401 39.069 -36.101 1.00 24.82 597 ARG B C 1
ATOM 4581 O O . ARG A 1 603 ? -42.688 39.851 -35.463 1.00 23.68 597 ARG B O 1
ATOM 4589 N N . PHE A 1 604 ? -42.924 38.222 -37.011 1.00 24.04 598 PHE B N 1
ATOM 4590 C CA . PHE A 1 604 ? -41.501 38.121 -37.320 1.00 25.52 598 PHE B CA 1
ATOM 4591 C C . PHE A 1 604 ? -41.163 39.120 -38.421 1.00 26.99 598 PHE B C 1
ATOM 4592 O O . PHE A 1 604 ? -41.571 38.946 -39.574 1.00 27.63 598 PHE B O 1
ATOM 4600 N N . ASP A 1 605 ? -40.416 40.163 -38.064 1.00 25.48 599 ASP B N 1
ATOM 4601 C CA . ASP A 1 605 ? -39.885 41.130 -39.023 1.00 26.52 599 ASP B CA 1
ATOM 4602 C C . ASP A 1 605 ? -38.514 40.625 -39.459 1.00 24.70 599 ASP B C 1
ATOM 4603 O O . ASP A 1 605 ? -37.526 40.776 -38.738 1.00 20.33 599 ASP B O 1
ATOM 4608 N N . GLN A 1 606 ? -38.449 40.037 -40.655 1.00 20.87 600 GLN B N 1
ATOM 4609 C CA . GLN A 1 606 ? -37.238 39.327 -41.059 1.00 22.26 600 GLN B CA 1
ATOM 4610 C C . GLN A 1 606 ? -36.096 40.286 -41.382 1.00 19.99 600 GLN B C 1
ATOM 4611 O O . GLN A 1 606 ? -34.943 40.020 -41.025 1.00 21.77 600 GLN B O 1
ATOM 4617 N N . VAL A 1 607 ? -36.382 41.404 -42.053 1.00 20.17 601 VAL B N 1
ATOM 4618 C CA . VAL A 1 607 ? -35.302 42.343 -42.339 1.00 19.78 601 VAL B CA 1
ATOM 4619 C C . VAL A 1 607 ? -34.920 43.111 -41.079 1.00 16.39 601 VAL B C 1
ATOM 4620 O O . VAL A 1 607 ? -33.733 43.317 -40.797 1.00 22.57 601 VAL B O 1
ATOM 4624 N N . GLY A 1 608 ? -35.908 43.511 -40.282 1.00 20.00 602 GLY B N 1
ATOM 4625 C CA . GLY A 1 608 ? -35.608 44.150 -39.008 1.00 22.70 602 GLY B CA 1
ATOM 4626 C C . GLY A 1 608 ? -35.006 43.225 -37.969 1.00 23.15 602 GLY B C 1
ATOM 4627 O O . GLY A 1 608 ? -34.443 43.717 -36.985 1.00 17.81 602 GLY B O 1
ATOM 4628 N N . GLN A 1 609 ? -35.106 41.910 -38.169 1.00 20.48 603 GLN B N 1
ATOM 4629 C CA . GLN A 1 609 ? -34.601 40.896 -37.241 1.00 19.12 603 GLN B CA 1
ATOM 4630 C C . GLN A 1 609 ? -35.166 41.108 -35.835 1.00 20.15 603 GLN B C 1
ATOM 4631 O O . GLN A 1 609 ? -34.440 41.247 -34.849 1.00 17.19 603 GLN B O 1
ATOM 4637 N N . ARG A 1 610 ? -36.496 41.111 -35.759 1.00 18.51 604 ARG B N 1
ATOM 4638 C CA . ARG A 1 610 ? -37.185 41.369 -34.505 1.00 17.64 604 ARG B CA 1
ATOM 4639 C C . ARG A 1 610 ? -38.541 40.676 -34.504 1.00 20.61 604 ARG B C 1
ATOM 4640 O O . ARG A 1 610 ? -39.181 40.527 -35.548 1.00 21.47 604 ARG B O 1
ATOM 4648 N N . LEU A 1 611 ? -38.964 40.251 -33.316 1.00 18.93 605 LEU B N 1
ATOM 4649 C CA . LEU A 1 611 ? -40.317 39.765 -33.078 1.00 19.63 605 LEU B CA 1
ATOM 4650 C C . LEU A 1 611 ? -41.103 40.858 -32.369 1.00 20.13 605 LEU B C 1
ATOM 4651 O O . LEU A 1 611 ? -40.601 41.473 -31.421 1.00 21.76 605 LEU B O 1
ATOM 4656 N N . MET A 1 612 ? -42.325 41.107 -32.833 1.00 21.98 606 MET B N 1
ATOM 4657 C CA . MET A 1 612 ? -43.094 42.270 -32.410 1.00 26.49 606 MET B CA 1
ATOM 4658 C C . MET A 1 612 ? -44.463 41.819 -31.925 1.00 30.62 606 MET B C 1
ATOM 4659 O O . MET A 1 612 ? -45.237 41.241 -32.696 1.00 26.68 606 MET B O 1
ATOM 4664 N N . GLY A 1 613 ? -44.753 42.079 -30.653 1.00 21.13 607 GLY B N 1
ATOM 4665 C CA . GLY A 1 613 ? -46.054 41.733 -30.103 1.00 23.53 607 GLY B CA 1
ATOM 4666 C C . GLY A 1 613 ? -47.144 42.596 -30.712 1.00 30.36 607 GLY B C 1
ATOM 4667 O O . GLY A 1 613 ? -47.067 43.830 -30.688 1.00 29.69 607 GLY B O 1
ATOM 4668 N N . GLU A 1 614 ? -48.174 41.945 -31.256 1.00 23.60 608 GLU B N 1
ATOM 4669 C CA . GLU A 1 614 ? -49.189 42.667 -32.015 1.00 30.33 608 GLU B CA 1
ATOM 4670 C C . GLU A 1 614 ? -50.001 43.597 -31.121 1.00 28.89 608 GLU B C 1
ATOM 4671 O O . GLU A 1 614 ? -50.301 44.732 -31.511 1.00 28.92 608 GLU B O 1
ATOM 4677 N N . SER A 1 615 ? -50.362 43.142 -29.919 1.00 27.97 609 SER B N 1
ATOM 4678 C CA . SER A 1 615 ? -51.212 43.922 -29.031 1.00 35.74 609 SER B CA 1
ATOM 4679 C C . SER A 1 615 ? -50.519 44.396 -27.762 1.00 41.05 609 SER B C 1
ATOM 4680 O O . SER A 1 615 ? -50.997 45.351 -27.142 1.00 43.32 609 SER B O 1
ATOM 4683 N N . SER A 1 616 ? -49.420 43.763 -27.356 1.00 38.49 610 SER B N 1
ATOM 4684 C CA . SER A 1 616 ? -48.690 44.198 -26.173 1.00 38.02 610 SER B CA 1
ATOM 4685 C C . SER A 1 616 ? -47.629 45.245 -26.481 1.00 36.18 610 SER B C 1
ATOM 4686 O O . SER A 1 616 ? -47.091 45.851 -25.549 1.00 39.45 610 SER B O 1
ATOM 4689 N N . GLY A 1 617 ? -47.315 45.469 -27.757 1.00 32.08 611 GLY B N 1
ATOM 4690 C CA . GLY A 1 617 ? -46.262 46.384 -28.143 1.00 37.84 611 GLY B CA 1
ATOM 4691 C C . GLY A 1 617 ? -44.854 45.911 -27.861 1.00 37.53 611 GLY B C 1
ATOM 4692 O O . GLY A 1 617 ? -43.902 46.596 -28.255 1.00 40.98 611 GLY B O 1
ATOM 4693 N N . GLN A 1 618 ? -44.683 44.767 -27.202 1.00 33.54 612 GLN B N 1
ATOM 4694 C CA . GLN A 1 618 ? -43.353 44.281 -26.863 1.00 29.12 612 GLN B CA 1
ATOM 4695 C C . GLN A 1 618 ? -42.584 43.880 -28.117 1.00 28.94 612 GLN B C 1
ATOM 4696 O O . GLN A 1 618 ? -43.132 43.255 -29.030 1.00 25.63 612 GLN B O 1
ATOM 4702 N N . THR A 1 619 ? -41.302 44.241 -28.152 1.00 22.27 613 THR B N 1
ATOM 4703 C CA . THR A 1 619 ? -40.417 43.948 -29.269 1.00 19.61 613 THR B CA 1
ATOM 4704 C C . THR A 1 619 ? -39.159 43.275 -28.741 1.00 18.19 613 THR B C 1
ATOM 4705 O O . THR A 1 619 ? -38.646 43.650 -27.682 1.00 23.19 613 THR B O 1
ATOM 4709 N N . TYR A 1 620 ? -38.669 42.280 -29.475 1.00 19.82 614 TYR B N 1
ATOM 4710 C CA . TYR A 1 620 ? -37.422 41.604 -29.144 1.00 19.60 614 TYR B CA 1
ATOM 4711 C C . TYR A 1 620 ? -36.538 41.594 -30.377 1.00 19.58 614 TYR B C 1
ATOM 4712 O O . TYR A 1 620 ? -36.875 40.959 -31.380 1.00 20.97 614 TYR B O 1
ATOM 4721 N N . ARG A 1 621 ? -35.411 42.291 -30.299 1.00 18.41 615 ARG B N 1
ATOM 4722 C CA . ARG A 1 621 ? -34.565 42.506 -31.459 1.00 14.91 615 ARG B CA 1
ATOM 4723 C C . ARG A 1 621 ? -33.167 41.957 -31.223 1.00 18.54 615 ARG B C 1
ATOM 4724 O O . ARG A 1 621 ? -32.667 41.945 -30.093 1.00 16.49 615 ARG B O 1
ATOM 4732 N N . LEU A 1 622 ? -32.556 41.487 -32.310 1.00 15.30 616 LEU B N 1
ATOM 4733 C CA . LEU A 1 622 ? -31.141 41.145 -32.327 1.00 16.55 616 LEU B CA 1
ATOM 4734 C C . LEU A 1 622 ? -30.334 42.209 -31.599 1.00 17.04 616 LEU B C 1
ATOM 4735 O O . LEU A 1 622 ? -30.477 43.404 -31.867 1.00 18.42 616 LEU B O 1
ATOM 4740 N N . GLY A 1 623 ? -29.508 41.770 -30.650 1.00 16.35 617 GLY B N 1
ATOM 4741 C CA . GLY A 1 623 ? -28.673 42.670 -29.887 1.00 13.44 617 GLY B CA 1
ATOM 4742 C C . GLY A 1 623 ? -29.263 43.171 -28.585 1.00 15.67 617 GLY B C 1
ATOM 4743 O O . GLY A 1 623 ? -28.533 43.785 -27.794 1.00 14.04 617 GLY B O 1
ATOM 4744 N N . ASP A 1 624 ? -30.551 42.943 -28.332 1.00 14.34 618 ASP B N 1
ATOM 4745 C CA . ASP A 1 624 ? -31.136 43.363 -27.064 1.00 17.00 618 ASP B CA 1
ATOM 4746 C C . ASP A 1 624 ? -30.456 42.652 -25.902 1.00 20.62 618 ASP B C 1
ATOM 4747 O O . ASP A 1 624 ? -30.186 41.450 -25.962 1.00 15.46 618 ASP B O 1
ATOM 4752 N N . ARG A 1 625 ? -30.183 43.399 -24.835 1.00 14.15 619 ARG B N 1
ATOM 4753 C CA . ARG A 1 625 ? -29.677 42.801 -23.607 1.00 16.15 619 ARG B CA 1
ATOM 4754 C C . ARG A 1 625 ? -30.845 42.283 -22.778 1.00 14.35 619 ARG B C 1
ATOM 4755 O O . ARG A 1 625 ? -31.835 42.992 -22.575 1.00 17.00 619 ARG B O 1
ATOM 4763 N N . VAL A 1 626 ? -30.736 41.040 -22.307 1.00 14.25 620 VAL B N 1
ATOM 4764 C CA . VAL A 1 626 ? -31.826 40.365 -21.611 1.00 14.52 620 VAL B CA 1
ATOM 4765 C C . VAL A 1 626 ? -31.268 39.587 -20.425 1.00 16.23 620 VAL B C 1
ATOM 4766 O O . VAL A 1 626 ? -30.054 39.456 -20.245 1.00 15.71 620 VAL B O 1
ATOM 4770 N N . GLU A 1 627 ? -32.185 39.068 -19.610 1.00 19.99 621 GLU B N 1
ATOM 4771 C CA . GLU A 1 627 ? -31.865 38.132 -18.541 1.00 24.62 621 GLU B CA 1
ATOM 4772 C C . GLU A 1 627 ? -32.750 36.907 -18.707 1.00 22.00 621 GLU B C 1
ATOM 4773 O O . GLU A 1 627 ? -33.958 37.039 -18.930 1.00 19.30 621 GL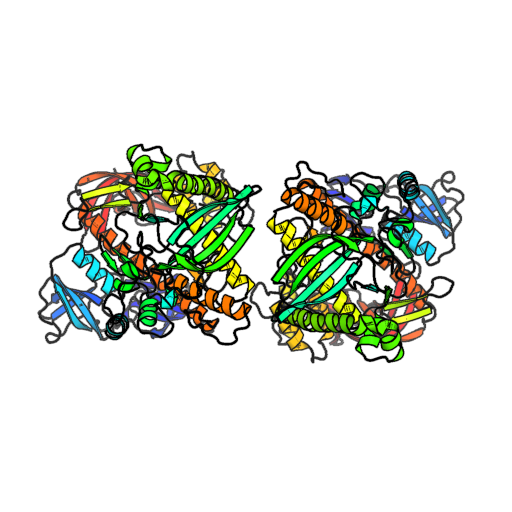U B O 1
ATOM 4779 N N . VAL A 1 628 ? -32.156 35.719 -18.609 1.00 21.03 622 VAL B N 1
ATOM 4780 C CA . VAL A 1 628 ? -32.884 34.481 -18.849 1.00 18.00 622 VAL B CA 1
ATOM 4781 C C . VAL A 1 628 ? -32.623 33.494 -17.722 1.00 19.21 622 VAL B C 1
ATOM 4782 O O . VAL A 1 628 ? -31.578 33.527 -17.064 1.00 24.24 622 VAL B O 1
ATOM 4786 N N . ARG A 1 629 ? -33.594 32.613 -17.502 1.00 19.67 623 ARG B N 1
ATOM 4787 C CA . ARG A 1 629 ? -33.425 31.442 -16.656 1.00 21.42 623 ARG B CA 1
ATOM 4788 C C . ARG A 1 629 ? -33.280 30.214 -17.544 1.00 16.51 623 ARG B C 1
ATOM 4789 O O . ARG A 1 629 ? -33.963 30.091 -18.564 1.00 19.73 623 ARG B O 1
ATOM 4797 N N . VAL A 1 630 ? -32.380 29.313 -17.161 1.00 20.69 624 VAL B N 1
ATOM 4798 C CA . VAL A 1 630 ? -32.174 28.077 -17.909 1.00 18.34 624 VAL B CA 1
ATOM 4799 C C . VAL A 1 630 ? -33.290 27.109 -17.530 1.00 24.62 624 VAL B C 1
ATOM 4800 O O . VAL A 1 630 ? -33.356 26.635 -16.394 1.00 26.66 624 VAL B O 1
ATOM 4804 N N . GLU A 1 631 ? -34.171 26.815 -18.484 1.00 19.96 625 GLU B N 1
ATOM 4805 C CA . GLU A 1 631 ? -35.321 25.962 -18.215 1.00 24.42 625 GLU B CA 1
ATOM 4806 C C . GLU A 1 631 ? -35.025 24.485 -18.437 1.00 29.73 625 GLU B C 1
ATOM 4807 O O . GLU A 1 631 ? -35.475 23.644 -17.651 1.00 26.64 625 GLU B O 1
ATOM 4813 N N . ALA A 1 632 ? -34.282 24.146 -19.489 1.00 25.78 626 ALA B N 1
ATOM 4814 C CA . ALA A 1 632 ? -34.078 22.744 -19.821 1.00 28.16 626 ALA B CA 1
ATOM 4815 C C . ALA A 1 632 ? -32.909 22.596 -20.781 1.00 20.60 626 ALA B C 1
ATOM 4816 O O . ALA A 1 632 ? -32.598 23.506 -21.555 1.00 17.60 626 ALA B O 1
ATOM 4818 N N . VAL A 1 633 ? -32.270 21.430 -20.719 1.00 20.20 627 VAL B N 1
ATOM 4819 C CA . VAL A 1 633 ? -31.231 21.035 -21.662 1.00 19.15 627 VAL B CA 1
ATOM 4820 C C . VAL A 1 633 ? -31.598 19.658 -22.196 1.00 23.03 627 VAL B C 1
ATOM 4821 O O . VAL A 1 633 ? -31.785 18.717 -21.416 1.00 21.45 627 VAL B O 1
ATOM 4825 N N . ASN A 1 634 ? -31.707 19.542 -23.516 1.00 21.62 628 ASN B N 1
ATOM 4826 C CA . ASN A 1 634 ? -32.015 18.281 -24.185 1.00 25.85 628 ASN B CA 1
ATOM 4827 C C . ASN A 1 634 ? -30.726 17.787 -24.836 1.00 18.91 628 ASN B C 1
ATOM 4828 O O . ASN A 1 634 ? -30.333 18.273 -25.899 1.00 21.42 628 ASN B O 1
ATOM 4833 N N . MET A 1 635 ? -30.072 16.816 -24.191 1.00 18.58 629 MET B N 1
ATOM 4834 C CA . MET A 1 635 ? -28.797 16.320 -24.701 1.00 20.47 629 MET B CA 1
ATOM 4835 C C . MET A 1 635 ? -28.960 15.550 -26.005 1.00 23.88 629 MET B C 1
ATOM 4836 O O . MET A 1 635 ? -28.027 15.506 -26.815 1.00 24.79 629 MET B O 1
ATOM 4841 N N . ASP A 1 636 ? -30.122 14.928 -26.226 1.00 24.80 630 ASP B N 1
ATOM 4842 C CA . ASP A 1 636 ? -30.329 14.192 -27.469 1.00 25.61 630 ASP B CA 1
ATOM 4843 C C . ASP A 1 636 ? -30.429 15.138 -28.658 1.00 27.71 630 ASP B C 1
ATOM 4844 O O . ASP A 1 636 ? -29.851 14.875 -29.719 1.00 34.14 630 ASP B O 1
ATOM 4849 N N . GLU A 1 637 ? -31.150 16.244 -28.500 1.00 24.97 631 GLU B N 1
ATOM 4850 C CA . GLU A 1 637 ? -31.282 17.234 -29.558 1.00 26.94 631 GLU B CA 1
ATOM 4851 C C . GLU A 1 637 ? -30.182 18.284 -29.532 1.00 23.54 631 GLU B C 1
ATOM 4852 O O . GLU A 1 637 ? -30.069 19.059 -30.489 1.00 27.66 631 GLU B O 1
ATOM 4858 N N . ARG A 1 638 ? -29.370 18.321 -28.475 1.00 18.87 632 ARG B N 1
ATOM 4859 C CA . ARG A 1 638 ? -28.342 19.347 -28.298 1.00 14.14 632 ARG B CA 1
ATOM 4860 C C . ARG A 1 638 ? -28.960 20.742 -28.379 1.00 17.95 632 ARG B C 1
ATOM 4861 O O . ARG A 1 638 ? -28.522 21.610 -29.138 1.00 20.47 632 ARG B O 1
ATOM 4869 N N . LYS A 1 639 ? -29.997 20.950 -27.568 1.00 18.04 633 LYS B N 1
ATOM 4870 C CA . LYS A 1 639 ? -30.772 22.182 -27.571 1.00 23.03 633 LYS B CA 1
ATOM 4871 C C . LYS A 1 639 ? -31.028 22.633 -26.141 1.00 19.89 633 LYS B C 1
ATOM 4872 O O . LYS A 1 639 ? -31.300 21.811 -25.262 1.00 19.72 633 LYS B O 1
ATOM 4878 N N . ILE A 1 640 ? -30.948 23.943 -25.918 1.00 16.66 634 ILE B N 1
ATOM 4879 C CA . ILE A 1 640 ? -31.111 24.537 -24.596 1.00 16.12 634 ILE B CA 1
ATOM 4880 C C . ILE A 1 640 ? -32.312 25.472 -24.629 1.00 20.37 634 ILE B C 1
ATOM 4881 O O . ILE A 1 640 ? -32.443 26.289 -25.548 1.00 20.09 634 ILE B O 1
ATOM 4886 N N . ASP A 1 641 ? -33.174 25.359 -23.620 1.00 17.35 635 ASP B N 1
ATOM 4887 C CA . ASP A 1 641 ? -34.386 26.163 -23.514 1.00 19.80 635 ASP B CA 1
ATOM 4888 C C . ASP A 1 641 ? -34.209 27.243 -22.454 1.00 19.44 635 ASP B C 1
ATOM 4889 O O . ASP A 1 641 ? -33.768 26.956 -21.335 1.00 21.52 635 ASP B O 1
ATOM 4894 N N . PHE A 1 642 ? -34.562 28.478 -22.809 1.00 20.87 636 PHE B N 1
ATOM 4895 C CA . PHE A 1 642 ? -34.515 29.626 -21.917 1.00 21.10 636 PHE B CA 1
ATOM 4896 C C . PHE A 1 642 ? -35.914 30.193 -21.718 1.00 16.67 636 PHE B C 1
ATOM 4897 O O . PHE A 1 642 ? -36.807 30.017 -22.553 1.00 19.77 636 PHE B O 1
ATOM 4905 N N . SER A 1 643 ? -36.088 30.903 -20.607 1.00 21.32 637 SER B N 1
ATOM 4906 C CA . SER A 1 643 ? -37.244 31.760 -20.399 1.00 25.06 637 SER B CA 1
ATOM 4907 C C . SER A 1 643 ? -36.754 33.137 -19.979 1.00 20.76 637 SER B C 1
ATOM 4908 O O . SER A 1 643 ? -35.725 33.268 -19.312 1.00 23.45 637 SER B O 1
ATOM 4911 N N . LEU A 1 644 ? -37.495 34.163 -20.385 1.00 25.17 638 LEU B N 1
ATOM 4912 C CA . LEU A 1 644 ? -37.115 35.533 -20.069 1.00 24.90 638 LEU B CA 1
ATOM 4913 C C . LEU A 1 644 ? -37.281 35.805 -18.577 1.00 29.67 638 LEU B C 1
ATOM 4914 O O . LEU A 1 644 ? -38.222 35.319 -17.945 1.00 28.96 638 LEU B O 1
ATOM 4919 N N . ILE A 1 645 ? -36.360 36.600 -18.029 1.00 28.40 639 ILE B N 1
ATOM 4920 C CA . ILE A 1 645 ? -36.281 36.955 -16.604 1.00 38.20 639 ILE B CA 1
ATOM 4921 C C . ILE A 1 645 ? -36.637 35.792 -15.684 1.00 46.12 639 ILE B C 1
ATOM 4922 O O . ILE A 1 645 ? -35.753 35.120 -15.151 1.00 43.46 639 ILE B O 1
ATOM 4927 N N . HIS B 1 1 ? -32.226 70.893 -55.592 1.00 58.12 -5 HIS A N 1
ATOM 4928 C CA . HIS B 1 1 ? -31.965 70.137 -56.811 1.00 54.95 -5 HIS A CA 1
ATOM 4929 C C . HIS B 1 1 ? -32.995 69.032 -57.023 1.00 53.24 -5 HIS A C 1
ATOM 4930 O O . HIS B 1 1 ? -33.202 68.587 -58.148 1.00 48.90 -5 HIS A O 1
ATOM 4937 N N . HIS B 1 2 ? -33.630 68.587 -55.942 1.00 56.14 -4 HIS A N 1
ATOM 4938 C CA . HIS B 1 2 ? -34.708 67.606 -56.043 1.00 64.75 -4 HIS A CA 1
ATOM 4939 C C . HIS B 1 2 ? -36.036 68.305 -56.328 1.00 69.35 -4 HIS A C 1
ATOM 4940 O O . HIS B 1 2 ? -36.489 69.122 -55.527 1.00 77.98 -4 HIS A O 1
ATOM 4947 N N . HIS B 1 3 ? -36.650 68.008 -57.470 1.00 69.72 -3 HIS A N 1
ATOM 4948 C CA . HIS B 1 3 ? -36.029 67.189 -58.501 1.00 71.09 -3 HIS A CA 1
ATOM 4949 C C . HIS B 1 3 ? -35.859 68.028 -59.756 1.00 57.80 -3 HIS A C 1
ATOM 4950 O O . HIS B 1 3 ? -36.753 68.099 -60.602 1.00 47.99 -3 HIS A O 1
ATOM 4957 N N . HIS B 1 4 ? -34.709 68.683 -59.848 1.00 54.14 -2 HIS A N 1
ATOM 4958 C CA . HIS B 1 4 ? -34.319 69.469 -61.004 1.00 51.24 -2 HIS A CA 1
ATOM 4959 C C . HIS B 1 4 ? -33.293 68.701 -61.824 1.00 42.40 -2 HIS A C 1
ATOM 4960 O O . HIS B 1 4 ? -32.759 67.673 -61.398 1.00 35.35 -2 HIS A O 1
ATOM 4967 N N . HIS B 1 5 ? -33.029 69.217 -63.020 1.00 41.74 -1 HIS A N 1
ATOM 4968 C CA . HIS B 1 5 ? -31.959 68.712 -63.862 1.00 45.23 -1 HIS A CA 1
ATOM 4969 C C . HIS B 1 5 ? -31.205 69.894 -64.444 1.00 42.22 -1 HIS A C 1
ATOM 4970 O O . HIS B 1 5 ? -31.820 70.829 -64.964 1.00 36.18 -1 HIS A O 1
ATOM 4977 N N . HIS B 1 6 ? -29.882 69.859 -64.333 1.00 42.67 0 HIS A N 1
ATOM 4978 C CA . HIS B 1 6 ? -29.020 70.783 -65.053 1.00 47.82 0 HIS A CA 1
ATOM 4979 C C . HIS B 1 6 ? -28.735 70.193 -66.427 1.00 43.05 0 HIS A C 1
ATOM 4980 O O . HIS B 1 6 ? -28.278 69.051 -66.535 1.00 48.20 0 HIS A O 1
ATOM 4987 N N . GLY B 1 7 ? -29.023 70.965 -67.475 1.00 39.49 1 GLY A N 1
ATOM 4988 C CA . GLY B 1 7 ? -28.837 70.477 -68.825 1.00 38.52 1 GLY A CA 1
ATOM 4989 C C . GLY B 1 7 ? -28.487 71.591 -69.786 1.00 36.91 1 GLY A C 1
ATOM 4990 O O . GLY B 1 7 ? -28.479 72.773 -69.436 1.00 30.49 1 GLY A O 1
ATOM 4991 N N . THR B 1 8 ? -28.198 71.186 -71.020 1.00 31.58 2 THR A N 1
ATOM 4992 C CA . THR B 1 8 ? -27.855 72.098 -72.102 1.00 32.91 2 THR A CA 1
ATOM 4993 C C . THR B 1 8 ? -28.944 72.042 -73.164 1.00 28.43 2 THR A C 1
ATOM 4994 O O . THR B 1 8 ? -29.373 70.954 -73.563 1.00 30.77 2 THR A O 1
ATOM 4998 N N . VAL B 1 9 ? -29.391 73.212 -73.610 1.00 24.95 3 VAL A N 1
ATOM 4999 C CA . VAL B 1 9 ? -30.443 73.297 -74.616 1.00 24.83 3 VAL A CA 1
ATOM 5000 C C . VAL B 1 9 ? -29.866 72.941 -75.978 1.00 28.77 3 VAL A C 1
ATOM 5001 O O . VAL B 1 9 ? -28.822 73.467 -76.384 1.00 26.60 3 VAL A O 1
ATOM 5005 N N . ILE B 1 10 ? -30.542 72.040 -76.685 1.00 26.41 4 ILE A N 1
ATOM 5006 C CA . ILE B 1 10 ? -30.199 71.682 -78.055 1.00 26.96 4 ILE A CA 1
ATOM 5007 C C . ILE B 1 10 ? -31.376 72.095 -78.924 1.00 29.28 4 ILE A C 1
ATOM 5008 O O . ILE B 1 10 ? -32.459 71.503 -78.838 1.00 30.68 4 ILE A O 1
ATOM 5013 N N . GLY B 1 11 ? -31.174 73.115 -79.748 1.00 23.57 5 GLY A N 1
ATOM 5014 C CA . GLY B 1 11 ? -32.231 73.585 -80.610 1.00 20.48 5 GLY A CA 1
ATOM 5015 C C . GLY B 1 11 ? -32.461 72.677 -81.800 1.00 28.09 5 GLY A C 1
ATOM 5016 O O . GLY B 1 11 ? -31.679 71.776 -82.101 1.00 29.71 5 GLY A O 1
ATOM 5017 N N . HIS B 1 12 ? -33.575 72.925 -82.479 1.00 34.73 6 HIS A N 1
ATOM 5018 C CA . HIS B 1 12 ? -33.912 72.245 -83.717 1.00 38.37 6 HIS A CA 1
ATOM 5019 C C . HIS B 1 12 ? -34.375 73.283 -84.725 1.00 36.47 6 HIS A C 1
ATOM 5020 O O . HIS B 1 12 ? -35.000 74.285 -84.363 1.00 36.59 6 HIS A O 1
ATOM 5027 N N . ARG B 1 13 ? -34.058 73.040 -85.998 1.00 36.17 7 ARG A N 1
ATOM 5028 C CA . ARG B 1 13 ? -34.398 74.003 -87.038 1.00 33.60 7 ARG A CA 1
ATOM 5029 C C . ARG B 1 13 ? -35.903 74.176 -87.192 1.00 41.21 7 ARG A C 1
ATOM 5030 O O . ARG B 1 13 ? -36.344 75.158 -87.800 1.00 40.81 7 ARG A O 1
ATOM 5038 N N . ASP B 1 14 ? -36.699 73.258 -86.648 1.00 46.39 8 ASP A N 1
ATOM 5039 C CA . ASP B 1 14 ? -38.149 73.311 -86.774 1.00 51.39 8 ASP A CA 1
ATOM 5040 C C . ASP B 1 14 ? -38.829 74.051 -85.629 1.00 49.82 8 ASP A C 1
ATOM 5041 O O . ASP B 1 14 ? -40.062 74.088 -85.585 1.00 55.60 8 ASP A O 1
ATOM 5046 N N . GLY B 1 15 ? -38.068 74.635 -84.705 1.00 41.69 9 GLY A N 1
ATOM 5047 C CA . GLY B 1 15 ? -38.608 75.519 -83.693 1.00 39.89 9 GLY A CA 1
ATOM 5048 C C . GLY B 1 15 ? -38.698 74.926 -82.303 1.00 37.59 9 GLY A C 1
ATOM 5049 O O . GLY B 1 15 ? -38.772 75.685 -81.328 1.00 44.72 9 GLY A O 1
ATOM 5050 N N . TYR B 1 16 ? -38.714 73.603 -82.176 1.00 33.30 10 TYR A N 1
ATOM 5051 C CA . TYR B 1 16 ? -38.720 72.972 -80.866 1.00 33.01 10 TYR A CA 1
ATOM 5052 C C . TYR B 1 16 ? -37.279 72.668 -80.460 1.00 30.20 10 TYR A C 1
ATOM 5053 O O . TYR B 1 16 ? -36.326 73.049 -81.144 1.00 32.40 10 TYR A O 1
ATOM 5062 N N . GLY B 1 17 ? -37.101 71.978 -79.337 1.00 28.59 11 GLY A N 1
ATOM 5063 C CA . GLY B 1 17 ? -35.759 71.708 -78.865 1.00 23.30 11 GLY A CA 1
ATOM 5064 C C . GLY B 1 17 ? -35.726 70.540 -77.906 1.00 28.71 11 GLY A C 1
ATOM 5065 O O . GLY B 1 17 ? -36.734 69.876 -77.655 1.00 30.71 11 GLY A O 1
ATOM 5066 N N . PHE B 1 18 ? -34.532 70.298 -77.371 1.00 25.96 12 PHE A N 1
ATOM 5067 C CA . PHE B 1 18 ? -34.304 69.215 -76.431 1.00 30.58 12 PHE A CA 1
ATOM 5068 C C . PHE B 1 18 ? -33.374 69.698 -75.330 1.00 32.49 12 PHE A C 1
ATOM 5069 O O . PHE B 1 18 ? -32.624 70.663 -75.500 1.00 31.61 12 PHE A O 1
ATOM 5077 N N . LEU B 1 19 ? -33.432 69.012 -74.194 1.00 27.38 13 LEU A N 1
ATOM 5078 C CA . LEU B 1 19 ? -32.542 69.270 -73.072 1.00 21.43 13 LEU A CA 1
ATOM 5079 C C . LEU B 1 19 ? -31.647 68.057 -72.867 1.00 35.10 13 LEU A C 1
ATOM 5080 O O . LEU B 1 19 ? -32.136 66.968 -72.546 1.00 37.62 13 LEU A O 1
ATOM 5085 N N . ARG B 1 20 ? -30.343 68.249 -73.046 1.00 41.98 14 ARG A N 1
ATOM 5086 C CA . ARG B 1 20 ? -29.368 67.183 -72.863 1.00 44.82 14 ARG A CA 1
ATOM 5087 C C . ARG B 1 20 ? -28.911 67.173 -71.409 1.00 42.11 14 ARG A C 1
ATOM 5088 O O . ARG B 1 20 ? -28.325 68.151 -70.932 1.00 40.17 14 ARG A O 1
ATOM 5096 N N . VAL B 1 21 ? -29.185 66.076 -70.710 1.00 42.57 15 VAL A N 1
ATOM 5097 C CA . VAL B 1 21 ? -28.804 65.944 -69.310 1.00 44.72 15 VAL A CA 1
ATOM 5098 C C . VAL B 1 21 ? -27.817 64.795 -69.139 1.00 51.83 15 VAL A C 1
ATOM 5099 O O . VAL B 1 21 ? -26.771 64.949 -68.506 1.00 56.04 15 VAL A O 1
ATOM 5103 N N . ASP B 1 27 ? -32.395 64.632 -72.995 1.00 73.12 21 ASP A N 1
ATOM 5104 C CA . ASP B 1 27 ? -33.379 63.726 -73.582 1.00 69.95 21 ASP A CA 1
ATOM 5105 C C . ASP B 1 27 ? -34.777 64.316 -73.428 1.00 61.41 21 ASP A C 1
ATOM 5106 O O . ASP B 1 27 ? -35.735 63.873 -74.065 1.00 62.90 21 ASP A O 1
ATOM 5111 N N . LEU B 1 28 ? -34.878 65.327 -72.570 1.00 50.63 22 LEU A N 1
ATOM 5112 C CA . LEU B 1 28 ? -36.145 66.003 -72.347 1.00 43.89 22 LEU A CA 1
ATOM 5113 C C . LEU B 1 28 ? -36.518 66.836 -73.566 1.00 37.23 22 LEU A C 1
ATOM 5114 O O . LEU B 1 28 ? -35.656 67.382 -74.259 1.00 31.95 22 LEU A O 1
ATOM 5119 N N . TYR B 1 29 ? -37.817 66.921 -73.829 1.00 34.34 23 TYR A N 1
ATOM 5120 C CA . TYR B 1 29 ? -38.330 67.678 -74.960 1.00 35.20 23 TYR A CA 1
ATOM 5121 C C . TYR B 1 29 ? -38.662 69.102 -74.535 1.00 31.56 23 TYR A C 1
ATOM 5122 O O . TYR B 1 29 ? -39.134 69.337 -73.419 1.00 37.83 23 TYR A O 1
ATOM 5131 N N . LEU B 1 30 ? -38.406 70.051 -75.432 1.00 28.32 24 LEU A N 1
ATOM 5132 C CA . LEU B 1 30 ? -38.724 71.458 -75.218 1.00 27.91 24 LEU A CA 1
ATOM 5133 C C . LEU B 1 30 ? -39.664 71.918 -76.323 1.00 30.89 24 LEU A C 1
ATOM 5134 O O . LEU B 1 30 ? -39.318 71.840 -77.507 1.00 35.32 24 LEU A O 1
ATOM 5139 N N . SER B 1 31 ? -40.843 72.403 -75.936 1.00 26.32 25 SER A N 1
ATOM 5140 C CA . SER B 1 31 ? -41.857 72.790 -76.904 1.00 34.09 25 SER A CA 1
ATOM 5141 C C . SER B 1 31 ? -41.397 73.984 -77.737 1.00 31.20 25 SER A C 1
ATOM 5142 O O . SER B 1 31 ? -40.439 74.685 -77.400 1.00 37.92 25 SER A O 1
ATOM 5145 N N . SER B 1 32 ? -42.109 74.208 -78.844 1.00 34.38 26 SER A N 1
ATOM 5146 C CA . SER B 1 32 ? -41.832 75.369 -79.684 1.00 44.39 26 SER A CA 1
ATOM 5147 C C . SER B 1 32 ? -42.031 76.666 -78.911 1.00 51.38 26 SER A C 1
ATOM 5148 O O . SER B 1 32 ? -41.271 77.626 -79.087 1.00 48.20 26 SER A O 1
ATOM 5151 N N . GLU B 1 33 ? -43.047 76.711 -78.045 1.00 53.16 27 GLU A N 1
ATOM 5152 C CA . GLU B 1 33 ? -43.308 77.924 -77.279 1.00 54.39 27 GLU A CA 1
ATOM 5153 C C . GLU B 1 33 ? -42.233 78.148 -76.223 1.00 48.21 27 GLU A C 1
ATOM 5154 O O . GLU B 1 33 ? -41.862 79.293 -75.942 1.00 49.71 27 GLU A O 1
ATOM 5160 N N . GLN B 1 34 ? -41.723 77.068 -75.625 1.00 44.74 28 GLN A N 1
ATOM 5161 C CA . GLN B 1 34 ? -40.631 77.202 -74.666 1.00 41.65 28 GLN A CA 1
ATOM 5162 C C . GLN B 1 34 ? -39.362 77.702 -75.345 1.00 40.04 28 GLN A C 1
ATOM 5163 O O . GLN B 1 34 ? -38.617 78.504 -74.769 1.00 39.53 28 GLN A O 1
ATOM 5169 N N . MET B 1 35 ? -39.106 77.252 -76.574 1.00 36.55 29 MET A N 1
ATOM 5170 C CA . MET B 1 35 ? -37.916 77.671 -77.304 1.00 39.46 29 MET A CA 1
ATOM 5171 C C . MET B 1 35 ? -37.997 79.105 -77.811 1.00 39.66 29 MET A C 1
ATOM 5172 O O . MET B 1 35 ? -37.064 79.552 -78.488 1.00 38.53 29 MET A O 1
ATOM 5177 N N . LYS B 1 36 ? -39.075 79.835 -77.518 1.00 44.52 30 LYS A N 1
ATOM 5178 C CA . LYS B 1 36 ? -39.124 81.251 -77.856 1.00 44.16 30 LYS A CA 1
ATOM 5179 C C . LYS B 1 36 ? -38.263 82.095 -76.928 1.00 40.37 30 LYS A C 1
ATOM 5180 O O . LYS B 1 36 ? -37.877 83.208 -77.302 1.00 49.01 30 LYS A O 1
ATOM 5186 N N . THR B 1 37 ? -37.951 81.591 -75.733 1.00 30.75 31 THR A N 1
ATOM 5187 C CA . THR B 1 37 ? -37.038 82.257 -74.818 1.00 39.04 31 THR A CA 1
ATOM 5188 C C . THR B 1 37 ? -35.759 81.473 -74.560 1.00 38.93 31 THR A C 1
ATOM 5189 O O . THR B 1 37 ? -34.867 81.993 -73.881 1.00 45.78 31 THR A O 1
ATOM 5193 N N . CYS B 1 38 ? -35.645 80.249 -75.069 1.00 37.87 32 CYS A N 1
ATOM 5194 C CA . CYS B 1 38 ? -34.439 79.447 -74.939 1.00 34.81 32 CYS A CA 1
ATOM 5195 C C . CYS B 1 38 ? -33.618 79.519 -76.222 1.00 26.94 32 CYS A C 1
ATOM 5196 O O . CYS B 1 38 ? -34.159 79.649 -77.322 1.00 38.21 32 CYS A O 1
ATOM 5199 N N . ILE B 1 39 ? -32.299 79.431 -76.067 1.00 27.44 33 ILE A N 1
ATOM 5200 C CA . ILE B 1 39 ? -31.356 79.533 -77.173 1.00 29.93 33 ILE A CA 1
ATOM 5201 C C . ILE B 1 39 ? -30.485 78.285 -77.180 1.00 23.52 33 ILE A C 1
ATOM 5202 O O . ILE B 1 39 ? -30.012 77.851 -76.123 1.00 23.37 33 ILE A O 1
ATOM 5207 N N . HIS B 1 40 ? -30.288 77.708 -78.365 1.00 24.52 34 HIS A N 1
ATOM 5208 C CA . HIS B 1 40 ? -29.383 76.576 -78.534 1.00 22.12 34 HIS A CA 1
ATOM 5209 C C . HIS B 1 40 ? -28.038 76.869 -77.885 1.00 25.97 34 HIS A C 1
ATOM 5210 O O . HIS B 1 40 ? -27.356 77.829 -78.252 1.00 27.08 34 HIS A O 1
ATOM 5217 N N . GLY B 1 41 ? -27.670 76.051 -76.902 1.00 27.93 35 GLY A N 1
ATOM 5218 C CA . GLY B 1 41 ? -26.433 76.222 -76.168 1.00 31.36 35 GLY A CA 1
ATOM 5219 C C . GLY B 1 41 ? -26.601 76.755 -74.762 1.00 31.58 35 GLY A C 1
ATOM 5220 O O . GLY B 1 41 ? -25.632 76.726 -73.991 1.00 32.00 35 GLY A O 1
ATOM 5221 N N . ASP B 1 42 ? -27.785 77.252 -74.406 1.00 27.82 36 ASP A N 1
ATOM 5222 C CA . ASP B 1 42 ? -28.041 77.671 -73.034 1.00 24.99 36 ASP A CA 1
ATOM 5223 C C . ASP B 1 42 ? -27.799 76.516 -72.070 1.00 27.38 36 ASP A C 1
ATOM 5224 O O . ASP B 1 42 ? -28.117 75.361 -72.367 1.00 28.47 36 ASP A O 1
ATOM 5229 N N . GLN B 1 43 ? -27.218 76.832 -70.916 1.00 24.16 37 GLN A N 1
ATOM 5230 C CA . GLN B 1 43 ? -27.161 75.915 -69.786 1.00 31.01 37 GLN A CA 1
ATOM 5231 C C . GLN B 1 43 ? -28.238 76.325 -68.792 1.00 27.40 37 GLN A C 1
ATOM 5232 O O . GLN B 1 43 ? -28.311 77.495 -68.401 1.00 29.17 37 GLN A O 1
ATOM 5238 N N . VAL B 1 44 ? -29.086 75.373 -68.398 1.00 24.00 38 VAL A N 1
ATOM 5239 C CA . VAL B 1 44 ? -30.304 75.694 -67.665 1.00 25.42 38 VAL A CA 1
ATOM 5240 C C . VAL B 1 44 ? -30.530 74.709 -66.526 1.00 30.19 38 VAL A C 1
ATOM 5241 O O . VAL B 1 44 ? -29.952 73.621 -66.477 1.00 29.42 38 VAL A O 1
ATOM 5245 N N . LEU B 1 45 ? -31.393 75.124 -65.604 1.00 33.63 39 LEU A N 1
ATOM 5246 C CA . LEU B 1 45 ? -31.986 74.260 -64.595 1.00 32.31 39 LEU A CA 1
ATOM 5247 C C . LEU B 1 45 ? -33.436 74.027 -64.992 1.00 32.72 39 LEU A C 1
ATOM 5248 O O . LEU B 1 45 ? -34.166 74.986 -65.260 1.00 32.37 39 LEU A O 1
ATOM 5253 N N . ALA B 1 46 ? -33.850 72.763 -65.054 1.00 30.40 40 ALA A N 1
ATOM 5254 C CA . ALA B 1 46 ? -35.152 72.418 -65.607 1.00 31.95 40 ALA A CA 1
ATOM 5255 C C . ALA B 1 46 ? -35.888 71.450 -64.690 1.00 33.77 40 ALA A C 1
ATOM 5256 O O . ALA B 1 46 ? -35.310 70.859 -63.774 1.00 36.13 40 ALA A O 1
ATOM 5258 N N . GLN B 1 47 ? -37.186 71.291 -64.959 1.00 35.44 41 GLN A N 1
ATOM 5259 C CA . GLN B 1 47 ? -38.056 70.371 -64.243 1.00 42.85 41 GLN A CA 1
ATOM 5260 C C . GLN B 1 47 ? -38.882 69.551 -65.225 1.00 40.92 41 GLN A C 1
ATOM 5261 O O . GLN B 1 47 ? -39.389 70.091 -66.216 1.00 37.51 41 GLN A O 1
ATOM 5267 N N . PRO B 1 48 ? -39.043 68.255 -64.974 1.00 44.65 42 PRO A N 1
ATOM 5268 C CA . PRO B 1 48 ? -39.822 67.415 -65.887 1.00 43.72 42 PRO A CA 1
ATOM 5269 C C . PRO B 1 48 ? -41.318 67.633 -65.724 1.00 42.13 42 PRO A C 1
ATOM 5270 O O . PRO B 1 48 ? -41.810 68.009 -64.658 1.00 44.86 42 PRO A O 1
ATOM 5274 N N . LEU B 1 49 ? -42.042 67.388 -66.815 1.00 39.85 43 LEU A N 1
ATOM 5275 C CA . LEU B 1 49 ? -43.496 67.489 -66.815 1.00 36.84 43 LEU A CA 1
ATOM 5276 C C . LEU B 1 49 ? -44.112 66.151 -67.206 1.00 34.76 43 LEU A C 1
ATOM 5277 O O . LEU B 1 49 ? -43.694 65.101 -66.708 1.00 40.21 43 LEU A O 1
ATOM 5282 N N . GLY B 1 50 ? -45.105 66.175 -68.098 1.00 40.82 44 GLY A N 1
ATOM 5283 C CA . GLY B 1 50 ? -45.700 64.960 -68.609 1.00 47.69 44 GLY A CA 1
ATOM 5284 C C . GLY B 1 50 ? -45.007 64.470 -69.869 1.00 55.04 44 GLY A C 1
ATOM 5285 O O . GLY B 1 50 ? -44.009 65.024 -70.326 1.00 56.95 44 GLY A O 1
ATOM 5286 N N . VAL B 1 51 ? -45.559 63.400 -70.435 1.00 55.03 45 VAL A N 1
ATOM 5287 C CA . VAL B 1 51 ? -45.016 62.831 -71.664 1.00 55.84 45 VAL A CA 1
ATOM 5288 C C . VAL B 1 51 ? -45.968 63.081 -72.829 1.00 58.76 45 VAL A C 1
ATOM 5289 O O . VAL B 1 51 ? -45.658 62.758 -73.976 1.00 56.56 45 VAL A O 1
ATOM 5293 N N . ARG B 1 57 ? -40.870 62.819 -72.667 1.00 41.09 51 ARG A N 1
ATOM 5294 C CA . ARG B 1 57 ? -40.950 63.544 -71.403 1.00 43.29 51 ARG A CA 1
ATOM 5295 C C . ARG B 1 57 ? -40.595 65.018 -71.588 1.00 47.91 51 ARG A C 1
ATOM 5296 O O . ARG B 1 57 ? -39.442 65.362 -71.851 1.00 55.09 51 ARG A O 1
ATOM 5304 N N . GLU B 1 58 ? -41.596 65.882 -71.445 1.00 44.35 52 GLU A N 1
ATOM 5305 C CA . GLU B 1 58 ? -41.412 67.315 -71.608 1.00 42.02 52 GLU A CA 1
ATOM 5306 C C . GLU B 1 58 ? -40.780 67.919 -70.355 1.00 39.74 52 GLU A C 1
ATOM 5307 O O . GLU B 1 58 ? -40.872 67.370 -69.253 1.00 43.17 52 GLU A O 1
ATOM 5313 N N . ALA B 1 59 ? -40.128 69.067 -70.535 1.00 35.16 53 ALA A N 1
ATOM 5314 C CA . ALA B 1 59 ? -39.461 69.746 -69.435 1.00 34.74 53 ALA A CA 1
ATOM 5315 C C . ALA B 1 59 ? -39.767 71.235 -69.477 1.00 32.62 53 ALA A C 1
ATOM 5316 O O . ALA B 1 59 ? -39.911 71.830 -70.549 1.00 35.69 53 ALA A O 1
ATOM 5318 N N . ARG B 1 60 ? -39.865 71.825 -68.290 1.00 31.16 54 ARG A N 1
ATOM 5319 C CA . ARG B 1 60 ? -40.045 73.258 -68.110 1.00 34.66 54 ARG A CA 1
ATOM 5320 C C . ARG B 1 60 ? -38.759 73.859 -67.557 1.00 31.60 54 ARG A C 1
ATOM 5321 O O . ARG B 1 60 ? -38.107 73.264 -66.693 1.00 28.78 54 ARG A O 1
ATOM 5329 N N . ILE B 1 61 ? -38.394 75.034 -68.061 1.00 37.84 55 ILE A N 1
ATOM 5330 C CA . ILE B 1 61 ? -37.148 75.684 -67.666 1.00 38.48 55 ILE A CA 1
ATOM 5331 C C . ILE B 1 61 ? -37.370 76.464 -66.377 1.00 35.15 55 ILE A C 1
ATOM 5332 O O . ILE B 1 61 ? -38.281 77.296 -66.288 1.00 38.99 55 ILE A O 1
ATOM 5337 N N . VAL B 1 62 ? -36.535 76.199 -65.373 1.00 34.86 56 VAL A N 1
ATOM 5338 C CA . VAL B 1 62 ? -36.598 76.964 -64.131 1.00 37.88 56 VAL A CA 1
ATOM 5339 C C . VAL B 1 62 ? -35.829 78.272 -64.271 1.00 36.09 56 VAL A C 1
ATOM 5340 O O . VAL B 1 62 ? -36.373 79.360 -64.052 1.00 36.20 56 VAL A O 1
ATOM 5344 N N . ARG B 1 63 ? -34.554 78.184 -64.646 1.00 31.62 57 ARG A N 1
ATOM 5345 C CA . ARG B 1 63 ? -33.742 79.377 -64.835 1.00 32.94 57 ARG A CA 1
ATOM 5346 C C . ARG B 1 63 ? -32.585 79.049 -65.766 1.00 31.70 57 ARG A C 1
ATOM 5347 O O . ARG B 1 63 ? -32.227 77.885 -65.960 1.00 32.35 57 ARG A O 1
ATOM 5355 N N . VAL B 1 64 ? -32.004 80.101 -66.335 1.00 32.08 58 VAL A N 1
ATOM 5356 C CA . VAL B 1 64 ? -30.847 79.981 -67.215 1.00 29.84 58 VAL A CA 1
ATOM 5357 C C . VAL B 1 64 ? -29.597 80.189 -66.369 1.00 34.70 58 VAL A C 1
ATOM 5358 O O . VAL B 1 64 ? -29.370 81.279 -65.837 1.00 44.69 58 VAL A O 1
ATOM 5362 N N . LEU B 1 65 ? -28.783 79.142 -66.243 1.00 33.17 59 LEU A N 1
ATOM 5363 C CA . LEU B 1 65 ? -27.577 79.237 -65.428 1.00 37.90 59 LEU A CA 1
ATOM 5364 C C . LEU B 1 65 ? -26.451 79.937 -66.183 1.00 45.62 59 LEU A C 1
ATOM 5365 O O . LEU B 1 65 ? -25.826 80.864 -65.658 1.00 47.93 59 LEU A O 1
ATOM 5370 N N . VAL B 1 66 ? -26.178 79.505 -67.411 1.00 44.50 60 VAL A N 1
ATOM 5371 C CA . VAL B 1 66 ? -25.184 80.154 -68.263 1.00 43.92 60 VAL A CA 1
ATOM 5372 C C . VAL B 1 66 ? -25.818 80.430 -69.622 1.00 38.19 60 VAL A C 1
ATOM 5373 O O . VAL B 1 66 ? -25.955 79.507 -70.438 1.00 34.78 60 VAL A O 1
ATOM 5377 N N . PRO B 1 67 ? -26.211 81.667 -69.913 1.00 36.57 61 PRO A N 1
ATOM 5378 C CA . PRO B 1 67 ? -26.872 81.949 -71.191 1.00 37.37 61 PRO A CA 1
ATOM 5379 C C . PRO B 1 67 ? -25.908 81.857 -72.364 1.00 44.10 61 PRO A C 1
ATOM 5380 O O . PRO B 1 67 ? -24.692 82.009 -72.228 1.00 48.94 61 PRO A O 1
ATOM 5384 N N . LYS B 1 68 ? -26.482 81.595 -73.536 1.00 38.85 62 LYS A N 1
ATOM 5385 C CA . LYS B 1 68 ? -25.741 81.605 -74.793 1.00 41.51 62 LYS A CA 1
ATOM 5386 C C . LYS B 1 68 ? -25.742 83.027 -75.341 1.00 42.97 62 LYS A C 1
ATOM 5387 O O . LYS B 1 68 ? -26.768 83.513 -75.830 1.00 46.35 62 LYS A O 1
ATOM 5393 N N . THR B 1 69 ? -24.596 83.696 -75.247 1.00 51.34 63 THR A N 1
ATOM 5394 C CA . THR B 1 69 ? -24.434 85.033 -75.796 1.00 63.63 63 THR A CA 1
ATOM 5395 C C . THR B 1 69 ? -23.255 85.155 -76.745 1.00 70.00 63 THR A C 1
ATOM 5396 O O . THR B 1 69 ? -23.170 86.156 -77.465 1.00 63.76 63 THR A O 1
ATOM 5400 N N . SER B 1 70 ? -22.367 84.167 -76.788 1.00 78.28 64 SER A N 1
ATOM 5401 C CA . SER B 1 70 ? -21.086 84.293 -77.468 1.00 78.96 64 SER A CA 1
ATOM 5402 C C . SER B 1 70 ? -21.281 84.344 -78.984 1.00 61.64 64 SER A C 1
ATOM 5403 O O . SER B 1 70 ? -22.397 84.422 -79.504 1.00 67.70 64 SER A O 1
ATOM 5406 N N . GLN B 1 71 ? -20.162 84.273 -79.702 1.00 43.55 65 GLN A N 1
ATOM 5407 C CA . GLN B 1 71 ? -20.119 84.575 -81.127 1.00 37.46 65 GLN A CA 1
ATOM 5408 C C . GLN B 1 71 ? -21.062 83.685 -81.927 1.00 31.76 65 GLN A C 1
ATOM 5409 O O . GLN B 1 71 ? -20.914 82.459 -81.953 1.00 34.09 65 GLN A O 1
ATOM 5415 N N . ILE B 1 72 ? -22.026 84.319 -82.587 1.00 22.21 66 ILE A N 1
ATOM 5416 C CA . ILE B 1 72 ? -22.985 83.652 -83.457 1.00 16.43 66 ILE A CA 1
ATOM 5417 C C . ILE B 1 72 ? -22.584 83.960 -84.892 1.00 16.40 66 ILE A C 1
ATOM 5418 O O . ILE B 1 72 ? -22.507 85.132 -85.282 1.00 17.53 66 ILE A O 1
ATOM 5423 N N . VAL B 1 73 ? -22.321 82.920 -85.675 1.00 17.10 67 VAL A N 1
ATOM 5424 C CA . VAL B 1 73 ? -21.960 83.083 -87.077 1.00 20.19 67 VAL A CA 1
ATOM 5425 C C . VAL B 1 73 ? -23.222 83.016 -87.924 1.00 18.03 67 VAL A C 1
ATOM 5426 O O . VAL B 1 73 ? -24.070 82.136 -87.728 1.00 20.61 67 VAL A O 1
ATOM 5430 N N . GLY B 1 74 ? -23.344 83.941 -88.868 1.00 16.55 68 GLY A N 1
ATOM 5431 C CA . GLY B 1 74 ? -24.466 83.937 -89.774 1.00 16.80 68 GLY A CA 1
ATOM 5432 C C . GLY B 1 74 ? -24.171 84.756 -91.010 1.00 20.46 68 GLY A C 1
ATOM 5433 O O . GLY B 1 74 ? -23.043 85.202 -91.229 1.00 21.42 68 GLY A O 1
ATOM 5434 N N . ARG B 1 75 ? -25.208 84.945 -91.824 1.00 22.80 69 ARG A N 1
ATOM 5435 C CA . ARG B 1 75 ? -25.129 85.756 -93.032 1.00 22.33 69 ARG A CA 1
ATOM 5436 C C . ARG B 1 75 ? -26.047 86.962 -92.897 1.00 23.39 69 ARG A C 1
ATOM 5437 O O . ARG B 1 75 ? -27.149 86.859 -92.348 1.00 19.32 69 ARG A O 1
ATOM 5445 N N . TYR B 1 76 ? -25.587 88.098 -93.415 1.00 20.24 70 TYR A N 1
ATOM 5446 C CA . TYR B 1 76 ? -26.280 89.369 -93.262 1.00 25.91 70 TYR A CA 1
ATOM 5447 C C . TYR B 1 76 ? -27.211 89.635 -94.440 1.00 26.20 70 TYR A C 1
ATOM 5448 O O . TYR B 1 76 ? -26.852 89.412 -95.599 1.00 24.71 70 TYR A O 1
ATOM 5457 N N . PHE B 1 77 ? -28.416 90.113 -94.128 1.00 20.98 71 PHE A N 1
ATOM 5458 C CA . PHE B 1 77 ? -29.386 90.540 -95.126 1.00 21.69 71 PHE A CA 1
ATOM 5459 C C . PHE B 1 77 ? -30.098 91.779 -94.599 1.00 24.28 71 PHE A C 1
ATOM 5460 O O . PHE B 1 77 ? -29.869 92.216 -93.467 1.00 23.15 71 PHE A O 1
ATOM 5468 N N . THR B 1 78 ? -30.969 92.354 -95.425 1.00 28.54 72 THR A N 1
ATOM 5469 C CA . THR B 1 78 ? -31.803 93.468 -95.003 1.00 32.61 72 THR A CA 1
ATOM 5470 C C . THR B 1 78 ? -33.250 93.209 -95.393 1.00 36.54 72 THR A C 1
ATOM 5471 O O . THR B 1 78 ? -33.534 92.585 -96.420 1.00 31.43 72 THR A O 1
ATOM 5475 N N . GLU B 1 79 ? -34.163 93.688 -94.551 1.00 42.14 73 GLU A N 1
ATOM 5476 C CA . GLU B 1 79 ? -35.593 93.659 -94.833 1.00 43.21 73 GLU A CA 1
ATOM 5477 C C . GLU B 1 79 ? -36.168 95.026 -94.499 1.00 39.98 73 GLU A C 1
ATOM 5478 O O . GLU B 1 79 ? -36.151 95.437 -93.334 1.00 34.97 73 GLU A O 1
ATOM 5484 N N . ALA B 1 80 ? -36.668 95.724 -95.521 1.00 41.70 74 ALA A N 1
ATOM 5485 C CA . ALA B 1 80 ? -37.189 97.085 -95.377 1.00 41.76 74 ALA A CA 1
ATOM 5486 C C . ALA B 1 80 ? -36.125 98.027 -94.815 1.00 37.52 74 ALA A C 1
ATOM 5487 O O . ALA B 1 80 ? -36.412 98.904 -93.997 1.00 35.28 74 ALA A O 1
ATOM 5489 N N . GLY B 1 81 ? -34.883 97.850 -95.265 1.00 36.58 75 GLY A N 1
ATOM 5490 C CA . GLY B 1 81 ? -33.771 98.630 -94.766 1.00 35.72 75 GLY A CA 1
ATOM 5491 C C . GLY B 1 81 ? -33.263 98.210 -93.408 1.00 33.38 75 GLY A C 1
ATOM 5492 O O . GLY B 1 81 ? -32.268 98.776 -92.934 1.00 37.26 75 GLY A O 1
ATOM 5493 N N . VAL B 1 82 ? -33.910 97.240 -92.769 1.00 29.60 76 VAL A N 1
ATOM 5494 C CA . VAL B 1 82 ? -33.491 96.723 -91.470 1.00 22.02 76 VAL A CA 1
ATOM 5495 C C . VAL B 1 82 ? -32.529 95.567 -91.699 1.00 21.44 76 VAL A C 1
ATOM 5496 O O . VAL B 1 82 ? -32.874 94.585 -92.363 1.00 22.63 76 VAL A O 1
ATOM 5500 N N . GLY B 1 83 ? -31.324 95.673 -91.144 1.00 21.14 77 GLY A N 1
ATOM 5501 C CA . GLY B 1 83 ? -30.373 94.583 -91.244 1.00 20.60 77 GLY A CA 1
ATOM 5502 C C . GLY B 1 83 ? -30.691 93.459 -90.274 1.00 20.41 77 GLY A C 1
ATOM 5503 O O . GLY B 1 83 ? -31.206 93.673 -89.178 1.00 24.94 77 GLY A O 1
ATOM 5504 N N . PHE B 1 84 ? -30.388 92.235 -90.696 1.00 20.91 78 PHE A N 1
ATOM 5505 C CA . PHE B 1 84 ? -30.544 91.092 -89.807 1.00 19.79 78 PHE A CA 1
ATOM 5506 C C . PHE B 1 84 ? -29.602 89.984 -90.253 1.00 19.28 78 PHE A C 1
ATOM 5507 O O . PHE B 1 84 ? -29.096 89.986 -91.378 1.00 22.63 78 PHE A O 1
ATOM 5515 N N . VAL B 1 85 ? -29.372 89.038 -89.347 1.00 19.01 79 VAL A N 1
ATOM 5516 C CA . VAL B 1 85 ? -28.440 87.942 -89.568 1.00 18.53 79 VAL A CA 1
ATOM 5517 C C . VAL B 1 85 ? -29.194 86.630 -89.406 1.00 21.54 79 VAL A C 1
ATOM 5518 O O . VAL B 1 85 ? -29.895 86.429 -88.410 1.00 23.68 79 VAL A O 1
ATOM 5522 N N . VAL B 1 86 ? -29.055 85.745 -90.388 1.00 18.34 80 VAL A N 1
ATOM 5523 C CA . VAL B 1 86 ? -29.580 84.387 -90.303 1.00 21.45 80 VAL A CA 1
ATOM 5524 C C . VAL B 1 86 ? -28.457 83.497 -89.781 1.00 23.00 80 VAL A C 1
ATOM 5525 O O . VAL B 1 86 ? -27.432 83.353 -90.467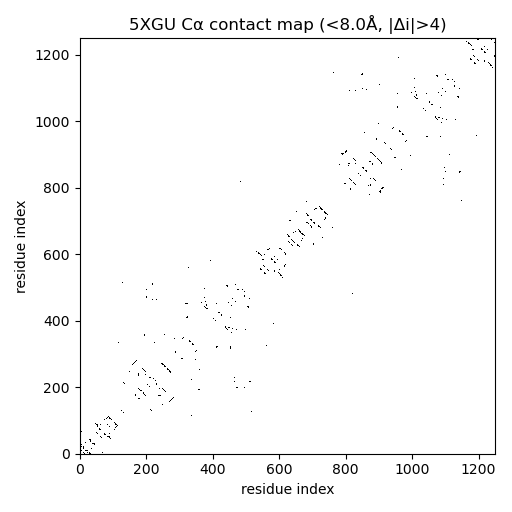 1.00 21.60 80 VAL A O 1
ATOM 5529 N N . PRO B 1 87 ? -28.582 82.932 -88.583 1.00 20.22 81 PRO A N 1
ATOM 5530 C CA . PRO B 1 87 ? -27.532 82.041 -88.066 1.00 18.91 81 PRO A CA 1
ATOM 5531 C C . PRO B 1 87 ? -27.180 80.929 -89.047 1.00 23.55 81 PRO A C 1
ATOM 5532 O O . PRO B 1 87 ? -28.050 80.369 -89.718 1.00 18.70 81 PRO A O 1
ATOM 5536 N N . ASP B 1 88 ? -25.885 80.616 -89.125 1.00 18.01 82 ASP A N 1
ATOM 5537 C CA . ASP B 1 88 ? -25.444 79.514 -89.974 1.00 20.16 82 ASP A CA 1
ATOM 5538 C C . ASP B 1 88 ? -25.923 78.173 -89.429 1.00 22.38 82 ASP A C 1
ATOM 5539 O O . ASP B 1 88 ? -26.331 77.294 -90.197 1.00 26.27 82 ASP A O 1
ATOM 5544 N N . ASP B 1 89 ? -25.875 77.999 -88.110 1.00 21.16 83 ASP A N 1
ATOM 5545 C CA . ASP B 1 89 ? -26.382 76.799 -87.453 1.00 22.82 83 ASP A CA 1
ATOM 5546 C C . ASP B 1 89 ? -27.891 76.947 -87.294 1.00 23.72 83 ASP A C 1
ATOM 5547 O O . ASP B 1 89 ? -28.361 77.732 -86.465 1.00 19.36 83 ASP A O 1
ATOM 5552 N N . SER B 1 90 ? -28.653 76.192 -88.090 1.00 25.55 84 SER A N 1
ATOM 5553 C CA . SER B 1 90 ? -30.104 76.333 -88.102 1.00 30.18 84 SER A CA 1
ATOM 5554 C C . SER B 1 90 ? -30.758 75.892 -86.799 1.00 26.41 84 SER A C 1
ATOM 5555 O O . SER B 1 90 ? -31.964 76.109 -86.632 1.00 27.51 84 SER A O 1
ATOM 5558 N N . ARG B 1 91 ? -30.006 75.282 -85.881 1.00 21.62 85 ARG A N 1
ATOM 5559 C CA . ARG B 1 91 ? -30.539 75.013 -84.551 1.00 23.75 85 ARG A CA 1
ATOM 5560 C C . ARG B 1 91 ? -30.737 76.296 -83.753 1.00 27.63 85 ARG A C 1
ATOM 5561 O O . ARG B 1 91 ? -31.523 76.305 -82.799 1.00 23.92 85 ARG A O 1
ATOM 5569 N N . LEU B 1 92 ? -30.039 77.372 -84.121 1.00 22.81 86 LEU A N 1
ATOM 5570 C CA . LEU B 1 92 ? -30.361 78.721 -83.654 1.00 23.99 86 LEU A CA 1
ATOM 5571 C C . LEU B 1 92 ? -31.475 79.244 -84.557 1.00 21.89 86 LEU A C 1
ATOM 5572 O O . LEU B 1 92 ? -31.255 79.988 -85.516 1.00 24.29 86 LEU A O 1
ATOM 5577 N N . SER B 1 93 ? -32.701 78.830 -84.241 1.00 22.25 87 SER A N 1
ATOM 5578 C CA . SER B 1 93 ? -33.829 78.951 -85.166 1.00 24.12 87 SER A CA 1
ATOM 5579 C C . SER B 1 93 ? -34.550 80.291 -85.004 1.00 23.99 87 SER A C 1
ATOM 5580 O O . SER B 1 93 ? -35.752 80.360 -84.747 1.00 31.05 87 SER A O 1
ATOM 5583 N N . PHE B 1 94 ? -33.794 81.370 -85.189 1.00 25.88 88 PHE A N 1
ATOM 5584 C CA . PHE B 1 94 ? -34.350 82.713 -85.108 1.00 23.96 88 PHE A CA 1
ATOM 5585 C C . PHE B 1 94 ? -33.426 83.671 -85.843 1.00 23.38 88 PHE A C 1
ATOM 5586 O O . PHE B 1 94 ? -32.224 83.421 -85.959 1.00 21.50 88 PHE A O 1
ATOM 5594 N N . ASP B 1 95 ? -33.998 84.765 -86.337 1.00 19.36 89 ASP A N 1
ATOM 5595 C CA . ASP B 1 95 ? -33.203 85.833 -86.927 1.00 19.35 89 ASP A CA 1
ATOM 5596 C C . ASP B 1 95 ? -32.788 86.840 -85.858 1.00 25.79 89 ASP A C 1
ATOM 5597 O O . ASP B 1 95 ? -33.432 86.983 -84.816 1.00 22.01 89 ASP A O 1
ATOM 5602 N N . ILE B 1 96 ? -31.695 87.546 -86.136 1.00 21.91 90 ILE A N 1
ATOM 5603 C CA . ILE B 1 96 ? -31.110 88.510 -85.210 1.00 23.17 90 ILE A CA 1
ATOM 5604 C C . ILE B 1 96 ? -31.093 89.869 -85.892 1.00 20.63 90 ILE A C 1
ATOM 5605 O O . ILE B 1 96 ? -30.396 90.054 -86.895 1.00 20.59 90 ILE A O 1
ATOM 5610 N N . LEU B 1 97 ? -31.854 90.817 -85.352 1.00 20.24 91 LEU A N 1
ATOM 5611 C CA . LEU B 1 97 ? -31.861 92.164 -85.904 1.00 20.47 91 LEU A CA 1
ATOM 5612 C C . LEU B 1 97 ? -30.560 92.880 -85.563 1.00 24.01 91 LEU A C 1
ATOM 5613 O O . LEU B 1 97 ? -30.018 92.724 -84.466 1.00 20.67 91 LEU A O 1
ATOM 5618 N N . ILE B 1 98 ? -30.052 93.663 -86.509 1.00 21.38 92 ILE A N 1
ATOM 5619 C CA . ILE B 1 98 ? -28.838 94.441 -86.310 1.00 22.49 92 ILE A CA 1
ATOM 5620 C C . ILE B 1 98 ? -29.182 95.911 -86.515 1.00 20.77 92 ILE A C 1
ATOM 5621 O O . ILE B 1 98 ? -29.560 96.306 -87.622 1.00 24.16 92 ILE A O 1
ATOM 5626 N N . PRO B 1 99 ? -29.084 96.751 -85.486 1.00 22.36 93 PRO A N 1
ATOM 5627 C CA . PRO B 1 99 ? -29.330 98.176 -85.687 1.00 29.80 93 PRO A CA 1
ATOM 5628 C C . PRO B 1 99 ? -28.305 98.760 -86.629 1.00 31.35 93 PRO A C 1
ATOM 5629 O O . PRO B 1 99 ? -27.163 98.265 -86.726 1.00 26.52 93 PRO A O 1
ATOM 5633 N N . PRO B 1 100 ? -28.657 99.830 -87.354 1.00 30.48 94 PRO A N 1
ATOM 5634 C CA . PRO B 1 100 ? -27.800 100.281 -88.462 1.00 28.96 94 PRO A CA 1
ATOM 5635 C C . PRO B 1 100 ? -26.430 100.784 -88.035 1.00 31.55 94 PRO A C 1
ATOM 5636 O O . PRO B 1 100 ? -25.532 100.856 -88.882 1.00 34.27 94 PRO A O 1
ATOM 5640 N N . ASP B 1 101 ? -26.236 101.135 -86.767 1.00 31.90 95 ASP A N 1
ATOM 5641 C CA . ASP B 1 101 ? -24.934 101.573 -86.285 1.00 33.58 95 ASP A CA 1
ATOM 5642 C C . ASP B 1 101 ? -24.056 100.415 -85.830 1.00 37.19 95 ASP A C 1
ATOM 5643 O O . ASP B 1 101 ? -22.926 100.648 -85.390 1.00 36.12 95 ASP A O 1
ATOM 5648 N N . GLN B 1 102 ? -24.548 99.181 -85.924 1.00 35.31 96 GLN A N 1
ATOM 5649 C CA . GLN B 1 102 ? -23.805 97.997 -85.512 1.00 33.45 96 GLN A CA 1
ATOM 5650 C C . GLN B 1 102 ? -23.564 97.060 -86.691 1.00 32.92 96 GLN A C 1
ATOM 5651 O O . GLN B 1 102 ? -23.431 95.848 -86.515 1.00 29.34 96 GLN A O 1
ATOM 5657 N N . ILE B 1 103 ? -23.498 97.620 -87.896 1.00 31.09 97 ILE A N 1
ATOM 5658 C CA . ILE B 1 103 ? -23.367 96.818 -89.106 1.00 33.62 97 ILE A CA 1
ATOM 5659 C C . ILE B 1 103 ? -21.910 96.484 -89.420 1.00 33.68 97 ILE A C 1
ATOM 5660 O O . ILE B 1 103 ? -21.634 95.462 -90.058 1.00 32.04 97 ILE A O 1
ATOM 5665 N N . MET B 1 104 ? -20.969 97.318 -88.971 1.00 34.65 98 MET A N 1
ATOM 5666 C CA . MET B 1 104 ? -19.541 97.125 -89.228 1.00 38.25 98 MET A CA 1
ATOM 5667 C C . MET B 1 104 ? -19.251 97.015 -90.726 1.00 42.20 98 MET A C 1
ATOM 5668 O O . MET B 1 104 ? -18.289 96.369 -91.146 1.00 45.61 98 MET A O 1
ATOM 5673 N N . GLY B 1 105 ? -20.086 97.647 -91.546 1.00 44.27 99 GLY A N 1
ATOM 5674 C CA . GLY B 1 105 ? -19.883 97.611 -92.980 1.00 52.02 99 GLY A CA 1
ATOM 5675 C C . GLY B 1 105 ? -20.133 96.266 -93.625 1.00 53.99 99 GLY A C 1
ATOM 5676 O O . GLY B 1 105 ? -19.473 95.932 -94.614 1.00 56.45 99 GLY A O 1
ATOM 5677 N N . ALA B 1 106 ? -21.062 95.479 -93.091 1.00 46.09 100 ALA A N 1
ATOM 5678 C CA . ALA B 1 106 ? -21.430 94.232 -93.740 1.00 29.71 100 ALA A CA 1
ATOM 5679 C C . ALA B 1 106 ? -22.265 94.512 -94.986 1.00 32.56 100 ALA A C 1
ATOM 5680 O O . ALA B 1 106 ? -22.915 95.554 -95.110 1.00 34.33 100 ALA A O 1
ATOM 5682 N N . ARG B 1 107 ? -22.239 93.565 -95.919 1.00 29.39 101 ARG A N 1
ATOM 5683 C CA . ARG B 1 107 ? -23.002 93.668 -97.153 1.00 34.88 101 ARG A CA 1
ATOM 5684 C C . ARG B 1 107 ? -23.865 92.426 -97.321 1.00 32.29 101 ARG A C 1
ATOM 5685 O O . ARG B 1 107 ? -23.662 91.409 -96.652 1.00 33.66 101 ARG A O 1
ATOM 5693 N N . MET B 1 108 ? -24.833 92.528 -98.231 1.00 25.91 102 MET A N 1
ATOM 5694 C CA . MET B 1 108 ? -25.814 91.469 -98.443 1.00 26.43 102 MET A CA 1
ATOM 5695 C C . MET B 1 108 ? -25.137 90.133 -98.729 1.00 35.51 102 MET A C 1
ATOM 5696 O O . MET B 1 108 ? -24.309 90.022 -99.637 1.00 34.14 102 MET A O 1
ATOM 5701 N N . GLY B 1 109 ? -25.496 89.117 -97.942 1.00 26.43 103 GLY A N 1
ATOM 5702 C CA . GLY B 1 109 ? -24.973 87.778 -98.122 1.00 28.28 103 GLY A CA 1
ATOM 5703 C C . GLY B 1 109 ? -23.637 87.504 -97.467 1.00 26.51 103 GLY A C 1
ATOM 5704 O O . GLY B 1 109 ? -23.182 86.351 -97.490 1.00 23.35 103 GLY A O 1
ATOM 5705 N N . PHE B 1 110 ? -22.991 88.512 -96.886 1.00 23.29 104 PHE A N 1
ATOM 5706 C CA . PHE B 1 110 ? -21.706 88.300 -96.235 1.00 25.18 104 PHE A CA 1
ATOM 5707 C C . PHE B 1 110 ? -21.864 87.436 -94.992 1.00 26.90 104 PHE A C 1
ATOM 5708 O O . PHE B 1 110 ? -22.850 87.547 -94.259 1.00 19.12 104 PHE A O 1
ATOM 5716 N N . VAL B 1 111 ? -20.882 86.574 -94.754 1.00 19.70 105 VAL A N 1
ATOM 5717 C CA . VAL B 1 111 ? -20.798 85.844 -93.495 1.00 16.60 105 VAL A CA 1
ATOM 5718 C C . VAL B 1 111 ? -20.234 86.780 -92.437 1.00 21.04 105 VAL A C 1
ATOM 5719 O O . VAL B 1 111 ? -19.209 87.438 -92.655 1.00 21.27 105 VAL A O 1
ATOM 5723 N N . VAL B 1 112 ? -20.914 86.862 -91.293 1.00 19.16 106 VAL A N 1
ATOM 5724 C CA . VAL B 1 112 ? -20.552 87.787 -90.226 1.00 20.64 106 VAL A CA 1
ATOM 5725 C C . VAL B 1 112 ? -20.616 87.054 -88.892 1.00 16.66 106 VAL A C 1
ATOM 5726 O O . VAL B 1 112 ? -21.133 85.940 -88.790 1.00 22.51 106 VAL A O 1
ATOM 5730 N N . VAL B 1 113 ? -20.075 87.701 -87.863 1.00 17.85 107 VAL A N 1
ATOM 5731 C CA . VAL B 1 113 ? -20.060 87.182 -86.501 1.00 16.60 107 VAL A CA 1
ATOM 5732 C C . VAL B 1 113 ? -20.792 88.179 -85.612 1.00 16.97 107 VAL A C 1
ATOM 5733 O O . VAL B 1 113 ? -20.529 89.386 -85.679 1.00 19.66 107 VAL A O 1
ATOM 5737 N N . VAL B 1 114 ? -21.703 87.676 -84.781 1.00 19.18 108 VAL A N 1
ATOM 5738 C CA . VAL B 1 114 ? -22.642 88.509 -84.039 1.00 20.05 108 VAL A CA 1
ATOM 5739 C C . VAL B 1 114 ? -22.466 88.278 -82.545 1.00 18.01 108 VAL A C 1
ATOM 5740 O O . VAL B 1 114 ? -22.250 87.146 -82.101 1.00 21.45 108 VAL A O 1
ATOM 5744 N N . GLU B 1 115 ? -22.555 89.360 -81.777 1.00 26.27 109 GLU A N 1
ATOM 5745 C CA . GLU B 1 115 ? -22.687 89.308 -80.327 1.00 25.93 109 GLU A CA 1
ATOM 5746 C C . GLU B 1 115 ? -24.088 89.783 -79.965 1.00 23.47 109 GLU A C 1
ATOM 5747 O O . GLU B 1 115 ? -24.472 90.905 -80.310 1.00 21.05 109 GLU A O 1
ATOM 5753 N N . LEU B 1 116 ? -24.849 88.932 -79.282 1.00 21.13 110 LEU A N 1
ATOM 5754 C CA . LEU B 1 116 ? -26.214 89.286 -78.920 1.00 24.08 110 LEU A CA 1
ATOM 5755 C C . LEU B 1 116 ? -26.232 90.436 -77.922 1.00 26.78 110 LEU A C 1
ATOM 5756 O O . LEU B 1 116 ? -25.405 90.504 -77.010 1.00 26.24 110 LEU A O 1
ATOM 5761 N N . THR B 1 117 ? -27.182 91.352 -78.110 1.00 25.69 111 THR A N 1
ATOM 5762 C CA . THR B 1 117 ? -27.484 92.370 -77.116 1.00 26.26 111 THR A CA 1
ATOM 5763 C C . THR B 1 117 ? -28.859 92.194 -76.496 1.00 25.77 111 THR A C 1
ATOM 5764 O O . THR B 1 117 ? -29.085 92.678 -75.383 1.00 25.61 111 THR A O 1
ATOM 5768 N N . GLN B 1 118 ? -29.773 91.513 -77.184 1.00 23.66 112 GLN A N 1
ATOM 5769 C CA . GLN B 1 118 ? -31.078 91.164 -76.641 1.00 24.10 112 GLN A CA 1
ATOM 5770 C C . GLN B 1 118 ? -31.401 89.731 -77.026 1.00 29.31 112 GLN A C 1
ATOM 5771 O O . GLN B 1 118 ? -31.353 89.378 -78.208 1.00 26.13 112 GLN A O 1
ATOM 5777 N N . ARG B 1 119 ? -31.728 88.912 -76.036 1.00 22.88 113 ARG A N 1
ATOM 5778 C CA . ARG B 1 119 ? -32.184 87.569 -76.322 1.00 22.61 113 ARG A CA 1
ATOM 5779 C C . ARG B 1 119 ? -33.573 87.617 -76.951 1.00 21.36 113 ARG A C 1
ATOM 5780 O O . ARG B 1 119 ? -34.337 88.565 -76.734 1.00 24.93 113 ARG A O 1
ATOM 5788 N N . PRO B 1 120 ? -33.925 86.611 -77.742 1.00 21.32 114 PRO A N 1
ATOM 5789 C CA . PRO B 1 120 ? -35.288 86.559 -78.287 1.00 20.26 114 PRO A CA 1
ATOM 5790 C C . PRO B 1 120 ? -36.293 86.309 -77.176 1.00 21.57 114 PRO A C 1
ATOM 5791 O O . PRO B 1 120 ? -35.979 85.700 -76.150 1.00 23.97 114 PRO A O 1
ATOM 5795 N N . THR B 1 121 ? -37.503 86.827 -77.372 1.00 24.84 115 THR A N 1
ATOM 5796 C CA . THR B 1 121 ? -38.608 86.539 -76.462 1.00 27.12 115 THR A CA 1
ATOM 5797 C C . THR B 1 121 ? -39.826 86.111 -77.269 1.00 29.31 115 THR A C 1
ATOM 5798 O O . THR B 1 121 ? -39.738 85.947 -78.491 1.00 27.53 115 THR A O 1
ATOM 5802 N N . ARG B 1 122 ? -40.965 85.935 -76.601 1.00 30.94 116 ARG A N 1
ATOM 5803 C CA . ARG B 1 122 ? -42.170 85.540 -77.319 1.00 28.83 116 ARG A CA 1
ATOM 5804 C C . ARG B 1 122 ? -42.659 86.640 -78.254 1.00 29.21 116 ARG A C 1
ATOM 5805 O O . ARG B 1 122 ? -43.249 86.345 -79.299 1.00 28.28 116 ARG A O 1
ATOM 5813 N N . ARG B 1 123 ? -42.412 87.905 -77.910 1.00 31.13 117 ARG A N 1
ATOM 5814 C CA . ARG B 1 123 ? -42.964 89.026 -78.656 1.00 33.78 117 ARG A CA 1
ATOM 5815 C C . ARG B 1 123 ? -41.920 89.867 -79.379 1.00 33.74 117 ARG A C 1
ATOM 5816 O O . ARG B 1 123 ? -42.299 90.774 -80.128 1.00 32.43 117 ARG A O 1
ATOM 5824 N N . THR B 1 124 ? -40.630 89.607 -79.176 1.00 31.95 118 THR A N 1
ATOM 5825 C CA . THR B 1 124 ? -39.582 90.394 -79.810 1.00 31.30 118 THR A CA 1
ATOM 5826 C C . THR B 1 124 ? -38.510 89.470 -80.364 1.00 24.36 118 THR A C 1
ATOM 5827 O O . THR B 1 124 ? -38.275 88.3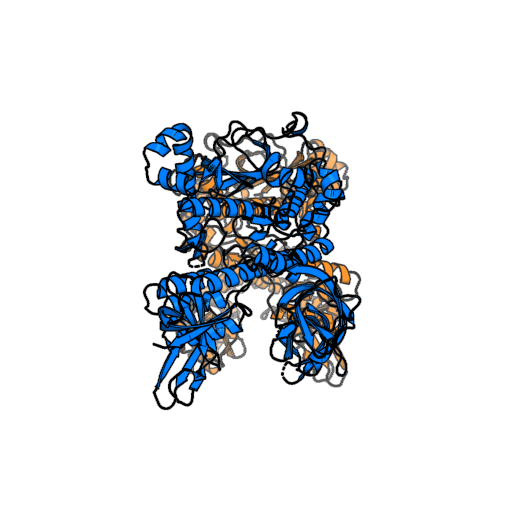79 -79.839 1.00 23.93 118 THR A O 1
ATOM 5831 N N . LYS B 1 125 ? -37.856 89.925 -81.430 1.00 21.80 119 LYS A N 1
ATOM 5832 C CA . LYS B 1 125 ? -36.752 89.176 -82.005 1.00 21.25 119 LYS A CA 1
ATOM 5833 C C . LYS B 1 125 ? -35.451 89.477 -81.273 1.00 22.87 119 LYS A C 1
ATOM 5834 O O . LYS B 1 125 ? -35.301 90.508 -80.610 1.00 21.18 119 LYS A O 1
ATOM 5840 N N . ALA B 1 126 ? -34.505 88.550 -81.402 1.00 21.45 120 ALA A N 1
ATOM 5841 C CA . ALA B 1 126 ? -33.155 88.786 -80.914 1.00 20.61 120 ALA A CA 1
ATOM 5842 C C . ALA B 1 126 ? -32.557 90.008 -81.600 1.00 23.76 120 ALA A C 1
ATOM 5843 O O . ALA B 1 126 ? -32.914 90.351 -82.730 1.00 20.38 120 ALA A O 1
ATOM 5845 N N . VAL B 1 127 ? -31.654 90.685 -80.895 1.00 21.86 121 VAL A N 1
ATOM 5846 C CA . VAL B 1 127 ? -30.906 91.805 -81.451 1.00 20.26 121 VAL A CA 1
ATOM 5847 C C . VAL B 1 127 ? -29.438 91.617 -81.103 1.00 19.84 121 VAL A C 1
ATOM 5848 O O . VAL B 1 127 ? -29.100 91.167 -80.001 1.00 21.92 121 VAL A O 1
ATOM 5852 N N . GLY B 1 128 ? -28.565 91.950 -82.049 1.00 22.91 122 GLY A N 1
ATOM 5853 C CA . GLY B 1 128 ? -27.145 91.797 -81.834 1.00 23.18 122 GLY A CA 1
ATOM 5854 C C . GLY B 1 128 ? -26.380 92.908 -82.514 1.00 20.95 122 GLY A C 1
ATOM 5855 O O . GLY B 1 128 ? -26.956 93.835 -83.089 1.00 27.56 122 GLY A O 1
ATOM 5856 N N . LYS B 1 129 ? -25.061 92.808 -82.427 1.00 22.70 123 LYS A N 1
ATOM 5857 C CA . LYS B 1 129 ? -24.152 93.699 -83.126 1.00 23.61 123 LYS A CA 1
ATOM 5858 C C . LYS B 1 129 ? -23.138 92.850 -83.873 1.00 21.98 123 LYS A C 1
ATOM 5859 O O . LYS B 1 129 ? -22.691 91.817 -83.367 1.00 22.06 123 LYS A O 1
ATOM 5865 N N . ILE B 1 130 ? -22.800 93.268 -85.086 1.00 23.05 124 ILE A N 1
ATOM 5866 C CA . ILE B 1 130 ? -21.789 92.563 -85.865 1.00 23.14 124 ILE A CA 1
ATOM 5867 C C . ILE B 1 130 ? -20.422 92.968 -85.331 1.00 26.21 124 ILE A C 1
ATOM 5868 O O . ILE B 1 130 ? -20.072 94.154 -85.328 1.00 25.99 124 ILE A O 1
ATOM 5873 N N . VAL B 1 131 ? -19.660 91.987 -84.852 1.00 27.47 125 VAL A N 1
ATOM 5874 C CA . VAL B 1 131 ? -18.335 92.231 -84.293 1.00 29.55 125 VAL A CA 1
ATOM 5875 C C . VAL B 1 131 ? -17.219 91.782 -85.217 1.00 33.19 125 VAL A C 1
ATOM 5876 O O . VAL B 1 131 ? -16.057 92.153 -84.984 1.00 31.98 125 VAL A O 1
ATOM 5880 N N . GLU B 1 132 ? -17.522 91.004 -86.252 1.00 30.91 126 GLU A N 1
ATOM 5881 C CA . GLU B 1 132 ? -16.516 90.565 -87.205 1.00 28.09 126 GLU A CA 1
ATOM 5882 C C . GLU B 1 132 ? -17.201 90.282 -88.532 1.00 26.88 126 GLU A C 1
ATOM 5883 O O . GLU B 1 132 ? -18.313 89.747 -88.563 1.00 29.29 126 GLU A O 1
ATOM 5889 N N . VAL B 1 133 ? -16.538 90.660 -89.620 1.00 23.79 127 VAL A N 1
ATOM 5890 C CA . VAL B 1 133 ? -17.038 90.437 -90.970 1.00 21.72 127 VAL A CA 1
ATOM 5891 C C . VAL B 1 133 ? -16.077 89.493 -91.666 1.00 27.11 127 VAL A C 1
ATOM 5892 O O . VAL B 1 133 ? -14.900 89.824 -91.861 1.00 28.21 127 VAL A O 1
ATOM 5896 N N . LEU B 1 134 ? -16.576 88.325 -92.043 1.00 24.89 128 LEU A N 1
ATOM 5897 C CA . LEU B 1 134 ? -15.727 87.322 -92.660 1.00 24.21 128 LEU A CA 1
ATOM 5898 C C . LEU B 1 134 ? -15.773 87.372 -94.182 1.00 25.52 128 LEU A C 1
ATOM 5899 O O . LEU B 1 134 ? -14.762 87.082 -94.832 1.00 26.88 128 LEU A O 1
ATOM 5904 N N . GLY B 1 135 ? -16.903 87.745 -94.766 1.00 28.74 129 GLY A N 1
ATOM 5905 C CA . GLY B 1 135 ? -16.979 88.014 -96.186 1.00 32.23 129 GLY A CA 1
ATOM 5906 C C . GLY B 1 135 ? -17.775 86.977 -96.952 1.00 30.56 129 GLY A C 1
ATOM 5907 O O . GLY B 1 135 ? -18.552 86.197 -96.396 1.00 27.51 129 GLY A O 1
ATOM 5908 N N . ASP B 1 136 ? -17.564 86.971 -98.271 1.00 28.31 130 ASP A N 1
ATOM 5909 C CA . ASP B 1 136 ? -18.330 86.133 -99.184 1.00 25.01 130 ASP A CA 1
ATOM 5910 C C . ASP B 1 136 ? -17.468 85.137 -99.953 1.00 22.79 130 ASP A C 1
ATOM 5911 O O . ASP B 1 136 ? -17.985 84.444 -100.836 1.00 23.95 130 ASP A O 1
ATOM 5916 N N . ASN B 1 137 ? -16.175 85.044 -99.650 1.00 27.74 131 ASN A N 1
ATOM 5917 C CA . ASN B 1 137 ? -15.292 84.097 -100.332 1.00 32.01 131 ASN A CA 1
ATOM 5918 C C . ASN B 1 137 ? -15.428 82.747 -99.637 1.00 25.76 131 ASN A C 1
ATOM 5919 O O . ASN B 1 137 ? -14.714 82.438 -98.682 1.00 27.41 131 ASN A O 1
ATOM 5924 N N . MET B 1 138 ? -16.358 81.929 -100.125 1.00 26.24 132 MET A N 1
ATOM 5925 C CA . MET B 1 138 ? -16.681 80.661 -99.482 1.00 30.19 132 MET A CA 1
ATOM 5926 C C . MET B 1 138 ? -15.743 79.573 -99.988 1.00 32.56 132 MET A C 1
ATOM 5927 O O . MET B 1 138 ? -15.744 79.242 -101.178 1.00 41.92 132 MET A O 1
ATOM 5932 N N . GLY B 1 139 ? -14.952 79.024 -99.082 1.00 31.09 133 GLY A N 1
ATOM 5933 C CA . GLY B 1 139 ? -14.048 77.945 -99.396 1.00 24.51 133 GLY A CA 1
ATOM 5934 C C . GLY B 1 139 ? -13.714 77.184 -98.135 1.00 19.19 133 GLY A C 1
ATOM 5935 O O . GLY B 1 139 ? -14.387 77.319 -97.113 1.00 19.18 133 GLY A O 1
ATOM 5936 N N . THR B 1 140 ? -12.650 76.383 -98.209 1.00 18.15 134 THR A N 1
ATOM 5937 C CA . THR B 1 140 ? -12.274 75.574 -97.053 1.00 22.56 134 THR A CA 1
ATOM 5938 C C . THR B 1 140 ? -11.819 76.446 -95.888 1.00 18.88 134 THR A C 1
ATOM 5939 O O . THR B 1 140 ? -12.180 76.184 -94.735 1.00 19.43 134 THR A O 1
ATOM 5943 N N . GLY B 1 141 ? -11.024 77.482 -96.164 1.00 19.70 135 GLY A N 1
ATOM 5944 C CA . GLY B 1 141 ? -10.610 78.382 -95.099 1.00 18.65 135 GLY A CA 1
ATOM 5945 C C . GLY B 1 141 ? -11.791 79.033 -94.404 1.00 18.29 135 GLY A C 1
ATOM 5946 O O . GLY B 1 141 ? -11.810 79.162 -93.178 1.00 17.76 135 GLY A O 1
ATOM 5947 N N . MET B 1 142 ? -12.798 79.435 -95.181 1.00 16.58 136 MET A N 1
ATOM 5948 C CA . MET B 1 142 ? -14.012 80.008 -94.613 1.00 15.33 136 MET A CA 1
ATOM 5949 C C . MET B 1 142 ? -14.766 78.986 -93.770 1.00 14.33 136 MET A C 1
ATOM 5950 O O . MET B 1 142 ? -15.273 79.314 -92.691 1.00 17.11 136 MET A O 1
ATOM 5955 N N . ALA B 1 143 ? -14.859 77.743 -94.253 1.00 17.53 137 ALA A N 1
ATOM 5956 C CA . ALA B 1 143 ? -15.534 76.702 -93.485 1.00 15.67 137 ALA A CA 1
ATOM 5957 C C . ALA B 1 143 ? -14.848 76.480 -92.144 1.00 13.94 137 ALA A C 1
ATOM 5958 O O . ALA B 1 143 ? -15.514 76.308 -91.117 1.00 13.98 137 ALA A O 1
ATOM 5960 N N . VAL B 1 144 ? -13.512 76.495 -92.134 1.00 15.86 138 VAL A N 1
ATOM 5961 C CA . VAL B 1 144 ? -12.772 76.355 -90.883 1.00 13.61 138 VAL A CA 1
ATOM 5962 C C . VAL B 1 144 ? -13.037 77.545 -89.968 1.00 16.49 138 VAL A C 1
ATOM 5963 O O . VAL B 1 144 ? -13.263 77.380 -88.763 1.00 15.39 138 VAL A O 1
ATOM 5967 N N . ASP B 1 145 ? -13.013 78.762 -90.524 1.00 16.53 139 ASP A N 1
ATOM 5968 C CA . ASP B 1 145 ? -13.273 79.957 -89.722 1.00 15.72 139 ASP A CA 1
ATOM 5969 C C . ASP B 1 145 ? -14.657 79.911 -89.090 1.00 16.53 139 ASP A C 1
ATOM 5970 O O . ASP B 1 145 ? -14.821 80.233 -87.906 1.00 17.94 139 ASP A O 1
ATOM 5975 N N . ILE B 1 146 ? -15.667 79.521 -89.869 1.00 14.44 140 ILE A N 1
ATOM 5976 C CA . ILE B 1 146 ? -17.020 79.387 -89.336 1.00 15.01 140 ILE A CA 1
ATOM 5977 C C . ILE B 1 146 ? -17.052 78.351 -88.218 1.00 14.43 140 ILE A C 1
ATOM 5978 O O . ILE B 1 146 ? -17.639 78.579 -87.154 1.00 15.10 140 ILE A O 1
ATOM 5983 N N . ALA B 1 147 ? -16.406 77.202 -88.439 1.00 14.16 141 ALA A N 1
ATOM 5984 C CA . ALA B 1 147 ? -16.459 76.117 -87.461 1.00 15.91 141 ALA A CA 1
ATOM 5985 C C . ALA B 1 147 ? -15.792 76.509 -86.149 1.00 14.89 141 ALA A C 1
ATOM 5986 O O . ALA B 1 147 ? -16.288 76.171 -85.067 1.00 16.15 141 ALA A O 1
ATOM 5988 N N . LEU B 1 148 ? -14.658 77.209 -86.221 1.00 16.09 142 LEU A N 1
ATOM 5989 C CA . LEU B 1 148 ? -13.969 77.624 -85.003 1.00 13.82 142 LEU A CA 1
ATOM 5990 C C . LEU B 1 148 ? -14.839 78.553 -84.170 1.00 15.02 142 LEU A C 1
ATOM 5991 O O . LEU B 1 148 ? -14.900 78.428 -82.941 1.00 18.18 142 LEU A O 1
ATOM 5996 N N . ARG B 1 149 ? -15.530 79.485 -84.824 1.00 15.47 143 ARG A N 1
ATOM 5997 C CA . ARG B 1 149 ? -16.350 80.442 -84.096 1.00 18.74 143 ARG A CA 1
ATOM 5998 C C . ARG B 1 149 ? -17.657 79.816 -83.622 1.00 21.07 143 ARG A C 1
ATOM 5999 O O . ARG B 1 149 ? -18.061 80.026 -82.472 1.00 23.90 143 ARG A O 1
ATOM 6007 N N . THR B 1 150 ? -18.319 79.034 -84.482 1.00 17.99 144 THR A N 1
ATOM 6008 C CA . THR B 1 150 ? -19.576 78.394 -84.096 1.00 21.99 144 THR A CA 1
ATOM 6009 C C . THR B 1 150 ? -19.391 77.481 -82.890 1.00 20.90 144 THR A C 1
ATOM 6010 O O . THR B 1 150 ? -20.210 77.491 -81.963 1.00 19.28 144 THR A O 1
ATOM 6014 N N . HIS B 1 151 ? -18.325 76.689 -82.879 1.00 17.43 145 HIS A N 1
ATOM 6015 C CA . HIS B 1 151 ? -18.094 75.746 -81.796 1.00 15.79 145 HIS A CA 1
ATOM 6016 C C . HIS B 1 151 ? -17.207 76.310 -80.698 1.00 19.25 145 HIS A C 1
ATOM 6017 O O . HIS B 1 151 ? -16.881 75.582 -79.755 1.00 24.55 145 HIS A O 1
ATOM 6024 N N . GLU B 1 152 ? -16.828 77.586 -80.790 1.00 19.34 146 GLU A N 1
ATOM 6025 C CA . GLU B 1 152 ? -16.069 78.265 -79.740 1.00 26.85 146 GLU A CA 1
ATOM 6026 C C . GLU B 1 152 ? -14.757 77.543 -79.447 1.00 31.69 146 GLU A C 1
ATOM 6027 O O . GLU B 1 152 ? -14.371 77.354 -78.291 1.00 27.48 146 GLU A O 1
ATOM 6033 N N . ILE B 1 153 ? -14.071 77.123 -80.503 1.00 19.92 147 ILE A N 1
ATOM 6034 C CA . ILE B 1 153 ? -12.778 76.462 -80.363 1.00 21.08 147 ILE A CA 1
ATOM 6035 C C . ILE B 1 153 ? -11.709 77.538 -80.221 1.00 20.87 147 ILE A C 1
ATOM 6036 O O . ILE B 1 153 ? -11.619 78.439 -81.069 1.00 17.75 147 ILE A O 1
ATOM 6041 N N . PRO B 1 154 ? -10.903 77.509 -79.160 1.00 15.23 148 PRO A N 1
ATOM 6042 C CA . PRO B 1 154 ? -9.851 78.524 -79.007 1.00 15.48 148 PRO A CA 1
ATOM 6043 C C . PRO B 1 154 ? -8.777 78.341 -80.069 1.00 21.06 148 PRO A C 1
ATOM 6044 O O . PRO B 1 154 ? -8.327 77.224 -80.327 1.00 22.66 148 PRO A O 1
ATOM 6048 N N . TYR B 1 155 ? -8.368 79.450 -80.688 1.00 22.29 149 TYR A N 1
ATOM 6049 C CA . TYR B 1 155 ? -7.368 79.366 -81.746 1.00 21.14 149 TYR A CA 1
ATOM 6050 C C . TYR B 1 155 ? -6.436 80.573 -81.753 1.00 19.19 149 TYR A C 1
ATOM 6051 O O . TYR B 1 155 ? -5.431 80.577 -82.470 1.00 24.90 149 TYR A O 1
ATOM 6060 N N . ILE B 1 156 ? -6.749 81.601 -80.971 1.00 21.68 150 ILE A N 1
ATOM 6061 C CA . ILE B 1 156 ? -5.854 82.743 -80.816 1.00 24.69 150 ILE A CA 1
ATOM 6062 C C . ILE B 1 156 ? -4.989 82.510 -79.587 1.00 23.22 150 ILE A C 1
ATOM 6063 O O . ILE B 1 156 ? -5.498 82.169 -78.512 1.00 22.13 150 ILE A O 1
ATOM 6068 N N . TRP B 1 157 ? -3.685 82.679 -79.742 1.00 23.20 151 TRP A N 1
ATOM 6069 C CA . TRP B 1 157 ? -2.789 82.490 -78.608 1.00 24.58 151 TRP A CA 1
ATOM 6070 C C . TRP B 1 157 ? -2.846 83.706 -77.692 1.00 25.62 151 TRP A C 1
ATOM 6071 O O . TRP B 1 157 ? -2.675 84.836 -78.161 1.00 28.23 151 TRP A O 1
ATOM 6082 N N . PRO B 1 158 ? -3.102 83.520 -76.397 1.00 20.95 152 PRO A N 1
ATOM 6083 C CA . PRO B 1 158 ? -3.032 84.651 -75.468 1.00 23.68 152 PRO A CA 1
ATOM 6084 C C . PRO B 1 158 ? -1.638 85.256 -75.456 1.00 28.76 152 PRO A C 1
ATOM 6085 O O . PRO B 1 158 ? -0.636 84.570 -75.678 1.00 23.95 152 PRO A O 1
ATOM 6089 N N . GLN B 1 159 ? -1.586 86.565 -75.203 1.00 28.11 153 GLN A N 1
ATOM 6090 C CA . GLN B 1 159 ? -0.303 87.258 -75.159 1.00 27.72 153 GLN A CA 1
ATOM 6091 C C . GLN B 1 159 ? 0.604 86.668 -74.087 1.00 23.08 153 GLN A C 1
ATOM 6092 O O . GLN B 1 159 ? 1.819 86.554 -74.284 1.00 26.67 153 GLN A O 1
ATOM 6098 N N . ALA B 1 160 ? 0.026 86.278 -72.947 1.00 23.29 154 ALA A N 1
ATOM 6099 C CA . ALA B 1 160 ? 0.821 85.695 -71.873 1.00 25.18 154 ALA A CA 1
ATOM 6100 C C . ALA B 1 160 ? 1.442 84.369 -72.290 1.00 25.30 154 ALA A C 1
ATOM 6101 O O . ALA B 1 160 ? 2.529 84.016 -71.816 1.00 22.79 154 ALA A O 1
ATOM 6103 N N . VAL B 1 161 ? 0.771 83.621 -73.169 1.00 24.01 155 VAL A N 1
ATOM 6104 C CA . VAL B 1 161 ? 1.358 82.396 -73.705 1.00 22.00 155 VAL A CA 1
ATOM 6105 C C . VAL B 1 161 ? 2.532 82.728 -74.616 1.00 23.23 155 VAL A C 1
ATOM 6106 O O . VAL B 1 161 ? 3.593 82.096 -74.546 1.00 20.45 155 VAL A O 1
ATOM 6110 N N . GLU B 1 162 ? 2.360 83.728 -75.485 1.00 26.20 156 GLU A N 1
ATOM 6111 C CA . GLU B 1 162 ? 3.458 84.160 -76.343 1.00 30.49 156 GLU A CA 1
ATOM 6112 C C . GLU B 1 162 ? 4.652 84.629 -75.517 1.00 24.04 156 GLU A C 1
ATOM 6113 O O . GLU B 1 162 ? 5.806 84.408 -75.900 1.00 30.31 156 GLU A O 1
ATOM 6119 N N . GLN B 1 163 ? 4.393 85.269 -74.374 1.00 27.88 157 GLN A N 1
ATOM 6120 C CA . GLN B 1 163 ? 5.476 85.769 -73.533 1.00 33.61 157 GLN A CA 1
ATOM 6121 C C . GLN B 1 163 ? 6.168 84.629 -72.795 1.00 34.01 157 GLN A C 1
ATOM 6122 O O . GLN B 1 163 ? 7.402 84.584 -72.716 1.00 30.72 157 GLN A O 1
ATOM 6128 N N . GLN B 1 164 ? 5.382 83.708 -72.233 1.00 28.89 158 GLN A N 1
ATOM 6129 C CA . GLN B 1 164 ? 5.945 82.539 -71.564 1.00 31.35 158 GLN A CA 1
ATOM 6130 C C . GLN B 1 164 ? 6.900 81.770 -72.467 1.00 29.02 158 GLN A C 1
ATOM 6131 O O . GLN B 1 164 ? 7.926 81.262 -72.002 1.00 31.04 158 GLN A O 1
ATOM 6137 N N . VAL B 1 165 ? 6.581 81.695 -73.759 1.00 24.37 159 VAL A N 1
ATOM 6138 C CA . VAL B 1 165 ? 7.311 80.851 -74.696 1.00 28.55 159 VAL A CA 1
ATOM 6139 C C . VAL B 1 165 ? 8.511 81.561 -75.318 1.00 34.64 159 VAL A C 1
ATOM 6140 O O . VAL B 1 165 ? 9.424 80.897 -75.833 1.00 29.40 159 VAL A O 1
ATOM 6144 N N . ALA B 1 166 ? 8.558 82.894 -75.238 1.00 37.40 160 ALA A N 1
ATOM 6145 C CA . ALA B 1 166 ? 9.579 83.661 -75.946 1.00 39.37 160 ALA A CA 1
ATOM 6146 C C . ALA B 1 166 ? 10.993 83.276 -75.528 1.00 37.89 160 ALA A C 1
ATOM 6147 O O . ALA B 1 166 ? 11.923 83.372 -76.337 1.00 39.38 160 ALA A O 1
ATOM 6149 N N . GLY B 1 167 ? 11.180 82.832 -74.288 1.00 39.12 161 GLY A N 1
ATOM 6150 C CA . GLY B 1 167 ? 12.516 82.559 -73.792 1.00 46.67 161 GLY A CA 1
ATOM 6151 C C . GLY B 1 167 ? 13.008 81.139 -73.991 1.00 46.02 161 GLY A C 1
ATOM 6152 O O . GLY B 1 167 ? 13.994 80.732 -73.368 1.00 44.15 161 GLY A O 1
ATOM 6153 N N . LEU B 1 168 ? 12.346 80.377 -74.858 1.00 42.89 162 LEU A N 1
ATOM 6154 C CA . LEU B 1 168 ? 12.705 78.980 -75.065 1.00 37.01 162 LEU A CA 1
ATOM 6155 C C . LEU B 1 168 ? 13.885 78.859 -76.022 1.00 31.63 162 LEU A C 1
ATOM 6156 O O . LEU B 1 168 ? 13.889 79.463 -77.099 1.00 30.58 162 LEU A O 1
ATOM 6161 N N . LYS B 1 169 ? 14.884 78.074 -75.626 1.00 28.83 163 LYS A N 1
ATOM 6162 C CA . LYS B 1 169 ? 15.989 77.753 -76.514 1.00 27.40 163 LYS A CA 1
ATOM 6163 C C . LYS B 1 169 ? 15.604 76.607 -77.446 1.00 27.54 163 LYS A C 1
ATOM 6164 O O . LYS B 1 169 ? 14.706 75.813 -77.158 1.00 25.53 163 LYS A O 1
ATOM 6170 N N . GLU B 1 170 ? 16.309 76.525 -78.576 1.00 29.82 164 GLU A N 1
ATOM 6171 C CA . GLU B 1 170 ? 16.014 75.493 -79.563 1.00 36.81 164 GLU A CA 1
ATOM 6172 C C . GLU B 1 170 ? 16.517 74.120 -79.133 1.00 28.38 164 GLU A C 1
ATOM 6173 O O . GLU B 1 170 ? 15.894 73.104 -79.466 1.00 32.26 164 GLU A O 1
ATOM 6179 N N . GLU B 1 171 ? 17.625 74.063 -78.400 1.00 21.90 165 GLU A N 1
ATOM 6180 C CA . GLU B 1 171 ? 18.213 72.806 -77.966 1.00 24.34 165 GLU A CA 1
ATOM 6181 C C . GLU B 1 171 ? 17.972 72.588 -76.478 1.00 22.44 165 GLU A C 1
ATOM 6182 O O . GLU B 1 171 ? 17.904 73.541 -75.695 1.00 22.57 165 GLU A O 1
ATOM 6188 N N . VAL B 1 172 ? 17.838 71.321 -76.097 1.00 17.79 166 VAL A N 1
ATOM 6189 C CA . VAL B 1 172 ? 17.710 70.939 -74.694 1.00 16.16 166 VAL A CA 1
ATOM 6190 C C . VAL B 1 172 ? 19.022 71.256 -73.987 1.00 19.43 166 VAL A C 1
ATOM 6191 O O . VAL B 1 172 ? 20.083 70.782 -74.416 1.00 18.33 166 VAL A O 1
ATOM 6195 N N . PRO B 1 173 ? 19.005 72.043 -72.915 1.00 21.01 167 PRO A N 1
ATOM 6196 C CA . PRO B 1 173 ? 20.253 72.333 -72.202 1.00 21.59 167 PRO A CA 1
ATOM 6197 C C . PRO B 1 173 ? 20.733 71.126 -71.413 1.00 16.59 167 PRO A C 1
ATOM 6198 O O . PRO B 1 173 ? 19.939 70.311 -70.937 1.00 17.23 167 PRO A O 1
ATOM 6202 N N . GLU B 1 174 ? 22.059 71.018 -71.279 1.00 19.93 168 GLU A N 1
ATOM 6203 C CA . GLU B 1 174 ? 22.635 69.921 -70.505 1.00 18.50 168 GLU A CA 1
ATOM 6204 C C . GLU B 1 174 ? 22.086 69.884 -69.084 1.00 23.40 168 GLU A C 1
ATOM 6205 O O . GLU B 1 174 ? 21.933 68.800 -68.508 1.00 21.39 168 GLU A O 1
ATOM 6211 N N . GLU B 1 175 ? 21.776 71.051 -68.511 1.00 18.77 169 GLU A N 1
ATOM 6212 C CA . GLU B 1 175 ? 21.240 71.100 -67.153 1.00 20.20 169 GLU A CA 1
ATOM 6213 C C . GLU B 1 175 ? 19.920 70.347 -67.036 1.00 17.09 169 GLU A C 1
ATOM 6214 O O . GLU B 1 175 ? 19.595 69.831 -65.960 1.00 21.66 169 GLU A O 1
ATOM 6220 N N . ALA B 1 176 ? 19.149 70.275 -68.121 1.00 21.29 170 ALA A N 1
ATOM 6221 C CA . ALA B 1 176 ? 17.892 69.536 -68.091 1.00 13.70 170 ALA A CA 1
ATOM 6222 C C . ALA B 1 176 ? 18.109 68.031 -68.159 1.00 18.77 170 ALA A C 1
ATOM 6223 O O . ALA B 1 176 ? 17.287 67.266 -67.643 1.00 21.83 170 ALA A O 1
ATOM 6225 N N . LYS B 1 177 ? 19.199 67.587 -68.788 1.00 19.82 171 LYS A N 1
ATOM 6226 C CA . LYS B 1 177 ? 19.448 66.161 -68.950 1.00 17.61 171 LYS A CA 1
ATOM 6227 C C . LYS B 1 177 ? 20.006 65.517 -67.692 1.00 21.17 171 LYS A C 1
ATOM 6228 O O . LYS B 1 177 ? 19.934 64.290 -67.557 1.00 18.91 171 LYS A O 1
ATOM 6234 N N . ALA B 1 178 ? 20.553 66.310 -66.774 1.00 20.22 172 ALA A N 1
ATOM 6235 C CA . ALA B 1 178 ? 21.145 65.758 -65.565 1.00 21.85 172 ALA A CA 1
ATOM 6236 C C . ALA B 1 178 ? 20.094 65.042 -64.727 1.00 19.67 172 ALA A C 1
ATOM 6237 O O . ALA B 1 178 ? 18.953 65.496 -64.604 1.00 25.32 172 ALA A O 1
ATOM 6239 N N . GLY B 1 179 ? 20.485 63.904 -64.152 1.00 19.22 173 GLY A N 1
ATOM 6240 C CA . GLY B 1 179 ? 19.611 63.140 -63.289 1.00 20.56 173 GLY A CA 1
ATOM 6241 C C . GLY B 1 179 ? 18.669 62.189 -63.992 1.00 24.17 173 GLY A C 1
ATOM 6242 O O . GLY B 1 179 ? 17.990 61.408 -63.316 1.00 23.65 173 GLY A O 1
ATOM 6243 N N . ARG B 1 180 ? 18.605 62.217 -65.318 1.00 18.71 174 ARG A N 1
ATOM 6244 C CA . ARG B 1 180 ? 17.672 61.391 -66.068 1.00 20.25 174 ARG A CA 1
ATOM 6245 C C . ARG B 1 180 ? 18.339 60.114 -66.561 1.00 19.70 174 ARG A C 1
ATOM 6246 O O . ARG B 1 180 ? 19.556 60.055 -66.747 1.00 20.11 174 ARG A O 1
ATOM 6254 N N . VAL B 1 181 ? 17.517 59.081 -66.764 1.00 14.22 175 VAL A N 1
ATOM 6255 C CA . VAL B 1 181 ? 17.998 57.861 -67.399 1.00 18.56 175 VAL A CA 1
ATOM 6256 C C . VAL B 1 181 ? 18.451 58.181 -68.815 1.00 19.74 175 VAL A C 1
ATOM 6257 O O . VAL B 1 181 ? 17.737 58.837 -69.581 1.00 18.00 175 VAL A O 1
ATOM 6261 N N . ASP B 1 182 ? 19.650 57.730 -69.170 1.00 19.93 176 ASP A N 1
ATOM 6262 C CA . ASP B 1 182 ? 20.212 57.988 -70.492 1.00 19.93 176 ASP A CA 1
ATOM 6263 C C . ASP B 1 182 ? 19.794 56.857 -71.427 1.00 21.05 176 ASP A C 1
ATOM 6264 O O . ASP B 1 182 ? 20.325 55.746 -71.343 1.00 19.05 176 ASP A O 1
ATOM 6269 N N . LEU B 1 183 ? 18.843 57.141 -72.319 1.00 13.74 177 LEU A N 1
ATOM 6270 C CA . LEU B 1 183 ? 18.404 56.180 -73.322 1.00 17.44 177 LEU A CA 1
ATOM 6271 C C . LEU B 1 183 ? 18.847 56.565 -74.727 1.00 18.02 177 LEU A C 1
ATOM 6272 O O . LEU B 1 183 ? 18.322 56.020 -75.703 1.00 17.98 177 LEU A O 1
ATOM 6277 N N . ARG B 1 184 ? 19.800 57.491 -74.855 1.00 15.62 178 ARG A N 1
ATOM 6278 C CA . ARG B 1 184 ? 20.148 58.014 -76.170 1.00 17.73 178 ARG A CA 1
ATOM 6279 C C . ARG B 1 184 ? 20.782 56.961 -77.068 1.00 17.74 178 ARG A C 1
ATOM 6280 O O . ARG B 1 184 ? 20.752 57.113 -78.294 1.00 17.44 178 ARG A O 1
ATOM 6288 N N . ASP B 1 185 ? 21.340 55.895 -76.495 1.00 18.60 179 ASP A N 1
ATOM 6289 C CA . ASP B 1 185 ? 21.896 54.806 -77.285 1.00 20.71 179 ASP A CA 1
ATOM 6290 C C . ASP B 1 185 ? 20.869 53.723 -77.598 1.00 21.48 179 ASP A C 1
ATOM 6291 O O . ASP B 1 185 ? 21.173 52.800 -78.360 1.00 22.26 179 ASP A O 1
ATOM 6296 N N . LEU B 1 186 ? 19.670 53.816 -77.039 1.00 17.86 180 LEU A N 1
ATOM 6297 C CA . LEU B 1 186 ? 18.614 52.862 -77.349 1.00 16.23 180 LEU A CA 1
ATOM 6298 C C . LEU B 1 186 ? 18.009 53.199 -78.708 1.00 15.76 180 LEU A C 1
ATOM 6299 O O . LEU B 1 186 ? 17.704 54.367 -78.970 1.00 14.85 180 LEU A O 1
ATOM 6304 N N . PRO B 1 187 ? 17.828 52.211 -79.603 1.00 17.09 181 PRO A N 1
ATOM 6305 C CA . PRO B 1 187 ? 17.322 52.473 -80.957 1.00 15.00 181 PRO A CA 1
ATOM 6306 C C . PRO B 1 187 ? 15.828 52.793 -81.022 1.00 16.57 181 PRO A C 1
ATOM 6307 O O . PRO B 1 187 ? 15.080 52.198 -81.799 1.00 16.09 181 PRO A O 1
ATOM 6311 N N . LEU B 1 188 ? 15.393 53.747 -80.201 1.00 13.24 182 LEU A N 1
ATOM 6312 C CA . LEU B 1 188 ? 14.022 54.232 -80.273 1.00 14.34 182 LEU A CA 1
ATOM 6313 C C . LEU B 1 188 ? 13.774 54.931 -81.604 1.00 15.31 182 LEU A C 1
ATOM 6314 O O . LEU B 1 188 ? 14.650 55.618 -82.137 1.00 16.72 182 LEU A O 1
ATOM 6319 N N . VAL B 1 189 ? 12.572 54.740 -82.152 1.00 11.14 183 VAL A N 1
ATOM 6320 C CA . VAL B 1 189 ? 12.169 55.372 -83.402 1.00 11.14 183 VAL A CA 1
ATOM 6321 C C . VAL B 1 189 ? 10.747 55.889 -83.250 1.00 11.92 183 VAL A C 1
ATOM 6322 O O . VAL B 1 189 ? 9.976 55.417 -82.413 1.00 14.03 183 VAL A O 1
ATOM 6326 N N . THR B 1 190 ? 10.403 56.877 -84.072 1.00 11.08 184 THR A N 1
ATOM 6327 C CA . THR B 1 190 ? 9.035 57.368 -84.166 1.00 11.02 184 THR A CA 1
ATOM 6328 C C . THR B 1 190 ? 8.428 56.901 -85.481 1.00 11.06 184 THR A C 1
ATOM 6329 O O . THR B 1 190 ? 9.118 56.836 -86.505 1.00 15.40 184 THR A O 1
ATOM 6333 N N . ILE B 1 191 ? 7.145 56.553 -85.444 1.00 11.00 185 ILE A N 1
ATOM 6334 C CA . ILE B 1 191 ? 6.410 56.115 -86.625 1.00 11.06 185 ILE A CA 1
ATOM 6335 C C . ILE B 1 191 ? 5.115 56.915 -86.663 1.00 12.53 185 ILE A C 1
ATOM 6336 O O . ILE B 1 191 ? 4.255 56.755 -85.786 1.00 15.60 185 ILE A O 1
ATOM 6341 N N . ASP B 1 192 ? 4.974 57.776 -87.670 1.00 12.21 186 ASP A N 1
ATOM 6342 C CA . ASP B 1 192 ? 3.828 58.669 -87.764 1.00 15.46 186 ASP A CA 1
ATOM 6343 C C . ASP B 1 192 ? 3.481 58.888 -89.227 1.00 17.84 186 ASP A C 1
ATOM 6344 O O . ASP B 1 192 ? 4.237 58.522 -90.130 1.00 18.18 186 ASP A O 1
ATOM 6349 N N . GLY B 1 193 ? 2.324 59.502 -89.452 1.00 16.69 187 GLY A N 1
ATOM 6350 C CA . GLY B 1 193 ? 1.938 59.865 -90.800 1.00 22.49 187 GLY A CA 1
ATOM 6351 C C . GLY B 1 193 ? 2.901 60.857 -91.422 1.00 23.13 187 GLY A C 1
ATOM 6352 O O . GLY B 1 193 ? 3.618 61.593 -90.739 1.00 20.94 187 GLY A O 1
ATOM 6353 N N . GLU B 1 194 ? 2.909 60.870 -92.759 1.00 27.80 188 GLU A N 1
ATOM 6354 C CA . GLU B 1 194 ? 3.835 61.727 -93.493 1.00 25.91 188 GLU A CA 1
ATOM 6355 C C . GLU B 1 194 ? 3.638 63.202 -93.162 1.00 25.25 188 GLU A C 1
ATOM 6356 O O . GLU B 1 194 ? 4.610 63.966 -93.131 1.00 25.23 188 GLU A O 1
ATOM 6362 N N . ASP B 1 195 ? 2.401 63.621 -92.913 1.00 23.69 189 ASP A N 1
ATOM 6363 C CA . ASP B 1 195 ? 2.095 65.027 -92.685 1.00 29.14 189 ASP A CA 1
ATOM 6364 C C . ASP B 1 195 ? 2.183 65.435 -91.220 1.00 25.12 189 ASP A C 1
ATOM 6365 O O . ASP B 1 195 ? 2.022 66.622 -90.915 1.00 24.96 189 ASP A O 1
ATOM 6370 N N . ALA B 1 196 ? 2.438 64.498 -90.313 1.00 24.84 190 ALA A N 1
ATOM 6371 C CA . ALA B 1 196 ? 2.540 64.841 -88.902 1.00 21.02 190 ALA A CA 1
ATOM 6372 C C . ALA B 1 196 ? 3.854 65.560 -88.612 1.00 21.69 190 ALA A C 1
ATOM 6373 O O . ALA B 1 196 ? 4.878 65.318 -89.257 1.00 24.18 190 ALA A O 1
ATOM 6375 N N . ARG B 1 197 ? 3.810 66.464 -87.630 1.00 23.81 191 ARG A N 1
ATOM 6376 C CA . ARG B 1 197 ? 4.997 67.158 -87.155 1.00 24.29 191 ARG A CA 1
ATOM 6377 C C . ARG B 1 197 ? 5.134 67.136 -85.639 1.00 20.56 191 ARG A C 1
ATOM 6378 O O . ARG B 1 197 ? 6.144 67.625 -85.120 1.00 22.65 191 ARG A O 1
ATOM 6386 N N . ASP B 1 198 ? 4.153 66.596 -84.918 1.00 22.57 192 ASP A N 1
ATOM 6387 C CA . ASP B 1 198 ? 4.149 66.564 -83.456 1.00 24.79 192 ASP A CA 1
ATOM 6388 C C . ASP B 1 198 ? 4.258 65.103 -83.017 1.00 24.07 192 ASP A C 1
ATOM 6389 O O . ASP B 1 198 ? 3.253 64.406 -82.863 1.00 27.44 192 ASP A O 1
ATOM 6394 N N . PHE B 1 199 ? 5.491 64.649 -82.803 1.00 17.08 193 PHE A N 1
ATOM 6395 C CA . PHE B 1 199 ? 5.775 63.240 -82.532 1.00 17.30 193 PHE A CA 1
ATOM 6396 C C . PHE B 1 199 ? 5.698 63.006 -81.028 1.00 16.85 193 PHE A C 1
ATOM 6397 O O . PHE B 1 199 ? 6.631 63.321 -80.286 1.00 22.05 193 PHE A O 1
ATOM 6405 N N . ASP B 1 200 ? 4.575 62.436 -80.585 1.00 19.03 194 ASP A N 1
ATOM 6406 C CA . ASP B 1 200 ? 4.330 62.225 -79.163 1.00 24.67 194 ASP A CA 1
ATOM 6407 C C . ASP B 1 200 ? 5.134 61.056 -78.605 1.00 15.09 194 ASP A C 1
ATOM 6408 O O . ASP B 1 200 ? 5.487 61.059 -77.420 1.00 14.08 194 ASP A O 1
ATOM 6413 N N . ASP B 1 201 ? 5.424 60.048 -79.425 1.00 14.55 195 ASP A N 1
ATOM 6414 C CA . ASP B 1 201 ? 5.852 58.762 -78.899 1.00 14.27 195 ASP A CA 1
ATOM 6415 C C . ASP B 1 201 ? 6.955 58.153 -79.753 1.00 16.22 195 ASP A C 1
ATOM 6416 O O . ASP B 1 201 ? 7.074 58.421 -80.952 1.00 13.86 195 ASP A O 1
ATOM 6421 N N . ALA B 1 202 ? 7.752 57.306 -79.106 1.00 10.97 196 ALA A N 1
ATOM 6422 C CA . ALA B 1 202 ? 8.800 56.533 -79.754 1.00 12.77 196 ALA A CA 1
ATOM 6423 C C . ALA B 1 202 ? 8.837 55.150 -79.116 1.00 11.65 196 ALA A C 1
ATOM 6424 O O . ALA B 1 202 ? 8.504 54.990 -77.940 1.00 12.22 196 ALA A O 1
ATOM 6426 N N . VAL B 1 203 ? 9.237 54.144 -79.897 1.00 11.20 197 VAL A N 1
ATOM 6427 C CA . VAL B 1 203 ? 9.110 52.756 -79.466 1.00 12.99 197 VAL A CA 1
ATOM 6428 C C . VAL B 1 203 ? 10.388 51.978 -79.745 1.00 10.76 197 VAL A C 1
ATOM 6429 O O . VAL B 1 203 ? 11.109 52.243 -80.712 1.00 12.30 197 VAL A O 1
ATOM 6433 N N . TYR B 1 204 ? 10.656 51.001 -78.875 1.00 10.72 198 TYR A N 1
ATOM 6434 C CA . TYR B 1 204 ? 11.737 50.038 -79.036 1.00 13.65 198 TYR A CA 1
ATOM 6435 C C . TYR B 1 204 ? 11.407 48.812 -78.199 1.00 11.47 198 TYR A C 1
ATOM 6436 O O . TYR B 1 204 ? 10.883 48.942 -77.092 1.00 11.94 198 TYR A O 1
ATOM 6445 N N . CYS B 1 205 ? 11.723 47.627 -78.719 1.00 12.41 199 CYS A N 1
ATOM 6446 C CA . CYS B 1 205 ? 11.519 46.429 -77.919 1.00 15.17 199 CYS A CA 1
ATOM 6447 C C . CYS B 1 205 ? 12.613 45.413 -78.211 1.00 15.51 199 CYS A C 1
ATOM 6448 O O . CYS B 1 205 ? 13.266 45.448 -79.257 1.00 14.89 199 CYS A O 1
ATOM 6451 N N . GLU B 1 206 ? 12.810 44.515 -77.245 1.00 16.86 200 GLU A N 1
ATOM 6452 C CA . GLU B 1 206 ? 13.763 43.418 -77.323 1.00 23.00 200 GLU A CA 1
ATOM 6453 C C . GLU B 1 206 ? 13.078 42.136 -76.886 1.00 18.65 200 GLU A C 1
ATOM 6454 O O . GLU B 1 206 ? 12.130 42.163 -76.098 1.00 16.50 200 GLU A O 1
ATOM 6460 N N . LYS B 1 207 ? 13.577 41.010 -77.385 1.00 18.37 201 LYS A N 1
ATOM 6461 C CA . LYS B 1 207 ? 13.175 39.733 -76.817 1.00 18.22 201 LYS A CA 1
ATOM 6462 C C . LYS B 1 207 ? 13.643 39.648 -75.370 1.00 21.96 201 LYS A C 1
ATOM 6463 O O . LYS B 1 207 ? 14.753 40.068 -75.032 1.00 27.50 201 LYS A O 1
ATOM 6469 N N . LYS B 1 208 ? 12.781 39.116 -74.511 1.00 24.61 202 LYS A N 1
ATOM 6470 C CA . LYS B 1 208 ? 13.097 38.964 -73.099 1.00 30.77 202 LYS A CA 1
ATOM 6471 C C . LYS B 1 208 ? 13.651 37.569 -72.845 1.00 37.92 202 LYS A C 1
ATOM 6472 O O . LYS B 1 208 ? 13.125 36.576 -73.357 1.00 34.76 202 LYS A O 1
ATOM 6478 N N . ARG B 1 209 ? 14.726 37.504 -72.064 1.00 46.47 203 ARG A N 1
ATOM 6479 C CA . ARG B 1 209 ? 15.371 36.230 -71.774 1.00 52.16 203 ARG A CA 1
ATOM 6480 C C . ARG B 1 209 ? 14.406 35.311 -71.037 1.00 49.41 203 ARG A C 1
ATOM 6481 O O . ARG B 1 209 ? 13.861 35.677 -69.991 1.00 48.65 203 ARG A O 1
ATOM 6489 N N . GLY B 1 210 ? 14.186 34.120 -71.593 1.00 47.40 204 GLY A N 1
ATOM 6490 C CA . GLY B 1 210 ? 13.221 33.187 -71.057 1.00 44.32 204 GLY A CA 1
ATOM 6491 C C . GLY B 1 210 ? 11.849 33.255 -71.691 1.00 49.12 204 GLY A C 1
ATOM 6492 O O . GLY B 1 210 ? 10.995 32.417 -71.372 1.00 52.93 204 GLY A O 1
ATOM 6493 N N . GLY B 1 211 ? 11.609 34.219 -72.572 1.00 44.83 205 GLY A N 1
ATOM 6494 C CA . GLY B 1 211 ? 10.328 34.352 -73.245 1.00 33.14 205 GLY A CA 1
ATOM 6495 C C . GLY B 1 211 ? 9.782 35.762 -73.143 1.00 23.57 205 GLY A C 1
ATOM 6496 O O . GLY B 1 211 ? 10.048 36.493 -72.185 1.00 26.77 205 GLY A O 1
ATOM 6497 N N . GLY B 1 212 ? 9.007 36.153 -74.148 1.00 21.46 206 GLY A N 1
ATOM 6498 C CA . GLY B 1 212 ? 8.357 37.447 -74.117 1.00 22.95 206 GLY A CA 1
ATOM 6499 C C . GLY B 1 212 ? 9.255 38.580 -74.584 1.00 21.20 206 GLY A C 1
ATOM 6500 O O . GLY B 1 212 ? 10.258 38.384 -75.282 1.00 20.25 206 GLY A O 1
ATOM 6501 N N . TRP B 1 213 ? 8.880 39.793 -74.177 1.00 16.23 207 TRP A N 1
ATOM 6502 C CA . TRP B 1 213 ? 9.523 41.003 -74.666 1.00 18.22 207 TRP A CA 1
ATOM 6503 C C . TRP B 1 213 ? 9.695 42.011 -73.539 1.00 18.00 207 TRP A C 1
ATOM 6504 O O . TRP B 1 213 ? 8.996 41.978 -72.523 1.00 18.11 207 TRP A O 1
ATOM 6515 N N . ARG B 1 214 ? 10.645 42.914 -73.741 1.00 15.14 208 ARG A N 1
ATOM 6516 C CA . ARG B 1 214 ? 10.753 44.144 -72.973 1.00 15.13 208 ARG A CA 1
ATOM 6517 C C . ARG B 1 214 ? 10.508 45.301 -73.930 1.00 19.16 208 ARG A C 1
ATOM 6518 O O . ARG B 1 214 ? 11.142 45.375 -74.986 1.00 13.99 208 ARG A O 1
ATOM 6526 N N . LEU B 1 215 ? 9.574 46.181 -73.576 1.00 14.18 209 LEU A N 1
ATOM 6527 C CA . LEU B 1 215 ? 9.106 47.238 -74.463 1.00 12.06 209 LEU A CA 1
ATOM 6528 C C . LEU B 1 215 ? 9.318 48.596 -73.810 1.00 10.35 209 LEU A C 1
ATOM 6529 O O . LEU B 1 215 ? 8.880 48.817 -72.677 1.00 12.46 209 LEU A O 1
ATOM 6534 N N . TRP B 1 216 ? 9.987 49.499 -74.527 1.00 14.32 210 TRP A N 1
ATOM 6535 C CA . TRP B 1 216 ? 10.132 50.892 -74.113 1.00 13.91 210 TRP A CA 1
ATOM 6536 C C . TRP B 1 216 ? 9.168 51.748 -74.925 1.00 12.43 210 TRP A C 1
ATOM 6537 O O . TRP B 1 216 ? 9.219 51.742 -76.160 1.00 11.53 210 TRP A O 1
ATOM 6548 N N . VAL B 1 217 ? 8.303 52.488 -74.241 1.00 15.43 211 VAL A N 1
ATOM 6549 C CA . VAL B 1 217 ? 7.463 53.498 -74.877 1.00 15.33 211 VAL A CA 1
ATOM 6550 C C . VAL B 1 217 ? 7.877 54.839 -74.292 1.00 10.67 211 VAL A C 1
ATOM 6551 O O . VAL B 1 217 ? 7.623 55.117 -73.114 1.00 11.04 211 VAL A O 1
ATOM 6555 N N . ALA B 1 218 ? 8.534 55.659 -75.106 1.00 12.40 212 ALA A N 1
ATOM 6556 C CA . ALA B 1 218 ? 9.050 56.953 -74.680 1.00 10.54 212 ALA A CA 1
ATOM 6557 C C . ALA B 1 218 ? 8.114 58.051 -75.162 1.00 10.56 212 ALA A C 1
ATOM 6558 O O . ALA B 1 218 ? 7.796 58.121 -76.354 1.00 11.90 212 ALA A O 1
ATOM 6560 N N . ILE B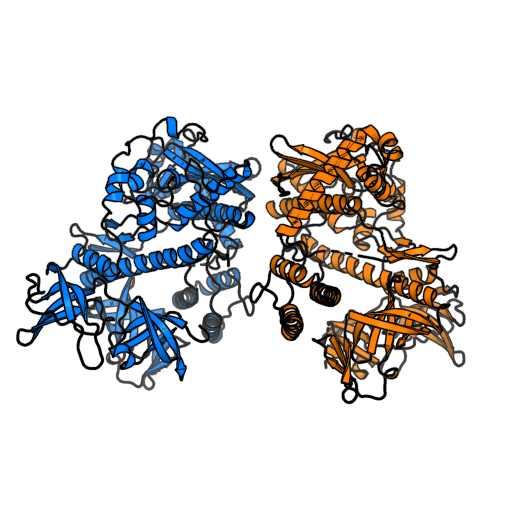 1 219 ? 7.683 58.909 -74.242 1.00 10.57 213 ILE A N 1
ATOM 6561 C CA . ILE B 1 219 ? 6.664 59.912 -74.523 1.00 14.16 213 ILE A CA 1
ATOM 6562 C C . ILE B 1 219 ? 7.253 61.297 -74.298 1.00 12.39 213 ILE A C 1
ATOM 6563 O O . ILE B 1 219 ? 8.042 61.504 -73.369 1.00 12.14 213 ILE A O 1
ATOM 6568 N N . ALA B 1 220 ? 6.869 62.239 -75.160 1.00 10.80 214 ALA A N 1
ATOM 6569 C CA . ALA B 1 220 ? 7.254 63.636 -75.000 1.00 14.64 214 ALA A CA 1
ATOM 6570 C C . ALA B 1 220 ? 6.987 64.115 -73.579 1.00 10.95 214 ALA A C 1
ATOM 6571 O O . ALA B 1 220 ? 5.891 63.930 -73.043 1.00 13.49 214 ALA A O 1
ATOM 6573 N N . ASP B 1 221 ? 7.997 64.740 -72.971 1.00 11.51 215 ASP A N 1
ATOM 6574 C CA . ASP B 1 221 ? 7.927 65.145 -71.565 1.00 11.92 215 ASP A CA 1
ATOM 6575 C C . ASP B 1 221 ? 7.257 66.517 -71.456 1.00 15.59 215 ASP A C 1
ATOM 6576 O O . ASP B 1 221 ? 7.853 67.517 -71.050 1.00 13.04 215 ASP A O 1
ATOM 6581 N N . VAL B 1 222 ? 5.968 66.538 -71.807 1.00 13.12 216 VAL A N 1
ATOM 6582 C CA . VAL B 1 222 ? 5.230 67.795 -71.900 1.00 11.46 216 VAL A CA 1
ATOM 6583 C C . VAL B 1 222 ? 5.087 68.453 -70.532 1.00 13.43 216 VAL A C 1
ATOM 6584 O O . VAL B 1 222 ? 5.162 69.683 -70.415 1.00 15.19 216 VAL A O 1
ATOM 6588 N N . SER B 1 223 ? 4.879 67.656 -69.476 1.00 11.30 217 SER A N 1
ATOM 6589 C CA . SER B 1 223 ? 4.690 68.227 -68.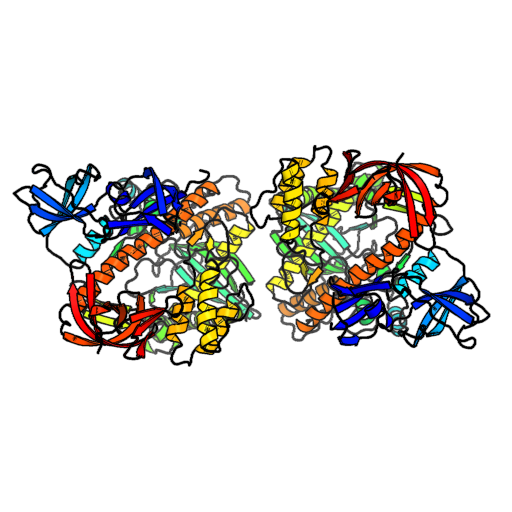145 1.00 11.39 217 SER A CA 1
ATOM 6590 C C . SER B 1 223 ? 5.933 68.948 -67.644 1.00 12.07 217 SER A C 1
ATOM 6591 O O . SER B 1 223 ? 5.828 69.797 -66.753 1.00 12.32 217 SER A O 1
ATOM 6594 N N . TYR B 1 224 ? 7.103 68.628 -68.195 1.00 12.38 218 TYR A N 1
ATOM 6595 C CA . TYR B 1 224 ? 8.303 69.374 -67.845 1.00 14.61 218 TYR A CA 1
ATOM 6596 C C . TYR B 1 224 ? 8.238 70.798 -68.383 1.00 16.54 218 TYR A C 1
ATOM 6597 O O . TYR B 1 224 ? 8.680 71.744 -67.718 1.00 18.68 218 TYR A O 1
ATOM 6606 N N . TYR B 1 225 ? 7.682 70.967 -69.584 1.00 13.82 219 TYR A N 1
ATOM 6607 C CA . TYR B 1 225 ? 7.588 72.268 -70.236 1.00 13.19 219 TYR A CA 1
ATOM 6608 C C . TYR B 1 225 ? 6.319 73.025 -69.895 1.00 20.17 219 TYR A C 1
ATOM 6609 O O . TYR B 1 225 ? 6.303 74.258 -69.994 1.00 18.92 219 TYR A O 1
ATOM 6618 N N . VAL B 1 226 ? 5.257 72.321 -69.529 1.00 15.09 220 VAL A N 1
ATOM 6619 C CA . VAL B 1 226 ? 3.955 72.919 -69.263 1.00 19.09 220 VAL A CA 1
ATOM 6620 C C . VAL B 1 226 ? 3.627 72.615 -67.807 1.00 14.58 220 VAL A C 1
ATOM 6621 O O . VAL B 1 226 ? 3.193 71.504 -67.477 1.00 16.34 220 VAL A O 1
ATOM 6625 N N . ARG B 1 227 ? 3.845 73.612 -66.915 1.00 12.81 221 ARG A N 1
ATOM 6626 C CA . ARG B 1 227 ? 3.649 73.482 -65.481 1.00 16.02 221 ARG A CA 1
ATOM 6627 C C . ARG B 1 227 ? 2.285 74.031 -65.076 1.00 15.99 221 ARG A C 1
ATOM 6628 O O . ARG B 1 227 ? 1.750 74.927 -65.736 1.00 17.22 221 ARG A O 1
ATOM 6636 N N . PRO B 1 228 ? 1.702 73.516 -63.994 1.00 15.04 222 PRO A N 1
ATOM 6637 C CA . PRO B 1 228 ? 0.335 73.914 -63.633 1.00 14.51 222 PRO A CA 1
ATOM 6638 C C . PRO B 1 228 ? 0.211 75.411 -63.381 1.00 24.06 222 PRO A C 1
ATOM 6639 O O . PRO B 1 228 ? 1.122 76.050 -62.849 1.00 18.39 222 PRO A O 1
ATOM 6643 N N . SER B 1 229 ? -0.928 75.965 -63.800 1.00 23.35 223 SER A N 1
ATOM 6644 C CA . SER B 1 229 ? -1.371 77.341 -63.581 1.00 29.09 223 SER A CA 1
ATOM 6645 C C . SER B 1 229 ? -0.609 78.373 -64.405 1.00 26.38 223 SER A C 1
ATOM 6646 O O . SER B 1 229 ? -0.923 79.565 -64.309 1.00 28.89 223 SER A O 1
ATOM 6649 N N . THR B 1 230 ? 0.373 77.971 -65.207 1.00 20.80 224 THR A N 1
ATOM 6650 C CA . THR B 1 230 ? 1.026 78.907 -66.104 1.00 21.72 224 THR A CA 1
ATOM 6651 C C . THR B 1 230 ? 0.097 79.235 -67.272 1.00 18.06 224 THR A C 1
ATOM 6652 O O . THR B 1 230 ? -0.884 78.526 -67.508 1.00 17.66 224 THR A O 1
ATOM 6656 N N . PRO B 1 231 ? 0.370 80.322 -68.005 1.00 20.80 225 PRO A N 1
ATOM 6657 C CA . PRO B 1 231 ? -0.427 80.597 -69.214 1.00 17.87 225 PRO A CA 1
ATOM 6658 C C . PRO B 1 231 ? -0.478 79.430 -70.188 1.00 19.23 225 PRO A C 1
ATOM 6659 O O . PRO B 1 231 ? -1.552 79.126 -70.722 1.00 21.67 225 PRO A O 1
ATOM 6663 N N . LEU B 1 232 ? 0.657 78.766 -70.430 1.00 18.47 226 LEU A N 1
ATOM 6664 C CA . LEU B 1 232 ? 0.663 77.585 -71.289 1.00 20.24 226 LEU A CA 1
ATOM 6665 C C . LEU B 1 232 ? -0.313 76.528 -70.789 1.00 19.80 226 LEU A C 1
ATOM 6666 O O . LEU B 1 232 ? -1.057 75.936 -71.581 1.00 21.89 226 LEU A O 1
ATOM 6671 N N . ASP B 1 233 ? -0.324 76.276 -69.478 1.00 17.22 227 ASP A N 1
ATOM 6672 C CA . ASP B 1 233 ? -1.226 75.271 -68.925 1.00 16.86 227 ASP A CA 1
ATOM 6673 C C . ASP B 1 233 ? -2.680 75.710 -69.027 1.00 16.68 227 ASP A C 1
ATOM 6674 O O . ASP B 1 233 ? -3.553 74.908 -69.378 1.00 14.73 227 ASP A O 1
ATOM 6679 N N . ARG B 1 234 ? -2.965 76.976 -68.710 1.00 16.13 228 ARG A N 1
ATOM 6680 C CA . ARG B 1 234 ? -4.346 77.446 -68.753 1.00 19.26 228 ARG A CA 1
ATOM 6681 C C . ARG B 1 234 ? -4.907 77.383 -70.168 1.00 15.82 228 ARG A C 1
ATOM 6682 O O . ARG B 1 234 ? -6.077 77.035 -70.363 1.00 17.84 228 ARG A O 1
ATOM 6690 N N . GLU B 1 235 ? -4.090 77.712 -71.170 1.00 15.76 229 GLU A N 1
ATOM 6691 C CA . GLU B 1 235 ? -4.575 77.638 -72.543 1.00 15.02 229 GLU A CA 1
ATOM 6692 C C . GLU B 1 235 ? -4.667 76.199 -73.034 1.00 15.43 229 GLU A C 1
ATOM 6693 O O . GLU B 1 235 ? -5.585 75.870 -73.791 1.00 15.72 229 GLU A O 1
ATOM 6699 N N . ALA B 1 236 ? -3.745 75.328 -72.612 1.00 14.45 230 ALA A N 1
ATOM 6700 C CA . ALA B 1 236 ? -3.852 73.920 -72.985 1.00 14.15 230 ALA A CA 1
ATOM 6701 C C . ALA B 1 236 ? -5.125 73.298 -72.424 1.00 13.94 230 ALA A C 1
ATOM 6702 O O . ALA B 1 236 ? -5.814 72.542 -73.120 1.00 13.58 230 ALA A O 1
ATOM 6704 N N . ARG B 1 237 ? -5.459 73.607 -71.168 1.00 12.39 231 ARG A N 1
ATOM 6705 C CA . ARG B 1 237 ? -6.716 73.122 -70.610 1.00 12.52 231 ARG A CA 1
ATOM 6706 C C . ARG B 1 237 ? -7.902 73.720 -71.350 1.00 13.83 231 ARG A C 1
ATOM 6707 O O . ARG B 1 237 ? -8.874 73.018 -71.653 1.00 13.99 231 ARG A O 1
ATOM 6715 N N . ASN B 1 238 ? -7.829 75.024 -71.637 1.00 13.46 232 ASN A N 1
ATOM 6716 C CA . ASN B 1 238 ? -8.858 75.718 -72.407 1.00 12.99 232 ASN A CA 1
ATOM 6717 C C . ASN B 1 238 ? -9.160 74.991 -73.712 1.00 16.32 232 ASN A C 1
ATOM 6718 O O . ASN B 1 238 ? -10.327 74.800 -74.075 1.00 16.69 232 ASN A O 1
ATOM 6723 N N . ARG B 1 239 ? -8.118 74.565 -74.424 1.00 13.64 233 ARG A N 1
ATOM 6724 C CA . ARG B 1 239 ? -8.310 73.881 -75.697 1.00 12.58 233 ARG A CA 1
ATOM 6725 C C . ARG B 1 239 ? -8.681 72.416 -75.501 1.00 15.71 233 ARG A C 1
ATOM 6726 O O . ARG B 1 239 ? -9.483 71.870 -76.266 1.00 12.38 233 ARG A O 1
ATOM 6734 N N . GLY B 1 240 ? -8.099 71.763 -74.495 1.00 13.83 234 GLY A N 1
ATOM 6735 C CA . GLY B 1 240 ? -8.465 70.404 -74.144 1.00 12.07 234 GLY A CA 1
ATOM 6736 C C . GLY B 1 240 ? -7.872 69.333 -75.038 1.00 12.38 234 GLY A C 1
ATOM 6737 O O . GLY B 1 240 ? -7.664 68.195 -74.601 1.00 13.32 234 GLY A O 1
ATOM 6738 N N . THR B 1 241 ? -7.594 69.688 -76.290 1.00 13.97 235 THR A N 1
ATOM 6739 C CA . THR B 1 241 ? -7.126 68.746 -77.298 1.00 11.77 235 THR A CA 1
ATOM 6740 C C . THR B 1 241 ? -6.679 69.543 -78.513 1.00 12.64 235 THR A C 1
ATOM 6741 O O . THR B 1 241 ? -7.111 70.679 -78.721 1.00 15.13 235 THR A O 1
ATOM 6745 N N . SER B 1 242 ? -5.803 68.940 -79.308 1.00 12.19 236 SER A N 1
ATOM 6746 C CA . SER B 1 242 ? -5.556 69.471 -80.639 1.00 15.24 236 SER A CA 1
ATOM 6747 C C . SER B 1 242 ? -6.767 69.194 -81.522 1.00 16.54 236 SER A C 1
ATOM 6748 O O . SER B 1 242 ? -7.528 68.251 -81.289 1.00 13.25 236 SER A O 1
ATOM 6751 N N . VAL B 1 243 ? -6.964 70.049 -82.523 1.00 13.15 237 VAL A N 1
ATOM 6752 C CA . VAL B 1 243 ? -8.075 69.933 -83.460 1.00 14.25 237 VAL A CA 1
ATOM 6753 C C . VAL B 1 243 ? -7.491 69.875 -84.862 1.00 17.71 237 VAL A C 1
ATOM 6754 O O . VAL B 1 243 ? -6.680 70.729 -85.235 1.00 19.13 237 VAL A O 1
ATOM 6758 N N . TYR B 1 244 ? -7.898 68.871 -85.632 1.00 23.40 238 TYR A N 1
ATOM 6759 C CA . TYR B 1 244 ? -7.254 68.544 -86.901 1.00 27.19 238 TYR A CA 1
ATOM 6760 C C . TYR B 1 244 ? -8.212 68.820 -88.055 1.00 26.62 238 TYR A C 1
ATOM 6761 O O . TYR B 1 244 ? -9.158 68.059 -88.283 1.00 28.73 238 TYR A O 1
ATOM 6770 N N . PHE B 1 245 ? -7.957 69.909 -88.769 1.00 34.67 239 PHE A N 1
ATOM 6771 C CA . PHE B 1 245 ? -8.642 70.316 -89.986 1.00 36.90 239 PHE A CA 1
ATOM 6772 C C . PHE B 1 245 ? -7.776 69.994 -91.202 1.00 36.18 239 PHE A C 1
ATOM 6773 O O . PHE B 1 245 ? -6.609 69.616 -91.063 1.00 33.95 239 PHE A O 1
ATOM 6781 N N . PRO B 1 246 ? -8.317 70.114 -92.419 1.00 38.02 240 PRO A N 1
ATOM 6782 C CA . PRO B 1 246 ? -7.516 69.804 -93.618 1.00 31.64 240 PRO A CA 1
ATOM 6783 C C . PRO B 1 246 ? -6.228 70.611 -93.688 1.00 33.09 240 PRO A C 1
ATOM 6784 O O . PRO B 1 246 ? -6.246 71.844 -93.727 1.00 30.81 240 PRO A O 1
ATOM 6788 N N . SER B 1 247 ? -5.098 69.896 -93.701 1.00 31.33 241 SER A N 1
ATOM 6789 C CA . SER B 1 247 ? -3.769 70.499 -93.842 1.00 41.92 241 SER A CA 1
ATOM 6790 C C . SER B 1 247 ? -3.546 71.622 -92.831 1.00 37.81 241 SER A C 1
ATOM 6791 O O . SER B 1 247 ? -2.764 72.547 -93.068 1.00 33.99 241 SER A O 1
ATOM 6794 N N . GLN B 1 248 ? -4.228 71.546 -91.691 1.00 37.30 242 GLN A N 1
ATOM 6795 C CA . GLN B 1 248 ? -4.207 72.635 -90.719 1.00 35.34 242 GLN A CA 1
ATOM 6796 C C . GLN B 1 248 ? -4.569 72.082 -89.352 1.00 28.93 242 GLN A C 1
ATOM 6797 O O . GLN B 1 248 ? -5.658 71.526 -89.177 1.00 25.40 242 GLN A O 1
ATOM 6803 N N . VAL B 1 249 ? -3.671 72.243 -88.389 1.00 28.58 243 VAL A N 1
ATOM 6804 C CA . VAL B 1 249 ? -3.891 71.799 -87.020 1.00 27.19 243 VAL A CA 1
ATOM 6805 C C . VAL B 1 249 ? -4.096 73.027 -86.149 1.00 22.74 243 VAL A C 1
ATOM 6806 O O . VAL B 1 249 ? -3.329 73.994 -86.237 1.00 26.60 243 VAL A O 1
ATOM 6810 N N . ILE B 1 250 ? -5.138 72.997 -85.325 1.00 22.34 244 ILE A N 1
ATOM 6811 C CA . ILE B 1 250 ? -5.243 73.916 -84.197 1.00 20.21 244 ILE A CA 1
ATOM 6812 C C . ILE B 1 250 ? -4.626 73.190 -83.008 1.00 18.22 244 ILE A C 1
ATOM 6813 O O . ILE B 1 250 ? -5.296 72.358 -82.381 1.00 16.07 244 ILE A O 1
ATOM 6818 N N . PRO B 1 251 ? -3.364 73.440 -82.680 1.00 17.99 245 PRO A N 1
ATOM 6819 C CA . PRO B 1 251 ? -2.696 72.620 -81.667 1.00 19.03 245 PRO A CA 1
ATOM 6820 C C . PRO B 1 251 ? -3.037 73.063 -80.255 1.00 20.96 245 PRO A C 1
ATOM 6821 O O . PRO B 1 251 ? -3.316 74.234 -79.989 1.00 15.59 245 PRO A O 1
ATOM 6825 N N . MET B 1 252 ? -3.018 72.090 -79.340 1.00 13.95 246 MET A N 1
ATOM 6826 C CA . MET B 1 252 ? -3.231 72.397 -77.930 1.00 13.35 246 MET A CA 1
ATOM 6827 C C . MET B 1 252 ? -2.080 73.216 -77.359 1.00 14.30 246 MET A C 1
ATOM 6828 O O . MET B 1 252 ? -2.277 73.986 -76.411 1.00 14.46 246 MET A O 1
ATOM 6833 N N . LEU B 1 253 ? -0.886 73.078 -77.926 1.00 15.58 247 LEU A N 1
ATOM 6834 C CA . LEU B 1 253 ? 0.307 73.769 -77.469 1.00 18.66 247 LEU A CA 1
ATOM 6835 C C . LEU B 1 253 ? 0.958 74.503 -78.632 1.00 13.93 247 LEU A C 1
ATOM 6836 O O . LEU B 1 253 ? 0.889 74.043 -79.775 1.00 17.77 247 LEU A O 1
ATOM 6841 N N . PRO B 1 254 ? 1.595 75.647 -78.367 1.00 18.24 248 PRO A N 1
ATOM 6842 C CA . PRO B 1 254 ? 2.278 76.382 -79.438 1.00 19.99 248 PRO A CA 1
ATOM 6843 C C . PRO B 1 254 ? 3.306 75.517 -80.151 1.00 23.43 248 PRO A C 1
ATOM 6844 O O . PRO B 1 254 ? 3.917 74.623 -79.560 1.00 20.16 248 PRO A O 1
ATOM 6848 N N . GLU B 1 255 ? 3.500 75.813 -81.439 1.00 21.61 249 GLU A N 1
ATOM 6849 C CA . GLU B 1 255 ? 4.289 74.940 -82.305 1.00 25.02 249 GLU A CA 1
ATOM 6850 C C . GLU B 1 255 ? 5.738 74.820 -81.845 1.00 25.37 249 GLU A C 1
ATOM 6851 O O . GLU B 1 255 ? 6.382 73.795 -82.097 1.00 25.42 249 GLU A O 1
ATOM 6857 N N . VAL B 1 256 ? 6.270 75.845 -81.172 1.00 27.36 250 VAL A N 1
ATOM 6858 C CA . VAL B 1 256 ? 7.645 75.779 -80.682 1.00 23.43 250 VAL A CA 1
ATOM 6859 C C . VAL B 1 256 ? 7.817 74.624 -79.703 1.00 27.73 250 VAL A C 1
ATOM 6860 O O . VAL B 1 256 ? 8.903 74.039 -79.600 1.00 24.75 250 VAL A O 1
ATOM 6864 N N . LEU B 1 257 ? 6.757 74.268 -78.977 1.00 21.93 251 LEU A N 1
ATOM 6865 C CA . LEU B 1 257 ? 6.777 73.071 -78.149 1.00 25.61 251 LEU A CA 1
ATOM 6866 C C . LEU B 1 257 ? 6.308 71.847 -78.924 1.00 19.55 251 LEU A C 1
ATOM 6867 O O . LEU B 1 257 ? 7.018 70.839 -78.985 1.00 19.82 251 LEU A O 1
ATOM 6872 N N . SER B 1 258 ? 5.124 71.931 -79.539 1.00 18.77 252 SER A N 1
ATOM 6873 C CA . SER B 1 258 ? 4.476 70.737 -80.071 1.00 17.97 252 SER A CA 1
ATOM 6874 C C . SER B 1 258 ? 5.214 70.166 -81.276 1.00 22.67 252 SER A C 1
ATOM 6875 O O . SER B 1 258 ? 5.186 68.950 -81.491 1.00 22.82 252 SER A O 1
ATOM 6878 N N . ASN B 1 259 ? 5.880 71.007 -82.066 1.00 21.36 253 ASN A N 1
ATOM 6879 C CA . ASN B 1 259 ? 6.702 70.534 -83.172 1.00 23.12 253 ASN A CA 1
ATOM 6880 C C . ASN B 1 259 ? 8.192 70.654 -82.888 1.00 25.87 253 ASN A C 1
ATOM 6881 O O . ASN B 1 259 ? 9.004 70.243 -83.723 1.00 24.45 253 ASN A O 1
ATOM 6886 N N . GLY B 1 260 ? 8.572 71.195 -81.733 1.00 18.52 254 GLY A N 1
ATOM 6887 C CA . GLY B 1 260 ? 9.970 71.426 -81.431 1.00 14.06 254 GLY A CA 1
ATOM 6888 C C . GLY B 1 260 ? 10.479 70.673 -80.219 1.00 14.91 254 GLY A C 1
ATOM 6889 O O . GLY B 1 260 ? 10.847 69.499 -80.323 1.00 17.66 254 GLY A O 1
ATOM 6890 N N . LEU B 1 261 ? 10.497 71.342 -79.061 1.00 16.49 255 LEU A N 1
ATOM 6891 C CA . LEU B 1 261 ? 11.119 70.776 -77.866 1.00 15.35 255 LEU A CA 1
ATOM 6892 C C . LEU B 1 261 ? 10.369 69.561 -77.339 1.00 19.04 255 LEU A C 1
ATOM 6893 O O . LEU B 1 261 ? 10.989 68.647 -76.784 1.00 17.99 255 LEU A O 1
ATOM 6898 N N . CYS B 1 262 ? 9.046 69.527 -77.481 1.00 18.31 256 CYS A N 1
ATOM 6899 C CA . CYS B 1 262 ? 8.327 68.356 -76.997 1.00 21.35 256 CYS A CA 1
ATOM 6900 C C . CYS B 1 262 ? 8.365 67.221 -78.012 1.00 25.20 256 CYS A C 1
ATOM 6901 O O . CYS B 1 262 ? 8.500 66.054 -77.630 1.00 29.88 256 CYS A O 1
ATOM 6904 N N . SER B 1 263 ? 8.288 67.543 -79.302 1.00 20.32 257 SER A N 1
ATOM 6905 C CA . SER B 1 263 ? 8.306 66.517 -80.339 1.00 22.87 257 SER A CA 1
ATOM 6906 C C . SER B 1 263 ? 9.614 65.734 -80.316 1.00 22.93 257 SER A C 1
ATOM 6907 O O . SER B 1 263 ? 10.698 66.304 -80.185 1.00 19.40 257 SER A O 1
ATOM 6910 N N . LEU B 1 264 ? 9.506 64.411 -80.457 1.00 13.09 258 LEU A N 1
ATOM 6911 C CA . LEU B 1 264 ? 10.671 63.525 -80.404 1.00 15.47 258 LEU A CA 1
ATOM 6912 C C . LEU B 1 264 ? 11.318 63.453 -81.789 1.00 20.75 258 LEU A C 1
ATOM 6913 O O . LEU B 1 264 ? 11.287 62.437 -82.488 1.00 17.18 258 LEU A O 1
ATOM 6918 N N . ASN B 1 265 ? 11.929 64.572 -82.174 1.00 21.29 259 ASN A N 1
ATOM 6919 C CA . ASN B 1 265 ? 12.480 64.720 -83.509 1.00 19.86 259 ASN A CA 1
ATOM 6920 C C . ASN B 1 265 ? 13.728 63.854 -83.687 1.00 16.00 259 ASN A C 1
ATOM 6921 O O . ASN B 1 265 ? 14.401 63.503 -82.715 1.00 17.54 259 ASN A O 1
ATOM 6926 N N . PRO B 1 266 ? 14.053 63.491 -84.929 1.00 20.05 260 PRO A N 1
ATOM 6927 C CA . PRO B 1 266 ? 15.145 62.536 -85.155 1.00 18.02 260 PRO A CA 1
ATOM 6928 C C . PRO B 1 266 ? 16.518 63.127 -84.868 1.00 25.52 260 PRO A C 1
ATOM 6929 O O . PRO B 1 266 ? 16.805 64.278 -85.205 1.00 20.66 260 PRO A O 1
ATOM 6933 N N . GLN B 1 267 ? 17.368 62.309 -84.243 1.00 20.50 261 GLN A N 1
ATOM 6934 C CA . GLN B 1 267 ? 18.797 62.593 -84.073 1.00 21.77 261 GLN A CA 1
ATOM 6935 C C . GLN B 1 267 ? 19.060 63.868 -83.280 1.00 22.55 261 GLN A C 1
ATOM 6936 O O . GLN B 1 267 ? 20.078 64.536 -83.489 1.00 19.61 261 GLN A O 1
ATOM 6942 N N . VAL B 1 268 ? 18.158 64.226 -82.373 1.00 18.03 262 VAL A N 1
ATOM 6943 C CA . VAL B 1 268 ? 18.379 65.325 -81.442 1.00 17.92 262 VAL A CA 1
ATOM 6944 C C . VAL B 1 268 ? 17.984 64.855 -80.050 1.00 17.06 262 VAL A C 1
ATOM 6945 O O . VAL B 1 268 ? 17.029 64.086 -79.891 1.00 14.87 262 VAL A O 1
ATOM 6949 N N . ASP B 1 269 ? 18.735 65.301 -79.044 1.00 15.86 263 ASP A N 1
ATOM 6950 C CA . ASP B 1 269 ? 18.432 64.923 -77.670 1.00 18.11 263 ASP A CA 1
ATOM 6951 C C . ASP B 1 269 ? 17.107 65.533 -77.240 1.00 11.94 263 ASP A C 1
ATOM 6952 O O . ASP B 1 269 ? 16.847 66.715 -77.481 1.00 15.12 263 ASP A O 1
ATOM 6957 N N . ARG B 1 270 ? 16.269 64.720 -76.606 1.00 13.02 264 ARG A N 1
ATOM 6958 C CA . ARG B 1 270 ? 14.947 65.150 -76.176 1.00 14.25 264 ARG A CA 1
ATOM 6959 C C . ARG B 1 270 ? 14.618 64.553 -74.822 1.00 15.21 264 ARG A C 1
ATOM 6960 O O . ARG B 1 270 ? 14.943 63.394 -74.547 1.00 13.45 264 ARG A O 1
ATOM 6968 N N . LEU B 1 271 ? 13.957 65.348 -73.988 1.00 14.12 265 LEU A N 1
ATOM 6969 C CA . LEU B 1 271 ? 13.437 64.852 -72.725 1.00 12.36 265 LEU A CA 1
ATOM 6970 C C . LEU B 1 271 ? 12.215 63.982 -72.976 1.00 12.64 265 LEU A C 1
ATOM 6971 O O . LEU B 1 271 ? 11.412 64.259 -73.874 1.00 15.33 265 LEU A O 1
ATOM 6976 N N . CYS B 1 272 ? 12.078 62.917 -72.190 1.00 11.16 266 CYS A N 1
ATOM 6977 C CA . CYS B 1 272 ? 10.930 62.039 -72.362 1.00 10.95 266 CYS A CA 1
ATOM 6978 C C . CYS B 1 272 ? 10.533 61.443 -71.020 1.00 13.57 266 CYS A C 1
ATOM 6979 O O . CYS B 1 272 ? 11.315 61.420 -70.065 1.00 10.90 266 CYS A O 1
ATOM 6982 N N . MET B 1 273 ? 9.279 61.003 -70.960 1.00 10.87 267 MET A N 1
ATOM 6983 C CA . MET B 1 273 ? 8.746 60.201 -69.868 1.00 11.73 267 MET A CA 1
ATOM 6984 C C . MET B 1 273 ? 8.513 58.803 -70.412 1.00 12.15 267 MET A C 1
ATOM 6985 O O . MET B 1 273 ? 7.764 58.627 -71.378 1.00 13.04 267 MET A O 1
ATOM 6990 N N . VAL B 1 274 ? 9.150 57.817 -69.795 1.00 13.56 268 VAL A N 1
ATOM 6991 C CA . VAL B 1 274 ? 9.255 56.479 -70.355 1.00 10.99 268 VAL A CA 1
ATOM 6992 C C . VAL B 1 274 ? 8.408 55.521 -69.533 1.00 13.77 268 VAL A C 1
ATOM 6993 O O . VAL B 1 274 ? 8.412 55.569 -68.297 1.00 15.76 268 VAL A O 1
ATOM 6997 N N . CYS B 1 275 ? 7.674 54.660 -70.228 1.00 11.73 269 CYS A N 1
ATOM 6998 C CA . CYS B 1 275 ? 7.038 53.490 -69.636 1.00 11.72 269 CYS A CA 1
ATOM 6999 C C . CYS B 1 275 ? 7.774 52.269 -70.172 1.00 15.16 269 CYS A C 1
ATOM 7000 O O . CYS B 1 275 ? 7.722 51.990 -71.375 1.00 10.99 269 CYS A O 1
ATOM 7003 N N . GLU B 1 276 ? 8.469 51.557 -69.289 1.00 13.46 270 GLU A N 1
ATOM 7004 C CA . GLU B 1 276 ? 9.241 50.373 -69.650 1.00 12.11 270 GLU A CA 1
ATOM 7005 C C . GLU B 1 276 ? 8.510 49.145 -69.128 1.00 12.23 270 GLU A C 1
ATOM 7006 O O . GLU B 1 276 ? 8.235 49.046 -67.927 1.00 13.61 270 GLU A O 1
ATOM 7012 N N . MET B 1 277 ? 8.215 48.211 -70.024 1.00 13.14 271 MET A N 1
ATOM 7013 C CA . MET B 1 277 ? 7.276 47.137 -69.750 1.00 12.52 271 MET A CA 1
ATOM 7014 C C . MET B 1 277 ? 7.897 45.789 -70.076 1.00 15.46 271 MET A C 1
ATOM 7015 O O . MET B 1 277 ? 8.782 45.686 -70.928 1.00 15.94 271 MET A O 1
ATOM 7020 N N . THR B 1 278 ? 7.423 44.754 -69.387 1.00 16.08 272 THR A N 1
ATOM 7021 C CA . THR B 1 278 ? 7.699 43.375 -69.761 1.00 14.86 272 THR A CA 1
ATOM 7022 C C . THR B 1 278 ? 6.401 42.716 -70.201 1.00 16.98 272 THR A C 1
ATOM 7023 O O . THR B 1 278 ? 5.338 42.959 -69.619 1.00 17.17 272 THR A O 1
ATOM 7027 N N . VAL B 1 279 ? 6.495 41.901 -71.247 1.00 14.21 273 VAL A N 1
ATOM 7028 C CA . VAL B 1 279 ? 5.351 41.243 -71.860 1.00 14.93 273 VAL A CA 1
ATOM 7029 C C . VAL B 1 279 ? 5.655 39.754 -71.937 1.00 15.09 273 VAL A C 1
ATOM 7030 O O . VAL B 1 279 ? 6.775 39.364 -72.283 1.00 19.60 273 VAL A O 1
ATOM 7034 N N . SER B 1 280 ? 4.670 38.925 -71.598 1.00 19.96 274 SER A N 1
ATOM 7035 C CA . SER B 1 280 ? 4.872 37.484 -71.658 1.00 23.58 274 SER A CA 1
ATOM 7036 C C . SER B 1 280 ? 4.874 37.005 -73.111 1.00 21.26 274 SER A C 1
ATOM 7037 O O . SER B 1 280 ? 4.509 37.732 -74.039 1.00 21.50 274 SER A O 1
ATOM 7040 N N . SER B 1 281 ? 5.286 35.749 -73.302 1.00 19.49 275 SER A N 1
ATOM 7041 C CA . SER B 1 281 ? 5.277 35.163 -74.639 1.00 14.42 275 SER A CA 1
ATOM 7042 C C . SER B 1 281 ? 3.870 35.056 -75.215 1.00 15.74 275 SER A C 1
ATOM 7043 O O . SER B 1 281 ? 3.721 34.881 -76.429 1.00 22.61 275 SER A O 1
ATOM 7046 N N . LYS B 1 282 ? 2.838 35.157 -74.378 1.00 17.34 276 LYS A N 1
ATOM 7047 C CA . LYS B 1 282 ? 1.455 35.159 -74.832 1.00 19.42 276 LYS A CA 1
ATOM 7048 C C . LYS B 1 282 ? 0.830 36.551 -74.819 1.00 22.31 276 LYS A C 1
ATOM 7049 O O . LYS B 1 282 ? -0.393 36.672 -74.931 1.00 22.97 276 LYS A O 1
ATOM 7055 N N . GLY B 1 283 ? 1.641 37.601 -74.701 1.00 28.36 277 GLY A N 1
ATOM 7056 C CA . GLY B 1 283 ? 1.157 38.956 -74.874 1.00 28.13 277 GLY A CA 1
ATOM 7057 C C . GLY B 1 283 ? 0.575 39.606 -73.644 1.00 26.57 277 GLY A C 1
ATOM 7058 O O . GLY B 1 283 ? -0.121 40.621 -73.769 1.00 28.40 277 GLY A O 1
ATOM 7059 N N . ARG B 1 284 ? 0.840 39.064 -72.462 1.00 22.32 278 ARG A N 1
ATOM 7060 C CA . ARG B 1 284 ? 0.286 39.587 -71.221 1.00 23.34 278 ARG A CA 1
ATOM 7061 C C . ARG B 1 284 ? 1.270 40.553 -70.577 1.00 18.11 278 ARG A C 1
ATOM 7062 O O . ARG B 1 284 ? 2.458 40.243 -70.442 1.00 23.32 278 ARG A O 1
ATOM 7070 N N . LEU B 1 285 ? 0.775 41.723 -70.182 1.00 17.75 279 LEU A N 1
ATOM 7071 C CA . LEU B 1 285 ? 1.599 42.678 -69.453 1.00 14.49 279 LEU A CA 1
ATOM 7072 C C . LEU B 1 285 ? 1.983 42.092 -68.099 1.00 19.19 279 LEU A C 1
ATOM 7073 O O . LEU B 1 285 ? 1.114 41.830 -67.260 1.00 21.06 279 LEU A O 1
ATOM 7078 N N . THR B 1 286 ? 3.284 41.883 -67.885 1.00 16.83 280 THR A N 1
ATOM 7079 C CA . THR B 1 286 ? 3.781 41.296 -66.649 1.00 24.31 280 THR A CA 1
ATOM 7080 C C . THR B 1 286 ? 4.470 42.291 -65.727 1.00 21.90 280 THR A C 1
ATOM 7081 O O . THR B 1 286 ? 4.732 41.951 -64.569 1.00 23.28 280 THR A O 1
ATOM 7085 N N . GLY B 1 287 ? 4.778 43.492 -66.196 1.00 19.02 281 GLY A N 1
ATOM 7086 C CA . GLY B 1 287 ? 5.437 44.465 -65.344 1.00 16.69 281 GLY A CA 1
ATOM 7087 C C . GLY B 1 287 ? 5.606 45.779 -66.072 1.00 18.90 281 GLY A C 1
ATOM 7088 O O . GLY B 1 287 ? 5.605 45.838 -67.306 1.00 15.45 281 GLY A O 1
ATOM 7089 N N . TYR B 1 288 ? 5.744 46.838 -65.278 1.00 14.72 282 TYR A N 1
ATOM 7090 C CA . TYR B 1 288 ? 5.951 48.171 -65.823 1.00 14.31 282 TYR A CA 1
ATOM 7091 C C . TYR B 1 288 ? 6.680 49.026 -64.800 1.00 16.87 282 TYR A C 1
ATOM 7092 O O . TYR B 1 288 ? 6.619 48.781 -63.591 1.00 16.08 282 TYR A O 1
ATOM 7101 N N . LYS B 1 289 ? 7.367 50.044 -65.306 1.00 15.44 283 LYS A N 1
ATOM 7102 C CA . LYS B 1 289 ? 7.943 51.082 -64.468 1.00 19.00 283 LYS A CA 1
ATOM 7103 C C . LYS B 1 289 ? 7.981 52.369 -65.277 1.00 17.31 283 LYS A C 1
ATOM 7104 O O . LYS B 1 289 ? 8.018 52.340 -66.511 1.00 16.76 283 LYS A O 1
ATOM 7110 N N . PHE B 1 290 ? 7.949 53.495 -64.573 1.00 14.65 284 PHE A N 1
ATOM 7111 C CA . PHE B 1 290 ? 7.970 54.813 -65.193 1.00 15.45 284 PHE A CA 1
ATOM 7112 C C . PHE B 1 290 ? 9.191 55.583 -64.712 1.00 15.29 284 PHE A C 1
ATOM 7113 O O . PHE B 1 290 ? 9.572 55.487 -63.540 1.00 13.01 284 PHE A O 1
ATOM 7121 N N . TYR B 1 291 ? 9.804 56.347 -65.616 1.00 14.96 285 TYR A N 1
ATOM 7122 C CA . TYR B 1 291 ? 10.937 57.181 -65.235 1.00 14.17 285 TYR A CA 1
ATOM 7123 C C . TYR B 1 291 ? 11.172 58.259 -66.283 1.00 13.80 285 TYR A C 1
ATOM 7124 O O . TYR B 1 291 ? 10.845 58.085 -67.460 1.00 13.06 285 TYR A O 1
ATOM 7133 N N . GLU B 1 292 ? 11.746 59.375 -65.834 1.00 11.79 286 GLU A N 1
ATOM 7134 C CA . GLU B 1 292 ? 12.194 60.421 -66.741 1.00 13.33 286 GLU A CA 1
ATOM 7135 C C . GLU B 1 292 ? 13.517 60.029 -67.376 1.00 14.30 286 GLU A C 1
ATOM 7136 O O . GLU B 1 292 ? 14.402 59.476 -66.715 1.00 13.97 286 GLU A O 1
ATOM 7142 N N . ALA B 1 293 ? 13.653 60.328 -68.663 1.00 12.75 287 ALA A N 1
ATOM 7143 C CA . ALA B 1 293 ? 14.840 59.936 -69.399 1.00 13.14 287 ALA A CA 1
ATOM 7144 C C . ALA B 1 293 ? 15.172 61.007 -70.426 1.00 14.20 287 ALA A C 1
ATOM 7145 O O . ALA B 1 293 ? 14.423 61.965 -70.629 1.00 13.89 287 ALA A O 1
ATOM 7147 N N . VAL B 1 294 ? 16.323 60.838 -71.061 1.00 13.63 288 VAL A N 1
ATOM 7148 C CA . VAL B 1 294 ? 16.704 61.609 -72.235 1.00 11.45 288 VAL A CA 1
ATOM 7149 C C . VAL B 1 294 ? 16.955 60.619 -73.362 1.00 18.55 288 VAL A C 1
ATOM 7150 O O . VAL B 1 294 ? 17.567 59.567 -73.148 1.00 13.49 288 VAL A O 1
ATOM 7154 N N . MET B 1 295 ? 16.444 60.929 -74.548 1.00 15.82 289 MET A N 1
ATOM 7155 C CA . MET B 1 295 ? 16.550 60.021 -75.679 1.00 12.22 289 MET A CA 1
ATOM 7156 C C . MET B 1 295 ? 17.059 60.771 -76.900 1.00 16.12 289 MET A C 1
ATOM 7157 O O . MET B 1 295 ? 17.224 61.992 -76.891 1.00 17.66 289 MET A O 1
ATOM 7162 N N . SER B 1 296 ? 17.302 60.010 -77.965 1.00 13.14 290 SER A N 1
ATOM 7163 C CA . SER B 1 296 ? 17.656 60.581 -79.262 1.00 12.61 290 SER A CA 1
ATOM 7164 C C . SER B 1 296 ? 17.107 59.626 -80.315 1.00 14.96 290 SER A C 1
ATOM 7165 O O . SER B 1 296 ? 17.675 58.551 -80.530 1.00 17.42 290 SER A O 1
ATOM 7168 N N . SER B 1 297 ? 16.003 60.013 -80.950 1.00 13.90 291 SER A N 1
ATOM 7169 C CA . SER B 1 297 ? 15.357 59.133 -81.915 1.00 14.14 291 SER A CA 1
ATOM 7170 C C . SER B 1 297 ? 16.326 58.755 -83.028 1.00 13.77 291 SER A C 1
ATOM 7171 O O . SER B 1 297 ? 16.982 59.617 -83.618 1.00 16.11 291 SER A O 1
ATOM 7174 N N . HIS B 1 298 ? 16.417 57.455 -83.306 1.00 13.46 292 HIS A N 1
ATOM 7175 C CA . HIS B 1 298 ? 17.306 56.955 -84.345 1.00 14.26 292 HIS A CA 1
ATOM 7176 C C . HIS B 1 298 ? 16.715 57.078 -85.744 1.00 16.45 292 HIS A C 1
ATOM 7177 O O . HIS B 1 298 ? 17.453 56.917 -86.721 1.00 19.33 292 HIS A O 1
ATOM 7184 N N . ALA B 1 299 ? 15.419 57.365 -85.865 1.00 16.83 293 ALA A N 1
ATOM 7185 C CA . ALA B 1 299 ? 14.794 57.561 -87.166 1.00 15.63 293 ALA A CA 1
ATOM 7186 C C . ALA B 1 299 ? 13.391 58.112 -86.981 1.00 13.95 293 ALA A C 1
ATOM 7187 O O . ALA B 1 299 ? 12.660 57.670 -86.093 1.00 15.90 293 ALA A O 1
ATOM 7189 N N . ARG B 1 300 ? 13.026 59.070 -87.828 1.00 13.79 294 ARG A N 1
ATOM 7190 C CA . ARG B 1 300 ? 11.633 59.459 -88.014 1.00 14.43 294 ARG A CA 1
ATOM 7191 C C . ARG B 1 300 ? 11.099 58.654 -89.192 1.00 15.89 294 ARG A C 1
ATOM 7192 O O . ARG B 1 300 ? 11.476 58.900 -90.343 1.00 14.79 294 ARG A O 1
ATOM 7200 N N . LEU B 1 301 ? 10.232 57.690 -88.908 1.00 13.84 295 LEU A N 1
ATOM 7201 C CA . LEU B 1 301 ? 9.684 56.807 -89.925 1.00 15.30 295 LEU A CA 1
ATOM 7202 C C . LEU B 1 301 ? 8.204 57.098 -90.136 1.00 14.81 295 LEU A C 1
ATOM 7203 O O . LEU B 1 301 ? 7.546 57.735 -89.308 1.00 17.78 295 LEU A O 1
ATOM 7208 N N . THR B 1 302 ? 7.689 56.635 -91.270 1.00 15.67 296 THR A N 1
ATOM 7209 C CA . THR B 1 302 ? 6.264 56.684 -91.553 1.00 14.72 296 THR A CA 1
ATOM 7210 C C . THR B 1 302 ? 5.672 55.287 -91.442 1.00 14.05 296 THR A C 1
ATOM 7211 O O . THR B 1 302 ? 6.381 54.282 -91.530 1.00 14.43 296 THR A O 1
ATOM 7215 N N . TYR B 1 303 ? 4.353 55.237 -91.237 1.00 14.31 297 TYR A N 1
ATOM 7216 C CA . TYR B 1 303 ? 3.655 53.955 -91.267 1.00 13.78 297 TYR A CA 1
ATOM 7217 C C . TYR B 1 303 ? 3.882 53.241 -92.590 1.00 16.54 297 TYR A C 1
ATOM 7218 O O . TYR B 1 303 ? 4.056 52.016 -92.625 1.00 15.47 297 TYR A O 1
ATOM 7227 N N . THR B 1 304 ? 3.870 53.993 -93.691 1.00 17.12 298 THR A N 1
ATOM 7228 C CA . THR B 1 304 ? 4.056 53.393 -95.007 1.00 16.21 298 THR A CA 1
ATOM 7229 C C . THR B 1 304 ? 5.439 52.766 -95.131 1.00 17.10 298 THR A C 1
ATOM 7230 O O . THR B 1 304 ? 5.579 51.632 -95.604 1.00 15.55 298 THR A O 1
ATOM 7234 N N . LYS B 1 305 ? 6.477 53.488 -94.701 1.00 15.83 299 LYS A N 1
ATOM 7235 C CA . LYS B 1 305 ? 7.831 52.946 -94.770 1.00 15.03 299 LYS A CA 1
ATOM 7236 C C . LYS B 1 305 ? 7.969 51.691 -93.920 1.00 11.85 299 LYS A C 1
ATOM 7237 O O . LYS B 1 305 ? 8.546 50.690 -94.360 1.00 15.44 299 LYS A O 1
ATOM 7243 N N . VAL B 1 306 ? 7.460 51.730 -92.686 1.00 11.70 300 VAL A N 1
ATOM 7244 C CA . VAL B 1 306 ? 7.612 50.584 -91.795 1.00 11.66 300 VAL A CA 1
ATOM 7245 C C . VAL B 1 306 ? 6.886 49.370 -92.358 1.00 13.92 300 VAL A C 1
ATOM 7246 O O . VAL B 1 306 ? 7.410 48.249 -92.333 1.00 12.56 300 VAL A O 1
ATOM 7250 N N . TRP B 1 307 ? 5.676 49.571 -92.888 1.00 16.09 301 TRP A N 1
ATOM 7251 C CA . TRP B 1 307 ? 4.941 48.451 -93.469 1.00 15.74 301 TRP A CA 1
ATOM 7252 C C . TRP B 1 307 ? 5.688 47.862 -94.658 1.00 17.46 301 TRP A C 1
ATOM 7253 O O . TRP B 1 307 ? 5.787 46.637 -94.793 1.00 15.05 301 TRP A O 1
ATOM 7264 N N . HIS B 1 308 ? 6.242 48.717 -95.518 1.00 12.66 302 HIS A N 1
ATOM 7265 C CA . HIS B 1 308 ? 7.006 48.228 -96.663 1.00 13.25 302 HIS A CA 1
ATOM 7266 C C . HIS B 1 308 ? 8.262 47.493 -96.211 1.00 15.07 302 HIS A C 1
ATOM 7267 O O . HIS B 1 308 ? 8.662 46.497 -96.824 1.00 14.47 302 HIS A O 1
ATOM 7274 N N . ILE B 1 309 ? 8.897 47.969 -95.134 1.00 15.72 303 ILE A N 1
ATOM 7275 C CA . ILE B 1 309 ? 10.045 47.266 -94.563 1.00 17.67 303 ILE A CA 1
ATOM 7276 C C . ILE B 1 309 ? 9.634 45.871 -94.114 1.00 16.05 303 ILE A C 1
ATOM 7277 O O . ILE B 1 309 ? 10.298 44.875 -94.421 1.00 14.81 303 ILE A O 1
ATOM 7282 N N . LEU B 1 310 ? 8.528 45.783 -93.371 1.00 12.57 304 LEU A N 1
ATOM 7283 C CA . LEU B 1 310 ? 8.070 44.489 -92.880 1.00 12.22 304 LEU A CA 1
ATOM 7284 C C . LEU B 1 310 ? 7.663 43.570 -94.022 1.00 14.24 304 LEU A C 1
ATOM 7285 O O . LEU B 1 310 ? 7.730 42.342 -93.883 1.00 17.19 304 LEU A O 1
ATOM 7290 N N . GLN B 1 311 ? 7.249 44.138 -95.155 1.00 14.76 305 GLN A N 1
ATOM 7291 C CA . GLN B 1 311 ? 6.902 43.343 -96.326 1.00 13.07 305 GLN A CA 1
ATOM 7292 C C . GLN B 1 311 ? 8.115 42.932 -97.149 1.00 25.00 305 GLN A C 1
ATOM 7293 O O . GLN B 1 311 ? 7.967 42.120 -98.068 1.00 21.24 305 GLN A O 1
ATOM 7299 N N . GLY B 1 312 ? 9.291 43.470 -96.859 1.00 12.91 306 GLY A N 1
ATOM 7300 C CA . GLY B 1 312 ? 10.511 43.069 -97.521 1.00 14.37 306 GLY A CA 1
ATOM 7301 C C . GLY B 1 312 ? 11.075 44.031 -98.558 1.00 13.19 306 GLY A C 1
ATOM 7302 O O . GLY B 1 312 ? 11.872 43.595 -99.399 1.00 16.04 306 GLY A O 1
ATOM 7303 N N . ASP B 1 313 ? 10.703 45.311 -98.517 1.00 13.35 307 ASP A N 1
ATOM 7304 C CA . ASP B 1 313 ? 11.143 46.255 -99.538 1.00 16.30 307 ASP A CA 1
ATOM 7305 C C . ASP B 1 313 ? 12.654 46.446 -99.488 1.00 17.28 307 ASP A C 1
ATOM 7306 O O . ASP B 1 313 ? 13.212 46.796 -98.445 1.00 15.30 307 ASP A O 1
ATOM 7311 N N . GLN B 1 314 ? 13.313 46.242 -100.630 1.00 14.06 308 GLN A N 1
ATOM 7312 C CA . GLN B 1 314 ? 14.773 46.221 -100.646 1.00 18.81 308 GLN A CA 1
ATOM 7313 C C . GLN B 1 314 ? 15.361 47.595 -100.348 1.00 16.24 308 GLN A C 1
ATOM 7314 O O . GLN B 1 314 ? 16.267 47.721 -99.515 1.00 18.47 308 GLN A O 1
ATOM 7320 N N . ASP B 1 315 ? 14.872 48.637 -101.029 1.00 15.47 309 ASP A N 1
ATOM 7321 C CA . ASP B 1 315 ? 15.462 49.963 -100.866 1.00 18.41 309 ASP A CA 1
ATOM 7322 C C . ASP B 1 315 ? 15.358 50.447 -99.425 1.00 20.19 309 ASP A C 1
ATOM 7323 O O . ASP B 1 315 ? 16.326 50.984 -98.873 1.00 16.38 309 ASP A O 1
ATOM 7328 N N . LEU B 1 316 ? 14.196 50.256 -98.795 1.00 16.45 310 LEU A N 1
ATOM 7329 C CA . LEU B 1 316 ? 14.008 50.753 -97.435 1.00 12.69 310 LEU A CA 1
ATOM 7330 C C . LEU B 1 316 ? 14.757 49.902 -96.417 1.00 18.18 310 LEU A C 1
ATOM 7331 O O . LEU B 1 316 ? 15.257 50.425 -95.414 1.00 16.23 310 LEU A O 1
ATOM 7336 N N . ARG B 1 317 ? 14.833 48.589 -96.640 1.00 12.81 311 ARG A N 1
ATOM 7337 C CA . ARG B 1 317 ? 15.579 47.753 -95.708 1.00 12.84 311 ARG A CA 1
ATOM 7338 C C . ARG B 1 317 ? 17.080 47.948 -95.848 1.00 17.60 311 ARG A C 1
ATOM 7339 O O . ARG B 1 317 ? 17.823 47.635 -94.912 1.00 16.69 311 ARG A O 1
ATOM 7347 N N . GLU B 1 318 ? 17.543 48.468 -96.986 1.00 16.09 312 GLU A N 1
ATOM 7348 C CA . GLU B 1 318 ? 18.943 48.860 -97.100 1.00 19.90 312 GLU A CA 1
ATOM 7349 C C . GLU B 1 318 ? 19.184 50.207 -96.435 1.00 17.94 312 GLU A C 1
ATOM 7350 O O . GLU B 1 318 ? 20.143 50.370 -95.671 1.00 16.73 312 GLU A O 1
ATOM 7356 N N . GLN B 1 319 ? 18.308 51.179 -96.704 1.00 15.20 313 GLN A N 1
ATOM 7357 C CA . GLN B 1 319 ? 18.455 52.503 -96.108 1.00 16.66 313 GLN A CA 1
ATOM 7358 C C . GLN B 1 319 ? 18.443 52.432 -94.587 1.00 18.16 313 GLN A C 1
ATOM 7359 O O . GLN B 1 319 ? 19.265 53.073 -93.921 1.00 16.28 313 GLN A O 1
ATOM 7365 N N . TYR B 1 320 ? 17.525 51.653 -94.020 1.00 17.06 314 TYR A N 1
ATOM 7366 C CA . TYR B 1 320 ? 17.351 51.566 -92.577 1.00 16.18 314 TYR A CA 1
ATOM 7367 C C . TYR B 1 320 ? 17.840 50.231 -92.027 1.00 14.98 314 TYR A C 1
ATOM 7368 O O . TYR B 1 320 ? 17.308 49.728 -91.033 1.00 16.94 314 TYR A O 1
ATOM 7377 N N . ALA B 1 321 ? 18.864 49.662 -92.660 1.00 14.07 315 ALA A N 1
ATOM 7378 C CA . ALA B 1 321 ? 19.362 48.349 -92.262 1.00 12.84 315 ALA A CA 1
ATOM 7379 C C . ALA B 1 321 ? 19.661 48.205 -90.772 1.00 15.66 315 ALA A C 1
ATOM 7380 O O . ALA B 1 321 ? 19.322 47.145 -90.225 1.00 17.10 315 ALA A O 1
ATOM 7382 N N . PRO B 1 322 ? 20.277 49.180 -90.069 1.00 22.45 316 PRO A N 1
ATOM 7383 C CA . PRO B 1 322 ? 20.540 49.011 -88.616 1.00 19.47 316 PRO A CA 1
ATOM 7384 C C . PRO B 1 322 ? 19.300 48.941 -87.742 1.00 20.82 316 PRO A C 1
ATOM 7385 O O . PRO B 1 322 ? 19.381 48.377 -86.643 1.00 19.20 316 PRO A O 1
ATOM 7389 N N . LEU B 1 323 ? 18.124 49.265 -88.279 1.00 13.25 317 LEU A N 1
ATOM 7390 C CA . LEU B 1 323 ? 16.877 49.237 -87.521 1.00 14.27 317 LEU A CA 1
ATOM 7391 C C . LEU B 1 323 ? 15.921 48.120 -87.936 1.00 17.26 317 LEU A C 1
ATOM 7392 O O . LEU B 1 323 ? 14.900 47.925 -87.267 1.00 12.03 317 LEU A O 1
ATOM 7397 N N . VAL B 1 324 ? 16.235 47.377 -89.002 1.00 16.59 318 VAL A N 1
ATOM 7398 C CA . VAL B 1 324 ? 15.294 46.398 -89.547 1.00 15.40 318 VAL A CA 1
ATOM 7399 C C . VAL B 1 324 ? 14.939 45.351 -88.498 1.00 18.19 318 VAL A C 1
ATOM 7400 O O . VAL B 1 324 ? 13.760 45.033 -88.294 1.00 18.15 318 VAL A O 1
ATOM 7404 N N . LYS B 1 325 ? 15.955 44.792 -87.820 1.00 12.79 319 LYS A N 1
ATOM 7405 C CA . LYS B 1 325 ? 15.701 43.782 -86.787 1.00 16.24 319 LYS A CA 1
ATOM 7406 C C . LYS B 1 325 ? 14.802 44.311 -85.686 1.00 15.62 319 LYS A C 1
ATOM 7407 O O . LYS B 1 325 ? 13.964 43.570 -85.158 1.00 17.58 319 LYS A O 1
ATOM 7413 N N . HIS B 1 326 ? 14.970 45.580 -85.318 1.00 14.64 320 HIS A N 1
ATOM 7414 C CA . HIS B 1 326 ? 14.173 46.148 -84.239 1.00 11.57 320 HIS A CA 1
ATOM 7415 C C . HIS B 1 326 ? 12.735 46.392 -84.683 1.00 14.77 320 HIS A C 1
ATOM 7416 O O . HIS B 1 326 ? 11.797 46.225 -83.894 1.00 13.39 320 HIS A O 1
ATOM 7423 N N . LEU B 1 327 ? 12.544 46.781 -85.944 1.00 15.20 321 LEU A N 1
ATOM 7424 C CA . LEU B 1 327 ? 11.190 46.930 -86.466 1.00 16.51 321 LEU A CA 1
ATOM 7425 C C . LEU B 1 327 ? 10.497 45.579 -86.576 1.00 16.57 321 LEU A C 1
ATOM 7426 O O . LEU B 1 327 ? 9.303 45.459 -86.280 1.00 13.81 321 LEU A O 1
ATOM 7431 N N . GLU B 1 328 ? 11.236 44.545 -86.989 1.00 14.67 322 GLU A N 1
ATOM 7432 C CA . GLU B 1 328 ? 10.658 43.208 -87.056 1.00 15.74 322 GLU A CA 1
ATOM 7433 C C . GLU B 1 328 ? 10.275 42.694 -85.677 1.00 13.20 322 GLU A C 1
ATOM 7434 O O . GLU B 1 328 ? 9.296 41.950 -85.543 1.00 15.11 322 GLU A O 1
ATOM 7440 N N . GLU B 1 329 ? 11.024 43.078 -84.643 1.00 11.89 323 GLU A N 1
ATOM 7441 C CA . GLU B 1 329 ? 10.699 42.607 -83.301 1.00 14.25 323 GLU A CA 1
ATOM 7442 C C . GLU B 1 329 ? 9.425 43.263 -82.781 1.00 16.19 323 GLU A C 1
ATOM 7443 O O . GLU B 1 329 ? 8.599 42.603 -82.138 1.00 12.28 323 GLU A O 1
ATOM 7449 N N . LEU B 1 330 ? 9.247 44.561 -83.048 1.00 15.77 324 LEU A N 1
ATOM 7450 C CA . LEU B 1 330 ? 7.980 45.207 -82.724 1.00 16.80 324 LEU A CA 1
ATOM 7451 C C . LEU B 1 330 ? 6.821 44.509 -83.423 1.00 12.37 324 LEU A C 1
ATOM 7452 O O . LEU B 1 330 ? 5.730 44.376 -82.857 1.00 14.61 324 LEU A O 1
ATOM 7457 N N . HIS B 1 331 ? 7.046 44.051 -84.657 1.00 11.89 325 HIS A N 1
ATOM 7458 C CA . HIS B 1 331 ? 6.015 43.318 -85.382 1.00 14.75 325 HIS A CA 1
ATOM 7459 C C . HIS B 1 331 ? 5.701 41.993 -84.697 1.00 13.66 325 HIS A C 1
ATOM 7460 O O . HIS B 1 331 ? 4.531 41.624 -84.540 1.00 15.87 325 HIS A O 1
ATOM 7467 N N . ASN B 1 332 ? 6.742 41.258 -84.288 1.00 15.01 326 ASN A N 1
ATOM 7468 C CA . ASN B 1 332 ? 6.540 40.003 -83.567 1.00 15.50 326 ASN A CA 1
ATOM 7469 C C . ASN B 1 332 ? 5.751 40.231 -82.285 1.00 19.27 326 ASN A C 1
ATOM 7470 O O . ASN B 1 332 ? 4.811 39.488 -81.976 1.00 17.08 326 ASN A O 1
ATOM 7475 N N . LEU B 1 333 ? 6.138 41.249 -81.515 1.00 15.30 327 LEU A N 1
ATOM 7476 C CA . LEU B 1 333 ? 5.405 41.588 -80.301 1.00 13.91 327 LEU A CA 1
ATOM 7477 C C . LEU B 1 333 ? 3.959 41.949 -80.614 1.00 14.81 327 LEU A C 1
ATOM 7478 O O . LEU B 1 333 ? 3.038 41.506 -79.918 1.00 17.72 327 LEU A O 1
ATOM 7483 N N . TYR B 1 334 ? 3.741 42.753 -81.659 1.00 15.03 328 TYR A N 1
ATOM 7484 C CA . TYR B 1 334 ? 2.384 43.155 -82.019 1.00 14.72 328 TYR A CA 1
ATOM 7485 C C . TYR B 1 334 ? 1.497 41.946 -82.295 1.00 20.05 328 TYR A C 1
ATOM 7486 O O . TYR B 1 334 ? 0.351 41.887 -81.832 1.00 18.88 328 TYR A O 1
ATOM 7495 N N . LYS B 1 335 ? 2.001 40.985 -83.077 1.00 16.13 329 LYS A N 1
ATOM 7496 C CA . LYS B 1 335 ? 1.208 39.809 -83.425 1.00 17.77 329 LYS A CA 1
ATOM 7497 C C . LYS B 1 335 ? 0.656 39.124 -82.184 1.00 19.91 329 LYS A C 1
ATOM 7498 O O . LYS B 1 335 ? -0.500 38.687 -82.164 1.00 24.12 329 LYS A O 1
ATOM 7504 N N . VAL B 1 336 ? 1.465 39.035 -81.132 1.00 16.35 330 VAL A N 1
ATOM 7505 C CA . VAL B 1 336 ? 1.002 38.398 -79.908 1.00 20.20 330 VAL A CA 1
ATOM 7506 C C . VAL B 1 336 ? 0.082 39.327 -79.115 1.00 24.83 330 VAL A C 1
ATOM 7507 O O . VAL B 1 336 ? -0.860 38.863 -78.461 1.00 24.31 330 VAL A O 1
ATOM 7511 N N . LEU B 1 337 ? 0.324 40.640 -79.161 1.00 15.50 331 LEU A N 1
ATOM 7512 C CA . LEU B 1 337 ? -0.580 41.578 -78.501 1.00 16.27 331 LEU A CA 1
ATOM 7513 C C . LEU B 1 337 ? -1.947 41.587 -79.171 1.00 20.19 331 LEU A C 1
ATOM 7514 O O . LEU B 1 337 ? -2.976 41.696 -78.493 1.00 23.94 331 LEU A O 1
ATOM 7519 N N . ASP B 1 338 ? -1.973 41.482 -80.502 1.00 20.18 332 ASP A N 1
ATOM 7520 C CA . ASP B 1 338 ? -3.240 41.379 -81.216 1.00 23.34 332 ASP A CA 1
ATOM 7521 C C . ASP B 1 338 ? -3.998 40.123 -80.805 1.00 25.20 332 ASP A C 1
ATOM 7522 O O . ASP B 1 338 ? -5.217 40.162 -80.601 1.00 24.89 332 ASP A O 1
ATOM 7527 N N . LYS B 1 339 ? -3.290 38.998 -80.678 1.00 23.95 333 LYS A N 1
ATOM 7528 C CA . LYS B 1 339 ? -3.933 37.763 -80.241 1.00 26.11 333 LYS A CA 1
ATOM 7529 C C . LYS B 1 339 ? -4.411 37.874 -78.797 1.00 27.16 333 LYS A C 1
ATOM 7530 O O . LYS B 1 339 ? -5.489 37.375 -78.452 1.00 27.31 333 LYS A O 1
ATOM 7536 N N . ALA B 1 340 ? -3.624 38.534 -77.942 1.00 23.32 334 ALA A N 1
ATOM 7537 C CA . ALA B 1 340 ? -4.050 38.753 -76.564 1.00 24.25 334 ALA A CA 1
ATOM 7538 C C . ALA B 1 340 ? -5.300 39.623 -76.505 1.00 30.85 334 ALA A C 1
ATOM 7539 O O . ALA B 1 340 ? -6.160 39.430 -75.640 1.00 30.95 334 ALA A O 1
ATOM 7541 N N . ARG B 1 341 ? -5.423 40.592 -77.408 1.00 21.22 335 ARG A N 1
ATOM 7542 C CA . ARG B 1 341 ? -6.658 41.366 -77.444 1.00 23.24 335 ARG A CA 1
ATOM 7543 C C . ARG B 1 341 ? -7.836 40.477 -77.825 1.00 31.91 335 ARG A C 1
ATOM 7544 O O . ARG B 1 341 ? -8.940 40.625 -77.285 1.00 35.79 335 ARG A O 1
ATOM 7552 N N . GLU B 1 342 ? -7.605 39.525 -78.732 1.00 32.35 336 GLU A N 1
ATOM 7553 C CA . GLU B 1 342 ? -8.647 38.588 -79.139 1.00 33.30 336 GLU A CA 1
ATOM 7554 C C . GLU B 1 342 ? -9.083 37.709 -77.970 1.00 33.04 336 GLU A C 1
ATOM 7555 O O . GLU B 1 342 ? -10.272 37.649 -77.630 1.00 36.00 336 GLU A O 1
ATOM 7561 N N . GLU B 1 343 ? -8.121 37.018 -77.337 1.00 37.31 337 GLU A N 1
ATOM 7562 C CA . GLU B 1 343 ? -8.409 36.208 -76.154 1.00 41.13 337 GLU A CA 1
ATOM 7563 C C . GLU B 1 343 ? -9.109 37.000 -75.060 1.00 41.86 337 GLU A C 1
ATOM 7564 O O . GLU B 1 343 ? -9.765 36.405 -74.201 1.00 38.74 337 GLU A O 1
ATOM 7570 N N . ARG B 1 344 ? -8.962 38.323 -75.066 1.00 38.29 338 ARG A N 1
ATOM 7571 C CA . ARG B 1 344 ? -9.452 39.148 -73.971 1.00 36.42 338 ARG A CA 1
ATOM 7572 C C . ARG B 1 344 ? -10.943 39.444 -74.089 1.00 32.34 338 ARG A C 1
ATOM 7573 O O . ARG B 1 344 ? -11.634 39.558 -73.069 1.00 35.47 338 ARG A O 1
ATOM 7581 N N . GLY B 1 345 ? -11.452 39.566 -75.311 1.00 26.84 339 GLY A N 1
ATOM 7582 C CA . GLY B 1 345 ? -12.825 39.980 -75.519 1.00 32.44 339 GLY A CA 1
ATOM 7583 C C . GLY B 1 345 ? -12.973 41.006 -76.624 1.00 41.92 339 GLY A C 1
ATOM 7584 O O . GLY B 1 345 ? -14.047 41.591 -76.788 1.00 44.62 339 GLY A O 1
ATOM 7585 N N . GLY B 1 346 ? -11.888 41.254 -77.361 1.00 50.55 340 GLY A N 1
ATOM 7586 C CA . GLY B 1 346 ? -11.899 41.996 -78.613 1.00 51.06 340 GLY A CA 1
ATOM 7587 C C . GLY B 1 346 ? -12.784 43.221 -78.748 1.00 54.95 340 GLY A C 1
ATOM 7588 O O . GLY B 1 346 ? -12.635 44.188 -77.997 1.00 57.61 340 GLY A O 1
ATOM 7589 N N . ILE B 1 347 ? -13.702 43.181 -79.715 1.00 62.84 341 ILE A N 1
ATOM 7590 C CA . ILE B 1 347 ? -14.497 44.336 -80.148 1.00 64.69 341 ILE A CA 1
ATOM 7591 C C . ILE B 1 347 ? -13.586 45.476 -80.588 1.00 66.36 341 ILE A C 1
ATOM 7592 O O . ILE B 1 347 ? -12.624 45.267 -81.325 1.00 67.56 341 ILE A O 1
ATOM 7597 N N . GLU B 1 352 ? -13.916 51.200 -91.548 1.00 66.65 346 GLU A N 1
ATOM 7598 C CA . GLU B 1 352 ? -13.348 51.806 -92.746 1.00 68.74 346 GLU A CA 1
ATOM 7599 C C . GLU B 1 352 ? -13.593 53.316 -92.742 1.00 62.35 346 GLU A C 1
ATOM 7600 O O . GLU B 1 352 ? -14.640 53.786 -92.291 1.00 59.96 346 GLU A O 1
ATOM 7606 N N . GLU B 1 353 ? -12.614 54.076 -93.231 1.00 55.87 347 GLU A N 1
ATOM 7607 C CA . GLU B 1 353 ? -12.631 55.528 -93.125 1.00 50.11 347 GLU A CA 1
ATOM 7608 C C . GLU B 1 353 ? -12.265 56.169 -94.456 1.00 36.16 347 GLU A C 1
ATOM 7609 O O . GLU B 1 353 ? -11.563 55.578 -95.281 1.00 35.73 347 GLU A O 1
ATOM 7615 N N . ALA B 1 354 ? -12.741 57.397 -94.643 1.00 34.67 348 ALA A N 1
ATOM 7616 C CA . ALA B 1 354 ? -12.460 58.150 -95.855 1.00 32.63 348 ALA A CA 1
ATOM 7617 C C . ALA B 1 354 ? -11.080 58.790 -95.784 1.00 33.42 348 ALA A C 1
ATOM 7618 O O . ALA B 1 354 ? -10.636 59.235 -94.722 1.00 33.59 348 ALA A O 1
ATOM 7620 N N . LYS B 1 355 ? -10.403 58.828 -96.928 1.00 27.72 349 LYS A N 1
ATOM 7621 C CA . LYS B 1 355 ? -9.132 59.526 -97.085 1.00 31.51 349 LYS A CA 1
ATOM 7622 C C . LYS B 1 355 ? -9.318 60.584 -98.164 1.00 29.32 349 LYS A C 1
ATOM 7623 O O . LYS B 1 355 ? -9.412 60.254 -99.352 1.00 32.45 349 LYS A O 1
ATOM 7629 N N . PHE B 1 356 ? -9.385 61.848 -97.754 1.00 25.24 350 PHE A N 1
ATOM 7630 C CA . PHE B 1 356 ? -9.533 62.941 -98.704 1.00 25.33 350 PHE A CA 1
ATOM 7631 C C . PHE B 1 356 ? -8.206 63.207 -99.402 1.00 26.96 350 PHE A C 1
ATOM 7632 O O . PHE B 1 356 ? -7.171 63.365 -98.747 1.00 24.57 350 PHE A O 1
ATOM 7640 N N . ILE B 1 357 ? -8.238 63.253 -100.729 1.00 29.68 351 ILE A N 1
ATOM 7641 C CA . ILE B 1 357 ? -7.111 63.716 -101.529 1.00 27.78 351 ILE A CA 1
ATOM 7642 C C . ILE B 1 357 ? -7.422 65.151 -101.931 1.00 23.92 351 ILE A C 1
ATOM 7643 O O . ILE B 1 357 ? -8.357 65.401 -102.699 1.00 24.33 351 ILE A O 1
ATOM 7648 N N . PHE B 1 358 ? -6.653 66.098 -101.405 1.00 25.92 352 PHE A N 1
ATOM 7649 C CA . PHE B 1 358 ? -6.926 67.511 -101.618 1.00 22.84 352 PHE A CA 1
ATOM 7650 C C . PHE B 1 358 ? -6.164 68.042 -102.825 1.00 24.59 352 PHE A C 1
ATOM 7651 O O . PHE B 1 358 ? -5.079 67.560 -103.161 1.00 25.33 352 PHE A O 1
ATOM 7659 N N . ASN B 1 359 ? -6.748 69.044 -103.479 1.00 21.55 353 ASN A N 1
ATOM 7660 C CA . ASN B 1 359 ? -6.027 69.802 -104.486 1.00 26.85 353 ASN A CA 1
ATOM 7661 C C . ASN B 1 359 ? -5.320 70.974 -103.808 1.00 26.39 353 ASN A C 1
ATOM 7662 O O . ASN B 1 359 ? -5.336 71.114 -102.582 1.00 22.06 353 ASN A O 1
ATOM 7667 N N . ALA B 1 360 ? -4.696 71.836 -104.614 1.00 28.80 354 ALA A N 1
ATOM 7668 C CA . ALA B 1 360 ? -3.934 72.949 -104.058 1.00 34.62 354 ALA A CA 1
ATOM 7669 C C . ALA B 1 360 ? -4.808 73.935 -103.292 1.00 32.05 354 ALA A C 1
ATOM 7670 O O . ALA B 1 360 ? -4.288 74.684 -102.457 1.00 31.69 354 ALA A O 1
ATOM 7672 N N . GLU B 1 361 ? -6.117 73.948 -103.544 1.00 30.57 355 GLU A N 1
ATOM 7673 C CA . GLU B 1 361 ? -7.034 74.878 -102.899 1.00 31.14 355 GLU A CA 1
ATOM 7674 C C . GLU B 1 361 ? -7.730 74.272 -101.682 1.00 25.21 355 GLU A C 1
ATOM 7675 O O . GLU B 1 361 ? -8.737 74.820 -101.220 1.00 29.72 355 GLU A O 1
ATOM 7681 N N . ARG B 1 362 ? -7.211 73.158 -101.159 1.00 25.39 356 ARG A N 1
ATOM 7682 C CA . ARG B 1 362 ? -7.744 72.504 -99.960 1.00 27.42 356 ARG A CA 1
ATOM 7683 C C . ARG B 1 362 ? -9.163 71.983 -100.171 1.00 25.67 356 ARG A C 1
ATOM 7684 O O . ARG B 1 362 ? -9.936 71.851 -99.219 1.00 20.77 356 ARG A O 1
ATOM 7692 N N . ARG B 1 363 ? -9.521 71.685 -101.415 1.00 23.72 357 ARG A N 1
ATOM 7693 C CA . ARG B 1 363 ? -10.797 71.068 -101.736 1.00 18.79 357 ARG A CA 1
ATOM 7694 C C . ARG B 1 363 ? -10.558 69.640 -102.209 1.00 19.14 357 ARG A C 1
ATOM 7695 O O . ARG B 1 363 ? -9.451 69.277 -102.615 1.00 22.05 357 ARG A O 1
ATOM 7703 N N . ILE B 1 364 ? -11.608 68.824 -102.146 1.00 17.66 358 ILE A N 1
ATOM 7704 C CA . ILE B 1 364 ? -11.463 67.407 -102.459 1.00 21.17 358 ILE A CA 1
ATOM 7705 C C . ILE B 1 364 ? -11.212 67.239 -103.951 1.00 22.93 358 ILE A C 1
ATOM 7706 O O . ILE B 1 364 ? -11.993 67.710 -104.786 1.00 26.12 358 ILE A O 1
ATOM 7711 N N . GLU B 1 365 ? -10.115 66.564 -104.290 1.00 21.55 359 GLU A N 1
ATOM 7712 C CA . GLU B 1 365 ? -9.872 66.124 -105.657 1.00 26.75 359 GLU A CA 1
ATOM 7713 C C . GLU B 1 365 ? -10.488 64.751 -105.898 1.00 25.85 359 GLU A C 1
ATOM 7714 O O . GLU B 1 365 ? -11.201 64.545 -106.885 1.00 24.37 359 GLU A O 1
ATOM 7720 N N . ARG B 1 366 ? -10.227 63.809 -104.996 1.00 23.00 360 ARG A N 1
ATOM 7721 C CA . ARG B 1 366 ? -10.852 62.497 -105.034 1.00 26.15 360 ARG A CA 1
ATOM 7722 C C . ARG B 1 366 ? -10.935 61.976 -103.607 1.00 20.62 360 ARG A C 1
ATOM 7723 O O . ARG B 1 366 ? -10.302 62.508 -102.692 1.00 22.82 360 ARG A O 1
ATOM 7731 N N . ILE B 1 367 ? -11.736 60.932 -103.419 1.00 23.69 361 ILE A N 1
ATOM 7732 C CA . ILE B 1 367 ? -11.942 60.325 -102.110 1.00 19.25 361 ILE A CA 1
ATOM 7733 C C . ILE B 1 367 ? -11.464 58.884 -102.168 1.00 25.38 361 ILE A C 1
ATOM 7734 O O . ILE B 1 367 ? -11.849 58.130 -103.070 1.00 22.37 361 ILE A O 1
ATOM 7739 N N . GLU B 1 368 ? -10.626 58.507 -101.211 1.00 27.71 362 GLU A N 1
ATOM 7740 C CA . GLU B 1 368 ? -10.105 57.156 -101.103 1.00 33.62 362 GLU A CA 1
ATOM 7741 C C . GLU B 1 368 ? -10.518 56.550 -99.772 1.00 32.29 362 GLU A C 1
ATOM 7742 O O . GLU B 1 368 ? -11.014 57.230 -98.870 1.00 34.21 362 GLU A O 1
ATOM 7748 N N . GLN B 1 369 ? -10.300 55.247 -99.667 1.00 38.04 363 GLN A N 1
ATOM 7749 C CA . GLN B 1 369 ? -10.444 54.520 -98.418 1.00 45.24 363 GLN A CA 1
ATOM 7750 C C . GLN B 1 369 ? -9.073 54.403 -97.771 1.00 43.66 363 GLN A C 1
ATOM 7751 O O . GLN B 1 369 ? -8.119 53.954 -98.415 1.00 52.85 363 GLN A O 1
ATOM 7757 N N . THR B 1 370 ? -8.969 54.826 -96.514 1.00 41.42 364 THR A N 1
ATOM 7758 C CA . THR B 1 370 ? -7.724 54.634 -95.784 1.00 49.04 364 THR A CA 1
ATOM 7759 C C . THR B 1 370 ? -7.393 53.151 -95.720 1.00 50.94 364 THR A C 1
ATOM 7760 O O . THR B 1 370 ? -8.281 52.305 -95.578 1.00 51.67 364 THR A O 1
ATOM 7764 N N . GLN B 1 371 ? -6.111 52.831 -95.855 1.00 49.84 365 GLN A N 1
ATOM 7765 C CA . GLN B 1 371 ? -5.635 51.468 -95.667 1.00 51.81 365 GLN A CA 1
ATOM 7766 C C . GLN B 1 371 ? -4.885 51.420 -94.342 1.00 44.92 365 GLN A C 1
ATOM 7767 O O . GLN B 1 371 ? -3.948 52.196 -94.117 1.00 53.98 365 GLN A O 1
ATOM 7773 N N . ARG B 1 372 ? -5.348 50.563 -93.442 1.00 31.86 366 ARG A N 1
ATOM 7774 C CA . ARG B 1 372 ? -4.746 50.402 -92.127 1.00 31.33 366 ARG A CA 1
ATOM 7775 C C . ARG B 1 372 ? -3.931 49.117 -92.137 1.00 27.73 366 ARG A C 1
ATOM 7776 O O . ARG B 1 372 ? -4.462 48.047 -92.453 1.00 26.65 366 ARG A O 1
ATOM 7784 N N . ASN B 1 373 ? -2.648 49.222 -91.813 1.00 20.15 367 ASN A N 1
ATOM 7785 C CA . ASN B 1 373 ? -1.733 48.097 -91.931 1.00 21.91 367 ASN A CA 1
ATOM 7786 C C . ASN B 1 373 ? -1.101 47.795 -90.575 1.00 17.84 367 ASN A C 1
ATOM 7787 O O . ASN B 1 373 ? -1.359 48.472 -89.578 1.00 13.57 367 ASN A O 1
ATOM 7792 N N . ASP B 1 374 ? -0.256 46.759 -90.554 1.00 12.53 368 ASP A N 1
ATOM 7793 C CA . ASP B 1 374 ? 0.347 46.303 -89.306 1.00 16.71 368 ASP A CA 1
ATOM 7794 C C . ASP B 1 374 ? 1.234 47.360 -88.657 1.00 15.40 368 ASP A C 1
ATOM 7795 O O . ASP B 1 374 ? 1.470 47.289 -87.446 1.00 14.52 368 ASP A O 1
ATOM 7800 N N . ALA B 1 375 ? 1.737 48.331 -89.425 1.00 15.97 369 ALA A N 1
ATOM 7801 C CA . ALA B 1 375 ? 2.530 49.397 -88.817 1.00 15.03 369 ALA A CA 1
ATOM 7802 C C . ALA B 1 375 ? 1.655 50.323 -87.980 1.00 13.93 369 ALA A C 1
ATOM 7803 O O . ALA B 1 375 ? 2.047 50.729 -86.879 1.00 12.06 369 ALA A O 1
ATOM 7805 N N . HIS B 1 376 ? 0.465 50.668 -88.481 1.00 13.75 370 HIS A N 1
ATOM 7806 C CA . HIS B 1 376 ? -0.496 51.398 -87.657 1.00 14.18 370 HIS A CA 1
ATOM 7807 C C . HIS B 1 376 ? -0.831 50.615 -86.395 1.00 15.26 370 HIS A C 1
ATOM 7808 O O . HIS B 1 376 ? -0.855 51.166 -85.288 1.00 15.02 370 HIS A O 1
ATOM 7815 N N . LYS B 1 377 ? -1.089 49.316 -86.549 1.00 15.60 371 LYS A N 1
ATOM 7816 C CA . LYS B 1 377 ? -1.611 48.521 -85.447 1.00 14.66 371 LYS A CA 1
ATOM 7817 C C . LYS B 1 377 ? -0.542 48.209 -84.406 1.00 14.65 371 LYS A C 1
ATOM 7818 O O . LYS B 1 377 ? -0.861 48.091 -83.219 1.00 14.17 371 LYS A O 1
ATOM 7824 N N . LEU B 1 378 ? 0.721 48.067 -84.815 1.00 12.21 372 LEU A N 1
ATOM 7825 C CA . LEU B 1 378 ? 1.760 47.793 -83.824 1.00 14.06 372 LEU A CA 1
ATOM 7826 C C . LEU B 1 378 ? 1.985 49.002 -82.925 1.00 14.69 372 LEU A C 1
ATOM 7827 O O . LEU B 1 378 ? 2.224 48.850 -81.721 1.00 15.58 372 LEU A O 1
ATOM 7832 N N . ILE B 1 379 ? 1.901 50.212 -83.485 1.00 15.64 373 ILE A N 1
ATOM 7833 C CA . ILE B 1 379 ? 1.944 51.408 -82.648 1.00 12.84 373 ILE A CA 1
ATOM 7834 C C . ILE B 1 379 ? 0.738 51.440 -81.718 1.00 14.60 373 ILE A C 1
ATOM 7835 O O . ILE B 1 379 ? 0.866 51.720 -80.520 1.00 13.28 373 ILE A O 1
ATOM 7840 N N . GLU B 1 380 ? -0.447 51.130 -82.252 1.00 13.74 374 GLU A N 1
ATOM 7841 C CA . GLU B 1 380 ? -1.661 51.151 -81.440 1.00 16.02 374 GLU A CA 1
ATOM 7842 C C . GLU B 1 380 ? -1.537 50.225 -80.236 1.00 12.62 374 GLU A C 1
ATOM 7843 O O . GLU B 1 380 ? -1.851 50.615 -79.106 1.00 10.74 374 GLU A O 1
ATOM 7849 N N . GLU B 1 381 ? -1.065 48.995 -80.455 1.00 12.79 375 GLU A N 1
ATOM 7850 C CA . GLU B 1 381 ? -0.987 48.038 -79.355 1.00 16.50 375 GLU A CA 1
ATOM 7851 C C . GLU B 1 381 ? 0.112 48.397 -78.364 1.00 16.26 375 GLU A C 1
ATOM 7852 O O . GLU B 1 381 ? -0.036 48.140 -77.164 1.00 15.05 375 GLU A O 1
ATOM 7858 N N . CYS B 1 382 ? 1.215 48.984 -78.836 1.00 11.30 376 CYS A N 1
ATOM 7859 C CA . CYS B 1 382 ? 2.263 49.424 -77.917 1.00 12.64 376 CYS A CA 1
ATOM 7860 C C . CYS B 1 382 ? 1.776 50.562 -77.030 1.00 10.34 376 CYS A C 1
ATOM 7861 O O . CYS B 1 382 ? 2.069 50.587 -75.828 1.00 11.76 376 CYS A O 1
ATOM 7864 N N . MET B 1 383 ? 1.037 51.515 -77.607 1.00 12.10 377 MET A N 1
ATOM 7865 C CA . MET B 1 383 ? 0.490 52.612 -76.815 1.00 14.14 377 MET A CA 1
ATOM 7866 C C . MET B 1 383 ? -0.536 52.107 -75.810 1.00 15.97 377 MET A C 1
ATOM 7867 O O . MET B 1 383 ? -0.618 52.618 -74.687 1.00 14.14 377 MET A O 1
ATOM 7872 N N . ILE B 1 384 ? -1.325 51.102 -76.196 1.00 16.36 378 ILE A N 1
ATOM 7873 C CA . ILE B 1 384 ? -2.345 50.566 -75.298 1.00 13.10 378 ILE A CA 1
ATOM 7874 C C . ILE B 1 384 ? -1.700 49.945 -74.063 1.00 10.23 378 ILE A C 1
ATOM 7875 O O . ILE B 1 384 ? -2.191 50.114 -72.941 1.00 15.89 378 ILE A O 1
ATOM 7880 N N . LEU B 1 385 ? -0.584 49.231 -74.244 1.00 11.02 379 LEU A N 1
ATOM 7881 C CA . LEU B 1 385 ? 0.127 48.661 -73.101 1.00 12.51 379 LEU A CA 1
ATOM 7882 C C . LEU B 1 385 ? 0.595 49.748 -72.139 1.00 11.79 379 LEU A C 1
ATOM 7883 O O . LEU B 1 385 ? 0.465 49.610 -70.917 1.00 14.74 379 LEU A O 1
ATOM 7888 N N . ALA B 1 386 ? 1.168 50.832 -72.670 1.00 11.68 380 ALA A N 1
ATOM 7889 C CA . ALA B 1 386 ? 1.607 51.920 -71.800 1.00 13.52 380 ALA A CA 1
ATOM 7890 C C . ALA B 1 386 ? 0.419 52.592 -71.128 1.00 13.78 380 ALA A C 1
ATOM 7891 O O . ALA B 1 386 ? 0.498 53.002 -69.962 1.00 13.59 380 ALA A O 1
ATOM 7893 N N . ASN B 1 387 ? -0.695 52.706 -71.853 1.00 13.19 381 ASN A N 1
ATOM 7894 C CA . ASN B 1 387 ? -1.916 53.266 -71.286 1.00 14.93 381 ASN A CA 1
ATOM 7895 C C . ASN B 1 387 ? -2.451 52.399 -70.151 1.00 18.00 381 ASN A C 1
ATOM 7896 O O . ASN B 1 387 ? -2.882 52.917 -69.113 1.00 15.31 381 ASN A O 1
ATOM 7901 N N . ILE B 1 388 ? -2.447 51.076 -70.337 1.00 13.57 382 ILE A N 1
ATOM 7902 C CA . ILE B 1 388 ? -2.855 50.165 -69.268 1.00 14.44 382 ILE A CA 1
ATOM 7903 C C . ILE B 1 388 ? -1.939 50.323 -68.061 1.00 12.58 382 ILE A C 1
ATOM 7904 O O . ILE B 1 388 ? -2.396 50.379 -66.912 1.00 13.74 382 ILE A O 1
ATOM 7909 N N . SER B 1 389 ? -0.628 50.385 -68.308 1.00 13.47 383 SER A N 1
ATOM 7910 C CA . SER B 1 389 ? 0.334 50.512 -67.218 1.00 12.85 383 SER A CA 1
ATOM 7911 C C . SER B 1 389 ? 0.107 51.791 -66.423 1.00 16.40 383 SER A C 1
ATOM 7912 O O . SER B 1 389 ? 0.149 51.778 -65.188 1.00 13.92 383 SER A O 1
ATOM 7915 N N . ALA B 1 390 ? -0.134 52.908 -67.117 1.00 11.35 384 ALA A N 1
ATOM 7916 C CA . ALA B 1 390 ? -0.354 54.176 -66.430 1.00 11.14 384 ALA A CA 1
ATOM 7917 C C . ALA B 1 390 ? -1.632 54.142 -65.601 1.00 12.58 384 ALA A C 1
ATOM 7918 O O . ALA B 1 390 ? -1.666 54.655 -64.476 1.00 12.74 384 ALA A O 1
ATOM 7920 N N . ALA B 1 391 ? -2.693 53.536 -66.136 1.00 11.52 385 ALA A N 1
ATOM 7921 C CA . ALA B 1 391 ? -3.946 53.451 -65.392 1.00 12.96 385 ALA A CA 1
ATOM 7922 C C . ALA B 1 391 ? -3.788 52.595 -64.141 1.00 17.29 385 ALA A C 1
ATOM 7923 O O . ALA B 1 391 ? -4.241 52.977 -63.056 1.00 17.52 385 ALA A O 1
ATOM 7925 N N . ARG B 1 392 ? -3.147 51.431 -64.271 1.00 18.17 386 ARG A N 1
ATOM 7926 C CA . ARG B 1 392 ? -2.935 50.579 -63.105 1.00 14.79 386 ARG A CA 1
ATOM 7927 C C . ARG B 1 392 ? -2.064 51.269 -62.064 1.00 17.30 386 ARG A C 1
ATOM 7928 O O . ARG B 1 392 ? -2.257 51.069 -60.859 1.00 19.32 386 ARG A O 1
ATOM 7936 N N . PHE B 1 393 ? -1.118 52.097 -62.508 1.00 14.52 387 PHE A N 1
ATOM 7937 C CA . PHE B 1 393 ? -0.221 52.774 -61.578 1.00 14.22 387 PHE A CA 1
ATOM 7938 C C . PHE B 1 393 ? -0.979 53.772 -60.708 1.00 23.56 387 PHE A C 1
ATOM 7939 O O . PHE B 1 393 ? -0.822 53.783 -59.480 1.00 18.66 387 PHE A O 1
ATOM 7947 N N . VAL B 1 394 ? -1.818 54.612 -61.321 1.00 16.70 388 VAL A N 1
ATOM 7948 C CA . VAL B 1 394 ? -2.542 55.608 -60.535 1.00 13.14 388 VAL A CA 1
ATOM 7949 C C . VAL B 1 394 ? -3.716 54.979 -59.792 1.00 18.83 388 VAL A C 1
ATOM 7950 O O . VAL B 1 394 ? -4.098 55.456 -58.717 1.00 18.97 388 VAL A O 1
ATOM 7954 N N . GLU B 1 395 ? -4.299 53.906 -60.333 1.00 14.93 389 GLU A N 1
ATOM 7955 C CA . GLU B 1 395 ? -5.414 53.259 -59.648 1.00 18.03 389 GLU A CA 1
ATOM 7956 C C . GLU B 1 395 ? -4.946 52.548 -58.384 1.00 22.73 389 GLU A C 1
ATOM 7957 O O . GLU B 1 395 ? -5.600 52.635 -57.338 1.00 21.98 389 GLU A O 1
ATOM 7963 N N . LYS B 1 396 ? -3.816 51.841 -58.461 1.00 16.57 390 LYS A N 1
ATOM 7964 C CA . LYS B 1 396 ? -3.272 51.180 -57.279 1.00 20.81 390 LYS A CA 1
ATOM 7965 C C . LYS B 1 396 ? -2.884 52.189 -56.205 1.00 24.96 390 LYS A C 1
ATOM 7966 O O . LYS B 1 396 ? -3.011 51.905 -55.008 1.00 20.18 390 LYS A O 1
ATOM 7972 N N . ALA B 1 397 ? -2.429 53.372 -56.608 1.00 20.06 391 ALA A N 1
ATOM 7973 C CA . ALA B 1 397 ? -2.061 54.412 -55.660 1.00 16.70 391 ALA A CA 1
ATOM 7974 C C . ALA B 1 397 ? -3.258 55.206 -55.152 1.00 21.87 391 ALA A C 1
ATOM 7975 O O . ALA B 1 397 ? -3.082 56.052 -54.269 1.00 23.74 391 ALA A O 1
ATOM 7977 N N . LYS B 1 398 ? -4.458 54.950 -55.680 1.00 20.12 392 LYS A N 1
ATOM 7978 C CA . LYS B 1 398 ? -5.652 55.730 -55.350 1.00 22.74 392 LYS A CA 1
ATOM 7979 C C . LYS B 1 398 ? -5.417 57.218 -55.599 1.00 20.77 392 LYS A C 1
ATOM 7980 O O . LYS B 1 398 ? -5.884 58.081 -54.852 1.00 17.18 392 LYS A O 1
ATOM 7986 N N . GLU B 1 399 ? -4.683 57.518 -56.663 1.00 13.42 393 GLU A N 1
ATOM 7987 C CA . GLU B 1 399 ? -4.332 58.889 -57.011 1.00 16.15 393 GLU A CA 1
ATOM 7988 C C . GLU B 1 399 ? -5.382 59.474 -57.946 1.00 19.21 393 GLU A C 1
ATOM 7989 O O . GLU B 1 399 ? -5.701 58.855 -58.968 1.00 18.42 393 GLU A O 1
ATOM 7995 N N . PRO B 1 400 ? -5.936 60.645 -57.634 1.00 15.76 394 PRO A N 1
ATOM 7996 C CA . PRO B 1 400 ? -6.968 61.233 -58.503 1.00 14.46 394 PRO A CA 1
ATOM 7997 C C . PRO B 1 400 ? -6.447 61.418 -59.920 1.00 14.32 394 PRO A C 1
ATOM 7998 O O . PRO B 1 400 ? -5.445 62.097 -60.151 1.00 16.54 394 PRO A O 1
ATOM 8002 N N . ALA B 1 401 ? -7.133 60.791 -60.873 1.00 15.41 395 ALA A N 1
ATOM 8003 C CA . ALA B 1 401 ? -6.694 60.810 -62.259 1.00 12.49 395 ALA A CA 1
ATOM 8004 C C . ALA B 1 401 ? -7.886 60.525 -63.160 1.00 15.79 395 ALA A C 1
ATOM 8005 O O . ALA B 1 401 ? -8.872 59.912 -62.744 1.00 17.91 395 ALA A O 1
ATOM 8007 N N . LEU B 1 402 ? -7.773 60.973 -64.406 1.00 12.74 396 LEU A N 1
ATOM 8008 C CA . LEU B 1 402 ? -8.793 60.700 -65.409 1.00 12.17 396 LEU A CA 1
ATOM 8009 C C . LEU B 1 402 ? -8.568 59.318 -66.009 1.00 11.46 396 LEU A C 1
ATOM 8010 O O . LEU B 1 402 ? -7.530 59.065 -66.631 1.00 13.92 396 LEU A O 1
ATOM 8015 N N . PHE B 1 403 ? -9.530 58.424 -65.823 1.00 15.67 397 PHE A N 1
ATOM 8016 C CA . PHE B 1 403 ? -9.528 57.164 -66.545 1.00 12.90 397 PHE A CA 1
ATOM 8017 C C . PHE B 1 403 ? -10.241 57.342 -67.877 1.00 13.69 397 PHE A C 1
ATOM 8018 O O . PHE B 1 403 ? -11.150 58.164 -68.013 1.00 17.22 397 PHE A O 1
ATOM 8026 N N . ARG B 1 404 ? -9.796 56.584 -68.874 1.00 11.14 398 ARG A N 1
ATOM 8027 C CA . ARG B 1 404 ? -10.484 56.529 -70.160 1.00 13.07 398 ARG A CA 1
ATOM 8028 C C . ARG B 1 404 ? -11.452 55.359 -70.077 1.00 17.88 398 ARG A C 1
ATOM 8029 O O . ARG B 1 404 ? -11.044 54.197 -70.131 1.00 14.75 398 ARG A O 1
ATOM 8037 N N . ILE B 1 405 ? -12.735 55.660 -69.913 1.00 19.61 399 ILE A N 1
ATOM 8038 C CA . ILE B 1 405 ? -13.723 54.631 -69.626 1.00 17.15 399 ILE A CA 1
ATOM 8039 C C . ILE B 1 405 ? -14.683 54.497 -70.798 1.00 16.44 399 ILE A C 1
ATOM 8040 O O . ILE B 1 405 ? -14.911 55.437 -71.568 1.00 15.74 399 ILE A O 1
ATOM 8045 N N . HIS B 1 406 ? -15.246 53.300 -70.924 1.00 18.75 400 HIS A N 1
ATOM 8046 C CA . HIS B 1 406 ? -16.214 52.984 -71.969 1.00 19.90 400 HIS A CA 1
ATOM 8047 C C . HIS B 1 406 ? -17.257 52.076 -71.335 1.00 16.73 400 HIS A C 1
ATOM 8048 O O . HIS B 1 406 ? -16.961 50.920 -71.018 1.00 19.94 400 HIS A O 1
ATOM 8055 N N . ASP B 1 407 ? -18.460 52.604 -71.129 1.00 20.70 401 ASP A N 1
ATOM 8056 C CA . ASP B 1 407 ? -19.488 51.898 -70.382 1.00 23.22 401 ASP A CA 1
ATOM 8057 C C . ASP B 1 407 ? -20.116 50.788 -71.218 1.00 22.67 401 ASP A C 1
ATOM 8058 O O . ASP B 1 407 ? -20.042 50.778 -72.449 1.00 21.69 401 ASP A O 1
ATOM 8063 N N . LYS B 1 408 ? -20.752 49.846 -70.515 1.00 28.70 402 LYS A N 1
ATOM 8064 C CA . LYS B 1 408 ? -21.502 48.780 -71.155 1.00 39.75 402 LYS A CA 1
ATOM 8065 C C . LYS B 1 408 ? -22.626 49.369 -72.005 1.00 36.24 402 LYS A C 1
ATOM 8066 O O . LYS B 1 408 ? -23.077 50.492 -71.763 1.00 31.20 402 LYS A O 1
ATOM 8072 N N . PRO B 1 409 ? -23.089 48.633 -73.014 1.00 34.52 403 PRO A N 1
ATOM 8073 C CA . PRO B 1 409 ? -24.291 49.061 -73.735 1.00 31.89 403 PRO A CA 1
ATOM 8074 C C . PRO B 1 409 ? -25.481 49.168 -72.793 1.00 27.12 403 PRO A C 1
ATOM 8075 O O . PRO B 1 409 ? -25.554 48.486 -71.768 1.00 25.49 403 PRO A O 1
ATOM 8079 N N . SER B 1 410 ? -26.411 50.051 -73.143 1.00 28.96 404 SER A N 1
ATOM 8080 C CA . SER B 1 410 ? -27.599 50.238 -72.324 1.00 36.66 404 SER A CA 1
ATOM 8081 C C . SER B 1 410 ? -28.517 49.027 -72.433 1.00 40.10 404 SER A C 1
ATOM 8082 O O . SER B 1 410 ? -28.545 48.331 -73.451 1.00 37.48 404 SER A O 1
ATOM 8085 N N . THR B 1 411 ? -29.265 48.775 -71.354 1.00 41.02 405 THR A N 1
ATOM 8086 C CA . THR B 1 411 ? -30.230 47.680 -71.351 1.00 39.89 405 THR A CA 1
ATOM 8087 C C . THR B 1 411 ? -31.166 47.765 -72.548 1.00 33.20 405 THR A C 1
ATOM 8088 O O . THR B 1 411 ? -31.454 46.754 -73.199 1.00 31.31 405 THR A O 1
ATOM 8092 N N . GLU B 1 412 ? -31.631 48.975 -72.867 1.00 30.21 406 GLU A N 1
ATOM 8093 C CA . GLU B 1 412 ? -32.572 49.151 -73.967 1.00 31.83 406 GLU A CA 1
ATOM 8094 C C . GLU B 1 412 ? -31.931 48.802 -75.305 1.00 36.42 406 GLU A C 1
ATOM 8095 O O . GLU B 1 412 ? -32.558 48.155 -76.152 1.00 30.06 406 GLU A O 1
ATOM 8101 N N . ALA B 1 413 ? -30.681 49.221 -75.512 1.00 41.99 407 ALA A N 1
ATOM 8102 C CA . ALA B 1 413 ? -30.002 48.923 -76.769 1.00 41.06 407 ALA A CA 1
ATOM 8103 C C . ALA B 1 413 ? -29.804 47.423 -76.946 1.00 35.94 407 ALA A C 1
ATOM 8104 O O . ALA B 1 413 ? -29.955 46.897 -78.055 1.00 42.13 407 ALA A O 1
ATOM 8106 N N . ILE B 1 414 ? -29.466 46.719 -75.864 1.00 29.40 408 ILE A N 1
ATOM 8107 C CA . ILE B 1 414 ? -29.317 45.268 -75.934 1.00 33.11 408 ILE A CA 1
ATOM 8108 C C . ILE B 1 414 ? -30.651 44.613 -76.268 1.00 29.65 408 ILE A C 1
ATOM 8109 O O . ILE B 1 414 ? -30.717 43.680 -77.078 1.00 26.73 408 ILE A O 1
ATOM 8114 N N . THR B 1 415 ? -31.734 45.096 -75.655 1.00 23.48 409 THR A N 1
ATOM 8115 C CA . THR B 1 415 ? -33.051 44.504 -75.879 1.00 19.15 409 THR A CA 1
ATOM 8116 C C . THR B 1 415 ? -33.482 44.645 -77.333 1.00 27.34 409 THR A C 1
ATOM 8117 O O . THR B 1 415 ? -33.982 43.690 -77.941 1.00 28.16 409 THR A O 1
ATOM 8121 N N . SER B 1 416 ? -33.300 45.834 -77.911 1.00 26.45 410 SER A N 1
ATOM 8122 C CA . SER B 1 416 ? -33.660 46.028 -79.312 1.00 26.11 410 SER A CA 1
ATOM 8123 C C . SER B 1 416 ? -32.768 45.203 -80.230 1.00 24.41 410 SER A C 1
ATOM 8124 O O . SER B 1 416 ? -33.239 44.650 -81.231 1.00 29.41 410 SER A O 1
ATOM 8127 N N . PHE B 1 417 ? -31.477 45.112 -79.902 1.00 25.14 411 PHE A N 1
ATOM 8128 C CA . PHE B 1 417 ? -30.549 44.330 -80.713 1.00 26.06 411 PHE A CA 1
ATOM 8129 C C . PHE B 1 417 ? -30.910 42.850 -80.685 1.00 27.82 411 PHE A C 1
ATOM 8130 O O . PHE B 1 417 ? -30.924 42.186 -81.728 1.00 23.38 411 PHE A O 1
ATOM 8138 N N . ARG B 1 418 ? -31.226 42.320 -79.500 1.00 24.65 412 ARG A N 1
ATOM 8139 C CA . ARG B 1 418 ? -31.604 40.915 -79.390 1.00 26.18 412 ARG A CA 1
ATOM 8140 C C . ARG B 1 418 ? -32.924 40.624 -80.094 1.00 23.06 412 ARG A C 1
ATOM 8141 O O . ARG B 1 418 ? -33.139 39.499 -80.557 1.00 26.52 412 ARG A O 1
ATOM 8149 N N . SER B 1 419 ? -33.815 41.615 -80.188 1.00 19.19 413 SER A N 1
ATOM 8150 C CA . SER B 1 419 ? -35.060 41.414 -80.923 1.00 24.61 413 SER A CA 1
ATOM 8151 C C . SER B 1 419 ? -34.803 41.337 -82.422 1.00 27.64 413 SER A C 1
ATOM 8152 O O . SER B 1 419 ? -35.410 40.517 -83.121 1.00 26.43 413 SER A O 1
ATOM 8155 N N . VAL B 1 420 ? -33.905 42.182 -82.933 1.00 24.27 414 VAL A N 1
ATOM 8156 C CA . VAL B 1 420 ? -33.513 42.094 -84.336 1.00 27.28 414 VAL A CA 1
ATOM 8157 C C . VAL B 1 420 ? -32.844 40.754 -84.612 1.00 20.94 414 VAL A C 1
ATOM 8158 O O . VAL B 1 420 ? -33.145 40.079 -85.604 1.00 25.50 414 VAL A O 1
ATOM 8162 N N . LEU B 1 421 ? -31.927 40.347 -83.730 1.00 20.97 415 LEU A N 1
ATOM 8163 C CA . LEU B 1 421 ? -31.243 39.069 -83.902 1.00 19.96 415 LEU A CA 1
ATOM 8164 C C . LEU B 1 421 ? -32.220 37.899 -83.853 1.00 24.82 415 LEU A C 1
ATOM 8165 O O . LEU B 1 421 ? -32.137 36.980 -84.676 1.00 18.61 415 LEU A O 1
ATOM 8170 N N . ALA B 1 422 ? -33.157 37.919 -82.898 1.00 24.85 416 ALA A N 1
ATOM 8171 C CA . ALA B 1 422 ? -34.069 36.790 -82.726 1.00 19.85 416 ALA A CA 1
ATOM 8172 C C . ALA B 1 422 ? -34.889 36.534 -83.984 1.00 20.50 416 ALA A C 1
ATOM 8173 O O . ALA B 1 422 ? -35.120 35.378 -84.357 1.00 24.56 416 ALA A O 1
ATOM 8175 N N . GLU B 1 423 ? -35.335 37.599 -84.656 1.00 20.33 417 GLU A N 1
ATOM 8176 C CA . GLU B 1 423 ? -36.087 37.428 -85.892 1.00 25.28 417 GLU A CA 1
ATOM 8177 C C . GLU B 1 423 ? -35.252 36.754 -86.974 1.00 25.73 417 GLU A C 1
ATOM 8178 O O . GLU B 1 423 ? -35.816 36.146 -87.892 1.00 23.09 417 GLU A O 1
ATOM 8184 N N . LEU B 1 424 ? -33.927 36.825 -86.872 1.00 25.87 418 LEU A N 1
ATOM 8185 C CA . LEU B 1 424 ? -33.020 36.197 -87.823 1.00 27.33 418 LEU A CA 1
ATOM 8186 C C . LEU B 1 424 ? -32.574 34.805 -87.394 1.00 27.95 418 LEU A C 1
ATOM 8187 O O . LEU B 1 424 ? -31.782 34.180 -88.107 1.00 20.81 418 LEU A O 1
ATOM 8192 N N . GLY B 1 425 ? -33.056 34.307 -86.258 1.00 21.78 419 GLY A N 1
ATOM 8193 C CA . GLY B 1 425 ? -32.556 33.063 -85.713 1.00 19.37 419 GLY A CA 1
ATOM 8194 C C . GLY B 1 425 ? -31.228 33.178 -85.008 1.00 22.19 419 GLY A C 1
ATOM 8195 O O . GLY B 1 425 ? -30.587 32.152 -84.750 1.00 21.46 419 GLY A O 1
ATOM 8196 N N . LEU B 1 426 ? -30.798 34.392 -84.681 1.00 19.58 420 LEU A N 1
ATOM 8197 C CA . LEU B 1 426 ? -29.515 34.658 -84.056 1.00 16.28 420 LEU A CA 1
ATOM 8198 C C . LEU B 1 426 ? -29.711 35.062 -82.601 1.00 19.00 420 LEU A C 1
ATOM 8199 O O . LEU B 1 426 ? -30.781 35.526 -82.200 1.00 19.81 420 LEU A O 1
ATOM 8204 N N . GLU B 1 427 ? -28.656 34.883 -81.809 1.00 17.14 421 GLU A N 1
ATOM 8205 C CA . GLU B 1 427 ? -28.680 35.263 -80.404 1.00 20.25 421 GLU A CA 1
ATOM 8206 C C . GLU B 1 427 ? -27.362 35.909 -80.005 1.00 25.57 421 GLU A C 1
ATOM 8207 O O . GLU B 1 427 ? -26.296 35.567 -80.523 1.00 27.27 421 GLU A O 1
ATOM 8213 N N . LEU B 1 428 ? -27.454 36.846 -79.064 1.00 23.04 422 LEU A N 1
ATOM 8214 C CA . LEU B 1 428 ? -26.282 37.402 -78.406 1.00 21.16 422 LEU A CA 1
ATOM 8215 C C . LEU B 1 428 ? -25.997 36.598 -77.144 1.00 25.02 422 LEU A C 1
ATOM 8216 O O . LEU B 1 428 ? -26.852 36.552 -76.248 1.00 24.37 422 LEU A O 1
ATOM 8221 N N . PRO B 1 429 ? -24.843 35.944 -77.033 1.00 26.68 423 PRO A N 1
ATOM 8222 C CA . PRO B 1 429 ? -24.560 35.133 -75.843 1.00 28.09 423 PRO A CA 1
ATOM 8223 C C . PRO B 1 429 ? -24.291 36.004 -74.625 1.00 29.79 423 PRO A C 1
ATOM 8224 O O . PRO B 1 429 ? -24.206 37.231 -74.698 1.00 24.03 423 PRO A O 1
ATOM 8228 N N . GLY B 1 430 ? -24.161 35.339 -73.480 1.00 32.21 424 GLY A N 1
ATOM 8229 C CA . GLY B 1 430 ? -23.709 35.984 -72.265 1.00 33.88 424 GLY A CA 1
ATOM 8230 C C . GLY B 1 430 ? -24.772 36.361 -71.257 1.00 36.85 424 GLY A C 1
ATOM 8231 O O . GLY B 1 430 ? -24.471 37.123 -70.331 1.00 37.94 424 GLY A O 1
ATOM 8232 N N . GLY B 1 431 ? -25.997 35.860 -71.400 1.00 35.71 425 GLY A N 1
ATOM 8233 C CA . GLY B 1 431 ? -27.011 36.163 -70.408 1.00 34.75 425 GLY A CA 1
ATOM 8234 C C . GLY B 1 431 ? -27.490 37.605 -70.481 1.00 35.79 425 GLY A C 1
ATOM 8235 O O . GLY B 1 431 ? -27.419 38.268 -71.519 1.00 34.88 425 GLY A O 1
ATOM 8236 N N . ASN B 1 432 ? -27.979 38.100 -69.341 1.00 38.23 426 ASN A N 1
ATOM 8237 C CA . ASN B 1 432 ? -28.615 39.411 -69.297 1.00 43.08 426 ASN A CA 1
ATOM 8238 C C . ASN B 1 432 ? -27.621 40.565 -69.330 1.00 39.99 426 ASN A C 1
ATOM 8239 O O . ASN B 1 432 ? -28.002 41.678 -69.708 1.00 39.06 426 ASN A O 1
ATOM 8244 N N . LYS B 1 433 ? -26.366 40.333 -68.947 1.00 40.90 427 LYS A N 1
ATOM 8245 C CA . LYS B 1 433 ? -25.322 41.358 -68.979 1.00 45.95 427 LYS A CA 1
ATOM 8246 C C . LYS B 1 433 ? -24.148 40.810 -69.776 1.00 39.40 427 LYS A C 1
ATOM 8247 O O . LYS B 1 433 ? -23.136 40.385 -69.203 1.00 41.01 427 LYS A O 1
ATOM 8253 N N . PRO B 1 434 ? -24.249 40.800 -71.104 1.00 28.98 428 PRO A N 1
ATOM 8254 C CA . PRO B 1 434 ? -23.171 40.230 -71.920 1.00 27.21 428 PRO A CA 1
ATOM 8255 C C . PRO B 1 434 ? -21.878 41.021 -71.795 1.00 26.09 428 PRO A C 1
ATOM 8256 O O . PRO B 1 434 ? -21.876 42.239 -71.596 1.00 29.84 428 PRO A O 1
ATOM 8260 N N . GLU B 1 435 ? -20.774 40.304 -71.911 1.00 25.28 429 GLU A N 1
ATOM 8261 C CA . GLU B 1 435 ? -19.425 40.835 -71.809 1.00 30.60 429 GLU A CA 1
ATOM 8262 C C . GLU B 1 435 ? -18.850 41.084 -73.196 1.00 22.39 429 GLU A C 1
ATOM 8263 O O . GLU B 1 435 ? -19.407 40.638 -74.203 1.00 21.31 429 GLU A O 1
ATOM 8269 N N . PRO B 1 436 ? -17.730 41.819 -73.294 1.00 20.39 430 PRO A N 1
ATOM 8270 C CA . PRO B 1 436 ? -17.141 42.070 -74.622 1.00 18.41 430 PRO A CA 1
ATOM 8271 C C . PRO B 1 436 ? -16.895 40.813 -75.441 1.00 17.30 430 PRO A C 1
ATOM 8272 O O . PRO B 1 436 ? -17.116 40.824 -76.658 1.00 25.74 430 PRO A O 1
ATOM 8276 N N . ARG B 1 437 ? -16.451 39.726 -74.804 1.00 19.18 431 ARG A N 1
ATOM 8277 C CA . ARG B 1 437 ? -16.210 38.485 -75.535 1.00 25.68 431 ARG A CA 1
ATOM 8278 C C . ARG B 1 437 ? -17.484 37.962 -76.188 1.00 24.93 431 ARG A C 1
ATOM 8279 O O . ARG B 1 437 ? -17.428 37.380 -77.278 1.00 26.50 431 ARG A O 1
ATOM 8287 N N . ASP B 1 438 ? -18.636 38.169 -75.548 1.00 25.25 432 ASP A N 1
ATOM 8288 C CA . ASP B 1 438 ? -19.898 37.717 -76.127 1.00 27.65 432 ASP A CA 1
ATOM 8289 C C . ASP B 1 438 ? -20.219 38.468 -77.413 1.00 24.58 432 ASP A C 1
ATOM 8290 O O . ASP B 1 438 ? -20.631 37.858 -78.408 1.00 23.95 432 ASP A O 1
ATOM 8295 N N . TYR B 1 439 ? -20.039 39.791 -77.416 1.00 19.73 433 TYR A N 1
ATOM 8296 C CA . TYR B 1 439 ? -20.231 40.553 -78.645 1.00 21.50 433 TYR A CA 1
ATOM 8297 C C . TYR B 1 439 ? -19.212 40.153 -79.704 1.00 26.24 433 TYR A C 1
ATOM 8298 O O . TYR B 1 439 ? -19.552 40.029 -80.886 1.00 29.07 433 TYR A O 1
ATOM 8307 N N . ALA B 1 440 ? -17.956 39.948 -79.298 1.00 26.93 434 ALA A N 1
ATOM 8308 C CA . ALA B 1 440 ? -16.932 39.526 -80.248 1.00 24.15 434 ALA A CA 1
ATOM 8309 C C . ALA B 1 440 ? -17.263 38.162 -80.842 1.00 29.19 434 ALA A C 1
ATOM 8310 O O . ALA B 1 440 ? -17.020 37.920 -82.030 1.00 28.63 434 ALA A O 1
ATOM 8312 N N . GLU B 1 441 ? -17.815 37.257 -80.029 1.00 29.73 435 GLU A N 1
ATOM 8313 C CA . GLU B 1 441 ? -18.222 35.954 -80.545 1.00 28.10 435 GLU A CA 1
ATOM 8314 C C . GLU B 1 441 ? -19.346 36.095 -81.564 1.00 30.20 435 GLU A C 1
ATOM 8315 O O . GLU B 1 441 ? -19.323 35.450 -82.619 1.00 28.78 435 GLU A O 1
ATOM 8321 N N . LEU B 1 442 ? -20.338 36.936 -81.265 1.00 29.26 436 LEU A N 1
ATOM 8322 C CA . LEU B 1 442 ? -21.422 37.177 -82.211 1.00 26.56 436 LEU A CA 1
ATOM 8323 C C . LEU B 1 442 ? -20.901 37.796 -83.502 1.00 27.90 436 LEU A C 1
ATOM 8324 O O . LEU B 1 442 ? -21.342 37.428 -84.598 1.00 33.90 436 LEU A O 1
ATOM 8329 N N . LEU B 1 443 ? -19.964 38.742 -83.391 1.00 26.01 437 LEU A N 1
ATOM 8330 C CA . LEU B 1 443 ? -19.397 39.372 -84.580 1.00 30.04 437 LEU A CA 1
ATOM 8331 C C . LEU B 1 443 ? -18.724 38.347 -85.485 1.00 31.56 437 LEU A C 1
ATOM 8332 O O . LEU B 1 443 ? -18.881 38.396 -86.711 1.00 37.70 437 LEU A O 1
ATOM 8337 N N . GLU B 1 444 ? -17.969 37.413 -84.901 1.00 29.50 438 GLU A N 1
ATOM 8338 C CA . GLU B 1 444 ? -17.387 36.334 -85.694 1.00 33.23 438 GLU A CA 1
ATOM 8339 C C . GLU B 1 444 ? -18.467 35.526 -86.401 1.00 37.07 438 GLU A C 1
ATOM 8340 O O . GLU B 1 444 ? -18.332 35.193 -87.584 1.00 37.12 438 GLU A O 1
ATOM 8346 N N . SER B 1 445 ? -19.551 35.208 -85.688 1.00 34.52 439 SER A N 1
ATOM 8347 C CA . SER B 1 445 ? -20.558 34.293 -86.215 1.00 35.52 439 SER A CA 1
ATOM 8348 C C . SER B 1 445 ? -21.271 34.860 -87.436 1.00 29.72 439 SER A C 1
ATOM 8349 O O . SER B 1 445 ? -21.707 34.098 -88.305 1.00 36.47 439 SER A O 1
ATOM 8352 N N . VAL B 1 446 ? -21.400 36.183 -87.524 1.00 27.35 440 VAL A N 1
ATOM 8353 C CA . VAL B 1 446 ? -22.201 36.811 -88.568 1.00 32.45 440 VAL A CA 1
ATOM 8354 C C . VAL B 1 446 ? -21.340 37.392 -89.685 1.00 29.45 440 VAL A C 1
ATOM 8355 O O . VAL B 1 446 ? -21.870 38.046 -90.587 1.00 33.20 440 VAL A O 1
ATOM 8359 N N . ALA B 1 447 ? -20.027 37.149 -89.657 1.00 31.08 441 ALA A N 1
ATOM 8360 C CA . ALA B 1 447 ? -19.109 37.867 -90.539 1.00 37.03 441 ALA A CA 1
ATOM 8361 C C . ALA B 1 447 ? -19.428 37.639 -92.013 1.00 34.24 441 ALA A C 1
ATOM 8362 O O . ALA B 1 447 ? -19.356 38.572 -92.821 1.00 36.49 441 ALA A O 1
ATOM 8364 N N . ASP B 1 448 ? -19.786 36.413 -92.383 1.00 35.91 442 ASP A N 1
ATOM 8365 C CA . ASP B 1 448 ? -19.992 36.052 -93.780 1.00 38.20 442 ASP A CA 1
ATOM 8366 C C . ASP B 1 448 ? -21.441 36.202 -94.235 1.00 37.44 442 ASP A C 1
ATOM 8367 O O . ASP B 1 448 ? -21.770 35.797 -95.355 1.00 31.80 442 ASP A O 1
ATOM 8372 N N . ARG B 1 449 ? -22.307 36.774 -93.403 1.00 32.88 443 ARG A N 1
ATOM 8373 C CA . ARG B 1 449 ? -23.703 36.935 -93.775 1.00 28.21 443 ARG A CA 1
ATOM 8374 C C . ARG B 1 449 ? -23.879 38.119 -94.724 1.00 28.64 443 ARG A C 1
ATOM 8375 O O . ARG B 1 449 ? -23.111 39.084 -94.673 1.00 34.22 443 ARG A O 1
ATOM 8383 N N . PRO B 1 450 ? -24.883 38.066 -95.603 1.00 27.16 444 PRO A N 1
ATOM 8384 C CA . PRO B 1 450 ? -25.179 39.243 -96.436 1.00 31.42 444 PRO A CA 1
ATOM 8385 C C . PRO B 1 450 ? -25.537 40.473 -95.625 1.00 34.75 444 PRO A C 1
ATOM 8386 O O . PRO B 1 450 ? -25.305 41.598 -96.087 1.00 37.02 444 PRO A O 1
ATOM 8390 N N . ASP B 1 451 ? -26.090 40.297 -94.423 1.00 31.54 445 ASP A N 1
ATOM 8391 C CA . ASP B 1 451 ? -26.464 41.408 -93.558 1.00 34.45 445 ASP A CA 1
ATOM 8392 C C . ASP B 1 451 ? -25.450 41.652 -92.445 1.00 31.94 445 ASP A C 1
ATOM 8393 O O . ASP B 1 451 ? -25.803 42.231 -91.412 1.00 29.51 445 ASP A O 1
ATOM 8398 N N . ALA B 1 452 ? -24.204 41.210 -92.630 1.00 23.65 446 ALA A N 1
ATOM 8399 C CA . ALA B 1 452 ? -23.182 41.423 -91.611 1.00 29.81 446 ALA A CA 1
ATOM 8400 C C . ALA B 1 452 ? -22.977 42.906 -91.334 1.00 36.88 446 ALA A C 1
ATOM 8401 O O . ALA B 1 452 ? -22.843 43.316 -90.176 1.00 38.38 446 ALA A O 1
ATOM 8403 N N . GLU B 1 453 ? -22.958 43.726 -92.387 1.00 39.08 447 GLU A N 1
ATOM 8404 C CA . GLU B 1 453 ? -22.743 45.158 -92.207 1.00 40.06 447 GLU A CA 1
ATOM 8405 C C . GLU B 1 453 ? -23.886 45.796 -91.427 1.00 36.42 447 GLU A C 1
ATOM 8406 O O . GLU B 1 453 ? -23.658 46.681 -90.594 1.00 32.04 447 GLU A O 1
ATOM 8412 N N . MET B 1 454 ? -25.125 45.362 -91.682 1.00 30.25 448 MET A N 1
ATOM 8413 C CA . MET B 1 454 ? -26.253 45.856 -90.898 1.00 28.25 448 MET A CA 1
ATOM 8414 C C . MET B 1 454 ? -26.105 45.486 -89.428 1.00 24.97 448 MET A C 1
ATOM 8415 O O . MET B 1 454 ? -26.335 46.319 -88.543 1.00 23.77 448 MET A O 1
ATOM 8420 N N . LEU B 1 455 ? -25.717 44.239 -89.151 1.00 24.97 449 LEU A N 1
ATOM 8421 C CA . LEU B 1 455 ? -25.607 43.787 -87.767 1.00 24.51 449 LEU A CA 1
ATOM 8422 C C . LEU B 1 455 ? -24.435 44.450 -87.057 1.00 29.01 449 LEU A C 1
ATOM 8423 O O . LEU B 1 455 ? -24.544 44.817 -85.881 1.00 23.21 449 LEU A O 1
ATOM 8428 N N . GLN B 1 456 ? -23.301 44.597 -87.747 1.00 24.76 450 GLN A N 1
ATOM 8429 C CA . GLN B 1 456 ? -22.166 45.300 -87.160 1.00 24.58 450 GLN A CA 1
ATOM 8430 C C . GLN B 1 456 ? -22.525 46.745 -86.844 1.00 21.53 450 GLN A C 1
ATOM 8431 O O . GLN B 1 456 ? -22.196 47.254 -85.765 1.00 26.18 450 GLN A O 1
ATOM 8437 N N . THR B 1 457 ? -23.208 47.419 -87.773 1.00 24.51 451 THR A N 1
ATOM 8438 C CA . THR B 1 457 ? -23.626 48.798 -87.543 1.00 27.46 451 THR A CA 1
ATOM 8439 C C . THR B 1 457 ? -24.563 48.901 -86.347 1.00 28.70 451 THR A C 1
ATOM 8440 O O . THR B 1 457 ? -24.416 49.799 -85.509 1.00 28.54 451 THR A O 1
ATOM 8444 N N . MET B 1 458 ? -25.532 47.988 -86.245 1.00 24.20 452 MET A N 1
ATOM 8445 C CA . MET B 1 458 ? -26.431 47.996 -85.094 1.00 21.93 452 MET A CA 1
ATOM 8446 C C . MET B 1 458 ? -25.669 47.754 -83.798 1.00 19.60 452 MET A C 1
ATOM 8447 O O . MET B 1 458 ? -25.959 48.382 -82.773 1.00 26.54 452 MET A O 1
ATOM 8452 N N . LEU B 1 459 ? -24.693 46.844 -83.823 1.00 22.45 453 LEU A N 1
ATOM 8453 C CA . LEU B 1 459 ? -23.910 46.559 -82.624 1.00 24.29 453 LEU A CA 1
ATOM 8454 C C . LEU B 1 459 ? -23.104 47.779 -82.200 1.00 31.47 453 LEU A C 1
ATOM 8455 O O . LEU B 1 459 ? -23.157 48.203 -81.039 1.00 31.72 453 LEU A O 1
ATOM 8460 N N . LEU B 1 460 ? -22.353 48.363 -83.136 1.00 31.82 454 LEU A N 1
ATOM 8461 C CA . LEU B 1 460 ? -21.538 49.529 -82.815 1.00 34.38 454 LEU A CA 1
ATOM 8462 C C . LEU B 1 460 ? -22.390 50.704 -82.357 1.00 31.77 454 LEU A C 1
ATOM 8463 O O . LEU B 1 460 ? -21.964 51.477 -81.490 1.00 31.10 454 LEU A O 1
ATOM 8468 N N . ARG B 1 461 ? -23.592 50.854 -82.914 1.00 26.71 455 ARG A N 1
ATOM 8469 C CA . ARG B 1 461 ? -24.472 51.943 -82.515 1.00 28.71 455 ARG A CA 1
ATOM 8470 C C . ARG B 1 461 ? -25.153 51.698 -81.175 1.00 33.79 455 ARG A C 1
ATOM 8471 O O . ARG B 1 461 ? -25.735 52.634 -80.616 1.00 42.98 455 ARG A O 1
ATOM 8479 N N . SER B 1 462 ? -25.100 50.475 -80.647 1.00 27.97 456 SER A N 1
ATOM 8480 C CA . SER B 1 462 ? -25.552 50.239 -79.283 1.00 32.46 456 SER A CA 1
ATOM 8481 C C . SER B 1 462 ? -24.505 50.647 -78.257 1.00 36.02 456 SER A C 1
ATOM 8482 O O . SER B 1 462 ? -24.855 50.902 -77.099 1.00 34.75 456 SER A O 1
ATOM 8485 N N . MET B 1 463 ? -23.239 50.719 -78.661 1.00 35.20 457 MET A N 1
ATOM 8486 C CA . MET B 1 463 ? -22.157 51.055 -77.749 1.00 34.83 457 MET A CA 1
ATOM 8487 C C . MET B 1 463 ? -22.262 52.502 -77.283 1.00 32.78 457 MET A C 1
ATOM 8488 O O . MET B 1 463 ? -22.729 53.384 -78.009 1.00 34.81 457 MET A O 1
ATOM 8493 N N . LYS B 1 464 ? -21.816 52.740 -76.054 1.00 40.87 458 LYS A N 1
ATOM 8494 C CA . LYS B 1 464 ? -21.737 54.095 -75.540 1.00 41.24 458 LYS A CA 1
ATOM 8495 C C . LYS B 1 464 ? -20.467 54.776 -76.048 1.00 32.51 458 LYS A C 1
ATOM 8496 O O . LYS B 1 464 ? -19.562 54.141 -76.596 1.00 32.29 458 LYS A O 1
ATOM 8502 N N . GLN B 1 465 ? -20.412 56.091 -75.870 1.00 36.65 459 GLN A N 1
ATOM 8503 C CA . GLN B 1 465 ? -19.241 56.873 -76.237 1.00 42.96 459 GLN A CA 1
ATOM 8504 C C . GLN B 1 465 ? -18.248 56.888 -75.080 1.00 24.51 459 GLN A C 1
ATOM 8505 O O . GLN B 1 465 ? -18.638 57.010 -73.916 1.00 32.01 459 GLN A O 1
ATOM 8511 N N . ALA B 1 466 ? -16.964 56.747 -75.405 1.00 22.73 460 ALA A N 1
ATOM 8512 C CA . ALA B 1 466 ? -15.924 56.763 -74.385 1.00 20.32 460 ALA A CA 1
ATOM 8513 C C . ALA B 1 466 ? -15.690 58.185 -73.888 1.00 13.32 460 ALA A C 1
ATOM 8514 O O . ALA B 1 466 ? -15.824 59.156 -74.639 1.00 18.67 460 ALA A O 1
ATOM 8516 N N . ILE B 1 467 ? -15.343 58.303 -72.603 1.00 20.96 461 ILE A N 1
ATOM 8517 C CA . ILE B 1 467 ? -15.202 59.594 -71.937 1.00 15.29 461 ILE A CA 1
ATOM 8518 C C . ILE B 1 467 ? -14.041 59.535 -70.950 1.00 11.87 461 ILE A C 1
ATOM 8519 O O . ILE B 1 467 ? -13.514 58.470 -70.629 1.00 15.83 461 ILE A O 1
ATOM 8524 N N . TYR B 1 468 ? -13.662 60.713 -70.458 1.00 12.55 462 TYR A N 1
ATOM 8525 C CA . TYR B 1 468 ? -12.701 60.851 -69.374 1.00 11.38 462 TYR A CA 1
ATOM 8526 C C . TYR B 1 468 ? -13.464 61.024 -68.068 1.00 13.45 462 TYR A C 1
ATOM 8527 O O . TYR B 1 468 ? -14.365 61.863 -67.981 1.00 14.69 462 TYR A O 1
ATOM 8536 N N . ASP B 1 469 ? -13.104 60.228 -67.056 1.00 17.11 463 ASP A N 1
ATOM 8537 C CA . ASP B 1 469 ? -13.845 60.244 -65.803 1.00 18.45 463 ASP A CA 1
ATOM 8538 C C . ASP B 1 469 ? -12.945 59.745 -64.689 1.00 16.30 463 ASP A C 1
ATOM 8539 O O . ASP B 1 469 ? -12.228 58.755 -64.891 1.00 17.04 463 ASP A O 1
ATOM 8544 N N . PRO B 1 470 ? -12.943 60.390 -63.517 1.00 18.86 464 PRO A N 1
ATOM 8545 C CA . PRO B 1 470 ? -12.107 59.901 -62.409 1.00 18.20 464 PRO A CA 1
ATOM 8546 C C . PRO B 1 470 ? -12.614 58.619 -61.762 1.00 17.64 464 PRO A C 1
ATOM 8547 O O . PRO B 1 470 ? -11.897 58.054 -60.925 1.00 18.11 464 PRO A O 1
ATOM 8551 N N . GLU B 1 471 ? -13.810 58.144 -62.105 1.00 18.39 465 GLU A N 1
ATOM 8552 C CA . GLU B 1 471 ? -14.270 56.833 -61.664 1.00 20.37 465 GLU A CA 1
ATOM 8553 C C . GLU B 1 471 ? -13.939 55.810 -62.743 1.00 19.42 465 GLU A C 1
ATOM 8554 O O . GLU B 1 471 ? -14.375 55.949 -63.891 1.00 19.65 465 GLU A O 1
ATOM 8560 N N . ASN B 1 472 ? -13.170 54.789 -62.378 1.00 15.77 466 ASN A N 1
ATOM 8561 C CA . ASN B 1 472 ? -12.761 53.771 -63.341 1.00 21.61 466 ASN A CA 1
ATOM 8562 C C . ASN B 1 472 ? -13.866 52.732 -63.465 1.00 23.36 466 ASN A C 1
ATOM 8563 O O . ASN B 1 472 ? -13.947 51.794 -62.670 1.00 24.14 466 ASN A O 1
ATOM 8568 N N . ARG B 1 473 ? -14.714 52.890 -64.477 1.00 21.84 467 ARG A N 1
ATOM 8569 C CA . ARG B 1 473 ? -15.740 51.908 -64.788 1.00 22.77 467 ARG A CA 1
ATOM 8570 C C . ARG B 1 473 ? -15.295 50.929 -65.867 1.00 23.58 467 ARG A C 1
ATOM 8571 O O . ARG B 1 473 ? -16.126 50.189 -66.402 1.00 27.32 467 ARG A O 1
ATOM 8579 N N . GLY B 1 474 ? -14.003 50.905 -66.192 1.00 20.19 468 GLY A N 1
ATOM 8580 C CA . GLY B 1 474 ? -13.486 49.993 -67.190 1.00 21.53 468 GLY A CA 1
ATOM 8581 C C . GLY B 1 474 ? -13.720 50.488 -68.603 1.00 19.26 468 GLY A C 1
ATOM 8582 O O . GLY B 1 474 ? -14.363 51.510 -68.849 1.00 18.36 468 GLY A O 1
ATOM 8583 N N . HIS B 1 475 ? -13.178 49.735 -69.557 1.00 18.47 469 HIS A N 1
ATOM 8584 C CA . HIS B 1 475 ? -13.317 50.052 -70.974 1.00 15.64 469 HIS A CA 1
ATOM 8585 C C . HIS B 1 475 ? -13.901 48.843 -71.691 1.00 20.81 469 HIS A C 1
ATOM 8586 O O . HIS B 1 475 ? -13.203 47.845 -71.904 1.00 18.81 469 HIS A O 1
ATOM 8593 N N . PHE B 1 476 ? -15.171 48.951 -72.083 1.00 20.84 470 PHE A N 1
ATOM 8594 C CA . PHE B 1 476 ? -15.874 47.827 -72.694 1.00 25.28 470 PHE A CA 1
ATOM 8595 C C . PHE B 1 476 ? -15.273 47.464 -74.048 1.00 19.98 470 PHE A C 1
ATOM 8596 O O . PHE B 1 476 ? -14.949 46.297 -74.302 1.00 24.64 470 PHE A O 1
ATOM 8604 N N . GLY B 1 477 ? -15.109 48.458 -74.924 1.00 17.90 471 GLY A N 1
ATOM 8605 C CA . GLY B 1 477 ? -14.681 48.180 -76.287 1.00 24.61 471 GLY A CA 1
ATOM 8606 C C . GLY B 1 477 ? -13.311 47.536 -76.366 1.00 25.97 471 GLY A C 1
ATOM 8607 O O . GLY B 1 477 ? -13.075 46.661 -77.200 1.00 24.76 471 GLY A O 1
ATOM 8608 N N . LEU B 1 478 ? -12.385 47.967 -75.514 1.00 18.16 472 LEU A N 1
ATOM 8609 C CA . LEU B 1 478 ? -11.072 47.340 -75.447 1.00 15.76 472 LEU A CA 1
ATOM 8610 C C . LEU B 1 478 ? -11.046 46.126 -74.531 1.00 16.96 472 LEU A C 1
ATOM 8611 O O . LEU B 1 478 ? -10.018 45.444 -74.466 1.00 17.87 472 LEU A O 1
ATOM 8616 N N . ALA B 1 479 ? -12.149 45.847 -73.830 1.00 20.72 473 ALA A N 1
ATOM 8617 C CA . ALA B 1 479 ? -12.233 44.743 -72.875 1.00 22.41 473 ALA A CA 1
ATOM 8618 C C . ALA B 1 479 ? -11.127 44.847 -71.824 1.00 23.44 473 ALA A C 1
ATOM 8619 O O . ALA B 1 479 ? -10.387 43.896 -71.566 1.00 24.15 473 ALA A O 1
ATOM 8621 N N . LEU B 1 480 ? -11.019 46.026 -71.215 1.00 19.20 474 LEU A N 1
ATOM 8622 C CA . LEU B 1 480 ? -9.991 46.311 -70.227 1.00 17.39 474 LEU A CA 1
ATOM 8623 C C . LEU B 1 480 ? -10.629 46.738 -68.915 1.00 15.55 474 LEU A C 1
ATOM 8624 O O . LEU B 1 480 ? -11.618 47.478 -68.901 1.00 17.05 474 LEU A O 1
ATOM 8629 N N . GLN B 1 481 ? -10.048 46.270 -67.811 1.00 18.49 475 GLN A N 1
ATOM 8630 C CA . GLN B 1 481 ? -10.537 46.672 -66.498 1.00 19.38 475 GLN A CA 1
ATOM 8631 C C . GLN B 1 481 ? -10.068 48.079 -66.142 1.00 20.98 475 GLN A C 1
ATOM 8632 O O . GLN B 1 481 ? -10.793 48.831 -65.479 1.00 15.98 475 GLN A O 1
ATOM 8638 N N . SER B 1 482 ? -8.870 48.459 -66.590 1.00 23.80 476 SER A N 1
ATOM 8639 C CA . SER B 1 482 ? -8.278 49.749 -66.250 1.00 21.11 476 SER A CA 1
ATOM 8640 C C . SER B 1 482 ? -7.544 50.314 -67.457 1.00 17.51 476 SER A C 1
ATOM 8641 O O . SER B 1 482 ? -6.669 49.650 -68.021 1.00 17.88 476 SER A O 1
ATOM 8644 N N . TYR B 1 483 ? -7.880 51.546 -67.830 1.00 17.53 477 TYR A N 1
ATOM 8645 C CA . TYR B 1 483 ? -7.331 52.160 -69.030 1.00 19.39 477 TYR A CA 1
ATOM 8646 C C . TYR B 1 483 ? -7.324 53.672 -68.861 1.00 14.45 477 TYR A C 1
ATOM 8647 O O . TYR B 1 483 ? -8.228 54.237 -68.240 1.00 13.97 477 TYR A O 1
ATOM 8656 N N . ALA B 1 484 ? -6.296 54.318 -69.411 1.00 14.80 478 ALA A N 1
ATOM 8657 C CA . ALA B 1 484 ? -6.162 55.766 -69.320 1.00 11.20 478 ALA A CA 1
ATOM 8658 C C . ALA B 1 484 ? -5.239 56.245 -70.431 1.00 13.26 478 ALA A C 1
ATOM 8659 O O . ALA B 1 484 ? -4.303 55.544 -70.814 1.00 15.20 478 ALA A O 1
ATOM 8661 N N . HIS B 1 485 ? -5.498 57.450 -70.928 1.00 16.17 479 HIS A N 1
ATOM 8662 C CA . HIS B 1 485 ? -4.705 58.005 -72.021 1.00 10.52 479 HIS A CA 1
ATOM 8663 C C . HIS B 1 485 ? -3.426 58.631 -71.483 1.00 13.22 479 HIS A C 1
ATOM 8664 O O . HIS B 1 485 ? -3.467 59.634 -70.761 1.00 11.80 479 HIS A O 1
ATOM 8671 N N . PHE B 1 486 ? -2.290 58.050 -71.855 1.00 12.73 480 PHE A N 1
ATOM 8672 C CA . PHE B 1 486 ? -0.988 58.470 -71.364 1.00 10.77 480 PHE A CA 1
ATOM 8673 C C . PHE B 1 486 ? -0.026 58.902 -72.462 1.00 11.63 480 PHE A C 1
ATOM 8674 O O . PHE B 1 486 ? 0.868 59.706 -72.195 1.00 12.26 480 PHE A O 1
ATOM 8682 N N . THR B 1 487 ? -0.212 58.433 -73.694 1.00 13.58 481 THR A N 1
ATOM 8683 C CA . THR B 1 487 ? 0.840 58.476 -74.701 1.00 11.27 481 THR A CA 1
ATOM 8684 C C . THR B 1 487 ? 0.771 59.669 -75.648 1.00 12.09 481 THR A C 1
ATOM 8685 O O . THR B 1 487 ? 1.599 59.750 -76.563 1.00 12.97 481 THR A O 1
ATOM 8689 N N . SER B 1 488 ? -0.171 60.598 -75.473 1.00 10.62 482 SER A N 1
ATOM 8690 C CA . SER B 1 488 ? -0.278 61.761 -76.360 1.00 10.73 482 SER A CA 1
ATOM 8691 C C . SER B 1 488 ? -0.515 63.056 -75.584 1.00 10.82 482 SER A C 1
ATOM 8692 O O . SER B 1 488 ? -1.504 63.759 -75.809 1.00 13.25 482 SER A O 1
ATOM 8695 N N . PRO B 1 489 ? 0.410 63.434 -74.693 1.00 10.82 483 PRO A N 1
ATOM 8696 C CA . PRO B 1 489 ? 0.239 64.683 -73.940 1.00 12.24 483 PRO A CA 1
ATOM 8697 C C . PRO B 1 489 ? 0.472 65.944 -74.755 1.00 12.81 483 PRO A C 1
ATOM 8698 O O . PRO B 1 489 ? 0.144 67.034 -74.268 1.00 12.24 483 PRO A O 1
ATOM 8702 N N . ILE B 1 490 ? 1.027 65.846 -75.964 1.00 11.08 484 ILE A N 1
ATOM 8703 C CA . ILE B 1 490 ? 1.163 67.047 -76.781 1.00 11.22 484 ILE A CA 1
ATOM 8704 C C . ILE B 1 490 ? -0.196 67.493 -77.303 1.00 17.88 484 ILE A C 1
ATOM 8705 O O . ILE B 1 490 ? -0.439 68.695 -77.480 1.00 13.63 484 ILE A O 1
ATOM 8710 N N . ARG B 1 491 ? -1.110 66.551 -77.536 1.00 15.56 485 ARG A N 1
ATOM 8711 C CA . ARG B 1 491 ? -2.368 66.853 -78.201 1.00 14.09 485 ARG A CA 1
ATOM 8712 C C . ARG B 1 491 ? -3.611 66.519 -77.384 1.00 13.13 485 ARG A C 1
ATOM 8713 O O . ARG B 1 491 ? -4.724 66.723 -77.881 1.00 12.35 485 ARG A O 1
ATOM 8721 N N . ARG B 1 492 ? -3.469 66.004 -76.163 1.00 11.22 486 ARG A N 1
ATOM 8722 C CA . ARG B 1 492 ? -4.618 65.726 -75.304 1.00 11.48 486 ARG A CA 1
ATOM 8723 C C . ARG B 1 492 ? -4.295 66.187 -73.892 1.00 14.71 486 ARG A C 1
ATOM 8724 O O . ARG B 1 492 ? -3.283 65.770 -73.322 1.00 11.22 486 ARG A O 1
ATOM 8732 N N . TYR B 1 493 ? -5.152 67.031 -73.326 1.00 11.39 487 TYR A N 1
ATOM 8733 C CA . TYR B 1 493 ? -4.900 67.544 -71.982 1.00 11.44 487 TYR A CA 1
ATOM 8734 C C . TYR B 1 493 ? -4.966 66.454 -70.909 1.00 11.45 487 TYR A C 1
ATOM 8735 O O . TYR B 1 493 ? -4.172 66.500 -69.962 1.00 11.50 487 TYR A O 1
ATOM 8744 N N . PRO B 1 494 ? -5.879 65.471 -70.988 1.00 14.16 488 PRO A N 1
ATOM 8745 C CA . PRO B 1 494 ? -5.842 64.385 -69.986 1.00 11.63 488 PRO A CA 1
ATOM 8746 C C . PRO B 1 494 ? -4.482 63.711 -69.844 1.00 11.44 488 PRO A C 1
ATOM 8747 O O . PRO B 1 494 ? -4.012 63.521 -68.713 1.00 11.12 488 PRO A O 1
ATOM 8751 N N . ASP B 1 495 ? -3.828 63.362 -70.958 1.00 10.89 489 ASP A N 1
ATOM 8752 C CA . ASP B 1 495 ? -2.505 62.744 -70.884 1.00 11.46 489 ASP A CA 1
ATOM 8753 C C . ASP B 1 495 ? -1.527 63.624 -70.116 1.00 11.72 489 ASP A C 1
ATOM 8754 O O . ASP B 1 495 ? -0.695 63.121 -69.352 1.00 12.83 489 ASP A O 1
ATOM 8759 N N . LEU B 1 496 ? -1.611 64.942 -70.313 1.00 12.20 490 LEU A N 1
ATOM 8760 C CA . LEU B 1 496 ? -0.748 65.865 -69.580 1.00 11.07 490 LEU A CA 1
ATOM 8761 C C . LEU B 1 496 ? -0.950 65.727 -68.076 1.00 15.08 490 LEU A C 1
ATOM 8762 O O . LEU B 1 496 ? 0.020 65.645 -67.313 1.00 13.93 490 LEU A O 1
ATOM 8767 N N . THR B 1 497 ? -2.209 65.711 -67.625 1.00 11.10 491 THR A N 1
ATOM 8768 C CA . THR B 1 497 ? -2.462 65.577 -66.194 1.00 11.10 491 THR A CA 1
ATOM 8769 C C . THR B 1 497 ? -1.999 64.223 -65.673 1.00 10.92 491 THR A C 1
ATOM 8770 O O . THR B 1 497 ? -1.605 64.109 -64.507 1.00 14.85 491 THR A O 1
ATOM 8774 N N . LEU B 1 498 ? -2.026 63.193 -66.520 1.00 13.09 492 LEU A N 1
ATOM 8775 C CA . LEU B 1 498 ? -1.587 61.872 -66.080 1.00 10.64 492 LEU A CA 1
ATOM 8776 C C . LEU B 1 498 ? -0.076 61.829 -65.878 1.00 12.72 492 LEU A C 1
ATOM 8777 O O . LEU B 1 498 ? 0.409 61.182 -64.943 1.00 13.14 492 LEU A O 1
ATOM 8782 N N . HIS B 1 499 ? 0.684 62.504 -66.747 1.00 10.66 493 HIS A N 1
ATOM 8783 C CA . HIS B 1 499 ? 2.127 62.611 -66.535 1.00 12.63 493 HIS A CA 1
ATOM 8784 C C . HIS B 1 499 ? 2.427 63.318 -65.222 1.00 12.55 493 HIS A C 1
ATOM 8785 O O . HIS B 1 499 ? 3.367 62.948 -64.506 1.00 10.72 493 HIS A O 1
ATOM 8792 N N . ARG B 1 500 ? 1.632 64.338 -64.885 1.00 10.88 494 ARG A N 1
ATOM 8793 C CA . ARG B 1 500 ? 1.819 65.040 -63.619 1.00 11.79 494 ARG A CA 1
ATOM 8794 C C . ARG B 1 500 ? 1.589 64.122 -62.435 1.00 14.23 494 ARG A C 1
ATOM 8795 O O . ARG B 1 500 ? 2.359 64.145 -61.466 1.00 14.60 494 ARG A O 1
ATOM 8803 N N . ALA B 1 501 ? 0.524 63.323 -62.486 1.00 10.79 495 ALA A N 1
ATOM 8804 C CA . ALA B 1 501 ? 0.230 62.421 -61.382 1.00 14.83 495 ALA A CA 1
ATOM 8805 C C . ALA B 1 501 ? 1.324 61.376 -61.227 1.00 16.84 495 ALA A C 1
ATOM 8806 O O . ALA B 1 501 ? 1.709 61.031 -60.105 1.00 12.85 495 ALA A O 1
ATOM 8808 N N . ILE B 1 502 ? 1.844 60.867 -62.345 1.00 12.85 496 ILE A N 1
ATOM 8809 C CA . ILE B 1 502 ? 2.862 59.823 -62.280 1.00 12.54 496 ILE A CA 1
ATOM 8810 C C . ILE B 1 502 ? 4.160 60.371 -61.698 1.00 18.86 496 ILE A C 1
ATOM 8811 O O . ILE B 1 502 ? 4.799 59.724 -60.859 1.00 16.39 496 ILE A O 1
ATOM 8816 N N . LYS B 1 503 ? 4.571 61.568 -62.127 1.00 10.79 497 LYS A N 1
ATOM 8817 C CA . LYS B 1 503 ? 5.766 62.180 -61.551 1.00 10.72 497 LYS A CA 1
ATOM 8818 C C . LYS B 1 503 ? 5.582 62.457 -60.066 1.00 14.97 497 LYS A C 1
ATOM 8819 O O . LYS B 1 503 ? 6.514 62.282 -59.271 1.00 14.34 497 LYS A O 1
ATOM 8825 N N . TYR B 1 504 ? 4.387 62.902 -59.673 1.00 15.90 498 TYR A N 1
ATOM 8826 C CA . TYR B 1 504 ? 4.117 63.126 -58.257 1.00 20.47 498 TYR A CA 1
ATOM 8827 C C . TYR B 1 504 ? 4.225 61.827 -57.465 1.00 18.92 498 TYR A C 1
ATOM 8828 O O . TYR B 1 504 ? 4.811 61.799 -56.376 1.00 19.52 498 TYR A O 1
ATOM 8837 N N . LEU B 1 505 ? 3.679 60.736 -58.005 1.00 15.64 499 LEU A N 1
ATOM 8838 C CA . LEU B 1 505 ? 3.718 59.459 -57.299 1.00 15.43 499 LEU A CA 1
ATOM 8839 C C . LEU B 1 505 ? 5.135 58.902 -57.227 1.00 18.59 499 LEU A C 1
ATOM 8840 O O . LEU B 1 505 ? 5.514 58.286 -56.223 1.00 19.79 499 LEU A O 1
ATOM 8845 N N . LEU B 1 506 ? 5.928 59.095 -58.284 1.00 15.58 500 LEU A N 1
ATOM 8846 C CA . LEU B 1 506 ? 7.312 58.632 -58.257 1.00 17.55 500 LEU A CA 1
ATOM 8847 C C . LEU B 1 506 ? 8.104 59.338 -57.165 1.00 15.84 500 LEU A C 1
ATOM 8848 O O . LEU B 1 506 ? 8.879 58.702 -56.440 1.00 16.83 500 LEU A O 1
ATOM 8853 N N . ALA B 1 507 ? 7.919 60.652 -57.028 1.00 14.45 501 ALA A N 1
ATOM 8854 C CA . ALA B 1 507 ? 8.609 61.387 -55.973 1.00 17.30 501 ALA A CA 1
ATOM 8855 C C . ALA B 1 507 ? 8.109 60.974 -54.595 1.00 21.11 501 ALA A C 1
ATOM 8856 O O . ALA B 1 507 ? 8.898 60.869 -53.649 1.00 23.86 501 ALA A O 1
ATOM 8858 N N . LYS B 1 508 ? 6.802 60.731 -54.461 1.00 15.36 502 LYS A N 1
ATOM 8859 C CA . LYS B 1 508 ? 6.259 60.329 -53.168 1.00 20.78 502 LYS A CA 1
ATOM 8860 C C . LYS B 1 508 ? 6.811 58.977 -52.735 1.00 25.46 502 LYS A C 1
ATOM 8861 O O . LYS B 1 508 ? 7.106 58.770 -51.552 1.00 23.27 502 LYS A O 1
ATOM 8867 N N . GLU B 1 509 ? 6.964 58.045 -53.680 1.00 20.18 503 GLU A N 1
ATOM 8868 C CA . GLU B 1 509 ? 7.581 56.761 -53.363 1.00 26.57 503 GLU A CA 1
ATOM 8869 C C . GLU B 1 509 ? 8.991 56.924 -52.810 1.00 31.92 503 GLU A C 1
ATOM 8870 O O . GLU B 1 509 ? 9.476 56.032 -52.105 1.00 32.95 503 GLU A O 1
ATOM 8876 N N . GLN B 1 510 ? 9.655 58.040 -53.107 1.00 29.90 504 GLN A N 1
ATOM 8877 C CA . GLN B 1 510 ? 10.980 58.339 -52.582 1.00 32.71 504 GLN A CA 1
ATOM 8878 C C . GLN B 1 510 ? 10.936 59.138 -51.284 1.00 36.00 504 GLN A C 1
ATOM 8879 O O . GLN B 1 510 ? 11.990 59.549 -50.789 1.00 35.02 504 GLN A O 1
ATOM 8885 N N . GLY B 1 511 ? 9.750 59.371 -50.727 1.00 32.27 505 GLY A N 1
ATOM 8886 C CA . GLY B 1 511 ? 9.621 60.106 -49.486 1.00 37.20 505 GLY A CA 1
ATOM 8887 C C . GLY B 1 511 ? 9.361 61.588 -49.630 1.00 38.24 505 GLY A C 1
ATOM 8888 O O . GLY B 1 511 ? 9.401 62.306 -48.623 1.00 38.60 505 GLY A O 1
ATOM 8889 N N . HIS B 1 512 ? 9.099 62.071 -50.840 1.00 27.31 506 HIS A N 1
ATOM 8890 C CA . HIS B 1 512 ? 8.816 63.485 -51.034 1.00 27.36 506 HIS A CA 1
ATOM 8891 C C . HIS B 1 512 ? 7.436 63.826 -50.482 1.00 23.38 506 HIS A C 1
ATOM 8892 O O . HIS B 1 512 ? 6.482 63.059 -50.636 1.00 27.47 506 HIS A O 1
ATOM 8899 N N . GLN B 1 513 ? 7.331 64.986 -49.826 1.00 24.31 507 GLN A N 1
ATOM 8900 C CA . GLN B 1 513 ? 6.126 65.336 -49.085 1.00 25.69 507 GLN A CA 1
ATOM 8901 C C . GLN B 1 513 ? 5.300 66.457 -49.703 1.00 28.14 507 GLN A C 1
ATOM 8902 O O . GLN B 1 513 ? 4.147 66.637 -49.299 1.00 39.67 507 GLN A O 1
ATOM 8908 N N . GLY B 1 514 ? 5.846 67.212 -50.653 1.00 24.41 508 GLY A N 1
ATOM 8909 C CA . GLY B 1 514 ? 5.090 68.279 -51.275 1.00 22.58 508 GLY A CA 1
ATOM 8910 C C . GLY B 1 514 ? 4.094 67.773 -52.306 1.00 26.08 508 GLY A C 1
ATOM 8911 O O . GLY B 1 514 ? 4.036 66.588 -52.634 1.00 25.78 508 GLY A O 1
ATOM 8912 N N . ASN B 1 515 ? 3.292 68.702 -52.829 1.00 25.69 509 ASN A N 1
ATOM 8913 C CA . ASN B 1 515 ? 2.305 68.374 -53.850 1.00 24.23 509 ASN A CA 1
ATOM 8914 C C . ASN B 1 515 ? 2.797 68.621 -55.269 1.00 25.54 509 ASN A C 1
ATOM 8915 O O . ASN B 1 515 ? 2.092 68.264 -56.220 1.00 23.99 509 ASN A O 1
ATOM 8920 N N . THR B 1 516 ? 3.971 69.222 -55.438 1.00 21.97 510 THR A N 1
ATOM 8921 C CA . THR B 1 516 ? 4.557 69.463 -56.748 1.00 28.01 510 THR A CA 1
ATOM 8922 C C . THR B 1 516 ? 5.934 68.821 -56.821 1.00 31.34 510 THR A C 1
ATOM 8923 O O . THR B 1 516 ? 6.507 68.397 -55.817 1.00 31.95 510 THR A O 1
ATOM 8927 N N . THR B 1 517 ? 6.467 68.772 -58.034 1.00 21.83 511 THR A N 1
ATOM 8928 C CA . THR B 1 517 ? 7.778 68.209 -58.312 1.00 19.33 511 THR A CA 1
ATOM 8929 C C . THR B 1 517 ? 8.534 69.184 -59.205 1.00 17.01 511 THR A C 1
ATOM 8930 O O . THR B 1 517 ? 7.931 69.846 -60.053 1.00 15.87 511 THR A O 1
ATOM 8934 N N . GLU B 1 518 ? 9.852 69.287 -59.003 1.00 13.31 512 GLU A N 1
ATOM 8935 C CA . GLU B 1 518 ? 10.647 70.269 -59.737 1.00 12.26 512 GLU A CA 1
ATOM 8936 C C . GLU B 1 518 ? 10.757 69.967 -61.228 1.00 14.58 512 GLU A C 1
ATOM 8937 O O . GLU B 1 518 ? 11.227 70.830 -61.977 1.00 16.85 512 GLU A O 1
ATOM 8943 N N . THR B 1 519 ? 10.354 68.778 -61.679 1.00 19.15 513 THR A N 1
ATOM 8944 C CA . THR B 1 519 ? 10.318 68.466 -63.102 1.00 17.07 513 THR A CA 1
ATOM 8945 C C . THR B 1 519 ? 8.897 68.441 -63.657 1.00 16.44 513 THR A C 1
ATOM 8946 O O . THR B 1 519 ? 8.702 68.052 -64.812 1.00 13.89 513 THR A O 1
ATOM 8950 N N . GLY B 1 520 ? 7.904 68.847 -62.868 1.00 18.34 514 GLY A N 1
ATOM 8951 C CA . GLY B 1 520 ? 6.550 69.030 -63.370 1.00 17.04 514 GLY A CA 1
ATOM 8952 C C . GLY B 1 520 ? 5.489 68.145 -62.745 1.00 16.88 514 GLY A C 1
ATOM 8953 O O . GLY B 1 520 ? 4.338 68.180 -63.205 1.00 16.52 514 GLY A O 1
ATOM 8954 N N . GLY B 1 521 ? 5.800 67.347 -61.728 1.00 11.44 515 GLY A N 1
ATOM 8955 C CA . GLY B 1 521 ? 4.773 66.555 -61.083 1.00 11.87 515 GLY A CA 1
ATOM 8956 C C . GLY B 1 521 ? 3.780 67.419 -60.331 1.00 12.52 515 GLY A C 1
ATOM 8957 O O . GLY B 1 521 ? 4.088 68.524 -59.880 1.00 15.50 515 GLY A O 1
ATOM 8958 N N . TYR B 1 522 ? 2.565 66.896 -60.183 1.00 11.36 516 TYR A N 1
ATOM 8959 C CA . TYR B 1 522 ? 1.500 67.658 -59.552 1.00 13.84 516 TYR A CA 1
ATOM 8960 C C . TYR B 1 522 ? 0.418 66.704 -59.073 1.00 15.91 516 TYR A C 1
ATOM 8961 O O . TYR B 1 522 ? 0.072 65.750 -59.773 1.00 16.74 516 TYR A O 1
ATOM 8970 N N . HIS B 1 523 ? -0.104 66.964 -57.878 1.00 15.38 517 HIS A N 1
ATOM 8971 C CA . HIS B 1 523 ? -1.200 66.188 -57.311 1.00 21.15 517 HIS A CA 1
ATOM 8972 C C . HIS B 1 523 ? -2.495 66.980 -57.445 1.00 22.08 517 HIS A C 1
ATOM 8973 O O . HIS B 1 523 ? -2.584 68.115 -56.966 1.00 19.86 517 HIS A O 1
ATOM 8980 N N . TYR B 1 524 ? -3.494 66.383 -58.090 1.00 17.32 518 TYR A N 1
ATOM 8981 C CA . TYR B 1 524 ? -4.807 66.994 -58.225 1.00 15.00 518 TYR A CA 1
ATOM 8982 C C . TYR B 1 524 ? -5.771 66.421 -57.194 1.00 15.03 518 TYR A C 1
ATOM 8983 O O . TYR B 1 524 ? -5.631 65.279 -56.752 1.00 17.54 518 TYR A O 1
ATOM 8992 N N . SER B 1 525 ? -6.757 67.230 -56.819 1.00 19.00 519 SER A N 1
ATOM 8993 C CA . SER B 1 525 ? -7.822 66.758 -55.952 1.00 20.92 519 SER A CA 1
ATOM 8994 C C . SER B 1 525 ? -8.888 66.039 -56.772 1.00 23.01 519 SER A C 1
ATOM 8995 O O . SER B 1 525 ? -9.000 66.217 -57.988 1.00 23.83 519 SER A O 1
ATOM 8998 N N . MET B 1 526 ? -9.680 65.212 -56.087 1.00 22.82 520 MET A N 1
ATOM 8999 C CA . MET B 1 526 ? -10.790 64.551 -56.764 1.00 23.26 520 MET A CA 1
ATOM 9000 C C . MET B 1 526 ? -11.801 65.560 -57.290 1.00 21.62 520 MET A C 1
ATOM 9001 O O . MET B 1 526 ? -12.415 65.333 -58.339 1.00 20.21 520 MET A O 1
ATOM 9006 N N . GLU B 1 527 ? -11.980 66.681 -56.586 1.00 24.87 521 GLU A N 1
ATOM 9007 C CA . GLU B 1 527 ? -12.907 67.702 -57.062 1.00 25.76 521 GLU A CA 1
ATOM 9008 C C . GLU B 1 527 ? -12.413 68.334 -58.359 1.00 26.67 521 GLU A C 1
ATOM 9009 O O . GLU B 1 527 ? -13.208 68.593 -59.271 1.00 23.53 521 GLU A O 1
ATOM 9015 N N . GLU B 1 528 ? -11.106 68.593 -58.459 1.00 21.95 522 GLU A N 1
ATOM 9016 C CA . GLU B 1 528 ? -10.545 69.092 -59.712 1.00 22.90 522 GLU A CA 1
ATOM 9017 C C . GLU B 1 528 ? -10.728 68.083 -60.834 1.00 20.69 522 GLU A C 1
ATOM 9018 O O . GLU B 1 528 ? -11.034 68.455 -61.973 1.00 22.22 522 GLU A O 1
ATOM 9024 N N . MET B 1 529 ? -10.529 66.798 -60.532 1.00 22.17 523 MET A N 1
ATOM 9025 C CA . MET B 1 529 ? -10.591 65.774 -61.567 1.00 19.06 523 MET A CA 1
ATOM 9026 C C . MET B 1 529 ? -12.013 65.550 -62.061 1.00 21.53 523 MET A C 1
ATOM 9027 O O . MET B 1 529 ? -12.209 65.176 -63.224 1.00 20.37 523 MET A O 1
ATOM 9032 N N . LEU B 1 530 ? -13.012 65.765 -61.204 1.00 19.92 524 LEU A N 1
ATOM 9033 C CA . LEU B 1 530 ? -14.397 65.705 -61.658 1.00 19.88 524 LEU A CA 1
ATOM 9034 C C . LEU B 1 530 ? -14.668 66.777 -62.706 1.00 22.79 524 LEU A C 1
ATOM 9035 O O . LEU B 1 530 ? -15.223 66.492 -63.773 1.00 20.27 524 LEU A O 1
ATOM 9040 N N . GLN B 1 531 ? -14.273 68.019 -62.415 1.00 21.91 525 GLN A N 1
ATOM 9041 C CA . GLN B 1 531 ? -14.411 69.098 -63.389 1.00 26.46 525 GLN A CA 1
ATOM 9042 C C . GLN B 1 531 ? -13.628 68.794 -64.658 1.00 22.71 525 GLN A C 1
ATOM 9043 O O . GLN B 1 531 ? -14.139 68.951 -65.772 1.00 20.00 525 GLN A O 1
ATOM 9049 N N . LEU B 1 532 ? -12.373 68.366 -64.500 1.00 16.61 526 LEU A N 1
ATOM 9050 C CA . LEU B 1 532 ? -11.498 68.167 -65.651 1.00 16.94 526 LEU A CA 1
ATOM 9051 C C . LEU B 1 532 ? -12.037 67.086 -66.582 1.00 17.29 526 LEU A C 1
ATOM 9052 O O . LEU B 1 532 ? -11.922 67.198 -67.809 1.00 17.98 526 LEU A O 1
ATOM 9057 N N . GLY B 1 533 ? -12.632 66.033 -66.020 1.00 15.69 527 GLY A N 1
ATOM 9058 C CA . GLY B 1 533 ? -13.190 64.981 -66.856 1.00 17.25 527 GLY A CA 1
ATOM 9059 C C . GLY B 1 533 ? -14.341 65.466 -67.717 1.00 20.61 527 GLY A C 1
ATOM 9060 O O . GLY B 1 533 ? -14.426 65.132 -68.903 1.00 18.74 527 GLY A O 1
ATOM 9061 N N . GLN B 1 534 ? -15.243 66.259 -67.134 1.00 18.77 528 GLN A N 1
ATOM 9062 C CA . GLN B 1 534 ? -16.336 66.824 -67.917 1.00 24.54 528 GLN A CA 1
ATOM 9063 C C . GLN B 1 534 ? -15.813 67.781 -68.979 1.00 17.54 528 GLN A C 1
ATOM 9064 O O . GLN B 1 534 ? -16.269 67.756 -70.127 1.00 15.93 528 GLN A O 1
ATOM 9070 N N . HIS B 1 535 ? -14.851 68.631 -68.616 1.00 17.43 529 HIS A N 1
ATOM 9071 C CA . HIS B 1 535 ? -14.343 69.615 -69.566 1.00 16.90 529 HIS A CA 1
ATOM 9072 C C . HIS B 1 535 ? -13.581 68.948 -70.705 1.00 15.10 529 HIS A C 1
ATOM 9073 O O . HIS B 1 535 ? -13.770 69.296 -71.877 1.00 17.72 529 HIS A O 1
ATOM 9080 N N . CYS B 1 536 ? -12.708 67.991 -70.384 1.00 13.34 530 CYS A N 1
ATOM 9081 C CA . CYS B 1 536 ? -11.906 67.364 -71.430 1.00 13.01 530 CYS A CA 1
ATOM 9082 C C . CYS B 1 536 ? -12.750 66.476 -72.336 1.00 12.08 530 CYS A C 1
ATOM 9083 O O . CYS B 1 536 ? -12.466 66.374 -73.536 1.00 13.94 530 CYS A O 1
ATOM 9086 N N . SER B 1 537 ? -13.782 65.828 -71.791 1.00 15.34 531 SER A N 1
ATOM 9087 C CA . SER B 1 537 ? -14.692 65.064 -72.638 1.00 16.08 531 SER A CA 1
ATOM 9088 C C . SER B 1 537 ? -15.496 65.991 -73.537 1.00 18.04 531 SER A C 1
ATOM 9089 O O . SER B 1 537 ? -15.733 65.682 -74.712 1.00 16.69 531 SER A O 1
ATOM 9092 N N . MET B 1 538 ? -15.919 67.133 -72.994 1.00 13.47 532 MET A N 1
ATOM 9093 C CA . MET B 1 538 ? -16.557 68.164 -73.803 1.00 16.86 532 MET A CA 1
ATOM 9094 C C . MET B 1 538 ? -15.654 68.592 -74.951 1.00 17.00 532 MET A C 1
ATOM 9095 O O . MET B 1 538 ? -16.085 68.642 -76.109 1.00 16.45 532 MET A O 1
ATOM 9100 N N . ALA B 1 539 ? -14.394 68.916 -74.646 1.00 15.65 533 ALA A N 1
ATOM 9101 C CA . ALA B 1 539 ? -13.481 69.407 -75.674 1.00 20.23 533 ALA A CA 1
ATOM 9102 C C . ALA B 1 539 ? -13.235 68.366 -76.761 1.00 18.58 533 ALA A C 1
ATOM 9103 O O . ALA B 1 539 ? -13.069 68.720 -77.935 1.00 14.43 533 ALA A O 1
ATOM 9105 N N . GLU B 1 540 ? -13.213 67.084 -76.397 1.00 15.52 534 GLU A N 1
ATOM 9106 C CA . GLU B 1 540 ? -13.073 66.033 -77.400 1.00 16.24 534 GLU A CA 1
ATOM 9107 C C . GLU B 1 540 ? -14.267 66.016 -78.349 1.00 15.49 534 GLU A C 1
ATOM 9108 O O . GLU B 1 540 ? -14.101 65.970 -79.574 1.00 19.51 534 GLU A O 1
ATOM 9114 N N . ARG B 1 541 ? -15.485 66.052 -77.798 1.00 18.05 535 ARG A N 1
ATOM 9115 C CA . ARG B 1 541 ? -16.679 66.079 -78.640 1.00 21.59 535 ARG A CA 1
ATOM 9116 C C . ARG B 1 541 ? -16.746 67.360 -79.458 1.00 25.73 535 ARG A C 1
ATOM 9117 O O . ARG B 1 541 ? -17.146 67.341 -80.628 1.00 21.94 535 ARG A O 1
ATOM 9125 N N . ARG B 1 542 ? -16.375 68.487 -78.846 1.00 18.75 536 ARG A N 1
ATOM 9126 C CA . ARG B 1 542 ? -16.401 69.769 -79.540 1.00 20.94 536 ARG A CA 1
ATOM 9127 C C . ARG B 1 542 ? -15.495 69.747 -80.764 1.00 25.67 536 ARG A C 1
ATOM 9128 O O . ARG B 1 542 ? -15.878 70.211 -81.846 1.00 19.45 536 ARG A O 1
ATOM 9136 N N . ALA B 1 543 ? -14.286 69.205 -80.610 1.00 17.45 537 ALA A N 1
ATOM 9137 C CA . ALA B 1 543 ? -13.371 69.111 -81.740 1.00 17.57 537 ALA A CA 1
ATOM 9138 C C . ALA B 1 543 ? -13.939 68.215 -82.834 1.00 20.10 537 ALA A C 1
ATOM 9139 O O . ALA B 1 543 ? -13.828 68.531 -84.024 1.00 18.75 537 ALA A O 1
ATOM 9141 N N . ASP B 1 544 ? -14.564 67.099 -82.449 1.00 19.08 538 ASP A N 1
ATOM 9142 C CA . ASP B 1 544 ? -15.115 66.180 -83.441 1.00 19.12 538 ASP A CA 1
ATOM 9143 C C . ASP B 1 544 ? -16.251 66.822 -84.226 1.00 19.48 538 ASP A C 1
ATOM 9144 O O . ASP B 1 544 ? -16.367 66.618 -85.440 1.00 19.09 538 ASP A O 1
ATOM 9149 N N . GLU B 1 545 ? -17.106 67.595 -83.554 1.00 17.76 539 GLU A N 1
ATOM 9150 C CA . GLU B 1 545 ? -18.223 68.222 -84.253 1.00 23.23 539 GLU A CA 1
ATOM 9151 C C . GLU B 1 545 ? -17.741 69.301 -85.212 1.00 24.64 539 GLU A C 1
ATOM 9152 O O . GLU B 1 545 ? -18.300 69.462 -86.303 1.00 19.01 539 GLU A O 1
ATOM 9158 N N . ALA B 1 546 ? -16.701 70.045 -84.830 1.00 18.15 540 ALA A N 1
ATOM 9159 C CA . ALA B 1 546 ? -16.187 71.093 -85.706 1.00 18.40 540 ALA A CA 1
ATOM 9160 C C . ALA B 1 546 ? -15.528 70.508 -86.948 1.00 19.85 540 ALA A C 1
ATOM 9161 O O . ALA B 1 546 ? -15.751 70.995 -88.063 1.00 15.54 540 ALA A O 1
ATOM 9163 N N . THR B 1 547 ? -14.709 69.466 -86.779 1.00 16.85 541 THR A N 1
ATOM 9164 C CA . THR B 1 547 ? -14.068 68.845 -87.934 1.00 17.90 541 THR A CA 1
ATOM 9165 C C . THR B 1 547 ? -15.088 68.166 -88.839 1.00 17.85 541 THR A C 1
ATOM 9166 O O . THR B 1 547 ? -14.914 68.144 -90.064 1.00 20.48 541 THR A O 1
ATOM 9170 N N . ARG B 1 548 ? -16.160 67.622 -88.258 1.00 18.32 542 ARG A N 1
ATOM 9171 C CA . ARG B 1 548 ? -17.227 67.031 -89.059 1.00 17.14 542 ARG A CA 1
ATOM 9172 C C . ARG B 1 548 ? -17.978 68.094 -89.854 1.00 14.23 542 ARG A C 1
ATOM 9173 O O . ARG B 1 548 ? -18.369 67.856 -91.003 1.00 16.26 542 ARG A O 1
ATOM 9181 N N . ASP B 1 549 ? -18.203 69.267 -89.253 1.00 13.53 543 ASP A N 1
ATOM 9182 C CA . ASP B 1 549 ? -18.814 70.381 -89.973 1.00 13.77 543 ASP A CA 1
ATOM 9183 C C . ASP B 1 549 ? -18.038 70.710 -91.241 1.00 15.33 543 ASP A C 1
ATOM 9184 O O . ASP B 1 549 ? -18.619 70.855 -92.323 1.00 20.40 543 ASP A O 1
ATOM 9189 N N . VAL B 1 550 ? -16.717 70.847 -91.119 1.00 14.96 544 VAL A N 1
ATOM 9190 C CA . VAL B 1 550 ? -15.892 71.166 -92.280 1.00 18.65 544 VAL A CA 1
ATOM 9191 C C . VAL B 1 550 ? -15.919 70.021 -93.284 1.00 20.30 544 VAL A C 1
ATOM 9192 O O . VAL B 1 550 ? -16.000 70.245 -94.498 1.00 17.38 544 VAL A O 1
ATOM 9196 N N . ALA B 1 551 ? -15.857 68.778 -92.796 1.00 16.26 545 ALA A N 1
ATOM 9197 C CA . ALA B 1 551 ? -15.929 67.624 -93.687 1.00 18.00 545 ALA A CA 1
ATOM 9198 C C . ALA B 1 551 ? -17.251 67.592 -94.444 1.00 15.67 545 ALA A C 1
ATOM 9199 O O . ALA B 1 551 ? -17.285 67.261 -95.635 1.00 15.45 545 ALA A O 1
ATOM 9201 N N . ASP B 1 552 ? -18.353 67.930 -93.768 1.00 19.06 546 ASP A N 1
ATOM 9202 C CA . ASP B 1 552 ? -19.639 68.011 -94.454 1.00 21.46 546 ASP A CA 1
ATOM 9203 C C . ASP B 1 552 ? -19.597 69.031 -95.582 1.00 19.54 546 ASP A C 1
ATOM 9204 O O . ASP B 1 552 ? -20.122 68.782 -96.673 1.00 18.96 546 ASP A O 1
ATOM 9209 N N . TRP B 1 553 ? -18.975 70.188 -95.341 1.00 14.08 547 TRP A N 1
ATOM 9210 C CA . TRP B 1 553 ? -18.897 71.195 -96.393 1.00 19.32 547 TRP A CA 1
ATOM 9211 C C . TRP B 1 553 ? -18.059 70.700 -97.563 1.00 19.96 547 TRP A C 1
ATOM 9212 O O . TRP B 1 553 ? -18.433 70.884 -98.727 1.00 20.01 547 TRP A O 1
ATOM 9223 N N . LEU B 1 554 ? -16.924 70.061 -97.275 1.00 14.30 548 LEU A N 1
ATOM 9224 C CA . LEU B 1 554 ? -16.071 69.550 -98.343 1.00 14.82 548 LEU A CA 1
ATOM 9225 C C . LEU B 1 554 ? -16.789 68.487 -99.165 1.00 16.66 548 LEU A C 1
ATOM 9226 O O . LEU B 1 554 ? -16.673 68.461 -100.396 1.00 17.52 548 LEU A O 1
ATOM 9231 N N . LYS B 1 555 ? -17.537 67.602 -98.502 1.00 16.18 549 LYS A N 1
ATOM 9232 C CA . LYS B 1 555 ? -18.256 66.554 -99.222 1.00 17.96 549 LYS A CA 1
ATOM 9233 C C . LYS B 1 555 ? -19.344 67.136 -100.116 1.00 18.17 549 LYS A C 1
ATOM 9234 O O . LYS B 1 555 ? -19.520 66.694 -101.257 1.00 16.74 549 LYS A O 1
ATOM 9240 N N . CYS B 1 556 ? -20.091 68.123 -99.615 1.00 18.50 550 CYS A N 1
ATOM 9241 C CA . CYS B 1 556 ? -21.114 68.754 -100.441 1.00 17.68 550 CYS A CA 1
ATOM 9242 C C . CYS B 1 556 ? -20.490 69.515 -101.603 1.00 21.35 550 CYS A C 1
ATOM 9243 O O . CYS B 1 556 ? -21.009 69.478 -102.725 1.00 19.87 550 CYS A O 1
ATOM 9246 N N . ASP B 1 557 ? -19.379 70.213 -101.349 1.00 16.67 551 ASP A N 1
ATOM 9247 C CA . ASP B 1 557 ? -18.660 70.891 -102.421 1.00 21.18 551 ASP A CA 1
ATOM 9248 C C . ASP B 1 557 ? -18.212 69.902 -103.489 1.00 22.18 551 ASP A C 1
ATOM 9249 O O . ASP B 1 557 ? -18.278 70.193 -104.690 1.00 19.30 551 ASP A O 1
ATOM 9254 N N . PHE B 1 558 ? -17.780 68.715 -103.066 1.00 17.34 552 PHE A N 1
ATOM 9255 C CA . PHE B 1 558 ? -17.318 67.692 -103.995 1.00 18.34 552 PHE A CA 1
ATOM 9256 C C . PHE B 1 558 ? -18.449 67.153 -104.867 1.00 20.15 552 PHE A C 1
ATOM 9257 O O . PHE B 1 558 ? -18.220 66.809 -106.033 1.00 17.20 552 PHE A O 1
ATOM 9265 N N . MET B 1 559 ? -19.669 67.081 -104.336 1.00 16.77 553 MET A N 1
ATOM 9266 C CA . MET B 1 559 ? -20.810 66.533 -105.064 1.00 16.35 553 MET A CA 1
ATOM 9267 C C . MET B 1 559 ? -21.571 67.578 -105.867 1.00 17.34 553 MET A C 1
ATOM 9268 O O . MET B 1 559 ? -22.570 67.236 -106.508 1.00 18.21 553 MET A O 1
ATOM 9273 N N . LEU B 1 560 ? -21.122 68.833 -105.850 1.00 18.85 554 LEU A N 1
ATOM 9274 C CA . LEU B 1 560 ? -21.882 69.902 -106.490 1.00 20.59 554 LEU A CA 1
ATOM 9275 C C . LEU B 1 560 ? -22.067 69.641 -107.981 1.00 22.74 554 LEU A C 1
ATOM 9276 O O . LEU B 1 560 ? -23.140 69.911 -108.535 1.00 27.40 554 LEU A O 1
ATOM 9281 N N . ASP B 1 561 ? -21.047 69.095 -108.645 1.00 24.01 555 ASP A N 1
ATOM 9282 C CA . ASP B 1 561 ? -21.129 68.794 -110.069 1.00 21.44 555 ASP A CA 1
ATOM 9283 C C . ASP B 1 561 ? -21.609 67.371 -110.350 1.00 25.72 555 ASP A C 1
ATOM 9284 O O . ASP B 1 561 ? -21.455 66.887 -111.478 1.00 26.00 555 ASP A O 1
ATOM 9289 N N . GLN B 1 562 ? -22.184 66.695 -109.357 1.00 20.79 556 GLN A N 1
ATOM 9290 C CA . GLN B 1 562 ? -22.686 65.338 -109.526 1.00 17.44 556 GLN A CA 1
ATOM 9291 C C . GLN B 1 562 ? -24.203 65.263 -109.558 1.00 21.64 556 GLN A C 1
ATOM 9292 O O . GLN B 1 562 ? -24.752 64.157 -109.614 1.00 23.04 556 GLN A O 1
ATOM 9298 N N . VAL B 1 563 ? -24.894 66.404 -109.505 1.00 22.08 557 VAL A N 1
ATOM 9299 C CA . VAL B 1 563 ? -26.348 66.397 -109.583 1.00 20.47 557 VAL A CA 1
ATOM 9300 C C . VAL B 1 563 ? -26.771 65.737 -110.886 1.00 19.34 557 VAL A C 1
ATOM 9301 O O . VAL B 1 563 ? -26.270 66.077 -111.965 1.00 23.24 557 VAL A O 1
ATOM 9305 N N . GLY B 1 564 ? -27.678 64.769 -110.786 1.00 21.77 558 GLY A N 1
ATOM 9306 C CA . GLY B 1 564 ? -28.124 63.996 -111.920 1.00 17.46 558 GLY A CA 1
ATOM 9307 C C . GLY B 1 564 ? -27.474 62.633 -112.053 1.00 24.29 558 GLY A C 1
ATOM 9308 O O . GLY B 1 564 ? -28.037 61.758 -112.722 1.00 20.63 558 GLY A O 1
ATOM 9309 N N . ASN B 1 565 ? -26.316 62.426 -111.432 1.00 22.49 559 ASN A N 1
ATOM 9310 C CA . ASN B 1 565 ? -25.589 61.173 -111.572 1.00 23.72 559 ASN A CA 1
ATOM 9311 C C . ASN B 1 565 ? -26.063 60.147 -110.542 1.00 22.26 559 ASN A C 1
ATOM 9312 O O . ASN B 1 565 ? -26.653 60.484 -109.512 1.00 18.46 559 ASN A O 1
ATOM 9317 N N . VAL B 1 566 ? -25.782 58.879 -110.837 1.00 22.26 560 VAL A N 1
ATOM 9318 C CA . VAL B 1 566 ? -26.274 57.743 -110.064 1.00 19.43 560 VAL A CA 1
ATOM 9319 C C . VAL B 1 566 ? -25.105 57.074 -109.355 1.00 24.29 560 VAL A C 1
ATOM 9320 O O . VAL B 1 566 ? -24.011 56.950 -109.922 1.00 21.56 560 VAL A O 1
ATOM 9324 N N . PHE B 1 567 ? -25.340 56.640 -108.113 1.00 16.50 561 PHE A N 1
ATOM 9325 C CA . PHE B 1 567 ? -24.312 56.037 -107.274 1.00 16.19 561 PHE A CA 1
ATOM 9326 C C . PHE B 1 567 ? -24.875 54.841 -106.523 1.00 20.14 561 PHE A C 1
ATOM 9327 O O . PHE B 1 567 ? -26.038 54.847 -106.109 1.00 18.40 561 PHE A O 1
ATOM 9335 N N . LYS B 1 568 ? -24.040 53.823 -106.336 1.00 17.57 562 LYS A N 1
ATOM 9336 C CA . LYS B 1 568 ? -24.370 52.735 -105.428 1.00 16.15 562 LYS A CA 1
ATOM 9337 C C . LYS B 1 568 ? -24.172 53.185 -103.986 1.00 15.87 562 LYS A C 1
ATOM 9338 O O . LYS B 1 568 ? -23.267 53.967 -103.676 1.00 15.71 562 LYS A O 1
ATOM 9344 N N . GLY B 1 569 ? -25.022 52.676 -103.099 1.00 17.06 563 GLY A N 1
ATOM 9345 C CA . GLY B 1 569 ? -24.926 53.046 -101.701 1.00 16.55 563 GLY A CA 1
ATOM 9346 C C . GLY B 1 569 ? -25.580 52.022 -100.801 1.00 19.59 563 GLY A C 1
ATOM 9347 O O . GLY B 1 569 ? -26.109 51.003 -101.252 1.00 16.07 563 GLY A O 1
ATOM 9348 N N . VAL B 1 570 ? -25.531 52.312 -99.503 1.00 19.48 564 VAL A N 1
ATOM 9349 C CA . VAL B 1 570 ? -26.105 51.461 -98.469 1.00 15.67 564 VAL A CA 1
ATOM 9350 C C . VAL B 1 570 ? -26.960 52.328 -97.556 1.00 17.97 564 VAL A C 1
ATOM 9351 O O . VAL B 1 570 ? -26.560 53.438 -97.191 1.00 18.22 564 VAL A O 1
ATOM 9355 N N . ILE B 1 571 ? -28.142 51.826 -97.191 1.00 17.76 565 ILE A N 1
ATOM 9356 C CA . ILE B 1 571 ? -29.017 52.581 -96.300 1.00 16.05 565 ILE A CA 1
ATOM 9357 C C . ILE B 1 571 ? -28.355 52.676 -94.933 1.00 16.96 565 ILE A C 1
ATOM 9358 O O . ILE B 1 571 ? -28.052 51.658 -94.298 1.00 19.36 565 ILE A O 1
ATOM 9363 N N . SER B 1 572 ? -28.123 53.907 -94.478 1.00 18.97 566 SER A N 1
ATOM 9364 C CA . SER B 1 572 ? -27.365 54.161 -93.261 1.00 19.95 566 SER A CA 1
ATOM 9365 C C . SER B 1 572 ? -28.232 54.536 -92.069 1.00 24.37 566 SER A C 1
ATOM 9366 O O . SER B 1 572 ? -27.749 54.473 -90.934 1.00 25.84 566 SER A O 1
ATOM 9369 N N . SER B 1 573 ? -29.488 54.916 -92.294 1.00 22.59 567 SER A N 1
ATOM 9370 C CA . SER B 1 573 ? -30.412 55.256 -91.220 1.00 26.45 567 SER A CA 1
ATOM 9371 C C . SER B 1 573 ? -31.815 55.332 -91.799 1.00 23.54 567 SER A C 1
ATOM 9372 O O . SER B 1 573 ? -31.993 55.788 -92.930 1.00 28.03 567 SER A O 1
ATOM 9375 N N . VAL B 1 574 ? -32.800 54.886 -91.022 1.00 20.88 568 VAL A N 1
ATOM 9376 C CA . VAL B 1 574 ? -34.199 54.887 -91.432 1.00 27.58 568 VAL A CA 1
ATOM 9377 C C . VAL B 1 574 ? -34.997 55.716 -90.436 1.00 30.94 568 VAL A C 1
ATOM 9378 O O . VAL B 1 574 ? -34.809 55.592 -89.221 1.00 28.34 568 VAL A O 1
ATOM 9382 N N . THR B 1 575 ? -35.879 56.569 -90.954 1.00 29.42 569 THR A N 1
ATOM 9383 C CA . THR B 1 575 ? -36.767 57.389 -90.141 1.00 30.94 569 THR A CA 1
ATOM 9384 C C . THR B 1 575 ? -38.181 57.313 -90.708 1.00 37.18 569 THR A C 1
ATOM 9385 O O . THR B 1 575 ? -38.435 56.669 -91.730 1.00 30.63 569 THR A O 1
ATOM 9389 N N . GLY B 1 576 ? -39.110 57.989 -90.033 1.00 39.64 570 GLY A N 1
ATOM 9390 C CA . GLY B 1 576 ? -40.473 58.069 -90.525 1.00 36.22 570 GLY A CA 1
ATOM 9391 C C . GLY B 1 576 ? -40.651 58.969 -91.730 1.00 33.18 570 GLY A C 1
ATOM 9392 O O . GLY B 1 576 ? -41.718 58.933 -92.354 1.00 36.40 570 GLY A O 1
ATOM 9393 N N . PHE B 1 577 ? -39.640 59.768 -92.071 1.00 28.74 571 PHE A N 1
ATOM 9394 C CA . PHE B 1 577 ? -39.707 60.671 -93.212 1.00 32.54 571 PHE A CA 1
ATOM 9395 C C . PHE B 1 577 ? -38.802 60.241 -94.360 1.00 30.28 571 PHE A C 1
ATOM 9396 O O . PHE B 1 577 ? -38.588 61.024 -95.292 1.00 26.63 571 PHE A O 1
ATOM 9404 N N . GLY B 1 578 ? -38.267 59.027 -94.321 1.00 27.88 572 GLY A N 1
ATOM 9405 C CA . GLY B 1 578 ? -37.418 58.527 -95.378 1.00 28.16 572 GLY A CA 1
ATOM 9406 C C . GLY B 1 578 ? -36.245 57.765 -94.802 1.00 28.13 572 GLY A C 1
ATOM 9407 O O . GLY B 1 578 ? -36.296 57.279 -93.674 1.00 26.35 572 GLY A O 1
ATOM 9408 N N . PHE B 1 579 ? -35.178 57.657 -95.591 1.00 22.64 573 PHE A N 1
ATOM 9409 C CA . PHE B 1 579 ? -33.980 56.968 -95.136 1.00 21.31 573 PHE A CA 1
ATOM 9410 C C . PHE B 1 579 ? -32.751 57.605 -95.767 1.00 20.27 573 PHE A C 1
ATOM 9411 O O . PHE B 1 579 ? -32.792 58.082 -96.904 1.00 22.82 573 PHE A O 1
ATOM 9419 N N . PHE B 1 580 ? -31.662 57.619 -95.006 1.00 19.88 574 PHE A N 1
ATOM 9420 C CA . PHE B 1 580 ? -30.387 58.131 -95.481 1.00 20.20 574 PHE A CA 1
ATOM 9421 C C . PHE B 1 580 ? -29.588 57.011 -96.135 1.00 17.58 574 PHE A C 1
ATOM 9422 O O . PHE B 1 580 ? -29.724 55.839 -95.778 1.00 18.86 574 PHE A O 1
ATOM 9430 N N . VAL B 1 581 ? -28.760 57.384 -97.109 1.00 18.74 575 VAL A N 1
ATOM 9431 C CA . VAL B 1 581 ? -27.944 56.438 -97.863 1.00 19.84 575 VAL A CA 1
ATOM 9432 C C . VAL B 1 581 ? -26.501 56.924 -97.844 1.00 17.07 575 VAL A C 1
ATOM 9433 O O . VAL B 1 581 ? -26.236 58.103 -98.100 1.00 19.75 575 VAL A O 1
ATOM 9437 N N . ARG B 1 582 ? -25.573 56.020 -97.538 1.00 17.10 576 ARG A N 1
ATOM 9438 C CA . ARG B 1 582 ? -24.145 56.305 -97.609 1.00 18.69 576 ARG A CA 1
ATOM 9439 C C . ARG B 1 582 ? -23.600 55.762 -98.925 1.00 18.79 576 ARG A C 1
ATOM 9440 O O . ARG B 1 582 ? -23.731 54.567 -99.207 1.00 19.78 576 ARG A O 1
ATOM 9448 N N . LEU B 1 583 ? -22.981 56.635 -99.716 1.00 16.77 577 LEU A N 1
ATOM 9449 C CA . LEU B 1 583 ? -22.495 56.242 -101.033 1.00 19.50 577 LEU A CA 1
ATOM 9450 C C . LEU B 1 583 ? -21.270 55.342 -100.912 1.00 19.84 577 LEU A C 1
ATOM 9451 O O . LEU B 1 583 ? -20.347 55.633 -100.146 1.00 19.15 577 LEU A O 1
ATOM 9456 N N . ASP B 1 584 ? -21.264 54.250 -101.678 1.00 17.87 578 ASP A N 1
ATOM 9457 C CA . ASP B 1 584 ? -20.130 53.332 -101.679 1.00 19.34 578 ASP A CA 1
ATOM 9458 C C . ASP B 1 584 ? -18.846 54.060 -102.055 1.00 21.23 578 ASP A C 1
ATOM 9459 O O . ASP B 1 584 ? -18.814 54.835 -103.017 1.00 24.17 578 ASP A O 1
ATOM 9464 N N . ASP B 1 585 ? -17.788 53.813 -101.281 1.00 22.71 579 ASP A N 1
ATOM 9465 C CA . ASP B 1 585 ? -16.423 54.284 -101.506 1.00 27.45 579 ASP A CA 1
ATOM 9466 C C . ASP B 1 585 ? -16.260 55.792 -101.362 1.00 27.26 579 ASP A C 1
ATOM 9467 O O . ASP B 1 585 ? -15.132 56.287 -101.468 1.00 25.74 579 ASP A O 1
ATOM 9472 N N . LEU B 1 586 ? -17.336 56.542 -101.123 1.00 18.20 580 LEU A N 1
ATOM 9473 C CA . LEU B 1 586 ? -17.246 57.989 -100.989 1.00 19.35 580 LEU A CA 1
ATOM 9474 C C . LEU B 1 586 ? -17.503 58.487 -99.575 1.00 18.93 580 LEU A C 1
ATOM 9475 O O . LEU B 1 586 ? -17.112 59.615 -99.258 1.00 16.72 580 LEU A O 1
ATOM 9480 N N . PHE B 1 587 ? -18.135 57.677 -98.724 1.00 16.77 581 PHE A N 1
ATOM 9481 C CA . PHE B 1 587 ? -18.425 58.049 -97.339 1.00 17.71 581 PHE A CA 1
ATOM 9482 C C . PHE B 1 587 ? -19.277 59.312 -97.262 1.00 19.72 581 PHE A C 1
ATOM 9483 O O . PHE B 1 587 ? -19.145 60.108 -96.331 1.00 17.68 581 PHE A O 1
ATOM 9491 N N . ILE B 1 588 ? -20.156 59.496 -98.243 1.00 18.21 582 ILE A N 1
ATOM 9492 C CA . ILE B 1 588 ? -21.025 60.663 -98.341 1.00 14.31 582 ILE A CA 1
ATOM 9493 C C . ILE B 1 588 ? -22.464 60.207 -98.155 1.00 17.93 582 ILE A C 1
ATOM 9494 O O . ILE B 1 588 ? -22.892 59.220 -98.767 1.00 17.69 582 ILE A O 1
ATOM 9499 N N . ASP B 1 589 ? -23.209 60.923 -97.315 1.00 16.42 583 ASP A N 1
ATOM 9500 C CA . ASP B 1 589 ? -24.585 60.573 -96.999 1.00 18.92 583 ASP A CA 1
ATOM 9501 C C . ASP B 1 589 ? -25.560 61.578 -97.600 1.00 17.61 583 ASP A C 1
ATOM 9502 O O . ASP B 1 589 ? -25.238 62.755 -97.788 1.00 18.98 583 ASP A O 1
ATOM 9507 N N . GLY B 1 590 ? -26.760 61.089 -97.903 1.00 18.99 584 GLY A N 1
ATOM 9508 C CA . GLY B 1 590 ? -27.848 61.914 -98.399 1.00 22.71 584 GLY A CA 1
ATOM 9509 C C . GLY B 1 590 ? -29.163 61.256 -98.050 1.00 19.74 584 GLY A C 1
ATOM 9510 O O . GLY B 1 590 ? -29.214 60.086 -97.665 1.00 18.19 584 GLY A O 1
ATOM 9511 N N . LEU B 1 591 ? -30.240 62.023 -98.195 1.00 18.48 585 LEU A N 1
ATOM 9512 C CA . LEU B 1 591 ? -31.562 61.606 -97.746 1.00 23.78 585 LEU A CA 1
ATOM 9513 C C . LEU B 1 591 ? -32.453 61.243 -98.927 1.00 20.53 585 LEU A C 1
ATOM 9514 O O . LEU B 1 591 ? -32.610 62.034 -99.863 1.00 19.10 585 LEU A O 1
ATOM 9519 N N . VAL B 1 592 ? -33.037 60.047 -98.872 1.00 20.21 586 VAL A N 1
ATOM 9520 C CA . VAL B 1 592 ? -34.163 59.675 -99.723 1.00 22.07 586 VAL A CA 1
ATOM 9521 C C . VAL B 1 592 ? -35.420 60.000 -98.923 1.00 22.46 586 VAL A C 1
ATOM 9522 O O . VAL B 1 592 ? -35.769 59.287 -97.981 1.00 22.47 586 VAL A O 1
ATOM 9526 N N . HIS B 1 593 ? -36.094 61.089 -99.277 1.00 18.75 587 HIS A N 1
ATOM 9527 C CA . HIS B 1 593 ? -37.291 61.446 -98.533 1.00 20.83 587 HIS A CA 1
ATOM 9528 C C . HIS B 1 593 ? -38.446 60.531 -98.921 1.00 21.13 587 HIS A C 1
ATOM 9529 O O . HIS B 1 593 ? -38.571 60.102 -100.071 1.00 20.24 587 HIS A O 1
ATOM 9536 N N . VAL B 1 594 ? -39.295 60.231 -97.934 1.00 23.02 588 VAL A N 1
ATOM 9537 C CA . VAL B 1 594 ? -40.393 59.291 -98.147 1.00 27.16 588 VAL A CA 1
ATOM 9538 C C . VAL B 1 594 ? -41.332 59.782 -99.241 1.00 29.58 588 VAL A C 1
ATOM 9539 O O . VAL B 1 594 ? -41.955 58.975 -99.943 1.00 29.23 588 VAL A O 1
ATOM 9543 N N . SER B 1 595 ? -41.437 61.101 -99.426 1.00 29.27 589 SER A N 1
ATOM 9544 C CA . SER B 1 595 ? -42.314 61.634 -100.462 1.00 28.06 589 SER A CA 1
ATOM 9545 C C . SER B 1 595 ? -41.780 61.379 -101.866 1.00 28.36 589 SER A C 1
ATOM 9546 O O . SER B 1 595 ? -42.536 61.508 -102.834 1.00 28.39 589 SER A O 1
ATOM 9549 N N . SER B 1 596 ? -40.503 61.023 -102.001 1.00 25.50 590 SER A N 1
ATOM 9550 C CA . SER B 1 596 ? -39.929 60.711 -103.303 1.00 25.39 590 SER A CA 1
ATOM 9551 C C . SER B 1 596 ? -40.133 59.258 -103.708 1.00 28.81 590 SER A C 1
ATOM 9552 O O . SER B 1 596 ? -39.852 58.905 -104.858 1.00 28.28 590 SER A O 1
ATOM 9555 N N . LEU B 1 597 ? -40.604 58.411 -102.799 1.00 27.05 591 LEU A N 1
ATOM 9556 C CA . LEU B 1 597 ? -40.873 57.021 -103.121 1.00 28.13 591 LEU A CA 1
ATOM 9557 C C . LEU B 1 597 ? -42.209 56.894 -103.848 1.00 28.58 591 LEU A C 1
ATOM 9558 O O . LEU B 1 597 ? -43.004 57.836 -103.913 1.00 29.48 591 LEU A O 1
ATOM 9563 N N . ASP B 1 598 ? -42.447 55.707 -104.408 1.00 26.54 592 ASP A N 1
ATOM 9564 C CA . ASP B 1 598 ? -43.741 55.406 -105.007 1.00 35.97 592 ASP A CA 1
ATOM 9565 C C . ASP B 1 598 ? -44.856 55.694 -104.012 1.00 33.29 592 ASP A C 1
ATOM 9566 O O . ASP B 1 598 ? -44.714 55.451 -102.811 1.00 24.73 592 ASP A O 1
ATOM 9571 N N . ASN B 1 599 ? -45.964 56.231 -104.519 1.00 36.50 593 ASN A N 1
ATOM 9572 C CA . ASN B 1 599 ? -47.091 56.568 -103.662 1.00 39.82 593 ASN A CA 1
ATOM 9573 C C . ASN B 1 599 ? -47.597 55.326 -102.940 1.00 37.56 593 ASN A C 1
ATOM 9574 O O . ASN B 1 599 ? -47.911 54.312 -103.571 1.00 36.39 593 ASN A O 1
ATOM 9579 N N . ASP B 1 600 ? -47.667 55.405 -101.615 1.00 30.48 594 ASP A N 1
ATOM 9580 C CA . ASP B 1 600 ? -48.079 54.272 -100.792 1.00 29.11 594 ASP A CA 1
ATOM 9581 C C . ASP B 1 600 ? -48.325 54.775 -99.373 1.00 33.30 594 ASP A C 1
ATOM 9582 O O . ASP B 1 600 ? -48.124 55.954 -99.065 1.00 34.80 594 ASP A O 1
ATOM 9587 N N . TYR B 1 601 ? -48.773 53.864 -98.510 1.00 31.54 595 TYR A N 1
ATOM 9588 C CA . TYR B 1 601 ? -48.856 54.100 -97.074 1.00 28.92 595 TYR A CA 1
ATOM 9589 C C . TYR B 1 601 ? -47.637 53.447 -96.439 1.00 28.48 595 TYR A C 1
ATOM 9590 O O . TYR B 1 601 ? -47.554 52.217 -96.365 1.00 30.93 595 TYR A O 1
ATOM 9599 N N . TYR B 1 602 ? -46.691 54.262 -95.987 1.00 28.53 596 TYR A N 1
ATOM 9600 C CA . TYR B 1 602 ? -45.416 53.760 -95.496 1.00 26.62 596 TYR A CA 1
ATOM 9601 C C . TYR B 1 602 ? -45.447 53.636 -93.980 1.00 33.25 596 TYR A C 1
ATOM 9602 O O . TYR B 1 602 ? -45.796 54.590 -93.276 1.00 36.49 596 TYR A O 1
ATOM 9611 N N . ARG B 1 603 ? -45.097 52.450 -93.490 1.00 31.62 597 ARG A N 1
ATOM 9612 C CA . ARG B 1 603 ? -45.104 52.120 -92.072 1.00 36.50 597 ARG A CA 1
ATOM 9613 C C . ARG B 1 603 ? -43.667 52.064 -91.574 1.00 37.36 597 ARG A C 1
ATOM 9614 O O . ARG B 1 603 ? -42.812 51.442 -92.213 1.00 38.13 597 ARG A O 1
ATOM 9622 N N . PHE B 1 604 ? -43.403 52.701 -90.434 1.00 34.98 598 PHE A N 1
ATOM 9623 C CA . PHE B 1 604 ? -42.053 52.799 -89.888 1.00 34.43 598 PHE A CA 1
ATOM 9624 C C . PHE B 1 604 ? -41.910 51.858 -88.697 1.00 36.80 598 PHE A C 1
ATOM 9625 O O . PHE B 1 604 ? -42.546 52.058 -87.656 1.00 40.78 598 PHE A O 1
ATOM 9633 N N . ASP B 1 605 ? -41.067 50.840 -88.855 1.00 30.03 599 ASP A N 1
ATOM 9634 C CA . ASP B 1 605 ? -40.689 49.941 -87.769 1.00 33.15 599 ASP A CA 1
ATOM 9635 C C . ASP B 1 605 ? -39.394 50.469 -87.160 1.00 32.51 599 ASP A C 1
ATOM 9636 O O . ASP B 1 605 ? -38.334 50.405 -87.791 1.00 32.89 599 ASP A O 1
ATOM 9641 N N . GLN B 1 606 ? -39.476 50.988 -85.932 1.00 37.81 600 GLN A N 1
ATOM 9642 C CA . GLN B 1 606 ? -38.311 51.618 -85.315 1.00 41.74 600 GLN A CA 1
ATOM 9643 C C . GLN B 1 606 ? -37.288 50.581 -84.866 1.00 38.33 600 GLN A C 1
ATOM 9644 O O . GLN B 1 606 ? -36.084 50.743 -85.098 1.00 35.32 600 GLN A O 1
ATOM 9650 N N . VAL B 1 607 ? -37.744 49.515 -84.207 1.00 39.24 601 VAL A N 1
ATOM 9651 C CA . VAL B 1 607 ? -36.812 48.507 -83.709 1.00 38.71 601 VAL A CA 1
ATOM 9652 C C . VAL B 1 607 ? -36.184 47.742 -84.867 1.00 32.04 601 VAL A C 1
ATOM 9653 O O . VAL B 1 607 ? -34.986 47.439 -84.852 1.00 33.17 601 VAL A O 1
ATOM 9657 N N . GLY B 1 608 ? -36.979 47.416 -85.889 1.00 34.25 602 GLY A N 1
ATOM 9658 C CA . GLY B 1 608 ? -36.428 46.789 -87.076 1.00 32.28 602 GLY A CA 1
ATOM 9659 C C . GLY B 1 608 ? -35.668 47.736 -87.977 1.00 33.59 602 GLY A C 1
ATOM 9660 O O . GLY B 1 608 ? -34.884 47.279 -88.815 1.00 30.33 602 GLY A O 1
ATOM 9661 N N . GLN B 1 609 ? -35.874 49.045 -87.807 1.00 30.72 603 GLN A N 1
ATOM 9662 C CA . GLN B 1 609 ? -35.224 50.077 -88.619 1.00 35.46 603 GLN A CA 1
ATOM 9663 C C . GLN B 1 609 ? -35.582 49.880 -90.083 1.00 38.97 603 GLN A C 1
ATOM 9664 O O . GLN B 1 609 ? -34.735 49.761 -90.974 1.00 30.98 603 GLN A O 1
ATOM 9670 N N . ARG B 1 610 ? -36.878 49.913 -90.304 1.00 37.49 604 ARG A N 1
ATOM 9671 C CA . ARG B 1 610 ? -37.509 49.568 -91.544 1.00 41.08 604 ARG A CA 1
ATOM 9672 C C . ARG B 1 610 ? -38.629 50.571 -91.865 1.00 40.59 604 ARG A C 1
ATOM 9673 O O . ARG B 1 610 ? -39.451 50.883 -91.005 1.00 34.51 604 ARG A O 1
ATOM 9681 N N . LEU B 1 611 ? -38.714 50.961 -93.150 1.00 28.56 605 LEU A N 1
ATOM 9682 C CA . LEU B 1 611 ? -39.853 51.659 -93.753 1.00 30.24 605 LEU A CA 1
ATOM 9683 C C . LEU B 1 611 ? -40.562 50.763 -94.776 1.00 29.26 605 LEU A C 1
ATOM 9684 O O . LEU B 1 611 ? -39.968 50.390 -95.793 1.00 28.92 605 LEU A O 1
ATOM 9689 N N . MET B 1 612 ? -41.839 50.448 -94.544 1.00 29.45 606 MET A N 1
ATOM 9690 C CA . MET B 1 612 ? -42.539 49.443 -95.346 1.00 26.06 606 MET A CA 1
ATOM 9691 C C . MET B 1 612 ? -43.757 50.043 -96.038 1.00 31.38 606 MET A C 1
ATOM 9692 O O . MET B 1 612 ? -44.584 50.689 -95.391 1.00 32.75 606 MET A O 1
ATOM 9697 N N . GLY B 1 613 ? -43.871 49.823 -97.348 1.00 31.49 607 GLY A N 1
ATOM 9698 C CA . GLY B 1 613 ? -45.029 50.278 -98.100 1.00 28.08 607 GLY A CA 1
ATOM 9699 C C . GLY B 1 613 ? -46.139 49.246 -98.049 1.00 30.94 607 GLY A C 1
ATOM 9700 O O . GLY B 1 613 ? -45.928 48.078 -98.387 1.00 27.97 607 GLY A O 1
ATOM 9701 N N . GLU B 1 614 ? -47.328 49.685 -97.628 1.00 29.97 608 GLU A N 1
ATOM 9702 C CA . GLU B 1 614 ? -48.416 48.748 -97.361 1.00 29.51 608 GLU A CA 1
ATOM 9703 C C . GLU B 1 614 ? -48.896 48.067 -98.638 1.00 27.11 608 GLU A C 1
ATOM 9704 O O . GLU B 1 614 ? -49.038 46.839 -98.684 1.00 25.12 608 GLU A O 1
ATOM 9710 N N . SER B 1 615 ? -49.162 48.848 -99.684 1.00 26.50 609 SER A N 1
ATOM 9711 C CA . SER B 1 615 ? -49.728 48.279 -100.902 1.00 35.86 609 SER A CA 1
ATOM 9712 C C . SER B 1 615 ? -48.680 47.537 -101.723 1.00 35.61 609 SER A C 1
ATOM 9713 O O . SER B 1 615 ? -48.967 46.476 -102.289 1.00 35.52 609 SER A O 1
ATOM 9716 N N . SER B 1 616 ? -47.458 48.070 -101.788 1.00 32.58 610 SER A N 1
ATOM 9717 C CA . SER B 1 616 ? -46.443 47.502 -102.667 1.00 29.25 610 SER A CA 1
ATOM 9718 C C . SER B 1 616 ? -45.693 46.346 -102.023 1.00 35.12 610 SER A C 1
ATOM 9719 O O . SER B 1 616 ? -45.156 45.490 -102.738 1.00 36.25 610 SER A O 1
ATOM 9722 N N . GLY B 1 617 ? -45.678 46.280 -100.694 1.00 25.40 611 GLY A N 1
ATOM 9723 C CA . GLY B 1 617 ? -44.808 45.354 -100.023 1.00 30.12 611 GLY A CA 1
ATOM 9724 C C . GLY B 1 617 ? -43.344 45.720 -100.116 1.00 29.63 611 GLY A C 1
ATOM 9725 O O . GLY B 1 617 ? -42.511 44.972 -99.638 1.00 33.83 611 GLY A O 1
ATOM 9726 N N . GLN B 1 618 ? -43.007 46.843 -100.728 1.00 31.78 612 GLN A N 1
ATOM 9727 C CA . GLN B 1 618 ? -41.630 47.295 -100.779 1.00 29.77 612 GLN A CA 1
ATOM 9728 C C . GLN B 1 618 ? -41.090 47.548 -99.373 1.00 34.93 612 GLN A C 1
ATOM 9729 O O . GLN B 1 618 ? -41.810 48.043 -98.506 1.00 29.21 612 GLN A O 1
ATOM 9735 N N . THR B 1 619 ? -39.769 47.280 -99.161 1.00 37.92 613 THR A N 1
ATOM 9736 C CA . THR B 1 619 ? -39.095 47.209 -97.873 1.00 43.61 613 THR A CA 1
ATOM 9737 C C . THR B 1 619 ? -37.697 47.757 -98.223 1.00 37.41 613 THR A C 1
ATOM 9738 O O . THR B 1 619 ? -37.073 47.266 -99.126 1.00 46.24 613 THR A O 1
ATOM 9742 N N . TYR B 1 620 ? -37.377 49.060 -97.704 1.00 41.15 614 TYR A N 1
ATOM 9743 C CA . TYR B 1 620 ? -36.062 49.798 -97.495 1.00 30.32 614 TYR A CA 1
ATOM 9744 C C . TYR B 1 620 ? -35.526 49.745 -96.043 1.00 38.24 614 TYR A C 1
ATOM 9745 O O . TYR B 1 620 ? -36.051 50.439 -95.152 1.00 32.66 614 TYR A O 1
ATOM 9754 N N . ARG B 1 621 ? -34.588 48.806 -95.712 1.00 28.31 615 ARG A N 1
ATOM 9755 C CA . ARG B 1 621 ? -34.087 48.571 -94.329 1.00 25.67 615 ARG A CA 1
ATOM 9756 C C . ARG B 1 621 ? -32.625 49.018 -94.136 1.00 23.68 615 ARG A C 1
ATOM 9757 O O . ARG B 1 621 ? -31.825 49.015 -95.078 1.00 21.90 615 ARG A O 1
ATOM 9765 N N . LEU B 1 622 ? -32.239 49.335 -92.881 1.00 23.27 616 LEU A N 1
ATOM 9766 C CA . LEU B 1 622 ? -30.826 49.643 -92.589 1.00 20.16 616 LEU A CA 1
ATOM 9767 C C . LEU B 1 622 ? -29.899 48.574 -93.166 1.00 19.02 616 LEU A C 1
ATOM 9768 O O . LEU B 1 622 ? -30.108 47.380 -92.953 1.00 21.27 616 LEU A O 1
ATOM 9773 N N . GLY B 1 623 ? -28.883 49.000 -93.926 1.00 19.49 617 GLY A N 1
ATOM 9774 C CA . GLY B 1 623 ? -27.951 48.066 -94.536 1.00 18.51 617 GLY A CA 1
ATOM 9775 C C . GLY B 1 623 ? -28.315 47.597 -95.931 1.00 22.89 617 GLY A C 1
ATOM 9776 O O . GLY B 1 623 ? -27.494 46.928 -96.573 1.00 23.58 617 GLY A O 1
ATOM 9777 N N . ASP B 1 624 ? -29.511 47.917 -96.421 1.00 22.13 618 ASP A N 1
ATOM 9778 C CA . ASP B 1 624 ? -29.879 47.527 -97.775 1.00 17.78 618 ASP A CA 1
ATOM 9779 C C . ASP B 1 624 ? -28.964 48.198 -98.791 1.00 17.88 618 ASP A C 1
ATOM 9780 O O . ASP B 1 624 ? -28.617 49.374 -98.658 1.00 17.15 618 ASP A O 1
ATOM 9785 N N . ARG B 1 625 ? -28.569 47.437 -99.807 1.00 19.34 619 ARG A N 1
ATOM 9786 C CA . ARG B 1 625 ? -27.831 47.996 -100.931 1.00 22.91 619 ARG A CA 1
ATOM 9787 C C . ARG B 1 625 ? -28.812 48.602 -101.926 1.00 19.64 619 ARG A C 1
ATOM 9788 O O . ARG B 1 625 ? -29.806 47.968 -102.291 1.00 19.75 619 ARG A O 1
ATOM 9796 N N . VAL B 1 626 ? -28.540 49.835 -102.356 1.00 16.92 620 VAL A N 1
ATOM 9797 C CA . VAL B 1 626 ? -29.430 50.575 -103.241 1.00 19.28 620 VAL A CA 1
ATOM 9798 C C . VAL B 1 626 ? -28.601 51.318 -104.280 1.00 18.64 620 VAL A C 1
ATOM 9799 O O . VAL B 1 626 ? -27.370 51.334 -104.239 1.00 18.74 620 VAL A O 1
ATOM 9803 N N . GLU B 1 627 ? -29.306 51.932 -105.226 1.00 17.36 621 GLU A N 1
ATOM 9804 C CA . GLU B 1 627 ? -28.749 52.943 -106.111 1.00 17.27 621 GLU A CA 1
ATOM 9805 C C . GLU B 1 627 ? -29.580 54.208 -105.961 1.00 19.67 621 GLU A C 1
ATOM 9806 O O . GLU B 1 627 ? -30.808 54.140 -105.840 1.00 23.04 621 GLU A O 1
ATOM 9812 N N . VAL B 1 628 ? -28.915 55.359 -105.946 1.00 17.61 622 VAL A N 1
ATOM 9813 C CA . VAL B 1 628 ? -29.599 56.635 -105.789 1.00 18.21 622 VAL A CA 1
ATOM 9814 C C . VAL B 1 628 ? -29.092 57.615 -106.834 1.00 17.19 622 VAL A C 1
ATOM 9815 O O . VAL B 1 628 ? -27.960 57.515 -107.318 1.00 21.74 622 VAL A O 1
ATOM 9819 N N . ARG B 1 629 ? -29.951 58.564 -107.187 1.00 17.75 623 ARG A N 1
ATOM 9820 C CA . ARG B 1 629 ? -29.595 59.674 -108.055 1.00 17.41 623 ARG A CA 1
ATOM 9821 C C . ARG B 1 629 ? -29.468 60.932 -107.209 1.00 17.24 623 ARG A C 1
ATOM 9822 O O . ARG B 1 629 ? -30.297 61.183 -106.329 1.00 18.88 623 ARG A O 1
ATOM 9830 N N . VAL B 1 630 ? -28.415 61.706 -107.457 1.00 16.98 624 VAL A N 1
ATOM 9831 C CA . VAL B 1 630 ? -28.223 62.962 -106.739 1.00 18.55 624 VAL A CA 1
ATOM 9832 C C . VAL B 1 630 ? -29.244 63.960 -107.275 1.00 19.88 624 VAL A C 1
ATOM 9833 O O . VAL B 1 630 ? -29.179 64.365 -108.439 1.00 21.41 624 VAL A O 1
ATOM 9837 N N . GLU B 1 631 ? -30.200 64.346 -106.433 1.00 20.80 625 GLU A N 1
ATOM 9838 C CA . GLU B 1 631 ? -31.231 65.286 -106.851 1.00 22.27 625 GLU A CA 1
ATOM 9839 C C . GLU B 1 631 ? -30.874 66.731 -106.544 1.00 24.15 625 GLU A C 1
ATOM 9840 O O . GLU B 1 631 ? -31.279 67.631 -107.290 1.00 20.99 625 GLU A O 1
ATOM 9846 N N . ALA B 1 632 ? -30.123 66.979 -105.474 1.00 18.36 626 ALA A N 1
ATOM 9847 C CA . ALA B 1 632 ? -29.856 68.350 -105.067 1.00 21.87 626 ALA A CA 1
ATOM 9848 C C . ALA B 1 632 ? -28.725 68.367 -104.054 1.00 21.58 626 ALA A C 1
ATOM 9849 O O . ALA B 1 632 ? -28.624 67.468 -103.218 1.00 20.10 626 ALA A O 1
ATOM 9851 N N . VAL B 1 633 ? -27.890 69.399 -104.135 1.00 21.63 627 VAL A N 1
ATOM 9852 C CA . VAL B 1 633 ? -26.851 69.668 -103.147 1.00 22.54 627 VAL A CA 1
ATOM 9853 C C . VAL B 1 633 ? -27.096 71.074 -102.620 1.00 28.73 627 VAL A C 1
ATOM 9854 O O . VAL B 1 633 ? -26.948 72.056 -103.360 1.00 32.58 627 VAL A O 1
ATOM 9858 N N . ASN B 1 634 ? -27.481 71.178 -101.351 1.00 32.33 628 ASN A N 1
ATOM 9859 C CA . ASN B 1 634 ? -27.724 72.467 -100.706 1.00 33.71 628 ASN A CA 1
ATOM 9860 C C . ASN B 1 634 ? -26.460 72.853 -99.945 1.00 23.48 628 ASN A C 1
ATOM 9861 O O . ASN B 1 634 ? -26.185 72.323 -98.866 1.00 24.70 628 ASN A O 1
ATOM 9866 N N . MET B 1 635 ? -25.693 73.788 -100.510 1.00 28.49 629 MET A N 1
ATOM 9867 C CA . MET B 1 635 ? -24.436 74.186 -99.886 1.00 27.76 629 MET A CA 1
ATOM 9868 C C . MET B 1 635 ? -24.661 74.999 -98.618 1.00 35.00 629 MET A C 1
ATOM 9869 O O . MET B 1 635 ? -23.850 74.928 -97.687 1.00 33.75 629 MET A O 1
ATOM 9874 N N . ASP B 1 636 ? -25.749 75.770 -98.556 1.00 39.25 630 ASP A N 1
ATOM 9875 C CA . ASP B 1 636 ? -25.992 76.596 -97.379 1.00 42.54 630 ASP A CA 1
ATOM 9876 C C . ASP B 1 636 ? -26.299 75.751 -96.148 1.00 36.25 630 ASP A C 1
ATOM 9877 O O . ASP B 1 636 ? -25.908 76.118 -95.035 1.00 37.38 630 ASP A O 1
ATOM 9882 N N . GLU B 1 637 ? -26.990 74.623 -96.324 1.00 31.33 631 GLU A N 1
ATOM 9883 C CA . GLU B 1 637 ? -27.312 73.721 -95.225 1.00 28.07 631 GLU A CA 1
ATOM 9884 C C . GLU B 1 637 ? -26.391 72.504 -95.170 1.00 29.17 631 GLU A C 1
ATOM 9885 O O . GLU B 1 637 ? -26.437 71.753 -94.188 1.00 26.60 631 GLU A O 1
ATOM 9891 N N . ARG B 1 638 ? -25.547 72.308 -96.185 1.00 27.42 632 ARG A N 1
ATOM 9892 C CA . ARG B 1 638 ? -24.634 71.165 -96.254 1.00 21.97 632 ARG A CA 1
ATOM 9893 C C . ARG B 1 638 ? -25.409 69.850 -96.180 1.00 20.40 632 ARG A C 1
ATOM 9894 O O . ARG B 1 638 ? -25.135 68.978 -95.352 1.00 20.31 632 ARG A O 1
ATOM 9902 N N . LYS B 1 639 ? -26.391 69.718 -97.069 1.00 23.94 633 LYS A N 1
ATOM 9903 C CA . LYS B 1 639 ? -27.259 68.552 -97.124 1.00 28.94 633 LYS A CA 1
ATOM 9904 C C . LYS B 1 639 ? -27.450 68.135 -98.573 1.00 19.96 633 LYS A C 1
ATOM 9905 O O . LYS B 1 639 ? -27.526 68.983 -99.467 1.00 26.18 633 LYS A O 1
ATOM 9911 N N . ILE B 1 640 ? -27.532 66.825 -98.796 1.00 17.99 634 ILE A N 1
ATOM 9912 C CA . ILE B 1 640 ? -27.693 66.257 -100.127 1.00 16.95 634 ILE A CA 1
ATOM 9913 C C . ILE B 1 640 ? -28.993 65.467 -100.167 1.00 20.79 634 ILE A C 1
ATOM 9914 O O . ILE B 1 640 ? -29.302 64.711 -99.240 1.00 20.75 634 ILE A O 1
ATOM 9919 N N . ASP B 1 641 ? -29.749 65.645 -101.246 1.00 21.40 635 ASP A N 1
ATOM 9920 C CA . ASP B 1 641 ? -31.001 64.938 -101.456 1.00 20.95 635 ASP A CA 1
ATOM 9921 C C . ASP B 1 641 ? -30.818 63.873 -102.527 1.00 17.53 635 ASP A C 1
ATOM 9922 O O . ASP B 1 641 ? -30.207 64.125 -103.571 1.00 20.21 635 ASP A O 1
ATOM 9927 N N . PHE B 1 642 ? -31.337 62.682 -102.254 1.00 18.22 636 PHE A N 1
ATOM 9928 C CA . PHE B 1 642 ? -31.307 61.560 -103.178 1.00 18.99 636 PHE A CA 1
ATOM 9929 C C . PHE B 1 642 ? -32.719 61.201 -103.621 1.00 18.71 636 PHE A C 1
ATOM 9930 O O . PHE B 1 642 ? -33.707 61.512 -102.951 1.00 19.61 636 PHE A O 1
ATOM 9938 N N . SER B 1 643 ? -32.798 60.525 -104.762 1.00 21.78 637 SER A N 1
ATOM 9939 C CA . SER B 1 643 ? -33.978 59.765 -105.142 1.00 22.70 637 SER A CA 1
ATOM 9940 C C . SER B 1 643 ? -33.558 58.317 -105.341 1.00 24.65 637 SER A C 1
ATOM 9941 O O . SER B 1 643 ? -32.448 58.045 -105.807 1.00 23.27 637 SER A O 1
ATOM 9944 N N . LEU B 1 644 ? -34.434 57.392 -104.970 1.00 25.66 638 LEU A N 1
ATOM 9945 C CA . LEU B 1 644 ? -34.111 55.978 -105.078 1.00 22.81 638 LEU A CA 1
ATOM 9946 C C . LEU B 1 644 ? -34.200 55.520 -106.527 1.00 25.18 638 LEU A C 1
ATOM 9947 O O . LEU B 1 644 ? -35.082 55.954 -107.275 1.00 25.12 638 LEU A O 1
ATOM 9952 N N . ILE B 1 645 ? -33.272 54.643 -106.910 1.00 25.13 639 ILE A N 1
ATOM 9953 C CA . ILE B 1 645 ? -33.203 54.043 -108.245 1.00 32.79 639 ILE A CA 1
ATOM 9954 C C . ILE B 1 645 ? -32.792 55.077 -109.283 1.00 42.60 639 ILE A C 1
ATOM 9955 O O . ILE B 1 645 ? -31.601 55.342 -109.465 1.00 47.75 639 ILE A O 1
#

Foldseek 3Di:
DFWAFDQVQWIQDVHQTGGSQQSQQAFHGFDADWCTHTDGGPHHDFAKFKFFWAADPNWIWTDGLPSSRRFIATEPPVQEPPHDHGWIFIWGWPATGHNPGGTYTGTDGTPGHPPALVVLLVNLCRVLVADQDQDPQQVVLLVPDDQADDPVNQPPFAEAAVPQWAFAAAPPDQFGFWTKWKDADVPFFIKIKIWGFLVLLSVFPPGSLLVQLLSLQFWFDFQVDIRWSGDPCCRNGQRGLDAQGKHKTKMKIFTAGNQGHTDDIDITIHIYHHNYHHYLVLLVCLCVPPDVSCVVPVVCSVRSVVLLSSLVSNVVVLLVLLAADKDWDFDADPRRFGPDIFIDDDDSSNRSVVSSQFSVQQNLQVVCVVVVFQAWFWAWAFFDQVLQVLLQVLQVVVVHGQDDPSGRASNSVSVRLVVCVPPLCSVVSSLSNVVRTGDIFIARDQPHYRNSSGSTGHRQRCVRGGVRNSLSSLQSQQVVVVVVVDDDQADSSRHGGDDNVVSHVSRVSSRSSVVSSVVSSVSSVLLSLLVVCQVQAFPKFKWFFAAADLQFTWTQGPRRRHIATAGPVLDPPFHWDQDPSQRWTAGPPPRDIHHGGDIFMWGFHDGDSSSSHTHIHTD/DVVKAWFFWFFDLVQWTATHSGATGDSQRSQQAFHGFTFIWAADPPRHIGTDGTPHHPFFKFKFFWDDDPNWIWTDGLPSSRNFIATEPPVQCPPHDHGWIFIWGWPAGGHNPGGTYTGTPGTDGDPDDLVVLLVNLCRNLVADQDQDPQQVVLCVPDDQADDPVVQPPAAECAVPQWAFAAAPLDQQGFWTKWWDADVPFFIKIKIWGFLVLLSAFPPGSLLVQLLVLQFWFDAQSDIRWSGDCCCRRGQRGQDAQGKHKTKMWIFTAGNQGHTDDIDITIHIYHHPYHHYLVLLQCLCVPPDVSCVVPVVCSVRSVVLLSSLVSNVVVLLVLQAAKDKDFDADPRSFGPDIFIDDDDSSNRSVVSSQFSSQQVLQCVCVVVVAQAWFWAWDAFDLVLQVLLQVLQVVVVHGQDDPSRRASNSVVVSLVVCVPPLCSVVSSLSVVVRTDDIFIARDQPHYRRSSGSTGHRQRHVRTGVRNSLSSQQSVQVVVVVVVDDDQGDNSRHGGDDNVVSHVSRVSSRSSVVSSVVSNVSSVLLSLLVVCQVQAFPKFKWFFAAADPQFTKTQGPRSRHIATAGPVLDDDADWDADPSQRWTAGDPPRDIRHGGDIFMWGFHDRDNSSSHTHTHTD